Protein AF-0000000084506848 (afdb_homodimer)

Radius of gyration: 38.46 Å; Cα contacts (8 Å, |Δi|>4): 1498; chains: 2; bounding box: 88×149×116 Å

Organism: NCBI:txid456999

InterPro domains:
  IPR010640 Low temperature requirement A [PF06772] (83-401)

Solvent-accessible surface area (backbone atoms only — not comparable to full-atom values): 76904 Å² total; per-residue (Å²): 133,81,77,74,70,72,72,73,68,77,59,61,64,46,62,70,28,65,63,46,87,88,39,55,61,41,43,53,49,39,50,62,61,41,66,48,59,75,72,66,48,80,47,65,57,66,75,66,78,64,48,82,51,77,86,64,87,68,65,78,80,70,64,64,67,86,69,79,87,62,44,46,42,56,51,54,42,62,68,62,58,54,52,48,52,54,40,50,47,44,40,31,54,54,24,48,38,64,35,68,66,76,82,45,78,64,40,51,51,30,50,53,48,47,50,51,51,53,50,42,58,51,48,56,51,48,59,46,42,32,38,54,43,40,57,21,47,53,52,52,52,50,52,52,52,46,49,53,40,40,38,51,41,22,29,35,36,51,69,57,54,75,48,46,38,60,84,36,58,54,50,64,58,76,76,64,64,72,58,87,69,73,48,62,69,51,49,38,49,27,51,46,31,36,52,31,46,52,49,26,50,44,51,42,32,47,36,54,27,50,50,45,47,52,50,45,52,51,52,50,48,55,44,40,48,43,45,70,30,99,53,34,80,73,63,63,57,66,68,69,59,92,58,80,72,42,51,32,56,66,60,57,52,43,36,47,54,23,40,53,55,20,41,53,31,27,44,48,30,30,54,36,48,79,34,81,51,27,71,32,47,67,35,27,48,50,32,48,48,27,50,53,50,18,53,48,39,38,52,48,25,65,44,42,48,63,48,51,49,48,51,49,50,58,52,43,75,69,44,89,67,81,62,77,68,79,54,84,72,70,74,61,68,30,30,37,92,61,51,71,66,58,52,52,52,48,51,51,46,44,54,52,36,48,43,50,38,53,42,26,54,51,46,23,60,49,66,49,37,54,76,71,53,70,68,50,51,50,40,52,49,21,50,54,50,37,54,51,44,52,52,45,51,66,76,68,41,88,75,70,65,74,80,62,88,76,48,60,64,61,48,46,57,51,45,48,57,41,50,53,37,49,44,44,31,45,41,26,52,46,46,38,51,57,47,48,48,52,53,51,48,59,69,63,61,69,81,74,71,85,90,39,71,63,32,48,50,51,31,30,38,31,65,42,56,55,69,63,51,48,50,52,51,49,51,50,51,71,69,34,88,45,72,69,53,32,51,43,48,48,50,30,46,51,53,48,50,51,50,50,31,52,45,51,64,52,72,62,68,63,65,52,56,52,46,59,67,40,40,64,60,46,37,47,65,37,45,39,80,58,60,71,62,46,32,53,43,51,50,37,48,53,48,44,63,70,39,38,67,48,52,55,38,50,66,51,32,46,54,32,60,12,45,46,36,36,41,54,28,49,45,50,45,71,74,38,70,59,68,23,29,59,49,45,51,50,33,50,51,28,38,47,50,15,47,55,38,44,55,55,56,58,29,64,60,47,83,38,91,52,82,64,61,56,82,89,50,47,84,43,33,18,48,47,42,56,36,55,74,68,65,42,59,50,43,50,53,23,50,52,45,47,51,50,51,51,47,52,53,52,47,27,48,52,43,31,54,50,42,52,49,51,51,52,50,50,51,51,49,50,48,46,50,50,50,48,46,53,51,50,49,49,52,56,60,67,66,58,77,86,70,81,79,72,82,76,77,73,75,84,83,77,76,88,78,77,86,72,72,74,70,91,124,132,82,75,75,70,74,72,72,68,78,60,62,64,48,61,69,28,66,64,46,86,88,37,54,62,41,41,54,50,40,51,61,60,42,65,47,59,75,72,65,48,78,48,62,56,66,77,65,77,66,46,80,51,77,83,66,86,69,65,79,80,71,65,63,67,86,70,78,87,61,44,46,41,56,50,53,41,62,67,64,59,54,52,48,51,53,41,49,48,43,38,31,55,54,24,48,40,64,35,66,71,76,81,45,76,63,42,52,52,30,51,54,49,50,48,50,51,53,50,44,59,52,49,54,51,49,59,46,42,33,37,54,42,40,56,22,46,54,51,52,51,50,51,52,53,46,48,52,39,39,38,50,43,22,28,36,38,50,70,58,54,74,48,46,36,59,85,37,59,54,50,63,54,75,80,59,64,72,54,88,70,74,48,62,68,50,49,37,48,27,50,45,30,36,53,31,46,53,49,24,50,42,51,44,31,45,36,56,27,50,49,46,47,53,51,46,52,51,51,49,48,54,45,42,47,42,44,69,30,90,61,31,77,74,64,64,58,66,67,70,61,94,58,78,71,45,53,35,57,64,59,57,51,41,35,48,54,23,40,54,55,22,40,53,31,25,45,49,29,30,53,35,50,79,36,80,51,27,70,34,46,67,34,29,49,50,30,48,49,26,50,52,52,19,53,49,39,39,52,47,26,64,45,44,48,64,48,52,47,48,50,48,50,58,53,44,74,68,45,87,66,79,59,78,68,77,55,86,71,72,77,63,69,30,32,37,90,62,52,72,65,58,51,52,52,47,49,50,46,45,54,54,34,48,43,49,38,54,42,26,54,50,46,23,59,49,66,49,36,53,74,73,52,70,68,50,50,50,40,52,51,21,49,54,50,38,53,51,43,53,52,46,53,67,75,67,42,88,76,70,64,71,80,65,89,68,52,62,62,62,48,46,57,52,42,47,58,40,50,52,35,49,43,44,31,46,42,25,53,46,45,37,52,56,47,49,47,52,52,52,49,59,68,63,63,76,86,73,70,86,90,39,70,63,34,46,50,52,31,30,38,28,64,41,55,54,70,64,52,48,51,52,50,49,51,48,51,69,69,34,88,45,72,70,55,31,51,43,48,48,51,36,46,52,52,48,49,53,51,48,30,50,38,51,61,55,71,47,65,69,64,53,54,50,45,60,66,36,45,65,58,46,35,54,63,31,56,41,73,54,92,44,70,51,26,61,37,48,48,37,47,52,47,41,62,70,40,39,72,45,52,54,39,52,66,50,32,44,55,31,60,13,45,45,36,36,40,53,28,49,44,50,46,72,74,38,70,59,66,22,31,59,50,44,50,51,33,52,50,27,40,48,51,16,48,56,39,44,54,55,58,57,28,64,59,46,83,38,92,53,82,60,60,49,83,88,49,47,85,44,34,19,46,45,43,55,36,57,73,66,64,42,58,50,42,50,53,24,50,53,46,47,50,50,52,51,48,50,53,53,47,27,50,51,43,32,53,50,44,52,49,51,51,53,50,50,51,50,49,50,48,46,49,51,49,46,46,54,53,48,49,50,52,54,62,68,67,57,78,85,69,80,78,73,78,75,77,73,72,81,82,77,75,87,76,75,85,69,70,77,71,83,132

Sequence (1426 aa):
MSNDSKRDSKLPAYFTKDPDVTEPELVAKRREQWRHFSRDPYKPAREDEKSSQPAAQVPEAQKQEPKGYSRLLKHPGSGWTLLFYDLAWTATFATLAQNGSFIEPLDALSYFGFFAAMMWLWASQTLYSVHFYTNDWFHLTSIFLQMILFGLLAATTKGYHLTNYISRSPGSTTLNSNSDELSDADELQRFNAEKTDQFSARAMATAFALTRFLHLLQYLRACYYAGWGKGVKTRGHVPRGRFRLTRVPAQIDSILVGLIFSNMMLFAAMGIMFSAFGTTVTGASVRLGLWIGGFLLEVISHLWFPVVRQIARHRRKNKDLKTAHWTEDVNPLPVAKVDLRERLDTITTIILGEGINGFAGTLTSILTAAGVGKAVLVNVASTAFTIWFIAYMYFEGPKSGSNPEGEGIKNQFLLTSFLSTINKSLEGFRQLLGDQDVVQRLQSSDTTLESDTAIKNFLFARNMIWRQQYQELYNLFRNAPNITESLDQMNAWRMRLSMRMVSNTYEARNCVIDLCNEADIVDAKLATDLNVDLGEMQYYKILTELLNGSFEGARYILAFAALIPVCLGIQCIIHSLPRDRYQWAVITSRLVLGLILALLLFLNLGKYQEFYVSRLVANQRAGVFLWLEAFWVLPTIAIGYAVQFLLEIILAYFAKKATERADIQAKAEAGVRTSAMVIGGGEILNQLPSLPRVPHTDPPSSEQGNRRSAGTDMSNDSKRDSKLPAYFTKDPDVTEPELVAKRREQWRHFSRDPYKPAREDEKSSQPAAQVPEAQKQEPKGYSRLLKHPGSGWTLLFYDLAWTATFATLAQNGSFIEPLDALSYFGFFAAMMWLWASQTLYSVHFYTNDWFHLTSIFLQMILFGLLAATTKGYHLTNYISRSPGSTTLNSNSDELSDADELQRFNAEKTDQFSARAMATAFALTRFLHLLQYLRACYYAGWGKGVKTRGHVPRGRFRLTRVPAQIDSILVGLIFSNMMLFAAMGIMFSAFGTTVTGASVRLGLWIGGFLLEVISHLWFPVVRQIARHRRKNKDLKTAHWTEDVNPLPVAKVDLRERLDTITTIILGEGINGFAGTLTSILTAAGVGKAVLVNVASTAFTIWFIAYMYFEGPKSGSNPEGEGIKNQFLLTSFLSTINKSLEGFRQLLGDQDVVQRLQSSDTTLESDTAIKNFLFARNMIWRQQYQELYNLFRNAPNITESLDQMNAWRMRLSMRMVSNTYEARNCVIDLCNEADIVDAKLATDLNVDLGEMQYYKILTELLNGSFEGARYILAFAALIPVCLGIQCIIHSLPRDRYQWAVITSRLVLGLILALLLFLNLGKYQEFYVSRLVANQRAGVFLWLEAFWVLPTIAIGYAVQFLLEIILAYFAKKATERADIQAKAEAGVRTSAMVIGGGEILNQLPSLPRVPHTDPPSSEQGNRRSAGTD

Secondary structure (DSSP, 8-state):
----------S-GGGTPPP-TT-HHHHHHHHHHSPPS---TT----GGGGTTS------GGG-----S---B-SSBPPHHHHHHHHHHHHHHHHHHHT-----SHHHHHHHHHHHHHHHHHHHHHHHHHHHH-BSSHHHHHHHHHHHHHHHHHHHHHTT--TTBTTTB-TT--SGGGS-SS--HHHHHHHHHHHHHHHHHHHHHHHHHHHHHHHHHHHHHHHHHHHHTSTTTTTTT----SSSGGGGS-HHHHHHHHHHHHHHHHHHHHHHHHHSGGGGSHHHHHHHHHHHHHHHHHHHHHHHHHHHHHHHHHHHHHHS--------TTSSPPPB-SS-HHHHHHHHHHHHHHHHHHHHHHHHHHHHHSS---HHHHHHHHHHHHHHHHHHHHHHSSPPPS---TTHHHHHHHHHHHHHHHHHHHHHHHHHHHHHHHHHHHHHTTTS--SS-HHHHHHHHTTT--HHHHHHHHHHHHHT--SHHHHHHHHHHHHHHHHHHHHHHHT---HHHHHHHHSHHHHHHHHHSS--HHHHHHHHHHHHHHHHHHHHHHHHHHHHHHHHHHHHHHHHHHHHS---SHHHHHHHHHHHHHHHHHHHGGGGG--SB--SS--GGGGGGB-HHHHHHHTT-HHHHHHHHHHHHHHHHHHHHHHHHHHHHHHHHHHHHHHHHHHHHHHHHHHHHHHTS------------------TTSS---/----------S-GGGTPPP-TT-HHHHHHHHHHSPPS---TT----GGGGTTS------GGG-----S---B-SSBPPHHHHHHHHHHHHHHHHHHHT-----SHHHHHHHHHHHHHHHHHHHHHHHHHHHH-BSSHHHHHHHHHHHHHHHHHHHHHTT--TTBTTTB-TT--GGGGG-SS--HHHHHHHHHHHHHHHHHHHHHHHHHHHHHHHHHHHHHHHHHHHHTSTTTTTTT----SSSGGGGS-HHHHHHHHHHHHHHHHHHHHHHHHTSGGGGSHHHHHHHHHHHHHHHHHHHHHHHHHHHHHHHHHHHHHHS--------TTSSPPPB-SS-HHHHHHHHHHHHHHHHHHHHHHHHHHHHHSS---HHHHHHHHHHHHHHHHHHHHHHSSPPPS---TTHHHHHHHHHHHHHHHHHHHHHHHHHHHHHHHHHHHHHT--S--SS-HHHHHHHHTTT--HHHHHHHHHHHHHT--SHHHHHHHHHHHHHHHHHHHHHHHTT--HHHHHHHH-HHHHHHHHHS-TTSTHHHHHHHHHHHHHHHHHHHHHHHHHHHHHHHHHHHHHHHHHHS---SHHHHHHHHHHHHHHHHHHHGGGGG--SB--SS--GGGGGGB-HHHHHHHTT-HHHHHHHHHHHHHHHHHHHHHHHHHHHHHHHHHHHHHHHHHHHHHHHHHHHHHHHS------------------TTS----

Structure (mmCIF, N/CA/C/O backbone):
data_AF-0000000084506848-model_v1
#
loop_
_entity.id
_entity.type
_entity.pdbx_description
1 polymer 'BEACH domain-containing protein lvsC'
#
loop_
_atom_site.group_PDB
_atom_site.id
_atom_site.type_symbol
_atom_site.label_atom_id
_atom_site.label_alt_id
_atom_site.label_comp_id
_atom_site.label_asym_id
_atom_site.label_entity_id
_atom_site.label_seq_id
_atom_site.pdbx_PDB_ins_code
_atom_site.Cartn_x
_atom_site.Cartn_y
_atom_site.Cartn_z
_atom_site.occupancy
_atom_site.B_iso_or_equiv
_atom_site.auth_seq_id
_atom_site.auth_comp_id
_atom_site.auth_asym_id
_atom_site.auth_atom_id
_atom_site.pdbx_PDB_model_num
ATOM 1 N N . MET A 1 1 ? 10.398 14.5 69.562 1 23.36 1 MET A N 1
ATOM 2 C CA . MET A 1 1 ? 11.242 14.594 68.375 1 23.36 1 MET A CA 1
ATOM 3 C C . MET A 1 1 ? 10.984 13.422 67.438 1 23.36 1 MET A C 1
ATOM 5 O O . MET A 1 1 ? 11.469 12.312 67.688 1 23.36 1 MET A O 1
ATOM 9 N N . SER A 1 2 ? 9.805 13.195 67.062 1 27.03 2 SER A N 1
ATOM 10 C CA . SER A 1 2 ? 9.328 12.117 66.25 1 27.03 2 SER A CA 1
ATOM 11 C C . SER A 1 2 ? 10.117 12.055 64.938 1 27.03 2 SER A C 1
ATOM 13 O O . SER A 1 2 ? 10.273 13.062 64.25 1 27.03 2 SER A O 1
ATOM 15 N N . ASN A 1 3 ? 11.18 11.211 64.938 1 28.92 3 ASN A N 1
ATOM 16 C CA . ASN A 1 3 ? 12.062 10.844 63.812 1 28.92 3 ASN A CA 1
ATOM 17 C C . ASN A 1 3 ? 11.273 10.523 62.531 1 28.92 3 ASN A C 1
ATOM 19 O O . ASN A 1 3 ? 10.586 9.5 62.469 1 28.92 3 ASN A O 1
ATOM 23 N N . ASP A 1 4 ? 10.602 11.469 62 1 31.61 4 ASP A N 1
ATOM 24 C CA . ASP A 1 4 ? 10.078 11.344 60.656 1 31.61 4 ASP A CA 1
ATOM 25 C C . ASP A 1 4 ? 11.109 10.695 59.719 1 31.61 4 ASP A C 1
ATOM 27 O O . ASP A 1 4 ? 12.102 11.328 59.344 1 31.61 4 ASP A O 1
ATOM 31 N N . SER A 1 5 ? 11.594 9.555 60.094 1 33.19 5 SER A N 1
ATOM 32 C CA . SER A 1 5 ? 12.453 8.766 59.219 1 33.19 5 SER A CA 1
ATOM 33 C C . SER A 1 5 ? 11.945 8.789 57.781 1 33.19 5 SER A C 1
ATOM 35 O O . SER A 1 5 ? 10.898 8.203 57.5 1 33.19 5 SER A O 1
ATOM 37 N N . LYS A 1 6 ? 12.062 9.953 57.219 1 38.31 6 LYS A N 1
ATOM 38 C CA . LYS A 1 6 ? 12.047 9.969 55.75 1 38.31 6 LYS A CA 1
ATOM 39 C C . LYS A 1 6 ? 12.75 8.742 55.188 1 38.31 6 LYS A C 1
ATOM 41 O O . LYS A 1 6 ? 13.977 8.648 55.219 1 38.31 6 LYS A O 1
ATOM 46 N N . ARG A 1 7 ? 12.297 7.598 55.375 1 34.53 7 ARG A N 1
ATOM 47 C CA . ARG A 1 7 ? 12.766 6.438 54.625 1 34.53 7 ARG A CA 1
ATOM 48 C C . ARG A 1 7 ? 13.203 6.836 53.219 1 34.53 7 ARG A C 1
ATOM 50 O O . ARG A 1 7 ? 12.406 7.383 52.438 1 34.53 7 ARG A O 1
ATOM 57 N N . ASP A 1 8 ? 14.43 7.219 53 1 38.38 8 ASP A N 1
ATOM 58 C CA . ASP A 1 8 ? 15.211 7.41 51.781 1 38.38 8 ASP A CA 1
ATOM 59 C C . ASP A 1 8 ? 14.797 6.414 50.688 1 38.38 8 ASP A C 1
ATOM 61 O O . ASP A 1 8 ? 15.031 5.211 50.812 1 38.38 8 ASP A O 1
ATOM 65 N N . SER A 1 9 ? 13.617 6.297 50.312 1 41.88 9 SER A N 1
ATOM 66 C CA . SER A 1 9 ? 13.273 5.449 49.156 1 41.88 9 SER A CA 1
ATOM 67 C C . SER A 1 9 ? 14.398 5.426 48.125 1 41.88 9 SER A C 1
ATOM 69 O O . SER A 1 9 ? 14.828 6.477 47.656 1 41.88 9 SER A O 1
ATOM 71 N N . LYS A 1 10 ? 15.312 4.609 48.344 1 44.19 10 LYS A N 1
ATOM 72 C CA . LYS A 1 10 ? 16.531 4.285 47.594 1 44.19 10 LYS A CA 1
ATOM 73 C C . LYS A 1 10 ? 16.312 4.359 46.094 1 44.19 10 LYS A C 1
ATOM 75 O O . LYS A 1 10 ? 17.234 4.109 45.312 1 44.19 10 LYS A O 1
ATOM 80 N N . LEU A 1 11 ? 15.125 4.102 45.656 1 50.25 11 LEU A N 1
ATOM 81 C CA . LEU A 1 11 ? 15.102 4.211 44.188 1 50.25 11 LEU A CA 1
ATOM 82 C C . LEU A 1 11 ? 15.312 5.656 43.75 1 50.25 11 LEU A C 1
ATOM 84 O O . LEU A 1 11 ? 14.914 6.586 44.469 1 50.25 11 LEU A O 1
ATOM 88 N N . PRO A 1 12 ? 16.281 5.836 42.906 1 52.69 12 PRO A N 1
ATOM 89 C CA . PRO A 1 12 ? 16.453 7.211 42.438 1 52.69 12 PRO A CA 1
ATOM 90 C C . PRO A 1 12 ? 15.133 7.934 42.188 1 52.69 12 PRO A C 1
ATOM 92 O O . PRO A 1 12 ? 14.133 7.293 41.875 1 52.69 12 PRO A O 1
ATOM 95 N N . ALA A 1 13 ? 14.938 9.055 42.75 1 55.88 13 ALA A N 1
ATOM 96 C CA . ALA A 1 13 ? 13.797 9.969 42.75 1 55.88 13 ALA A CA 1
ATOM 97 C C . ALA A 1 13 ? 13.07 9.969 41.406 1 55.88 13 ALA A C 1
ATOM 99 O O . ALA A 1 13 ? 11.852 10.164 41.375 1 55.88 13 ALA A O 1
ATOM 100 N N . TYR A 1 14 ? 13.828 9.539 40.469 1 58.28 14 TYR A N 1
ATOM 101 C CA . TYR A 1 14 ? 13.242 9.633 39.125 1 58.28 14 TYR A CA 1
ATOM 102 C C . TYR A 1 14 ? 12.242 8.508 38.906 1 58.28 14 TYR A C 1
ATOM 104 O O . TYR A 1 14 ? 11.328 8.641 38.094 1 58.28 14 TYR A O 1
ATOM 112 N N . PHE A 1 15 ? 12.32 7.453 39.688 1 63.12 15 PHE A N 1
ATOM 113 C CA . PHE A 1 15 ? 11.422 6.32 39.5 1 63.12 15 PHE A CA 1
ATOM 114 C C . PHE A 1 15 ? 10.117 6.547 40.25 1 63.12 15 PHE A C 1
ATOM 116 O O . PHE A 1 15 ? 9.133 5.844 40.031 1 63.12 15 PHE A O 1
ATOM 123 N N . THR A 1 16 ? 10.133 7.531 41.156 1 66.19 16 THR A N 1
ATOM 124 C CA . THR A 1 16 ? 8.961 7.652 42.031 1 66.19 16 THR A CA 1
ATOM 125 C C . THR A 1 16 ? 8.305 9.016 41.844 1 66.19 16 THR A C 1
ATOM 127 O O . THR A 1 16 ? 7.254 9.281 42.438 1 66.19 16 THR A O 1
ATOM 130 N N . LYS A 1 17 ? 8.891 9.805 40.906 1 74.75 17 LYS A N 1
ATOM 131 C CA . LYS A 1 17 ? 8.344 11.156 40.875 1 74.75 17 LYS A CA 1
ATOM 132 C C . LYS A 1 17 ? 7.188 11.266 39.906 1 74.75 17 LYS A C 1
ATOM 134 O O . LYS A 1 17 ? 7.234 10.68 38.812 1 74.75 17 LYS A O 1
ATOM 139 N N . ASP A 1 18 ? 6.012 11.719 40.406 1 79.25 18 ASP A N 1
ATOM 140 C CA . ASP A 1 18 ? 4.891 12.086 39.562 1 79.25 18 ASP A CA 1
ATOM 141 C C . ASP A 1 18 ? 5.016 13.531 39.062 1 79.25 18 ASP A C 1
ATOM 143 O O . ASP A 1 18 ? 5.625 14.359 39.75 1 79.25 18 ASP A O 1
ATOM 147 N N . PRO A 1 19 ? 4.645 13.719 37.875 1 78.75 19 PRO A N 1
ATOM 148 C CA . PRO A 1 19 ? 4.719 15.102 37.406 1 78.75 19 PRO A CA 1
ATOM 149 C C . PRO A 1 19 ? 4.004 16.078 38.344 1 78.75 19 PRO A C 1
ATOM 151 O O . PRO A 1 19 ? 2.977 15.734 38.938 1 78.75 19 PRO A O 1
ATOM 154 N N . ASP A 1 20 ? 4.723 17.125 38.688 1 73.06 20 ASP A N 1
ATOM 155 C CA . ASP A 1 20 ? 4.18 18.141 39.594 1 73.06 20 ASP A CA 1
ATOM 156 C C . ASP A 1 20 ? 3.895 19.438 38.844 1 73.06 20 ASP A C 1
ATOM 158 O O . ASP A 1 20 ? 4.078 19.516 37.625 1 73.06 20 ASP A O 1
ATOM 162 N N . VAL A 1 21 ? 3.375 20.438 39.469 1 73.12 21 VAL A N 1
ATOM 163 C CA . VAL A 1 21 ? 2.941 21.734 38.969 1 73.12 21 VAL A CA 1
ATOM 164 C C . VAL A 1 21 ? 4.121 22.469 38.344 1 73.12 21 VAL A C 1
ATOM 166 O O . VAL A 1 21 ? 3.938 23.344 37.5 1 73.12 21 VAL A O 1
ATOM 169 N N . THR A 1 22 ? 5.32 21.875 38.594 1 73.44 22 THR A N 1
ATOM 170 C CA . THR A 1 22 ? 6.512 22.531 38.031 1 73.44 22 THR A CA 1
ATOM 171 C C . THR A 1 22 ? 6.707 22.156 36.562 1 73.44 22 THR A C 1
ATOM 173 O O . THR A 1 22 ? 7.426 22.844 35.844 1 73.44 22 THR A O 1
ATOM 176 N N . GLU A 1 23 ? 6.043 21.109 36.219 1 80.62 23 GLU A N 1
ATOM 177 C CA . GLU A 1 23 ? 6.102 20.672 34.812 1 80.62 23 GLU A CA 1
ATOM 178 C C . GLU A 1 23 ? 4.707 20.594 34.219 1 80.62 23 GLU A C 1
ATOM 180 O O . GLU A 1 23 ? 4.191 19.484 33.969 1 80.62 23 GLU A O 1
ATOM 185 N N . PRO A 1 24 ? 4.121 21.625 33.906 1 78.94 24 PRO A N 1
ATOM 186 C CA . PRO A 1 24 ? 2.727 21.641 33.438 1 78.94 24 PRO A CA 1
ATOM 187 C C . PRO A 1 24 ? 2.525 20.906 32.125 1 78.94 24 PRO A C 1
ATOM 189 O O . PRO A 1 24 ? 1.466 20.312 31.906 1 78.94 24 PRO A O 1
ATOM 192 N N . GLU A 1 25 ? 3.566 20.891 31.312 1 78.56 25 GLU A N 1
ATOM 193 C CA . GLU A 1 25 ? 3.406 20.203 30.031 1 78.56 25 GLU A CA 1
ATOM 194 C C . GLU A 1 25 ? 3.291 18.688 30.234 1 78.56 25 GLU A C 1
ATOM 196 O O . GLU A 1 25 ? 2.486 18.031 29.578 1 78.56 25 GLU A O 1
ATOM 201 N N . LEU A 1 26 ? 4.031 18.25 31.188 1 81.56 26 LEU A N 1
ATOM 202 C CA . LEU A 1 26 ? 4.008 16.812 31.453 1 81.56 26 LEU A CA 1
ATOM 203 C C . LEU A 1 26 ? 2.701 16.406 32.125 1 81.56 26 LEU A C 1
ATOM 205 O O . LEU A 1 26 ? 2.172 15.32 31.859 1 81.56 26 LEU A O 1
ATOM 209 N N . VAL A 1 27 ? 2.199 17.281 32.969 1 81.31 27 VAL A N 1
ATOM 210 C CA . VAL A 1 27 ? 0.929 17.016 33.625 1 81.31 27 VAL A CA 1
ATOM 211 C C . VAL A 1 27 ? -0.193 16.953 32.594 1 81.31 27 VAL A C 1
ATOM 213 O O . VAL A 1 27 ? -1.041 16.062 32.656 1 81.31 27 VAL A O 1
ATOM 216 N N . ALA A 1 28 ? -0.163 17.875 31.688 1 78.31 28 ALA A N 1
ATOM 217 C CA . ALA A 1 28 ? -1.186 17.891 30.656 1 78.31 28 ALA A CA 1
ATOM 218 C C . ALA A 1 28 ? -1.111 16.641 29.781 1 78.31 28 ALA A C 1
ATOM 220 O O . ALA A 1 28 ? -2.141 16.062 29.422 1 78.31 28 ALA A O 1
ATOM 221 N N . LYS A 1 29 ? 0.056 16.203 29.562 1 81.12 29 LYS A N 1
ATOM 222 C CA . LYS A 1 29 ? 0.237 15.031 28.719 1 81.12 29 LYS A CA 1
ATOM 223 C C . LYS A 1 29 ? -0.225 13.758 29.422 1 81.12 29 LYS A C 1
ATOM 225 O O . LYS A 1 29 ? -0.782 12.859 28.797 1 81.12 29 LYS A O 1
ATOM 230 N N . ARG A 1 30 ? -0.015 13.695 30.672 1 83.44 30 ARG A N 1
ATOM 231 C CA . ARG A 1 30 ? -0.455 12.531 31.438 1 83.44 30 ARG A CA 1
ATOM 232 C C . ARG A 1 30 ? -1.976 12.492 31.547 1 83.44 30 ARG A C 1
ATOM 234 O O . ARG A 1 30 ? -2.576 11.414 31.547 1 83.44 30 ARG A O 1
ATOM 241 N N . ARG A 1 31 ? -2.566 13.633 31.578 1 79.5 31 ARG A N 1
ATOM 242 C CA . ARG A 1 31 ? -4.023 13.688 31.625 1 79.5 31 ARG A CA 1
ATOM 243 C C . ARG A 1 31 ? -4.633 13.289 30.281 1 79.5 31 ARG A C 1
ATOM 245 O O . ARG A 1 31 ? -5.695 12.664 30.25 1 79.5 31 ARG A O 1
ATOM 252 N N . GLU A 1 32 ? -3.908 13.578 29.281 1 79 32 GLU A N 1
ATOM 253 C CA . GLU A 1 32 ? -4.402 13.273 27.953 1 79 32 GLU A CA 1
ATOM 254 C C . GLU A 1 32 ? -4.152 11.812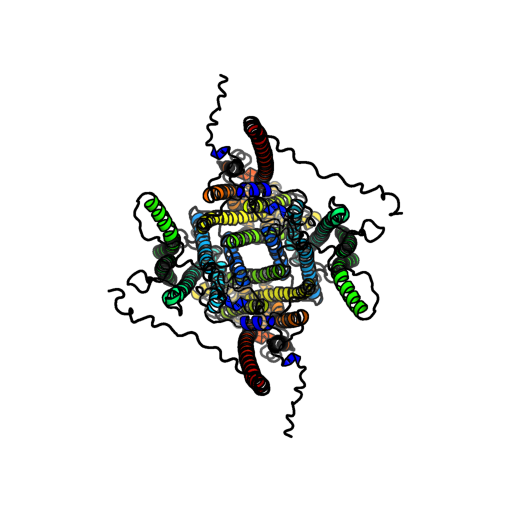 27.578 1 79 32 GLU A C 1
ATOM 256 O O . GLU A 1 32 ? -4.781 11.273 26.672 1 79 32 GLU A O 1
ATOM 261 N N . GLN A 1 33 ? -3.293 11.242 28.344 1 82.88 33 GLN A N 1
ATOM 262 C CA . GLN A 1 33 ? -2.963 9.852 28.047 1 82.88 33 GLN A CA 1
ATOM 263 C C . GLN A 1 33 ? -4.137 8.922 28.359 1 82.88 33 GLN A C 1
ATOM 265 O O . GLN A 1 33 ? -4.289 7.875 27.734 1 82.88 33 GLN A O 1
ATOM 270 N N . TRP A 1 34 ? -4.875 9.367 29.312 1 85.25 34 TRP A N 1
ATOM 271 C CA . TRP A 1 34 ? -6.066 8.586 29.625 1 85.25 34 TRP A CA 1
ATOM 272 C C . TRP A 1 34 ? -7.211 8.945 28.672 1 85.25 34 TRP A C 1
ATOM 274 O O . TRP A 1 34 ? -7.586 10.109 28.562 1 85.25 34 TRP A O 1
ATOM 284 N N . ARG A 1 35 ? -7.672 7.91 28.078 1 87.75 35 ARG A N 1
ATOM 285 C CA . ARG A 1 35 ? -8.758 8.109 27.125 1 87.75 35 ARG A CA 1
ATOM 286 C C . ARG A 1 35 ? -10.102 7.758 27.766 1 87.75 35 ARG A C 1
ATOM 288 O O . ARG A 1 35 ? -10.25 6.703 28.375 1 87.75 35 ARG A O 1
ATOM 295 N N . HIS A 1 36 ? -11.047 8.641 27.578 1 88.88 36 HIS A N 1
ATOM 296 C CA . HIS A 1 36 ? -12.398 8.375 28.047 1 88.88 36 HIS A CA 1
ATOM 297 C C . HIS A 1 36 ? -13.125 7.414 27.094 1 88.88 36 HIS A C 1
ATOM 299 O O . HIS A 1 36 ? -12.711 7.242 25.953 1 88.88 36 HIS A O 1
ATOM 305 N N . PHE A 1 37 ? -14.062 6.781 27.688 1 88.75 37 PHE A N 1
ATOM 306 C CA . PHE A 1 37 ? -14.805 5.852 26.844 1 88.75 37 PHE A CA 1
ATOM 307 C C . PHE A 1 37 ? -15.516 6.594 25.719 1 88.75 37 PHE A C 1
ATOM 309 O O . PHE A 1 37 ? -15.43 6.203 24.547 1 88.75 37 PHE A O 1
ATOM 316 N N . SER A 1 38 ? -16.266 7.672 26.094 1 90.19 38 SER A N 1
ATOM 317 C CA . SER A 1 38 ? -16.953 8.469 25.094 1 90.19 38 SER A CA 1
ATOM 318 C C . SER A 1 38 ? -16.906 9.953 25.438 1 90.19 38 SER A C 1
ATOM 320 O O . SER A 1 38 ? -17.047 10.336 26.594 1 90.19 38 SER A O 1
ATOM 322 N N . ARG A 1 39 ? -16.578 10.75 24.453 1 88.44 39 ARG A N 1
ATOM 323 C CA . ARG A 1 39 ? -16.531 12.203 24.625 1 88.44 39 ARG A CA 1
ATOM 324 C C . ARG A 1 39 ? -17.625 12.891 23.812 1 88.44 39 ARG A C 1
ATOM 326 O O . ARG A 1 39 ? -17.969 12.43 22.719 1 88.44 39 ARG A O 1
ATOM 333 N N . ASP A 1 40 ? -18.094 13.961 24.359 1 84.31 40 ASP A N 1
ATOM 334 C CA . ASP A 1 40 ? -19.109 14.758 23.703 1 84.31 40 ASP A CA 1
ATOM 335 C C . ASP A 1 40 ? -18.5 15.625 22.594 1 84.31 40 ASP A C 1
ATOM 337 O O . ASP A 1 40 ? -17.703 16.516 22.875 1 84.31 40 ASP A O 1
ATOM 341 N N . PRO A 1 41 ? -18.891 15.328 21.406 1 85.12 41 PRO A N 1
ATOM 342 C CA . PRO A 1 41 ? -18.312 16.109 20.312 1 85.12 41 PRO A CA 1
ATOM 343 C C . PRO A 1 41 ? -18.828 17.547 20.266 1 85.12 41 PRO A C 1
ATOM 345 O O . PRO A 1 41 ? -18.219 18.406 19.625 1 85.12 41 PRO A O 1
ATOM 348 N N . TYR A 1 42 ? -19.891 17.844 20.969 1 78.44 42 TYR A N 1
ATOM 349 C CA . TYR A 1 42 ? -20.516 19.172 20.875 1 78.44 42 TYR A CA 1
ATOM 350 C C . TYR A 1 42 ? -20 20.078 21.984 1 78.44 42 TYR A C 1
ATOM 352 O O . TYR A 1 42 ? -20.344 21.266 22.031 1 78.44 42 TYR A O 1
ATOM 360 N N . LYS A 1 43 ? -19.172 19.516 22.812 1 73.81 43 LYS A N 1
ATOM 361 C CA . LYS A 1 43 ? -18.641 20.375 23.875 1 73.81 43 LYS A CA 1
ATOM 362 C C . LYS A 1 43 ? -17.594 21.328 23.359 1 73.81 43 LYS A C 1
ATOM 364 O O . LYS A 1 43 ? -16.641 20.922 22.672 1 73.81 43 LYS A O 1
ATOM 369 N N . PRO A 1 44 ? -18.016 22.688 23.484 1 61.22 44 PRO A N 1
ATOM 370 C CA . PRO A 1 44 ? -17.062 23.688 22.984 1 61.22 44 PRO A CA 1
ATOM 371 C C . PRO A 1 44 ? -15.719 23.641 23.688 1 61.22 44 PRO A C 1
ATOM 373 O O . PRO A 1 44 ? -15.641 23.172 24.828 1 61.22 44 PRO A O 1
ATOM 376 N N . ALA A 1 45 ? -14.57 23.828 23.031 1 54.06 45 ALA A N 1
ATOM 377 C CA . ALA A 1 45 ? -13.258 23.969 23.656 1 54.06 45 ALA A CA 1
ATOM 378 C C . ALA A 1 45 ? -13.297 25.031 24.766 1 54.06 45 ALA A C 1
ATOM 380 O O . ALA A 1 45 ? -13.727 26.156 24.531 1 54.06 45 ALA A O 1
ATOM 381 N N . ARG A 1 46 ? -13.648 24.922 25.922 1 43.59 46 ARG A N 1
ATOM 382 C CA . ARG A 1 46 ? -13.656 25.938 26.969 1 43.59 46 ARG A CA 1
ATOM 383 C C . ARG A 1 46 ? -12.43 26.828 26.875 1 43.59 46 ARG A C 1
ATOM 385 O O . ARG A 1 46 ? -11.312 26.344 26.641 1 43.59 46 ARG A O 1
ATOM 392 N N . GLU A 1 47 ? -12.391 28.141 26.609 1 40.31 47 GLU A N 1
ATOM 393 C CA . GLU A 1 47 ? -11.344 29.141 26.766 1 40.31 47 GLU A CA 1
ATOM 394 C C . GLU A 1 47 ? -10.516 28.891 28.031 1 40.31 47 GLU A C 1
ATOM 396 O O . GLU A 1 47 ? -9.398 29.391 28.156 1 40.31 47 GLU A O 1
ATOM 401 N N . ASP A 1 48 ? -10.922 28.453 29.203 1 37.69 48 ASP A N 1
ATOM 402 C CA . ASP A 1 48 ? -10.203 28.359 30.469 1 37.69 48 ASP A CA 1
ATOM 403 C C . ASP A 1 48 ? -9.016 27.406 30.359 1 37.69 48 ASP A C 1
ATOM 405 O O . ASP A 1 48 ? -8.148 27.391 31.234 1 37.69 48 ASP A O 1
ATOM 409 N N . GLU A 1 49 ? -9.047 26.391 29.594 1 40.09 49 GLU A N 1
ATOM 410 C CA . GLU A 1 49 ? -7.875 25.516 29.672 1 40.09 49 GLU A CA 1
ATOM 411 C C . GLU A 1 49 ? -6.688 26.125 28.922 1 40.09 49 GLU A C 1
ATOM 413 O O . GLU A 1 49 ? -5.625 25.516 28.844 1 40.09 49 GLU A O 1
ATOM 418 N N . LYS A 1 50 ? -6.75 27.297 28.25 1 40.81 50 LYS A N 1
ATOM 419 C CA . LYS A 1 50 ? -5.605 28.172 28.016 1 40.81 50 LYS A CA 1
ATOM 420 C C . LYS A 1 50 ? -5.082 28.766 29.328 1 40.81 50 LYS A C 1
ATOM 422 O O . LYS A 1 50 ? -4.195 29.609 29.312 1 40.81 50 LYS A O 1
ATOM 427 N N . SER A 1 51 ? -5.812 28.562 30.344 1 34.97 51 SER A N 1
ATOM 428 C CA . SER A 1 51 ? -5.406 29.234 31.578 1 34.97 51 SER A CA 1
ATOM 429 C C . SER A 1 51 ? -4.047 28.734 32.062 1 34.97 51 SER A C 1
ATOM 431 O O . SER A 1 51 ? -3.568 29.156 33.125 1 34.97 51 SER A O 1
ATOM 433 N N . SER A 1 52 ? -3.615 27.609 31.703 1 34.78 52 SER A N 1
ATOM 434 C CA . SER A 1 52 ? -2.326 27.453 32.375 1 34.78 52 SER A CA 1
ATOM 435 C C . SER A 1 52 ? -1.329 28.516 31.906 1 34.78 52 SER A C 1
ATOM 437 O O . SER A 1 52 ? -0.131 28.406 32.188 1 34.78 52 SER A O 1
ATOM 439 N N . GLN A 1 53 ? -1.662 29.438 30.984 1 32.69 53 GLN A N 1
ATOM 440 C CA . GLN A 1 53 ? -0.745 30.578 31 1 32.69 53 GLN A CA 1
ATOM 441 C C . GLN A 1 53 ? -0.893 31.375 32.281 1 32.69 53 GLN A C 1
ATOM 443 O O . GLN A 1 53 ? -2.002 31.531 32.812 1 32.69 53 GLN A O 1
ATOM 448 N N . PRO A 1 54 ? 0.131 31.578 33.094 1 32.47 54 PRO A N 1
ATOM 449 C CA . PRO A 1 54 ? 0.051 32.469 34.25 1 32.47 54 PRO A CA 1
ATOM 450 C C . PRO A 1 54 ? -0.831 33.688 34 1 32.47 54 PRO A C 1
ATOM 452 O O . PRO A 1 54 ? -0.906 34.188 32.875 1 32.47 54 PRO A O 1
ATOM 455 N N . ALA A 1 55 ? -1.879 34 34.844 1 35.97 55 ALA A N 1
ATOM 456 C CA . ALA A 1 55 ? -2.703 35.188 35.031 1 35.97 55 ALA A CA 1
ATOM 457 C C . ALA A 1 55 ? -1.898 36.469 34.781 1 35.97 55 ALA A C 1
ATOM 459 O O . ALA A 1 55 ? -1.569 37.188 35.719 1 35.97 55 ALA A O 1
ATOM 460 N N . ALA A 1 56 ? -0.696 36.531 34.281 1 34.47 56 ALA A N 1
ATOM 461 C CA . ALA A 1 56 ? -0.27 37.938 34.125 1 34.47 56 ALA A CA 1
ATOM 462 C C . ALA A 1 56 ? -1.378 38.781 33.531 1 34.47 56 ALA A C 1
ATOM 464 O O . ALA A 1 56 ? -2.287 38.281 32.875 1 34.47 56 ALA A O 1
ATOM 465 N N . GLN A 1 57 ? -1.168 40.281 33.594 1 33.84 57 GLN A N 1
ATOM 466 C CA . GLN A 1 57 ? -1.899 41.531 33.469 1 33.84 57 GLN A CA 1
ATOM 467 C C . GLN A 1 57 ? -2.621 41.625 32.125 1 33.84 57 GLN A C 1
ATOM 469 O O . GLN A 1 57 ? -2.078 42.156 31.141 1 33.84 57 GLN A O 1
ATOM 474 N N . VAL A 1 58 ? -3.273 40.594 31.688 1 36.41 58 VAL A N 1
ATOM 475 C CA . VAL A 1 58 ? -4.023 41.062 30.516 1 36.41 58 VAL A CA 1
ATOM 476 C C . VAL A 1 58 ? -4.996 42.156 30.922 1 36.41 58 VAL A C 1
ATOM 478 O O . VAL A 1 58 ? -5.742 42.031 31.891 1 36.41 58 VAL A O 1
ATOM 481 N N . PRO A 1 59 ? -4.6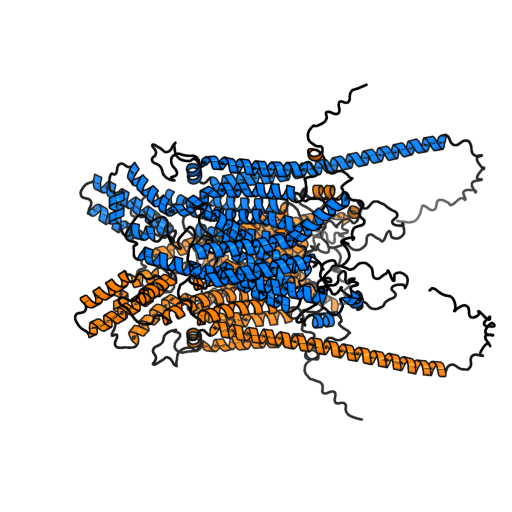8 43.438 30.625 1 35.03 59 PRO A N 1
ATOM 482 C CA . PRO A 1 59 ? -5.539 44.562 30.969 1 35.03 59 PRO A CA 1
ATOM 483 C C . PRO A 1 59 ? -7.023 44.25 30.797 1 35.03 59 PRO A C 1
ATOM 485 O O . PRO A 1 59 ? -7.387 43.406 29.984 1 35.03 59 PRO A O 1
ATOM 488 N N . GLU A 1 60 ? -7.961 44.562 31.891 1 36.94 60 GLU A N 1
ATOM 489 C CA . GLU A 1 60 ? -9.406 44.469 32.031 1 36.94 60 GLU A CA 1
ATOM 490 C C . GLU A 1 60 ? -10.102 44.688 30.672 1 36.94 60 GLU A C 1
ATOM 492 O O . GLU A 1 60 ? -11.234 44.25 30.469 1 36.94 60 GLU A O 1
ATOM 497 N N . ALA A 1 61 ? -9.68 45.719 29.938 1 37.28 61 ALA A N 1
ATOM 498 C CA . ALA A 1 61 ? -10.398 46.219 28.781 1 37.28 61 ALA A CA 1
ATOM 499 C C . ALA A 1 61 ? -10.641 45.125 27.75 1 37.28 61 ALA A C 1
ATOM 501 O O . ALA A 1 61 ? -11.5 45.25 26.875 1 37.28 61 ALA A O 1
ATOM 502 N N . GLN A 1 62 ? -9.633 44.312 27.578 1 35.03 62 GLN A N 1
ATOM 503 C CA . GLN A 1 62 ? -9.914 43.438 26.453 1 35.03 62 GLN A CA 1
ATOM 504 C C . GLN A 1 62 ? -10.68 42.188 26.922 1 35.03 62 GLN A C 1
ATOM 506 O O . GLN A 1 62 ? -10.164 41.062 26.828 1 35.03 62 GLN A O 1
ATOM 511 N N . LYS A 1 63 ? -11.328 42.125 28.031 1 37.81 63 LYS A N 1
ATOM 512 C CA . LYS A 1 63 ? -12.414 41.188 28.266 1 37.81 63 LYS A CA 1
ATOM 513 C C . LYS A 1 63 ? -13.32 41.094 27.047 1 37.81 63 LYS A C 1
ATOM 515 O O . LYS A 1 63 ? -14.305 41.812 26.922 1 37.81 63 LYS A O 1
ATOM 520 N N . GLN A 1 64 ? -12.742 41.125 25.844 1 33.59 64 GLN A N 1
ATOM 521 C CA . GLN A 1 64 ? -13.641 40.906 24.719 1 33.59 64 GLN A CA 1
ATOM 522 C C . GLN A 1 64 ? -14.625 39.781 25.031 1 33.59 64 GLN A C 1
ATOM 524 O O . GLN A 1 64 ? -14.305 38.844 25.781 1 33.59 64 GLN A O 1
ATOM 529 N N . GLU A 1 65 ? -15.922 40.031 24.906 1 34.88 65 GLU A N 1
ATOM 530 C CA . GLU A 1 65 ? -17.062 39.125 24.891 1 34.88 65 GLU A CA 1
ATOM 531 C C . GLU A 1 65 ? -16.656 37.75 24.406 1 34.88 65 GLU A C 1
ATOM 533 O O . GLU A 1 65 ? -15.773 37.625 23.547 1 34.88 65 GLU A O 1
ATOM 538 N N . PRO A 1 66 ? -16.891 36.719 25.297 1 38.75 66 PRO A N 1
ATOM 539 C CA . PRO A 1 66 ? -16.625 35.344 24.859 1 38.75 66 PRO A CA 1
ATOM 540 C C . PRO A 1 66 ? -16.875 35.156 23.359 1 38.75 66 PRO A C 1
ATOM 542 O O . PRO A 1 66 ? -18.016 35.312 22.906 1 38.75 66 PRO A O 1
ATOM 545 N N . LYS A 1 67 ? -16.234 35.75 22.531 1 41.06 67 LYS A N 1
ATOM 546 C CA . LYS A 1 67 ? -16.484 35.656 21.094 1 41.06 67 LYS A CA 1
ATOM 547 C C . LYS A 1 67 ? -17.078 34.312 20.719 1 41.06 67 LYS A C 1
ATOM 549 O O . LYS A 1 67 ? -17.109 33.406 21.531 1 41.06 67 LYS A O 1
ATOM 554 N N . GLY A 1 68 ? -17.297 34.031 19.203 1 40.78 68 GLY A N 1
ATOM 555 C CA . GLY A 1 68 ? -17.969 33.125 18.297 1 40.78 68 GLY A CA 1
ATOM 556 C C . GLY A 1 68 ? -17.625 31.656 18.547 1 40.78 68 GLY A C 1
ATOM 557 O O . GLY A 1 68 ? -16.594 31.344 19.125 1 40.78 68 GLY A O 1
ATOM 558 N N . TYR A 1 69 ? -18.703 30.688 18.797 1 46.38 69 TYR A N 1
ATOM 559 C CA . TYR A 1 69 ? -18.703 29.219 18.812 1 46.38 69 TYR A CA 1
ATOM 560 C C . TYR A 1 69 ? -17.656 28.672 17.859 1 46.38 69 TYR A C 1
ATOM 562 O O . TYR A 1 69 ? -17.703 28.938 16.656 1 46.38 69 TYR A O 1
ATOM 570 N N . SER A 1 70 ? -16.484 28.531 18.359 1 57.5 70 SER A N 1
ATOM 571 C CA . SER A 1 70 ? -15.516 27.859 17.484 1 57.5 70 SER A CA 1
ATOM 572 C C . SER A 1 70 ? -15.984 26.453 17.109 1 57.5 70 SER A C 1
ATOM 574 O O . SER A 1 70 ? -16.312 25.656 17.984 1 57.5 70 SER A O 1
ATOM 576 N N . ARG A 1 71 ? -16.516 26.203 16.031 1 69.81 71 ARG A N 1
ATOM 577 C CA . ARG A 1 71 ? -17 24.938 15.492 1 69.81 71 ARG A CA 1
ATOM 578 C C . ARG A 1 71 ? -15.922 23.875 15.547 1 69.81 71 ARG A C 1
ATOM 580 O O . ARG A 1 71 ? -16.172 22.719 15.211 1 69.81 71 ARG A O 1
ATOM 587 N N . LEU A 1 72 ? -14.789 24.188 16.25 1 76.19 72 LEU A N 1
ATOM 588 C CA . LEU A 1 72 ? -13.695 23.219 16.219 1 76.19 72 LEU A CA 1
ATOM 589 C C . LEU A 1 72 ? -13.836 22.219 17.344 1 76.19 72 LEU A C 1
ATOM 591 O O . LEU A 1 72 ? -14.203 22.578 18.469 1 76.19 72 LEU A O 1
ATOM 595 N N . LEU A 1 73 ? -13.664 21 17.047 1 79.12 73 LEU A N 1
ATOM 596 C CA . LEU A 1 73 ? -13.711 19.922 18.031 1 79.12 73 LEU A CA 1
ATOM 597 C C . LEU A 1 73 ? -12.664 20.141 19.125 1 79.12 73 LEU A C 1
ATOM 599 O O . LEU A 1 73 ? -11.516 20.469 18.828 1 79.12 73 LEU A O 1
ATOM 603 N N . LYS A 1 74 ? -13.086 20.078 20.25 1 73.06 74 LYS A N 1
ATOM 604 C CA . LYS A 1 74 ? -12.203 20.25 21.391 1 73.06 74 LYS A CA 1
ATOM 605 C C . LYS A 1 74 ? -11.148 19.141 21.453 1 73.06 74 LYS A C 1
ATOM 607 O O . LYS A 1 74 ? -9.977 19.406 21.734 1 73.06 74 LYS A O 1
ATOM 612 N N . HIS A 1 75 ? -11.57 17.891 21.25 1 78.81 75 HIS A N 1
ATOM 613 C CA . HIS A 1 75 ? -10.68 16.75 21.312 1 78.81 75 HIS A CA 1
ATOM 614 C C . HIS A 1 75 ? -10.703 15.961 20 1 78.81 75 HIS A C 1
ATOM 616 O O . HIS A 1 75 ? -11.242 14.852 19.938 1 78.81 75 HIS A O 1
ATOM 622 N N . PRO A 1 76 ? -10.047 16.516 19.109 1 81.5 76 PRO A N 1
ATOM 623 C CA . PRO A 1 76 ? -10.078 15.812 17.812 1 81.5 76 PRO A CA 1
ATOM 624 C C . PRO A 1 76 ? -9.367 14.461 17.875 1 81.5 76 PRO A C 1
ATOM 626 O O . PRO A 1 76 ? -8.461 14.266 18.688 1 81.5 76 PRO A O 1
ATOM 629 N N . GLY A 1 77 ? -9.883 13.602 17.109 1 79.5 77 GLY A N 1
ATOM 630 C CA . GLY A 1 77 ? -9.297 12.273 17.016 1 79.5 77 GLY A CA 1
ATOM 631 C C . GLY A 1 77 ? -7.859 12.297 16.547 1 79.5 77 GLY A C 1
ATOM 632 O O . GLY A 1 77 ? -7.387 13.305 16.016 1 79.5 77 GLY A O 1
ATOM 633 N N . SER A 1 78 ? -7.168 11.203 16.812 1 77.5 78 SER A N 1
ATOM 634 C CA . SER A 1 78 ? -5.762 11.078 16.453 1 77.5 78 SER A CA 1
ATOM 635 C C . SER A 1 78 ? -5.586 11.008 14.938 1 77.5 78 SER A C 1
ATOM 637 O O . SER A 1 78 ? -6.367 10.352 14.242 1 77.5 78 SER A O 1
ATOM 639 N N . GLY A 1 79 ? -4.676 11.68 14.422 1 77.5 79 GLY A N 1
ATOM 640 C CA . GLY A 1 79 ? -4.395 11.734 12.992 1 77.5 79 GLY A CA 1
ATOM 641 C C . GLY A 1 79 ? -3.932 10.414 12.422 1 77.5 79 GLY A C 1
ATOM 642 O O . GLY A 1 79 ? -4.254 10.07 11.281 1 77.5 79 GLY A O 1
ATOM 643 N N . TRP A 1 80 ? -3.328 9.57 13.266 1 80.81 80 TRP A N 1
ATOM 644 C CA . TRP A 1 80 ? -2.779 8.32 12.758 1 80.81 80 TRP A CA 1
ATOM 645 C C . TRP A 1 80 ? -3.891 7.316 12.461 1 80.81 80 TRP A C 1
ATOM 647 O O . TRP A 1 80 ? -3.779 6.516 11.531 1 80.81 80 TRP A O 1
ATOM 657 N N . THR A 1 81 ? -4.945 7.395 13.227 1 85.56 81 THR A N 1
ATOM 658 C CA . THR A 1 81 ? -6.035 6.453 13 1 85.56 81 THR A CA 1
ATOM 659 C C . THR A 1 81 ? -6.738 6.742 11.68 1 85.56 81 THR A C 1
ATOM 661 O O . THR A 1 81 ? -7.152 5.82 10.977 1 85.56 81 THR A O 1
ATOM 664 N N . LEU A 1 82 ? -6.738 8 11.383 1 84.88 82 LEU A N 1
ATOM 665 C CA . LEU A 1 82 ? -7.387 8.375 10.133 1 84.88 82 LEU A CA 1
ATOM 666 C C . LEU A 1 82 ? -6.551 7.934 8.938 1 84.88 82 LEU A C 1
ATOM 668 O O . LEU A 1 82 ? -7.086 7.418 7.953 1 84.88 82 LEU A O 1
ATOM 672 N N . LEU A 1 83 ? -5.348 8.133 9.117 1 79.12 83 LEU A N 1
ATOM 673 C CA . LEU A 1 83 ? -4.457 7.699 8.047 1 79.12 83 LEU A CA 1
ATOM 674 C C . LEU A 1 83 ? -4.453 6.18 7.93 1 79.12 83 LEU A C 1
ATOM 676 O O . LEU A 1 83 ? -4.449 5.641 6.82 1 79.12 83 LEU A O 1
ATOM 680 N N . PHE A 1 84 ? -4.43 5.551 9.07 1 80.62 84 PHE A N 1
ATOM 681 C CA . PHE A 1 84 ? -4.445 4.094 9.102 1 80.62 84 PHE A CA 1
ATOM 682 C C . PHE A 1 84 ? -5.738 3.551 8.508 1 80.62 84 PHE A C 1
ATOM 684 O O . PHE A 1 84 ? -5.727 2.535 7.805 1 80.62 84 PHE A O 1
ATOM 691 N N . TYR A 1 85 ? -6.785 4.242 8.734 1 86.19 85 TYR A N 1
ATOM 692 C CA . TYR A 1 85 ? -8.094 3.9 8.18 1 86.19 85 TYR A CA 1
ATOM 693 C C . TYR A 1 85 ? -8.086 4 6.66 1 86.19 85 TYR A C 1
ATOM 695 O O . TYR A 1 85 ? -8.547 3.09 5.969 1 86.19 85 TYR A O 1
ATOM 703 N N . ASP A 1 86 ? -7.555 4.98 6.145 1 84.69 86 ASP A N 1
ATOM 704 C CA . ASP A 1 86 ? -7.512 5.184 4.699 1 84.69 86 ASP A CA 1
ATOM 705 C C . ASP A 1 86 ? -6.594 4.164 4.027 1 84.69 86 ASP A C 1
ATOM 707 O O . ASP A 1 86 ? -6.898 3.674 2.939 1 84.69 86 ASP A O 1
ATOM 711 N N . LEU A 1 87 ? -5.59 3.848 4.707 1 78.12 87 LEU A N 1
ATOM 712 C CA . LEU A 1 87 ? -4.645 2.879 4.164 1 78.12 87 LEU A CA 1
ATOM 713 C C . LEU A 1 87 ? -5.254 1.481 4.133 1 78.12 87 LEU A C 1
ATOM 715 O O . LEU A 1 87 ? -4.949 0.685 3.242 1 78.12 87 LEU A O 1
ATOM 719 N N . ALA A 1 88 ? -6.016 1.24 5.082 1 78.25 88 ALA A N 1
ATOM 720 C CA . ALA A 1 88 ? -6.676 -0.062 5.113 1 78.25 88 ALA A CA 1
ATOM 721 C C . ALA A 1 88 ? -7.59 -0.24 3.902 1 78.25 88 ALA A C 1
ATOM 723 O O . ALA A 1 88 ? -7.762 -1.356 3.408 1 78.25 88 ALA A O 1
ATOM 724 N N . TRP A 1 89 ? -8.086 0.86 3.418 1 83 89 TRP A N 1
ATOM 725 C CA . TRP A 1 89 ? -8.961 0.822 2.25 1 83 89 TRP A CA 1
ATOM 726 C C . TRP A 1 89 ? -8.164 0.551 0.979 1 83 89 TRP A C 1
ATOM 728 O O . TRP A 1 89 ? -8.719 0.134 -0.037 1 83 89 TRP A O 1
ATOM 738 N N . THR A 1 90 ? -6.848 0.707 1.042 1 74.19 90 THR A N 1
ATOM 739 C CA . THR A 1 90 ? -5.996 0.462 -0.117 1 74.19 90 THR A CA 1
ATOM 740 C C . THR A 1 90 ? -6.074 -1 -0.546 1 74.19 90 THR A C 1
ATOM 742 O O . THR A 1 90 ? -6.102 -1.302 -1.741 1 74.19 90 THR A O 1
ATOM 745 N N . ALA A 1 91 ? -6.191 -1.854 0.434 1 72.69 91 ALA A N 1
ATOM 746 C CA . ALA A 1 91 ? -6.262 -3.279 0.122 1 72.69 91 ALA A CA 1
ATOM 747 C C . ALA A 1 91 ? -7.547 -3.617 -0.624 1 72.69 91 ALA A C 1
ATOM 749 O O . ALA A 1 91 ? -7.539 -4.418 -1.563 1 72.69 91 ALA A O 1
ATOM 750 N N . THR A 1 92 ? -8.555 -2.924 -0.248 1 75.75 92 THR A N 1
ATOM 751 C CA . THR A 1 92 ? -9.852 -3.193 -0.862 1 75.75 92 THR A CA 1
ATOM 752 C C . THR A 1 92 ? -9.883 -2.682 -2.299 1 75.75 92 THR A C 1
ATOM 754 O O . THR A 1 92 ? -10.344 -3.385 -3.203 1 75.75 92 THR A O 1
ATOM 757 N N . PHE A 1 93 ? -9.336 -1.562 -2.523 1 77.19 93 PHE A N 1
ATOM 758 C CA . PHE A 1 93 ? -9.367 -0.987 -3.863 1 77.19 93 PHE A CA 1
ATOM 759 C C . PHE A 1 93 ? -8.398 -1.717 -4.789 1 77.19 93 PHE A C 1
ATOM 761 O O . PHE A 1 93 ? -8.664 -1.851 -5.984 1 77.19 93 PHE A O 1
ATOM 768 N N . ALA A 1 94 ? -7.363 -2.223 -4.176 1 71.19 94 ALA A N 1
ATOM 769 C CA . ALA A 1 94 ? -6.402 -2.992 -4.961 1 71.19 94 ALA A CA 1
ATOM 770 C C . ALA A 1 94 ? -7.023 -4.285 -5.473 1 71.19 94 ALA A C 1
ATOM 772 O O . ALA A 1 94 ? -6.832 -4.656 -6.633 1 71.19 94 ALA A O 1
ATOM 773 N N . THR A 1 95 ? -7.758 -4.871 -4.66 1 72.81 95 THR A N 1
ATOM 774 C CA . THR A 1 95 ? -8.375 -6.137 -5.043 1 72.81 95 THR A CA 1
ATOM 775 C C . THR A 1 95 ? -9.516 -5.91 -6.027 1 72.81 95 THR A C 1
ATOM 777 O O . THR A 1 95 ? -9.734 -6.723 -6.926 1 72.81 95 THR A O 1
ATOM 780 N N . LEU A 1 96 ? -10.18 -4.84 -5.914 1 71.75 96 LEU A N 1
ATOM 781 C CA . LEU A 1 96 ? -11.273 -4.5 -6.816 1 71.75 96 LEU A CA 1
ATOM 782 C C . LEU A 1 96 ? -10.75 -4.25 -8.227 1 71.75 96 LEU A C 1
ATOM 784 O O . LEU A 1 96 ? -11.414 -4.598 -9.211 1 71.75 96 LEU A O 1
ATOM 788 N N . ALA A 1 97 ? -9.586 -3.709 -8.25 1 65.19 97 ALA A N 1
ATOM 789 C CA . ALA A 1 97 ? -9 -3.393 -9.555 1 65.19 97 ALA A CA 1
ATOM 790 C C . ALA A 1 97 ? -8.664 -4.664 -10.328 1 65.19 97 ALA A C 1
ATOM 792 O O . ALA A 1 97 ? -8.625 -4.652 -11.562 1 65.19 97 ALA A O 1
ATOM 793 N N . GLN A 1 98 ? -8.508 -5.699 -9.508 1 62.03 98 GLN A N 1
ATOM 794 C CA . GLN A 1 98 ? -8.117 -6.949 -10.148 1 62.03 98 GLN A CA 1
ATOM 795 C C . GLN A 1 98 ? -9.344 -7.707 -10.664 1 62.03 98 GLN A C 1
ATOM 797 O O . GLN A 1 98 ? -9.203 -8.758 -11.297 1 62.03 98 GLN A O 1
ATOM 802 N N . ASN A 1 99 ? -10.547 -7.117 -10.266 1 57.16 99 ASN A N 1
ATOM 803 C CA . ASN A 1 99 ? -11.766 -7.77 -10.719 1 57.16 99 ASN A CA 1
ATOM 804 C C . ASN A 1 99 ? -11.898 -7.711 -12.242 1 57.16 99 ASN A C 1
ATOM 806 O O . ASN A 1 99 ? -11.703 -6.656 -12.844 1 57.16 99 ASN A O 1
ATOM 810 N N . GLY A 1 100 ? -11.938 -8.859 -12.977 1 57.12 100 GLY A N 1
ATOM 811 C CA . GLY A 1 100 ? -12.188 -9.648 -14.172 1 57.12 100 GLY A CA 1
ATOM 812 C C . GLY A 1 100 ? -12.234 -8.812 -15.438 1 57.12 100 GLY A C 1
ATOM 813 O O . GLY A 1 100 ? -12.234 -7.582 -15.375 1 57.12 100 GLY A O 1
ATOM 814 N N . SER A 1 101 ? -12.078 -9.25 -16.516 1 60.53 101 SER A N 1
ATOM 815 C CA . SER A 1 101 ? -12.219 -8.914 -17.938 1 60.53 101 SER A CA 1
ATOM 816 C C . SER A 1 101 ? -13.641 -8.469 -18.266 1 60.53 101 SER A C 1
ATOM 818 O O . SER A 1 101 ? -14.594 -8.922 -17.625 1 60.53 101 SER A O 1
ATOM 820 N N . PHE A 1 102 ? -13.75 -7.215 -18.719 1 64.75 102 PHE A N 1
ATOM 821 C CA . PHE A 1 102 ? -15.039 -6.766 -19.234 1 64.75 102 PHE A CA 1
ATOM 822 C C . PHE A 1 102 ? -15.469 -7.582 -20.438 1 64.75 102 PHE A C 1
ATOM 824 O O . PHE A 1 102 ? -15.18 -7.211 -21.578 1 64.75 102 PHE A O 1
ATOM 831 N N . ILE A 1 103 ? -15.922 -8.836 -20.156 1 62.62 103 ILE A N 1
ATOM 832 C CA . ILE A 1 103 ? -16.344 -9.711 -21.234 1 62.62 103 ILE A CA 1
ATOM 833 C C . ILE A 1 103 ? -17.812 -9.406 -21.594 1 62.62 103 ILE A C 1
ATOM 835 O O . ILE A 1 103 ? -18.156 -9.32 -22.781 1 62.62 103 ILE A O 1
ATOM 839 N N . GLU A 1 104 ? -18.562 -9.148 -20.578 1 67.25 104 GLU A N 1
ATOM 840 C CA . GLU A 1 104 ? -19.969 -8.812 -20.75 1 67.25 104 GLU A CA 1
ATOM 841 C C . GLU A 1 104 ? -20.266 -7.402 -20.234 1 67.25 104 GLU A C 1
ATOM 843 O O . GLU A 1 104 ? -19.578 -6.91 -19.344 1 67.25 104 GLU A O 1
ATOM 848 N N . PRO A 1 105 ? -21.141 -6.785 -20.844 1 68.69 105 PRO A N 1
ATOM 849 C CA . PRO A 1 105 ? -21.5 -5.441 -20.406 1 68.69 105 PRO A CA 1
ATOM 850 C C . PRO A 1 105 ? -21.844 -5.379 -18.906 1 68.69 105 PRO A C 1
ATOM 852 O O . PRO A 1 105 ? -21.594 -4.367 -18.266 1 68.69 105 PRO A O 1
ATOM 855 N N . LEU A 1 106 ? -22.312 -6.465 -18.484 1 73.81 106 LEU A N 1
ATOM 856 C CA . LEU A 1 106 ? -22.719 -6.465 -17.078 1 73.81 106 LEU A CA 1
ATOM 857 C C . LEU A 1 106 ? -21.516 -6.508 -16.156 1 73.81 106 LEU A C 1
ATOM 859 O O . LEU A 1 106 ? -21.625 -6.191 -14.969 1 73.81 106 LEU A O 1
ATOM 863 N N . ASP A 1 107 ? -20.375 -6.812 -16.75 1 75.56 107 ASP A N 1
ATOM 864 C CA . ASP A 1 107 ? -19.141 -6.797 -15.969 1 75.56 107 ASP A CA 1
ATOM 865 C C . ASP A 1 107 ? -18.766 -5.371 -15.57 1 75.56 107 ASP A C 1
ATOM 867 O O . ASP A 1 107 ? -18.219 -5.148 -14.492 1 75.56 107 ASP A O 1
ATOM 871 N N . ALA A 1 108 ? -19.188 -4.469 -16.484 1 76.94 108 ALA A N 1
ATOM 872 C CA . ALA A 1 108 ? -18.922 -3.068 -16.188 1 76.94 108 ALA A CA 1
ATOM 873 C C . ALA A 1 108 ? -19.781 -2.578 -15.023 1 76.94 108 ALA A C 1
ATOM 875 O O . ALA A 1 108 ? -19.312 -1.836 -14.156 1 76.94 108 ALA A O 1
ATOM 876 N N . LEU A 1 109 ? -20.969 -3.037 -15.023 1 76.88 109 LEU A N 1
ATOM 877 C CA . LEU A 1 109 ? -21.875 -2.648 -13.945 1 76.88 109 LEU A CA 1
ATOM 878 C C . LEU A 1 109 ? -21.406 -3.213 -12.609 1 76.88 109 LEU A C 1
ATOM 880 O O . LEU A 1 109 ? -21.531 -2.553 -11.578 1 76.88 109 LEU A O 1
ATOM 884 N N . SER A 1 110 ? -20.891 -4.375 -12.75 1 82.5 110 SER A N 1
ATOM 885 C CA . SER A 1 110 ? -20.391 -5 -11.523 1 82.5 110 SER A CA 1
ATOM 886 C C . SER A 1 110 ? -19.188 -4.25 -10.969 1 82.5 110 SER A C 1
ATOM 888 O O . SER A 1 110 ? -19.109 -3.988 -9.766 1 82.5 110 SER A O 1
ATOM 890 N N . TYR A 1 111 ? -18.328 -3.82 -11.867 1 84.44 111 TYR A N 1
ATOM 891 C CA . TYR A 1 111 ? -17.125 -3.119 -11.43 1 84.44 111 TYR A CA 1
ATOM 892 C C . TYR A 1 111 ? -17.469 -1.741 -10.875 1 84.44 111 TYR A C 1
ATOM 894 O O . TYR A 1 111 ? -17.062 -1.391 -9.766 1 84.44 111 TYR A O 1
ATOM 902 N N . PHE A 1 112 ? -18.203 -1.003 -11.625 1 85.25 112 PHE A N 1
ATOM 903 C CA . PHE A 1 112 ? -18.531 0.359 -11.219 1 85.25 112 PHE A CA 1
ATOM 904 C C . PHE A 1 112 ? -19.469 0.359 -10.016 1 85.25 112 PHE A C 1
ATOM 906 O O . PHE A 1 112 ? -19.375 1.233 -9.148 1 85.25 112 PHE A O 1
ATOM 913 N N . GLY A 1 113 ? -20.328 -0.618 -9.992 1 84.44 113 GLY A N 1
ATOM 914 C CA . GLY A 1 113 ? -21.203 -0.733 -8.844 1 84.44 113 GLY A CA 1
ATOM 915 C C . GLY A 1 113 ? -20.469 -1.048 -7.559 1 84.44 113 GLY A C 1
ATOM 916 O O . GLY A 1 113 ? -20.734 -0.426 -6.523 1 84.44 113 GLY A O 1
ATOM 917 N N . PHE A 1 114 ? -19.562 -1.923 -7.668 1 85.69 114 PHE A N 1
ATOM 918 C CA . PHE A 1 114 ? -18.781 -2.285 -6.496 1 85.69 114 PHE A CA 1
ATOM 919 C C . PHE A 1 114 ? -17.891 -1.122 -6.059 1 85.69 114 PHE A C 1
ATOM 921 O O . PHE A 1 114 ? -17.766 -0.848 -4.863 1 85.69 114 PHE A O 1
ATOM 928 N N . PHE A 1 115 ? -17.266 -0.506 -7.008 1 88.31 115 PHE A N 1
ATOM 929 C CA . PHE A 1 115 ? -16.406 0.622 -6.68 1 88.31 115 PHE A CA 1
ATOM 930 C C . PHE A 1 115 ? -17.203 1.735 -6.008 1 88.31 115 PHE A C 1
ATOM 932 O O . PHE A 1 115 ? -16.734 2.336 -5.035 1 88.31 115 PHE A O 1
ATOM 939 N N . ALA A 1 116 ? -18.344 1.931 -6.535 1 89 116 ALA A N 1
ATOM 940 C CA . ALA A 1 116 ? -19.203 2.971 -5.969 1 89 116 ALA A CA 1
ATOM 941 C C . ALA A 1 116 ? -19.609 2.621 -4.543 1 89 116 ALA A C 1
ATOM 943 O O . ALA A 1 116 ? -19.656 3.492 -3.67 1 89 116 ALA A O 1
ATOM 944 N N . ALA A 1 117 ? -19.906 1.395 -4.312 1 89.62 117 ALA A N 1
ATOM 945 C CA . ALA A 1 117 ? -20.297 0.955 -2.977 1 89.62 117 ALA A CA 1
ATOM 946 C C . ALA A 1 117 ? -19.141 1.122 -1.986 1 89.62 117 ALA A C 1
ATOM 948 O O . ALA A 1 117 ? -19.344 1.627 -0.878 1 89.62 117 ALA A O 1
ATOM 949 N N . MET A 1 118 ? -18.016 0.753 -2.393 1 89.25 118 MET A N 1
ATOM 950 C CA . MET A 1 118 ? -16.844 0.868 -1.526 1 89.25 118 MET A CA 1
ATOM 951 C C . MET A 1 118 ? -16.516 2.332 -1.246 1 89.25 118 MET A C 1
ATOM 953 O O . MET A 1 118 ? -16.203 2.697 -0.109 1 89.25 118 MET A O 1
ATOM 957 N N . MET A 1 119 ? -16.594 3.084 -2.305 1 90 119 MET A N 1
ATOM 958 C CA . MET A 1 119 ? -16.328 4.508 -2.143 1 90 119 MET A CA 1
ATOM 959 C C . MET A 1 119 ? -17.328 5.148 -1.197 1 90 119 MET A C 1
ATOM 961 O O . MET A 1 119 ? -16.984 6.047 -0.425 1 90 119 MET A O 1
ATOM 965 N N . TRP A 1 120 ? -18.484 4.66 -1.251 1 91.38 120 TRP A N 1
ATOM 966 C CA . TRP A 1 120 ? -19.5 5.219 -0.366 1 91.38 120 TRP A CA 1
ATOM 967 C C . TRP A 1 120 ? -19.25 4.82 1.083 1 91.38 120 TRP A C 1
ATOM 969 O O . TRP A 1 120 ? -19.438 5.625 1.998 1 91.38 120 TRP A O 1
ATOM 979 N N . LEU A 1 121 ? -18.891 3.605 1.233 1 92 121 LEU A N 1
ATOM 980 C CA . LEU A 1 121 ? -18.562 3.168 2.586 1 92 121 LEU A CA 1
ATOM 981 C C . LEU A 1 121 ? -17.469 4.035 3.188 1 92 121 LEU A C 1
ATOM 983 O O . LEU A 1 121 ? -17.562 4.465 4.34 1 92 121 LEU A O 1
ATOM 987 N N . TRP A 1 122 ? -16.516 4.328 2.438 1 90.94 122 TRP A N 1
ATOM 988 C CA . TRP A 1 122 ? -15.43 5.18 2.895 1 90.94 122 TRP A CA 1
ATOM 989 C C . TRP A 1 122 ? -15.906 6.617 3.092 1 90.94 122 TRP A C 1
ATOM 991 O O . TRP A 1 122 ? -15.609 7.242 4.113 1 90.94 122 TRP A O 1
ATOM 1001 N N . ALA A 1 123 ? -16.672 7.156 2.129 1 89.5 123 ALA A N 1
ATOM 1002 C CA . ALA A 1 123 ? -17.094 8.555 2.145 1 89.5 123 ALA A CA 1
ATOM 1003 C C . ALA A 1 123 ? -18.031 8.828 3.322 1 89.5 123 ALA A C 1
ATOM 1005 O O . ALA A 1 123 ? -17.922 9.875 3.975 1 89.5 123 ALA A O 1
ATOM 1006 N N . SER A 1 124 ? -18.938 7.949 3.549 1 91 124 SER A N 1
ATOM 1007 C CA . SER A 1 124 ? -19.891 8.148 4.629 1 91 124 SER A CA 1
ATOM 1008 C C . SER A 1 124 ? -19.203 8.164 5.988 1 91 124 SER A C 1
ATOM 1010 O O . SER A 1 124 ? -19.562 8.969 6.859 1 91 124 SER A O 1
ATOM 1012 N N . GLN A 1 125 ? -18.234 7.305 6.137 1 91.06 125 GLN A N 1
ATOM 1013 C CA . GLN A 1 125 ? -17.469 7.301 7.387 1 91.06 125 GLN A CA 1
ATOM 1014 C C . GLN A 1 125 ? -16.609 8.562 7.516 1 91.06 125 GLN A C 1
ATOM 1016 O O . GLN A 1 125 ? -16.453 9.102 8.609 1 91.06 125 GLN A O 1
ATOM 1021 N N . THR A 1 126 ? -16.062 8.969 6.445 1 89 126 THR A N 1
ATOM 1022 C CA . THR A 1 126 ? -15.242 10.18 6.449 1 89 126 THR A CA 1
ATOM 1023 C C . THR A 1 126 ? -16.094 11.398 6.789 1 89 126 THR A C 1
ATOM 1025 O O . THR A 1 126 ? -15.664 12.266 7.551 1 89 126 THR A O 1
ATOM 1028 N N . LEU A 1 127 ? -17.281 11.469 6.254 1 87.44 127 LEU A N 1
ATOM 1029 C CA . LEU A 1 127 ? -18.188 12.57 6.562 1 87.44 127 LEU A CA 1
ATOM 1030 C C . LEU A 1 127 ? -18.547 12.578 8.047 1 87.44 127 LEU A C 1
ATOM 1032 O O . LEU A 1 127 ? -18.656 13.648 8.648 1 87.44 127 LEU A O 1
ATOM 1036 N N . TYR A 1 128 ? -18.719 11.398 8.547 1 90.88 128 TYR A N 1
ATOM 1037 C CA . TYR A 1 128 ? -18.969 11.297 9.984 1 90.88 128 TYR A CA 1
ATOM 1038 C C . TYR A 1 128 ? -17.75 11.766 10.773 1 90.88 128 TYR A C 1
ATOM 1040 O O . TYR A 1 128 ? -17.875 12.516 11.742 1 90.88 128 TYR A O 1
ATOM 1048 N N . SER A 1 129 ? -16.578 11.359 10.398 1 89.75 129 SER A N 1
ATOM 1049 C CA . SER A 1 129 ? -15.352 11.625 11.148 1 89.75 129 SER A CA 1
ATOM 1050 C C . SER A 1 129 ? -14.992 13.109 11.109 1 89.75 129 SER A C 1
ATOM 1052 O O . SER A 1 129 ? -14.383 13.625 12.047 1 89.75 129 SER A O 1
ATOM 1054 N N . VAL A 1 130 ? -15.344 13.828 10.078 1 84.88 130 VAL A N 1
ATOM 1055 C CA . VAL A 1 130 ? -15.031 15.242 9.953 1 84.88 130 VAL A CA 1
ATOM 1056 C C . VAL A 1 130 ? -15.805 16.031 11 1 84.88 130 VAL A C 1
ATOM 1058 O O . VAL A 1 130 ? -15.336 17.078 11.469 1 84.88 130 VAL A O 1
ATOM 1061 N N . HIS A 1 131 ? -16.891 15.43 11.438 1 85.25 131 HIS A N 1
ATOM 1062 C CA . HIS A 1 131 ? -17.719 16.188 12.352 1 85.25 131 HIS A CA 1
ATOM 1063 C C . HIS A 1 131 ? -17.641 15.625 13.773 1 85.25 131 HIS A C 1
ATOM 1065 O O . HIS A 1 131 ? -17.672 16.391 14.742 1 85.25 131 HIS A O 1
ATOM 1071 N N . PHE A 1 132 ? -17.5 14.367 13.875 1 89.81 132 PHE A N 1
ATOM 1072 C CA . PHE A 1 132 ? -17.797 13.812 15.195 1 89.81 132 PHE A CA 1
ATOM 1073 C C . PHE A 1 132 ? -16.656 12.961 15.703 1 89.81 132 PHE A C 1
ATOM 1075 O O . PHE A 1 132 ? -16.75 12.344 16.766 1 89.81 132 PHE A O 1
ATOM 1082 N N . TYR A 1 133 ? -15.586 12.836 15.023 1 90.75 133 TYR A N 1
ATOM 1083 C CA . TYR A 1 133 ? -14.492 11.969 15.445 1 90.75 133 TYR A CA 1
ATOM 1084 C C . TYR A 1 133 ? -13.711 12.594 16.594 1 90.75 133 TYR A C 1
ATOM 1086 O O . TYR A 1 133 ? -12.961 13.555 16.406 1 90.75 133 TYR A O 1
ATOM 1094 N N . THR A 1 134 ? -13.93 12.078 17.797 1 90 134 THR A N 1
ATOM 1095 C CA . THR A 1 134 ? -13.242 12.508 19.016 1 90 134 THR A CA 1
ATOM 1096 C C . THR A 1 134 ? -12.266 11.438 19.484 1 90 134 THR A C 1
ATOM 1098 O O . THR A 1 134 ? -12.391 10.266 19.125 1 90 134 THR A O 1
ATOM 1101 N N . ASN A 1 135 ? -11.297 11.836 20.203 1 88.62 135 ASN A N 1
ATOM 1102 C CA . ASN A 1 135 ? -10.289 10.914 20.734 1 88.62 135 ASN A CA 1
ATOM 1103 C C . ASN A 1 135 ? -10.828 10.125 21.922 1 88.62 135 ASN A C 1
ATOM 1105 O O . ASN A 1 135 ? -10.508 10.438 23.078 1 88.62 135 ASN A O 1
ATOM 1109 N N . ASP A 1 136 ? -11.609 9.109 21.719 1 92.44 136 ASP A N 1
ATOM 1110 C CA . ASP A 1 136 ? -12.195 8.258 22.734 1 92.44 136 ASP A CA 1
ATOM 1111 C C . ASP A 1 136 ? -12.133 6.785 22.328 1 92.44 136 ASP A C 1
ATOM 1113 O O . ASP A 1 136 ? -11.734 6.465 21.203 1 92.44 136 ASP A O 1
ATOM 1117 N N . TRP A 1 137 ? -12.43 5.934 23.297 1 92.12 137 TRP A N 1
ATOM 1118 C CA . TRP A 1 137 ? -12.352 4.496 23.047 1 92.12 137 TRP A CA 1
ATOM 1119 C C . TRP A 1 137 ? -13.445 4.047 22.094 1 92.12 137 TRP A C 1
ATOM 1121 O O . TRP A 1 137 ? -13.242 3.113 21.312 1 92.12 137 TRP A O 1
ATOM 1131 N N . PHE A 1 138 ? -14.57 4.66 22.094 1 93.56 138 PHE A N 1
ATOM 1132 C CA . PHE A 1 138 ? -15.664 4.293 21.203 1 93.56 138 PHE A CA 1
ATOM 1133 C C . PHE A 1 138 ? -15.242 4.387 19.75 1 93.56 138 PHE A C 1
ATOM 1135 O O . PHE A 1 138 ? -15.438 3.443 18.984 1 93.56 138 PHE A O 1
ATOM 1142 N N . HIS A 1 139 ? -14.625 5.453 19.453 1 92.88 139 HIS A N 1
ATOM 1143 C CA . HIS A 1 139 ? -14.227 5.652 18.078 1 92.88 139 HIS A CA 1
ATOM 1144 C C . HIS A 1 139 ? -13.039 4.773 17.703 1 92.88 139 HIS A C 1
ATOM 1146 O O . HIS A 1 139 ? -12.969 4.242 16.594 1 92.88 139 HIS A O 1
ATOM 1152 N N . LEU A 1 140 ? -12.164 4.59 18.609 1 91.81 140 LEU A N 1
ATOM 1153 C CA . LEU A 1 140 ? -11.008 3.742 18.328 1 91.81 140 LEU A CA 1
ATOM 1154 C C . LEU A 1 140 ? -11.438 2.301 18.078 1 91.81 140 LEU A C 1
ATOM 1156 O O . LEU A 1 140 ? -10.953 1.652 17.156 1 91.81 140 LEU A O 1
ATOM 1160 N N . THR A 1 141 ? -12.32 1.874 18.906 1 91.12 141 THR A N 1
ATOM 1161 C CA . THR A 1 141 ? -12.82 0.514 18.75 1 91.12 141 THR A CA 1
ATOM 1162 C C . THR A 1 141 ? -13.648 0.386 17.469 1 91.12 141 THR A C 1
ATOM 1164 O O . THR A 1 141 ? -13.555 -0.62 16.766 1 91.12 141 THR A O 1
ATOM 1167 N N . SER A 1 142 ? -14.422 1.367 17.203 1 93.12 142 SER A N 1
ATOM 1168 C CA . SER A 1 142 ? -15.234 1.343 15.984 1 93.12 142 SER A CA 1
ATOM 1169 C C . SER A 1 142 ? -14.359 1.307 14.734 1 93.12 142 SER A C 1
ATOM 1171 O O . SER A 1 142 ? -14.625 0.537 13.805 1 93.12 142 SER A O 1
ATOM 1173 N N . ILE A 1 143 ? -13.312 2.092 14.758 1 90.12 143 ILE A N 1
ATOM 1174 C CA . ILE A 1 143 ? -12.406 2.145 13.609 1 90.12 143 ILE A CA 1
ATOM 1175 C C . ILE A 1 143 ? -11.68 0.809 13.469 1 90.12 143 ILE A C 1
ATOM 1177 O O . ILE A 1 143 ? -11.492 0.312 12.352 1 90.12 143 ILE A O 1
ATOM 1181 N N . PHE A 1 144 ? -11.32 0.236 14.531 1 88.62 144 PHE A N 1
ATOM 1182 C CA . PHE A 1 144 ? -10.648 -1.058 14.516 1 88.62 144 PHE A CA 1
ATOM 1183 C C . PHE A 1 144 ? -11.555 -2.131 13.922 1 88.62 144 PHE A C 1
ATOM 1185 O O . PHE A 1 144 ? -11.125 -2.91 13.07 1 88.62 144 PHE A O 1
ATOM 1192 N N . LEU A 1 145 ? -12.695 -2.154 14.383 1 90.06 145 LEU A N 1
ATOM 1193 C CA . LEU A 1 145 ? -13.656 -3.133 13.875 1 90.06 145 LEU A CA 1
ATOM 1194 C C . LEU A 1 145 ? -13.922 -2.914 12.391 1 90.06 145 LEU A C 1
ATOM 1196 O O . LEU A 1 145 ? -14.031 -3.877 11.625 1 90.06 145 LEU A O 1
ATOM 1200 N N . GLN A 1 146 ? -14.039 -1.71 12.016 1 90.5 146 GLN A N 1
ATOM 1201 C CA . GLN A 1 146 ? -14.234 -1.405 10.602 1 90.5 146 GLN A CA 1
ATOM 1202 C C . GLN A 1 146 ? -13.047 -1.873 9.766 1 90.5 146 GLN A C 1
ATOM 1204 O O . GLN A 1 146 ? -13.227 -2.363 8.648 1 90.5 146 GLN A O 1
ATOM 1209 N N . MET A 1 147 ? -11.953 -1.734 10.281 1 85.56 147 MET A N 1
ATOM 1210 C CA . MET A 1 147 ? -10.758 -2.162 9.547 1 85.56 147 MET A CA 1
ATOM 1211 C C . MET A 1 147 ? -10.773 -3.67 9.328 1 85.56 147 MET A C 1
ATOM 1213 O O . MET A 1 147 ? -10.359 -4.152 8.266 1 85.56 147 MET A O 1
ATOM 1217 N N . ILE A 1 148 ? -11.242 -4.363 10.273 1 82.69 148 ILE A N 1
ATOM 1218 C CA . ILE A 1 148 ? -11.375 -5.809 10.133 1 82.69 148 ILE A CA 1
ATOM 1219 C C . ILE A 1 148 ? -12.367 -6.129 9.023 1 82.69 148 ILE A C 1
ATOM 1221 O O . ILE A 1 148 ? -12.109 -6.992 8.18 1 82.69 148 ILE A O 1
ATOM 1225 N N . LEU A 1 149 ? -13.414 -5.43 9.016 1 86.19 149 LEU A N 1
ATOM 1226 C CA . LEU A 1 149 ? -14.461 -5.664 8.023 1 86.19 149 LEU A CA 1
ATOM 1227 C C . LEU A 1 149 ? -13.984 -5.273 6.625 1 86.19 149 LEU A C 1
ATOM 1229 O O . LEU A 1 149 ? -14.32 -5.941 5.645 1 86.19 149 LEU A O 1
ATOM 1233 N N . PHE A 1 150 ? -13.172 -4.266 6.551 1 84.69 150 PHE A N 1
ATOM 1234 C CA . PHE A 1 150 ? -12.609 -3.873 5.262 1 84.69 150 PHE A CA 1
ATOM 1235 C C . PHE A 1 150 ? -11.602 -4.902 4.773 1 84.69 150 PHE A C 1
ATOM 1237 O O . PHE A 1 150 ? -11.508 -5.168 3.572 1 84.69 150 PHE A O 1
ATOM 1244 N N . GLY A 1 151 ? -10.906 -5.438 5.762 1 79.06 151 GLY A N 1
ATOM 1245 C CA . GLY A 1 151 ? -10.016 -6.535 5.414 1 79.06 151 GLY A CA 1
ATOM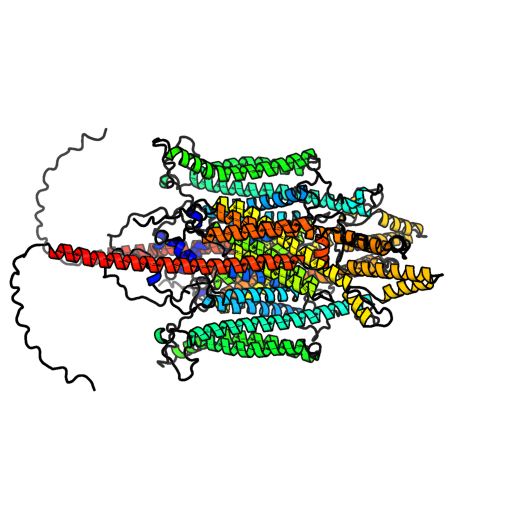 1246 C C . GLY A 1 151 ? -10.75 -7.738 4.848 1 79.06 151 GLY A C 1
ATOM 1247 O O . GLY A 1 151 ? -10.289 -8.359 3.885 1 79.06 151 GLY A O 1
ATOM 1248 N N . LEU A 1 152 ? -11.859 -7.926 5.379 1 80.25 152 LEU A N 1
ATOM 1249 C CA . LEU A 1 152 ? -12.695 -9.016 4.887 1 80.25 152 LEU A CA 1
ATOM 1250 C C . LEU A 1 152 ? -13.211 -8.711 3.482 1 80.25 152 LEU A C 1
ATOM 1252 O O . LEU A 1 152 ? -13.227 -9.594 2.621 1 80.25 152 LEU A O 1
ATOM 1256 N N . LEU A 1 153 ? -13.602 -7.555 3.275 1 84.94 153 LEU A N 1
ATOM 1257 C CA . LEU A 1 153 ? -14.07 -7.152 1.953 1 84.94 153 LEU A CA 1
ATOM 1258 C C . LEU A 1 153 ? -12.945 -7.254 0.926 1 84.94 153 LEU A C 1
ATOM 1260 O O . LEU A 1 153 ? -13.164 -7.73 -0.192 1 84.94 153 LEU A O 1
ATOM 1264 N N . ALA A 1 154 ? -11.812 -6.84 1.324 1 81.38 154 ALA A N 1
ATOM 1265 C CA . ALA A 1 154 ? -10.664 -6.898 0.425 1 81.38 154 ALA A CA 1
ATOM 1266 C C . ALA A 1 154 ? -10.352 -8.336 0.031 1 81.38 154 ALA A C 1
ATOM 1268 O O . ALA A 1 154 ? -10 -8.609 -1.121 1 81.38 154 ALA A O 1
ATOM 1269 N N . ALA A 1 155 ? -10.562 -9.227 0.917 1 76.81 155 ALA A N 1
ATOM 1270 C CA . ALA A 1 155 ? -10.234 -10.633 0.692 1 76.81 155 ALA A CA 1
ATOM 1271 C C . ALA A 1 155 ? -11.266 -11.297 -0.212 1 76.81 155 ALA A C 1
ATOM 1273 O O . ALA A 1 155 ? -10.961 -12.273 -0.898 1 76.81 155 ALA A O 1
ATOM 1274 N N . THR A 1 156 ? -12.461 -10.727 -0.26 1 79.25 156 THR A N 1
ATOM 1275 C CA . THR A 1 156 ? -13.539 -11.469 -0.909 1 79.25 156 THR A CA 1
ATOM 1276 C C . THR A 1 156 ? -13.961 -10.781 -2.203 1 79.25 156 THR A C 1
ATOM 1278 O O . THR A 1 156 ? -14.742 -11.336 -2.979 1 79.25 156 THR A O 1
ATOM 1281 N N . THR A 1 157 ? -13.438 -9.688 -2.457 1 76.31 157 THR A N 1
ATOM 1282 C CA . THR A 1 157 ? -13.883 -8.953 -3.631 1 76.31 157 THR A CA 1
ATOM 1283 C C . THR A 1 157 ? -13.133 -9.406 -4.879 1 76.31 157 THR A C 1
ATOM 1285 O O . THR A 1 157 ? -13.617 -9.234 -6 1 76.31 157 THR A O 1
ATOM 1288 N N . LYS A 1 158 ? -12.055 -10.047 -4.641 1 72.19 158 LYS A N 1
ATOM 1289 C CA . LYS A 1 158 ? -11.273 -10.461 -5.809 1 72.19 158 LYS A CA 1
ATOM 1290 C C . LYS A 1 158 ? -12.047 -11.461 -6.66 1 72.19 158 LYS A C 1
ATOM 1292 O O . LYS A 1 158 ? -12.477 -12.508 -6.164 1 72.19 158 LYS A O 1
ATOM 1297 N N . GLY A 1 159 ? -12.328 -11.203 -7.887 1 69.19 159 GLY A N 1
ATOM 1298 C CA . GLY A 1 159 ? -12.953 -12.109 -8.844 1 69.19 159 GLY A CA 1
ATOM 1299 C C . GLY A 1 159 ? -14.453 -12.203 -8.672 1 69.19 159 GLY A C 1
ATOM 1300 O O . GLY A 1 159 ? -15.109 -13 -9.344 1 69.19 159 GLY A O 1
ATOM 1301 N N . TYR A 1 160 ? -14.984 -11.453 -7.727 1 76 160 TYR A N 1
ATOM 1302 C CA . TYR A 1 160 ? -16.422 -11.547 -7.477 1 76 160 TYR A CA 1
ATOM 1303 C C . TYR A 1 160 ? -17.188 -10.609 -8.398 1 76 160 TYR A C 1
ATOM 1305 O O . TYR A 1 160 ? -16.797 -9.453 -8.594 1 76 160 TYR A O 1
ATOM 1313 N N . HIS A 1 161 ? -18.234 -11.18 -8.914 1 78.31 161 HIS A N 1
ATOM 1314 C CA . HIS A 1 161 ? -19.141 -10.383 -9.734 1 78.31 161 HIS A CA 1
ATOM 1315 C C . HIS A 1 161 ? -20.5 -10.227 -9.055 1 78.31 161 HIS A C 1
ATOM 1317 O O . HIS A 1 161 ? -21.062 -11.203 -8.562 1 78.31 161 HIS A O 1
ATOM 1323 N N . LEU A 1 162 ? -21 -9.039 -9.031 1 80.25 162 LEU A N 1
ATOM 1324 C CA . LEU A 1 162 ? -22.266 -8.734 -8.383 1 80.25 162 LEU A CA 1
ATOM 1325 C C . LEU A 1 162 ? -23.406 -9.477 -9.047 1 80.25 162 LEU A C 1
ATOM 1327 O O . LEU A 1 162 ? -24.438 -9.75 -8.414 1 80.25 162 LEU A O 1
ATOM 1331 N N . THR A 1 163 ? -23.188 -9.891 -10.242 1 78.94 163 THR A N 1
ATOM 1332 C CA . THR A 1 163 ? -24.266 -10.5 -11 1 78.94 163 THR A CA 1
ATOM 1333 C C . THR A 1 163 ? -24.141 -12.016 -11.008 1 78.94 163 THR A C 1
ATOM 1335 O O . THR A 1 163 ? -24.828 -12.703 -11.773 1 78.94 163 THR A O 1
ATOM 1338 N N . ASN A 1 164 ? -23.281 -12.414 -10.102 1 78.06 164 ASN A N 1
ATOM 1339 C CA . ASN A 1 164 ? -23.203 -13.867 -9.984 1 78.06 164 ASN A CA 1
ATOM 1340 C C . ASN A 1 164 ? -24.531 -14.477 -9.57 1 78.06 164 ASN A C 1
ATOM 1342 O O . ASN A 1 164 ? -25.234 -13.93 -8.711 1 78.06 164 ASN A O 1
ATOM 1346 N N . TYR A 1 165 ? -24.969 -15.477 -10.125 1 74.75 165 TYR A N 1
ATOM 1347 C CA . TYR A 1 165 ? -26.203 -16.219 -9.883 1 74.75 165 TYR A CA 1
ATOM 1348 C C . TYR A 1 165 ? -27.375 -15.586 -10.641 1 74.75 165 TYR A C 1
ATOM 1350 O O . TYR A 1 165 ? -28.484 -16.141 -10.656 1 74.75 165 TYR A O 1
ATOM 1358 N N . ILE A 1 166 ? -27.141 -14.43 -11.18 1 80.38 166 ILE A N 1
ATOM 1359 C CA . ILE A 1 166 ? -28.203 -13.797 -11.969 1 80.38 166 ILE A CA 1
ATOM 1360 C C . ILE A 1 166 ? -27.969 -14.07 -13.453 1 80.38 166 ILE A C 1
ATOM 1362 O O . ILE A 1 166 ? -28.75 -14.773 -14.094 1 80.38 166 ILE A O 1
ATOM 1366 N N . SER A 1 167 ? -26.812 -13.578 -13.922 1 72.31 167 SER A N 1
ATOM 1367 C CA . SER A 1 167 ? -26.531 -13.719 -15.344 1 72.31 167 SER A CA 1
ATOM 1368 C C . SER A 1 167 ? -25.5 -14.828 -15.586 1 72.31 167 SER A C 1
ATOM 1370 O O . SER A 1 167 ? -25.438 -15.383 -16.688 1 72.31 167 SER A O 1
ATOM 1372 N N . ARG A 1 168 ? -24.703 -15 -14.555 1 69.5 168 ARG A N 1
ATOM 1373 C CA . ARG A 1 168 ? -23.672 -16 -14.75 1 69.5 168 ARG A CA 1
ATOM 1374 C C . ARG A 1 168 ? -23.594 -16.969 -13.57 1 69.5 168 ARG A C 1
ATOM 1376 O O . ARG A 1 168 ? -23.859 -16.578 -12.43 1 69.5 168 ARG A O 1
ATOM 1383 N N . SER A 1 169 ? -23.484 -18.188 -13.992 1 65.44 169 SER A N 1
ATOM 1384 C CA . SER A 1 169 ? -23.234 -19.172 -12.938 1 65.44 169 SER A CA 1
ATOM 1385 C C . SER A 1 169 ? -21.781 -19.125 -12.461 1 65.44 169 SER A C 1
ATOM 1387 O O . SER A 1 169 ? -20.875 -18.844 -13.242 1 65.44 169 SER A O 1
ATOM 1389 N N . PRO A 1 170 ? -21.609 -19.109 -11.164 1 62.97 170 PRO A N 1
ATOM 1390 C CA . PRO A 1 170 ? -20.219 -19.078 -10.68 1 62.97 170 PRO A CA 1
ATOM 1391 C C . PRO A 1 170 ? -19.328 -20.109 -11.359 1 62.97 170 PRO A C 1
ATOM 1393 O O . PRO A 1 170 ? -19.734 -21.266 -11.523 1 62.97 170 PRO A O 1
ATOM 1396 N N . GLY A 1 171 ? -18.172 -19.828 -11.867 1 56.69 171 GLY A N 1
ATOM 1397 C CA . GLY A 1 171 ? -17.219 -20.719 -12.523 1 56.69 171 GLY A CA 1
ATOM 1398 C C . GLY A 1 171 ? -17.562 -21 -13.969 1 56.69 171 GLY A C 1
ATOM 1399 O O . GLY A 1 171 ? -16.906 -21.812 -14.625 1 56.69 171 GLY A O 1
ATOM 1400 N N . SER A 1 172 ? -18.766 -20.766 -14.453 1 54.97 172 SER A N 1
ATOM 1401 C CA . SER A 1 172 ? -19.125 -21.094 -15.828 1 54.97 172 SER A CA 1
ATOM 1402 C C . SER A 1 172 ? -18.172 -20.453 -16.828 1 54.97 172 SER A C 1
ATOM 1404 O O . SER A 1 172 ? -18 -19.234 -16.828 1 54.97 172 SER A O 1
ATOM 1406 N N . THR A 1 173 ? -16.984 -20.953 -16.906 1 46.31 173 THR A N 1
ATOM 1407 C CA . THR A 1 173 ? -16.125 -20.516 -18.016 1 46.31 173 THR A CA 1
ATOM 1408 C C . THR A 1 173 ? -16.891 -20.562 -19.328 1 46.31 173 THR A C 1
ATOM 1410 O O . THR A 1 173 ? -17.594 -21.547 -19.609 1 46.31 173 THR A O 1
ATOM 1413 N N . THR A 1 174 ? -17.344 -19.531 -19.812 1 43 174 THR A N 1
ATOM 1414 C CA . THR A 1 174 ? -17.938 -19.484 -21.141 1 43 174 THR A CA 1
ATOM 1415 C C . THR A 1 174 ? -17.25 -20.469 -22.078 1 43 174 THR A C 1
ATOM 1417 O O . THR A 1 174 ? -17.734 -20.75 -23.172 1 43 174 THR A O 1
ATOM 1420 N N . LEU A 1 175 ? -15.977 -20.562 -22.031 1 37.28 175 LEU A N 1
ATOM 1421 C CA . LEU A 1 175 ? -15.344 -21.281 -23.125 1 37.28 175 LEU A CA 1
ATOM 1422 C C . LEU A 1 175 ? -15.992 -22.641 -23.328 1 37.28 175 LEU A C 1
ATOM 1424 O O . LEU A 1 175 ? -16.125 -23.109 -24.453 1 37.28 175 LEU A O 1
ATOM 1428 N N . ASN A 1 176 ? -16.031 -23.5 -22.297 1 38.97 176 ASN A N 1
ATOM 1429 C CA . ASN A 1 176 ? -16.203 -24.906 -22.672 1 38.97 176 ASN A CA 1
ATOM 1430 C C . ASN A 1 176 ? -17.672 -25.25 -22.844 1 38.97 176 ASN A C 1
ATOM 1432 O O . ASN A 1 176 ? -18.203 -26.141 -22.156 1 38.97 176 ASN A O 1
ATOM 1436 N N . SER A 1 177 ? -18.406 -24.328 -22.969 1 38.69 177 SER A N 1
ATOM 1437 C CA . SER A 1 177 ? -19.797 -24.734 -23.156 1 38.69 177 SER A CA 1
ATOM 1438 C C . SER A 1 177 ? -19.906 -25.859 -24.188 1 38.69 177 SER A C 1
ATOM 1440 O O . SER A 1 177 ? -20.984 -26.438 -24.344 1 38.69 177 SER A O 1
ATOM 1442 N N . ASN A 1 178 ? -19.094 -25.734 -25.109 1 35.28 178 ASN A N 1
ATOM 1443 C CA . ASN A 1 178 ? -19.547 -26.688 -26.141 1 35.28 178 ASN A CA 1
ATOM 1444 C C . ASN A 1 178 ? -19.469 -28.125 -25.641 1 35.28 178 ASN A C 1
ATOM 1446 O O . ASN A 1 178 ? -19.859 -29.047 -26.359 1 35.28 178 ASN A O 1
ATOM 1450 N N . SER A 1 179 ? -18.391 -28.531 -24.969 1 38 179 SER A N 1
ATOM 1451 C CA . SER A 1 179 ? -18.359 -30 -24.891 1 38 179 SER A CA 1
ATOM 1452 C C . SER A 1 179 ? -19.297 -30.516 -23.797 1 38 179 SER A C 1
ATOM 1454 O O . SER A 1 179 ? -19.344 -29.953 -22.703 1 38 179 SER A O 1
ATOM 1456 N N . ASP A 1 180 ? -20.375 -31.062 -24.094 1 44.53 180 ASP A N 1
ATOM 1457 C CA . ASP A 1 180 ? -21.391 -31.875 -23.422 1 44.53 180 ASP A CA 1
ATOM 1458 C C . ASP A 1 180 ? -20.828 -32.5 -22.156 1 44.53 180 ASP A C 1
ATOM 1460 O O . ASP A 1 180 ? -21.578 -32.812 -21.219 1 44.53 180 ASP A O 1
ATOM 1464 N N . GLU A 1 181 ? -19.578 -33.031 -22.109 1 46.44 181 GLU A N 1
ATOM 1465 C CA . GLU A 1 181 ? -19.062 -33.812 -20.984 1 46.44 181 GLU A CA 1
ATOM 1466 C C . GLU A 1 181 ? -18.062 -33 -20.172 1 46.44 181 GLU A C 1
ATOM 1468 O O . GLU A 1 181 ? -17.016 -32.594 -20.672 1 46.44 181 GLU A O 1
ATOM 1473 N N . LEU A 1 182 ? -18.547 -32.25 -19.234 1 49.41 182 LEU A N 1
ATOM 1474 C CA . LEU A 1 182 ? -17.688 -31.516 -18.312 1 49.41 182 LEU A CA 1
ATOM 1475 C C . LEU A 1 182 ? -16.562 -32.438 -17.797 1 49.41 182 LEU A C 1
ATOM 1477 O O . LEU A 1 182 ? -16.844 -33.5 -17.219 1 49.41 182 LEU A O 1
ATOM 1481 N N . SER A 1 183 ? -15.352 -32.219 -18.188 1 54.91 183 SER A N 1
ATOM 1482 C CA . SER A 1 183 ? -14.227 -32.969 -17.625 1 54.91 183 SER A CA 1
ATOM 1483 C C . SER A 1 183 ? -14.156 -32.781 -16.109 1 54.91 183 SER A C 1
ATOM 1485 O O . SE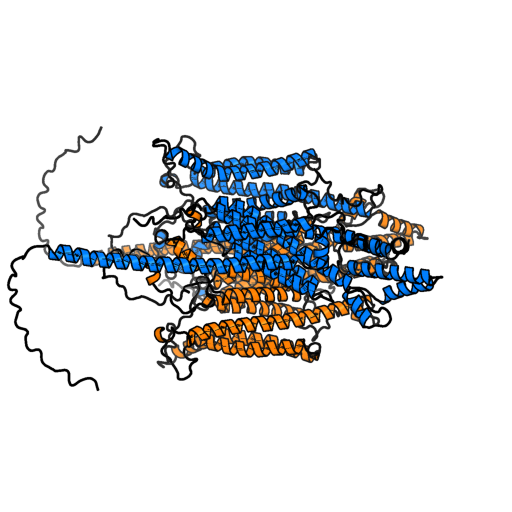R A 1 183 ? -14.742 -31.859 -15.562 1 54.91 183 SER A O 1
ATOM 1487 N N . ASP A 1 184 ? -13.727 -33.719 -15.383 1 55.59 184 ASP A N 1
ATOM 1488 C CA . ASP A 1 184 ? -13.555 -33.688 -13.938 1 55.59 184 ASP A CA 1
ATOM 1489 C C . ASP A 1 184 ? -12.781 -32.438 -13.516 1 55.59 184 ASP A C 1
ATOM 1491 O O . ASP A 1 184 ? -13.055 -31.859 -12.461 1 55.59 184 ASP A O 1
ATOM 1495 N N . ALA A 1 185 ? -11.898 -32.062 -14.406 1 56.91 185 ALA A N 1
ATOM 1496 C CA . ALA A 1 185 ? -11.148 -30.844 -14.117 1 56.91 185 ALA A CA 1
ATOM 1497 C C . ALA A 1 185 ? -12.055 -29.625 -14.148 1 56.91 185 ALA A C 1
ATOM 1499 O O . ALA A 1 185 ? -11.906 -28.719 -13.32 1 56.91 185 ALA A O 1
ATOM 1500 N N . ASP A 1 186 ? -13.039 -29.734 -14.992 1 57.94 186 ASP A N 1
ATOM 1501 C CA . ASP A 1 186 ? -13.977 -28.625 -15.102 1 57.94 186 ASP A CA 1
ATOM 1502 C C . ASP A 1 186 ? -14.938 -28.609 -13.906 1 57.94 186 ASP A C 1
ATOM 1504 O O . ASP A 1 186 ? -15.297 -27.531 -13.422 1 57.94 186 ASP A O 1
ATOM 1508 N N . GLU A 1 187 ? -15.227 -29.812 -13.531 1 65.5 187 GLU A N 1
ATOM 1509 C CA . GLU A 1 187 ? -16.125 -29.906 -12.383 1 65.5 187 GLU A CA 1
ATOM 1510 C C . GLU A 1 187 ? -15.461 -29.359 -11.117 1 65.5 187 GLU A C 1
ATOM 1512 O O . GLU A 1 187 ? -16.109 -28.688 -10.305 1 65.5 187 GLU A O 1
ATOM 1517 N N . LEU A 1 188 ? -14.203 -29.703 -10.984 1 66 188 LEU A N 1
ATOM 1518 C CA . LEU A 1 188 ? -13.453 -29.188 -9.836 1 66 188 LEU A CA 1
ATOM 1519 C C . LEU A 1 188 ? -13.367 -27.672 -9.875 1 66 188 LEU A C 1
ATOM 1521 O O . LEU A 1 188 ? -13.539 -27.016 -8.844 1 66 188 LEU A O 1
ATOM 1525 N N . GLN A 1 189 ? -13.109 -27.172 -11.031 1 64.44 189 GLN A N 1
ATOM 1526 C CA . GLN A 1 189 ? -13.008 -25.719 -11.164 1 64.44 189 GLN A CA 1
ATOM 1527 C C . GLN A 1 189 ? -14.344 -25.047 -10.859 1 64.44 189 GLN A C 1
ATOM 1529 O O . GLN A 1 189 ? -14.391 -23.984 -10.242 1 64.44 189 GLN A O 1
ATOM 1534 N N . ARG A 1 190 ? -15.383 -25.703 -11.281 1 67.75 190 ARG A N 1
ATOM 1535 C CA . ARG A 1 190 ? -16.719 -25.141 -11.031 1 67.75 190 ARG A CA 1
ATOM 1536 C C . ARG A 1 190 ? -17.062 -25.188 -9.547 1 67.75 190 ARG A C 1
ATOM 1538 O O . ARG A 1 190 ? -17.672 -24.266 -9.016 1 67.75 190 ARG A O 1
ATOM 1545 N N . PHE A 1 191 ? -16.703 -26.297 -8.953 1 69.38 191 PHE A N 1
ATOM 1546 C CA . PHE A 1 191 ? -16.953 -26.422 -7.52 1 69.38 191 PHE A CA 1
ATOM 1547 C C . PHE A 1 191 ? -16.219 -25.344 -6.742 1 69.38 191 PHE A C 1
ATOM 1549 O O . PHE A 1 191 ? -16.781 -24.703 -5.863 1 69.38 191 PHE A O 1
ATOM 1556 N N . ASN A 1 192 ? -14.945 -25.141 -7.082 1 68.94 192 ASN A N 1
ATOM 1557 C CA . ASN A 1 192 ? -14.156 -24.125 -6.402 1 68.94 192 ASN A CA 1
ATOM 1558 C C . ASN A 1 192 ? -14.719 -22.719 -6.637 1 68.94 192 ASN A C 1
ATOM 1560 O O . ASN A 1 192 ? -14.773 -21.906 -5.715 1 68.94 192 ASN A O 1
ATOM 1564 N N . ALA A 1 193 ? -15.102 -22.547 -7.828 1 70.31 193 ALA A N 1
ATOM 1565 C CA . ALA A 1 193 ? -15.641 -21.219 -8.164 1 70.31 193 ALA A CA 1
ATOM 1566 C C . ALA A 1 193 ? -16.953 -20.953 -7.43 1 70.31 193 ALA A C 1
ATOM 1568 O O . ALA A 1 193 ? -17.172 -19.844 -6.945 1 70.31 193 ALA A O 1
ATOM 1569 N N . GLU A 1 194 ? -17.766 -21.969 -7.32 1 75.12 194 GLU A N 1
ATOM 1570 C CA . GLU A 1 194 ? -19.047 -21.797 -6.633 1 75.12 194 GLU A CA 1
ATOM 1571 C C . GLU A 1 194 ? -18.844 -21.578 -5.137 1 75.12 194 GLU A C 1
ATOM 1573 O O . GLU A 1 194 ? -19.5 -20.734 -4.535 1 75.12 194 GLU A O 1
ATOM 1578 N N . LYS A 1 195 ? -18.016 -22.375 -4.629 1 74.38 195 LYS A N 1
ATOM 1579 C CA . LYS A 1 195 ? -17.781 -22.234 -3.193 1 74.38 195 LYS A CA 1
ATOM 1580 C C . LYS A 1 195 ? -17.156 -20.875 -2.871 1 74.38 195 LYS A C 1
ATOM 1582 O O . LYS A 1 195 ? -17.5 -20.25 -1.867 1 74.38 195 LYS A O 1
ATOM 1587 N N . THR A 1 196 ? -16.234 -20.5 -3.709 1 75.31 196 THR A N 1
ATOM 1588 C CA . THR A 1 196 ? -15.609 -19.203 -3.514 1 75.31 196 THR A CA 1
ATOM 1589 C C . THR A 1 196 ? -16.641 -18.078 -3.646 1 75.31 196 THR A C 1
ATOM 1591 O O . THR A 1 196 ? -16.625 -17.125 -2.869 1 75.31 196 THR A O 1
ATOM 1594 N N . ASP A 1 197 ? -17.5 -18.25 -4.539 1 79.88 197 ASP A N 1
ATOM 1595 C CA . ASP A 1 197 ? -18.5 -17.219 -4.762 1 79.88 197 ASP A CA 1
ATOM 1596 C C . ASP A 1 197 ? -19.5 -17.188 -3.607 1 79.88 197 ASP A C 1
ATOM 1598 O O . ASP A 1 197 ? -19.938 -16.109 -3.201 1 79.88 197 ASP A O 1
ATOM 1602 N N . GLN A 1 198 ? -19.875 -18.328 -3.166 1 81.69 198 GLN A N 1
ATOM 1603 C CA . GLN A 1 198 ? -20.828 -18.375 -2.059 1 81.69 198 GLN A CA 1
ATOM 1604 C C . GLN A 1 198 ? -20.219 -17.75 -0.797 1 81.69 198 GLN A C 1
ATOM 1606 O O . GLN A 1 198 ? -20.891 -16.984 -0.101 1 81.69 198 GLN A O 1
ATOM 1611 N N . PHE A 1 199 ? -19.062 -18.062 -0.6 1 80 199 PHE A N 1
ATOM 1612 C CA . PHE A 1 199 ? -18.406 -17.5 0.57 1 80 199 PHE A CA 1
ATOM 1613 C C . PHE A 1 199 ? -18.234 -15.992 0.414 1 80 199 PHE A C 1
ATOM 1615 O O . PHE A 1 199 ? -18.469 -15.234 1.359 1 80 199 PHE A O 1
ATOM 1622 N N . SER A 1 200 ? -17.781 -15.641 -0.762 1 82.94 200 SER A N 1
ATOM 1623 C CA . SER A 1 200 ? -17.578 -14.211 -1.008 1 82.94 200 SER A CA 1
ATOM 1624 C C . SER A 1 200 ? -18.891 -13.438 -0.855 1 82.94 200 SER A C 1
ATOM 1626 O O . SER A 1 200 ? -18.906 -12.352 -0.271 1 82.94 200 SER A O 1
ATOM 1628 N N . ALA A 1 201 ? -19.922 -13.992 -1.334 1 86.44 201 ALA A N 1
ATOM 1629 C CA . ALA A 1 201 ? -21.219 -13.328 -1.229 1 86.44 201 ALA A CA 1
ATOM 1630 C C . ALA A 1 201 ? -21.656 -13.211 0.228 1 86.44 201 ALA A C 1
ATOM 1632 O O . ALA A 1 201 ? -22.141 -12.164 0.651 1 86.44 201 ALA A O 1
ATOM 1633 N N . ARG A 1 202 ? -21.469 -14.242 0.979 1 88.44 202 ARG A N 1
ATOM 1634 C CA . ARG A 1 202 ? -21.844 -14.227 2.391 1 88.44 202 ARG A CA 1
ATOM 1635 C C . ARG A 1 202 ? -20.969 -13.234 3.17 1 88.44 202 ARG A C 1
ATOM 1637 O O . ARG A 1 202 ? -21.484 -12.492 4.016 1 88.44 202 ARG A O 1
ATOM 1644 N N . ALA A 1 203 ? -19.703 -13.297 2.873 1 86 203 ALA A N 1
ATOM 1645 C CA . ALA A 1 203 ? -18.781 -12.398 3.559 1 86 203 ALA A CA 1
ATOM 1646 C C . ALA A 1 203 ? -19.078 -10.938 3.221 1 86 203 ALA A C 1
ATOM 1648 O O . ALA A 1 203 ? -19.031 -10.07 4.098 1 86 203 ALA A O 1
ATOM 1649 N N . MET A 1 204 ? -19.375 -10.656 2.025 1 88.62 204 MET A N 1
ATOM 1650 C CA . MET A 1 204 ? -19.688 -9.289 1.615 1 88.62 204 MET A CA 1
ATOM 1651 C C . MET A 1 204 ? -21 -8.812 2.246 1 88.62 204 MET A C 1
ATOM 1653 O O . MET A 1 204 ? -21.078 -7.688 2.736 1 88.62 204 MET A O 1
ATOM 1657 N N . ALA A 1 205 ? -21.953 -9.68 2.178 1 92.38 205 ALA A N 1
ATOM 1658 C CA . ALA A 1 205 ? -23.234 -9.328 2.785 1 92.38 205 ALA A CA 1
ATOM 1659 C C . ALA A 1 205 ? -23.078 -9.039 4.273 1 92.38 205 ALA A C 1
ATOM 1661 O O . ALA A 1 205 ? -23.641 -8.07 4.793 1 92.38 205 ALA A O 1
ATOM 1662 N N . THR A 1 206 ? -22.266 -9.797 4.906 1 92.31 206 THR A N 1
ATOM 1663 C CA . THR A 1 206 ? -22.016 -9.602 6.328 1 92.31 206 THR A CA 1
ATOM 1664 C C . THR A 1 206 ? -21.219 -8.312 6.566 1 92.31 206 THR A C 1
ATOM 1666 O O . THR A 1 206 ? -21.547 -7.547 7.48 1 92.31 206 THR A O 1
ATOM 1669 N N . ALA A 1 207 ? -20.234 -8.117 5.754 1 91.25 207 ALA A N 1
ATOM 1670 C CA . ALA A 1 207 ? -19.422 -6.918 5.902 1 91.25 207 ALA A CA 1
ATOM 1671 C C . ALA A 1 207 ? -20.25 -5.66 5.672 1 91.25 207 ALA A C 1
ATOM 1673 O O . ALA A 1 207 ? -20.141 -4.688 6.422 1 91.25 207 ALA A O 1
ATOM 1674 N N . PHE A 1 208 ? -21.156 -5.695 4.648 1 93.94 208 PHE A N 1
ATOM 1675 C CA . PHE A 1 208 ? -22 -4.543 4.379 1 93.94 208 PHE A CA 1
ATOM 1676 C C . PHE A 1 208 ? -22.938 -4.281 5.551 1 93.94 208 PHE A C 1
ATOM 1678 O O . PHE A 1 208 ? -23.062 -3.146 6.02 1 93.94 208 PHE A O 1
ATOM 1685 N N . ALA A 1 209 ? -23.5 -5.293 6.055 1 95.81 209 ALA A N 1
ATOM 1686 C CA . ALA A 1 209 ? -24.469 -5.148 7.129 1 95.81 209 ALA A CA 1
ATOM 1687 C C . ALA A 1 209 ? -23.812 -4.672 8.414 1 95.81 209 ALA A C 1
ATOM 1689 O O . ALA A 1 209 ? -24.281 -3.723 9.047 1 95.81 209 ALA A O 1
ATOM 1690 N N . LEU A 1 210 ? -22.656 -5.207 8.711 1 95.06 210 LEU A N 1
ATOM 1691 C CA . LEU A 1 210 ? -22.016 -4.883 9.977 1 95.06 210 LEU A CA 1
ATOM 1692 C C . LEU A 1 210 ? -21.375 -3.502 9.922 1 95.06 210 LEU A C 1
ATOM 1694 O O . LEU A 1 210 ? -21.344 -2.783 10.922 1 95.06 210 LEU A O 1
ATOM 1698 N N . THR A 1 211 ? -20.875 -3.127 8.82 1 94.06 211 THR A N 1
ATOM 1699 C CA . THR A 1 211 ? -20.281 -1.797 8.703 1 94.06 211 THR A CA 1
ATOM 1700 C C . THR A 1 211 ? -21.344 -0.717 8.867 1 94.06 211 THR A C 1
ATOM 1702 O O . THR A 1 211 ? -21.125 0.292 9.531 1 94.06 211 THR A O 1
ATOM 1705 N N . ARG A 1 212 ? -22.422 -0.955 8.305 1 95.62 212 ARG A N 1
ATOM 1706 C CA . ARG A 1 212 ? -23.5 0.037 8.398 1 95.62 212 ARG A CA 1
ATOM 1707 C C . ARG A 1 212 ? -24.125 0.025 9.789 1 95.62 212 ARG A C 1
ATOM 1709 O O . ARG A 1 212 ? -24.594 1.059 10.273 1 95.62 212 ARG A O 1
ATOM 1716 N N . PHE A 1 213 ? -24.109 -1.137 10.344 1 96.44 213 PHE A N 1
ATOM 1717 C CA . PHE A 1 213 ? -24.594 -1.207 11.719 1 96.44 213 PHE A CA 1
ATOM 1718 C C . PHE A 1 213 ? -23.703 -0.384 12.648 1 96.44 213 PHE A C 1
ATOM 1720 O O . PHE A 1 213 ? -24.203 0.355 13.5 1 96.44 213 PHE A O 1
ATOM 1727 N N . LEU A 1 214 ? -22.422 -0.502 12.445 1 96.12 214 LEU A N 1
ATOM 1728 C CA . LEU A 1 214 ? -21.484 0.306 13.227 1 96.12 214 LEU A CA 1
ATOM 1729 C C . LEU A 1 214 ? -21.688 1.791 12.945 1 96.12 214 LEU A C 1
ATOM 1731 O O . LEU A 1 214 ? -21.625 2.613 13.867 1 96.12 214 LEU A O 1
ATOM 1735 N N . HIS A 1 215 ? -21.938 2.064 11.727 1 96 215 HIS A N 1
ATOM 1736 C CA . HIS A 1 215 ? -22.172 3.451 11.336 1 96 215 HIS A CA 1
ATOM 1737 C C . HIS A 1 215 ? -23.438 3.992 11.984 1 96 215 HIS A C 1
ATOM 1739 O O . HIS A 1 215 ? -23.484 5.152 12.391 1 96 215 HIS A O 1
ATOM 1745 N N . LEU A 1 216 ? -24.453 3.158 12.07 1 96.31 216 LEU A N 1
ATOM 1746 C CA . LEU A 1 216 ? -25.703 3.525 12.742 1 96.31 216 LEU A CA 1
ATOM 1747 C C . LEU A 1 216 ? -25.453 3.793 14.219 1 96.31 216 LEU A C 1
ATOM 1749 O O . LEU A 1 216 ? -25.953 4.781 14.766 1 96.31 216 LEU A O 1
ATOM 1753 N N . LEU A 1 217 ? -24.625 3 14.828 1 95.56 217 LEU A N 1
ATOM 1754 C CA . LEU A 1 217 ? -24.312 3.188 16.234 1 95.56 217 LEU A CA 1
ATOM 1755 C C . LEU A 1 217 ? -23.562 4.5 16.453 1 95.56 217 LEU A C 1
ATOM 1757 O O . LEU A 1 217 ? -23.781 5.188 17.453 1 95.56 217 LEU A O 1
ATOM 1761 N N . GLN A 1 218 ? -22.734 4.844 15.57 1 95.44 218 GLN A N 1
ATOM 1762 C CA . GLN A 1 218 ? -21.984 6.09 15.664 1 95.44 218 GLN A CA 1
ATOM 1763 C C . GLN A 1 218 ? -22.906 7.301 15.578 1 95.44 218 GLN A C 1
ATOM 1765 O O . GLN A 1 218 ? -22.781 8.234 16.375 1 95.44 218 GLN A O 1
ATOM 1770 N N . TYR A 1 219 ? -23.797 7.242 14.625 1 93.56 219 TYR A N 1
ATOM 1771 C CA . TYR A 1 219 ? -24.703 8.367 14.484 1 93.56 219 TYR A CA 1
ATOM 1772 C C . TYR A 1 219 ? -25.703 8.406 15.641 1 93.56 219 TYR A C 1
ATOM 1774 O O . TYR A 1 219 ? -26.141 9.484 16.047 1 93.56 219 TYR A O 1
ATOM 1782 N N . LEU A 1 220 ? -26.094 7.258 16.156 1 92.69 220 LEU A N 1
ATOM 1783 C CA . LEU A 1 220 ? -26.953 7.234 17.328 1 92.69 220 LEU A CA 1
ATOM 1784 C C . LEU A 1 220 ? -26.266 7.883 18.531 1 92.69 220 LEU A C 1
ATOM 1786 O O . LEU A 1 220 ? -26.906 8.602 19.312 1 92.69 220 LEU A O 1
ATOM 1790 N N . ARG A 1 221 ? -25.047 7.676 18.578 1 92.38 221 ARG A N 1
ATOM 1791 C CA . ARG A 1 221 ? -24.266 8.312 19.641 1 92.38 221 ARG A CA 1
ATOM 1792 C C . ARG A 1 221 ? -24.234 9.828 19.453 1 92.38 221 ARG A C 1
ATOM 1794 O O . ARG A 1 221 ? -24.391 10.578 20.422 1 92.38 221 ARG A O 1
ATOM 1801 N N . ALA A 1 222 ? -23.922 10.25 18.281 1 88.31 222 ALA A N 1
ATOM 1802 C CA . ALA A 1 222 ? -23.906 11.68 18.016 1 88.31 222 ALA A CA 1
ATOM 1803 C C . ALA A 1 222 ? -25.25 12.328 18.312 1 88.31 222 ALA A C 1
ATOM 1805 O O . ALA A 1 222 ? -25.312 13.438 18.844 1 88.31 222 ALA A O 1
ATOM 1806 N N . CYS A 1 223 ? -26.312 11.602 18.047 1 85.19 223 CYS A N 1
ATOM 1807 C CA . CYS A 1 223 ? -27.656 12.094 18.328 1 85.19 223 CYS A CA 1
ATOM 1808 C C . CYS A 1 223 ? -27.922 12.117 19.828 1 85.19 223 CYS A C 1
ATOM 1810 O O . CYS A 1 223 ? -28.562 13.039 20.344 1 85.19 223 CYS A O 1
ATOM 1812 N N . TYR A 1 224 ? -27.406 11.125 20.469 1 85.12 224 TYR A N 1
ATOM 1813 C CA . TYR A 1 224 ? -27.594 11.055 21.906 1 85.12 224 TYR A CA 1
ATOM 1814 C C . TYR A 1 224 ? -26.953 12.258 22.594 1 85.12 224 TYR A C 1
ATOM 1816 O O . TYR A 1 224 ? -27.562 12.875 23.469 1 85.12 224 TYR A O 1
ATOM 1824 N N . TYR A 1 225 ? -25.781 12.672 22.203 1 84.06 225 TYR A N 1
ATOM 1825 C CA . TYR A 1 225 ? -25.094 13.805 22.812 1 84.06 225 TYR A CA 1
ATOM 1826 C C . TYR A 1 225 ? -25.703 15.125 22.375 1 84.06 225 TYR A C 1
ATOM 1828 O O . TYR A 1 225 ? -25.656 16.109 23.109 1 84.06 225 TYR A O 1
ATOM 1836 N N . ALA A 1 226 ? -26.188 15.094 21.234 1 78.5 226 ALA A N 1
ATOM 1837 C CA . ALA A 1 226 ? -26.828 16.328 20.766 1 78.5 226 ALA A CA 1
ATOM 1838 C C . ALA A 1 226 ? -28.141 16.578 21.5 1 78.5 226 ALA A C 1
ATOM 1840 O O . ALA A 1 226 ? -28.469 17.719 21.844 1 78.5 226 ALA A O 1
ATOM 1841 N N . GLY A 1 227 ? -28.906 15.57 21.703 1 71.12 227 GLY A N 1
ATOM 1842 C CA . GLY A 1 227 ? -30.25 15.734 22.234 1 71.12 227 GLY A CA 1
ATOM 1843 C C . GLY A 1 227 ? -30.344 15.5 23.719 1 71.12 227 GLY A C 1
ATOM 1844 O O . GLY A 1 227 ? -31.125 16.141 24.422 1 71.12 227 GLY A O 1
ATOM 1845 N N . TRP A 1 228 ? -29.625 14.445 24.141 1 61.56 228 TRP A N 1
ATOM 1846 C CA . TRP A 1 228 ? -29.891 13.984 25.5 1 61.56 228 TRP A CA 1
ATOM 1847 C C . TRP A 1 228 ? -28.688 14.258 26.391 1 61.56 228 TRP A C 1
ATOM 1849 O O . TRP A 1 228 ? -28.703 13.922 27.578 1 61.56 228 TRP A O 1
ATOM 1859 N N . GLY A 1 229 ? -27.562 14.766 25.844 1 56.34 229 GLY A N 1
ATOM 1860 C CA . GLY A 1 229 ? -26.375 14.883 26.672 1 56.34 229 GLY A CA 1
ATOM 1861 C C . GLY A 1 229 ? -26.453 16.016 27.672 1 56.34 229 GLY A C 1
ATOM 1862 O O . GLY A 1 229 ? -27.344 16.859 27.594 1 56.34 229 GLY A O 1
ATOM 1863 N N . LYS A 1 230 ? -25.625 15.922 28.688 1 49.97 230 LYS A N 1
ATOM 1864 C CA . LYS A 1 230 ? -25.453 16.891 29.781 1 49.97 230 LYS A CA 1
ATOM 1865 C C . LYS A 1 230 ? -24.922 18.219 29.25 1 49.97 230 LYS A C 1
ATOM 1867 O O . LYS A 1 230 ? -23.922 18.25 28.516 1 49.97 230 LYS A O 1
ATOM 1872 N N . GLY A 1 231 ? -25.797 19.172 28.781 1 50.28 231 GLY A N 1
ATOM 1873 C CA . GLY A 1 231 ? -25.453 20.516 28.359 1 50.28 231 GLY A CA 1
ATOM 1874 C C . GLY A 1 231 ? -26.375 21.047 27.266 1 50.28 231 GLY A C 1
ATOM 1875 O O . GLY A 1 231 ? -26.125 22.094 26.688 1 50.28 231 GLY A O 1
ATOM 1876 N N . VAL A 1 232 ? -27.203 20.203 26.828 1 54.41 232 VAL A N 1
ATOM 1877 C CA . VAL A 1 232 ? -28.156 20.594 25.797 1 54.41 232 VAL A CA 1
ATOM 1878 C C . VAL A 1 232 ? -28.859 21.891 26.188 1 54.41 232 VAL A C 1
ATOM 1880 O O . VAL A 1 232 ? -29.141 22.75 25.344 1 54.41 232 VAL A O 1
ATOM 1883 N N . LYS A 1 233 ? -29.266 22.047 27.469 1 49.53 233 LYS A N 1
ATOM 1884 C CA . LYS A 1 233 ? -29.969 23.25 27.938 1 49.53 233 LYS A CA 1
ATOM 1885 C C . LYS A 1 233 ? -29.125 24.484 27.703 1 49.53 233 LYS A C 1
ATOM 1887 O O . LYS A 1 233 ? -29.656 25.562 27.391 1 49.53 233 LYS A O 1
ATOM 1892 N N . THR A 1 234 ? -27.844 24.25 27.906 1 46.28 234 THR A N 1
ATOM 1893 C CA . THR A 1 234 ? -27.016 25.453 27.859 1 46.28 234 THR A CA 1
ATOM 1894 C C . THR A 1 234 ? -26.641 25.797 26.422 1 46.28 234 THR A C 1
ATOM 1896 O O . THR A 1 234 ? -26.109 26.875 26.141 1 46.28 234 THR A O 1
ATOM 1899 N N . ARG A 1 235 ? -26.719 24.797 25.609 1 51.5 235 ARG A N 1
ATOM 1900 C CA . ARG A 1 235 ? -26.203 25.094 24.281 1 51.5 235 ARG A CA 1
ATOM 1901 C C . ARG A 1 235 ? -27.234 25.859 23.453 1 51.5 235 ARG A C 1
ATOM 1903 O O . ARG A 1 235 ? -27 26.188 22.297 1 51.5 235 ARG A O 1
ATOM 1910 N N . GLY A 1 236 ? -28.109 26.656 24.25 1 45.75 236 GLY A N 1
ATOM 1911 C CA . GLY A 1 236 ? -29.062 27.562 23.656 1 45.75 236 GLY A CA 1
ATOM 1912 C C . GLY A 1 236 ? -30 26.906 22.656 1 45.75 236 GLY A C 1
ATOM 1913 O O . GLY A 1 236 ? -30.547 27.562 21.781 1 45.75 236 GLY A O 1
ATOM 1914 N N . HIS A 1 237 ? -29.859 25.656 22.516 1 44.5 237 HIS A N 1
ATOM 1915 C CA . HIS A 1 237 ? -30.734 25.062 21.5 1 44.5 237 HIS A CA 1
ATOM 1916 C C . HIS A 1 237 ? -32.219 25.234 21.875 1 44.5 237 HIS A C 1
ATOM 1918 O O . HIS A 1 237 ? -32.625 24.828 22.953 1 44.5 237 HIS A O 1
ATOM 1924 N N . VAL A 1 238 ? -32.719 26.359 21.453 1 42.47 238 VAL A N 1
ATOM 1925 C CA . VAL A 1 238 ? -34.188 26.531 21.594 1 42.47 238 VAL A CA 1
ATOM 1926 C C . VAL A 1 238 ? -34.906 25.266 21.094 1 42.47 238 VAL A C 1
ATOM 1928 O O . VAL A 1 238 ? -34.625 24.781 20 1 42.47 238 VAL A O 1
ATOM 1931 N N . PRO A 1 239 ? -35.375 24.484 22.109 1 44.12 239 PRO A N 1
ATOM 1932 C CA . PRO A 1 239 ? -36.188 23.344 21.688 1 44.12 239 PRO A CA 1
ATOM 1933 C C . PRO A 1 239 ? -37.156 23.703 20.562 1 44.12 239 PRO A C 1
ATOM 1935 O O . PRO A 1 239 ? -37.906 24.672 20.672 1 44.12 239 PRO A O 1
ATOM 1938 N N . ARG A 1 240 ? -36.812 23.766 19.391 1 42.59 240 ARG A N 1
ATOM 1939 C CA . ARG A 1 240 ? -37.781 24.234 18.422 1 42.59 240 ARG A CA 1
ATOM 1940 C C . ARG A 1 240 ? -39.125 23.562 18.641 1 42.59 240 ARG A C 1
ATOM 1942 O O . ARG A 1 240 ? -40.188 24.188 18.5 1 42.59 240 ARG A O 1
ATOM 1949 N N . GLY A 1 241 ? -39.5 22.344 18.234 1 39.44 241 GLY A N 1
ATOM 1950 C CA . GLY A 1 241 ? -40.812 21.734 18.25 1 39.44 241 GLY A CA 1
ATOM 1951 C C . GLY A 1 241 ? -40.969 20.719 19.375 1 39.44 241 GLY A C 1
ATOM 1952 O O . GLY A 1 241 ? -40.062 20.516 20.172 1 39.44 241 GLY A O 1
ATOM 1953 N N . ARG A 1 242 ? -42.219 20.188 19.531 1 37.66 242 ARG A N 1
ATOM 1954 C CA . ARG A 1 242 ? -42.812 19.297 20.531 1 37.66 242 ARG A CA 1
ATOM 1955 C C . ARG A 1 242 ? -41.969 18.016 20.688 1 37.66 242 ARG A C 1
ATOM 1957 O O . ARG A 1 242 ? -42.156 17.281 21.656 1 37.66 242 ARG A O 1
ATOM 1964 N N . PHE A 1 243 ? -41.469 17.359 19.531 1 39.47 243 PHE A N 1
ATOM 1965 C CA . PHE A 1 243 ? -40.906 16.016 19.656 1 39.47 243 PHE A CA 1
ATOM 1966 C C . PHE A 1 243 ? -39.438 16.062 20.078 1 39.47 243 PHE A C 1
ATOM 1968 O O . PHE A 1 243 ? -38.719 17.016 19.75 1 39.47 243 PHE A O 1
ATOM 1975 N N . ARG A 1 244 ? -38.969 15.391 21.047 1 44.25 244 ARG A N 1
ATOM 1976 C CA . ARG A 1 244 ? -37.688 15.211 21.703 1 44.25 244 ARG A CA 1
ATOM 1977 C C . ARG A 1 244 ? -36.531 15.258 20.703 1 44.25 244 ARG A C 1
ATOM 1979 O O . ARG A 1 244 ? -35.375 15.461 21.078 1 44.25 244 ARG A O 1
ATOM 1986 N N . LEU A 1 245 ? -36.656 14.766 19.344 1 48.75 245 LEU A N 1
ATOM 1987 C CA . LEU A 1 245 ? -35.656 14.781 18.281 1 48.75 245 LEU A CA 1
ATOM 1988 C C . LEU A 1 245 ? -35.375 16.203 17.844 1 48.75 245 LEU A C 1
ATOM 1990 O O . LEU A 1 245 ? -34.625 16.422 16.891 1 48.75 245 LEU A O 1
ATOM 1994 N N . THR A 1 246 ? -35.969 17.141 18.266 1 49.5 246 THR A N 1
ATOM 1995 C CA . THR A 1 246 ? -35.938 18.531 17.812 1 49.5 246 THR A CA 1
ATOM 1996 C C . THR A 1 246 ? -34.625 19.188 18.156 1 49.5 246 THR A C 1
ATOM 1998 O O . THR A 1 246 ? -34.281 20.219 17.578 1 49.5 246 THR A O 1
ATOM 2001 N N . ARG A 1 247 ? -33.906 18.625 19.031 1 56.59 247 ARG A N 1
ATOM 2002 C CA . ARG A 1 247 ? -32.656 19.281 19.406 1 56.59 247 ARG A CA 1
ATOM 2003 C C . ARG A 1 247 ? -31.5 18.812 18.531 1 56.59 247 ARG A C 1
ATOM 2005 O O . ARG A 1 247 ? -30.406 19.359 18.609 1 56.59 247 ARG A O 1
ATOM 2012 N N . VAL A 1 248 ? -31.844 17.875 17.656 1 67.69 248 VAL A N 1
ATOM 2013 C CA . VAL A 1 248 ? -30.828 17.328 16.766 1 67.69 248 VAL A CA 1
ATOM 2014 C C . VAL A 1 248 ? -30.875 18.031 15.414 1 67.69 248 VAL A C 1
ATOM 2016 O O . VAL A 1 248 ? -31.953 18.312 14.898 1 67.69 248 VAL A O 1
ATOM 2019 N N . PRO A 1 249 ? -29.75 18.547 15.109 1 73.12 249 PRO A N 1
ATOM 2020 C CA . PRO A 1 249 ? -29.734 19.125 13.766 1 73.12 249 PRO A CA 1
ATOM 2021 C C . PRO A 1 249 ? -30.453 18.25 12.734 1 73.12 249 PRO A C 1
ATOM 2023 O O . PRO A 1 249 ? -30.328 17.016 12.773 1 73.12 249 PRO A O 1
ATOM 2026 N N . ALA A 1 250 ? -31.344 18.828 12.008 1 73.5 250 ALA A N 1
ATOM 2027 C CA . ALA A 1 250 ? -32.188 18.141 11.023 1 73.5 250 ALA A CA 1
ATOM 2028 C C . ALA A 1 250 ? -31.312 17.281 10.094 1 73.5 250 ALA A C 1
ATOM 2030 O O . ALA A 1 250 ? -31.766 16.25 9.602 1 73.5 250 ALA A O 1
ATOM 2031 N N . GLN A 1 251 ? -30.172 17.688 9.859 1 79.19 251 GLN A N 1
ATOM 2032 C CA . GLN A 1 251 ? -29.281 16.938 8.984 1 79.19 251 GLN A CA 1
ATOM 2033 C C . GLN A 1 251 ? -28.969 15.555 9.57 1 79.19 251 GLN A C 1
ATOM 2035 O O . GLN A 1 251 ? -28.953 14.555 8.852 1 79.19 251 GLN A O 1
ATOM 2040 N N . ILE A 1 252 ? -28.781 15.508 10.828 1 84.62 252 ILE A N 1
ATOM 2041 C CA . ILE A 1 252 ? -28.438 14.25 11.484 1 84.62 252 ILE A CA 1
ATOM 2042 C C . ILE A 1 252 ? -29.672 13.344 11.547 1 84.62 252 ILE A C 1
ATOM 2044 O O . ILE A 1 252 ? -29.562 12.125 11.398 1 84.62 252 ILE A O 1
ATOM 2048 N N . ASP A 1 253 ? -30.766 14 11.703 1 83.31 253 ASP A N 1
ATOM 2049 C CA . ASP A 1 253 ? -32 13.211 11.742 1 83.31 253 ASP A CA 1
ATOM 2050 C C . ASP A 1 253 ? -32.25 12.531 10.398 1 83.31 253 ASP A C 1
ATOM 2052 O O . ASP A 1 253 ? -32.656 11.367 10.359 1 83.31 253 ASP A O 1
ATOM 2056 N N . SER A 1 254 ? -32.125 13.281 9.375 1 85.88 254 SER A N 1
ATOM 2057 C CA . SER A 1 254 ? -32.312 12.695 8.055 1 85.88 254 SER A CA 1
ATOM 2058 C C . SER A 1 254 ? -31.359 11.547 7.801 1 85.88 254 SER A C 1
ATOM 2060 O O . SER A 1 254 ? -31.734 10.523 7.23 1 85.88 254 SER A O 1
ATOM 2062 N N . ILE A 1 255 ? -30.141 11.711 8.203 1 90.44 255 ILE A N 1
ATOM 2063 C CA . ILE A 1 255 ? -29.125 10.68 8 1 90.44 255 ILE A CA 1
ATOM 2064 C C . ILE A 1 255 ? -29.469 9.453 8.844 1 90.44 255 ILE A C 1
ATOM 2066 O O . ILE A 1 255 ? -29.344 8.312 8.383 1 90.44 255 ILE A O 1
ATOM 2070 N N . LEU A 1 256 ? -29.953 9.656 10 1 90.94 256 LEU A N 1
ATOM 2071 C CA . LEU A 1 256 ? -30.281 8.562 10.898 1 90.94 256 LEU A CA 1
ATOM 2072 C C . LEU A 1 256 ? -31.438 7.738 10.336 1 90.94 256 LEU A C 1
ATOM 2074 O O . LEU A 1 256 ? -31.406 6.504 10.367 1 90.94 256 LEU A O 1
ATOM 2078 N N . VAL A 1 257 ? -32.438 8.398 9.859 1 90.31 257 VAL A N 1
ATOM 2079 C CA . VAL A 1 257 ? -33.594 7.699 9.281 1 90.31 257 VAL A CA 1
ATOM 2080 C C . VAL A 1 257 ? -33.156 6.887 8.07 1 90.31 257 VAL A C 1
ATOM 2082 O O . VAL A 1 257 ? -33.531 5.727 7.914 1 90.31 257 VAL A O 1
ATOM 2085 N N . GLY A 1 258 ? -32.375 7.488 7.23 1 93.38 258 GLY A N 1
ATOM 2086 C CA . GLY A 1 258 ? -31.859 6.766 6.086 1 93.38 258 GLY A CA 1
ATOM 2087 C C . GLY A 1 258 ? -31.016 5.559 6.477 1 93.38 258 GLY A C 1
ATOM 2088 O O . GLY A 1 258 ? -31.125 4.5 5.855 1 93.38 258 GLY A O 1
ATOM 2089 N N . LEU A 1 259 ? -30.281 5.684 7.543 1 95.44 259 LEU A N 1
ATOM 2090 C CA . LEU A 1 259 ? -29.406 4.605 7.996 1 95.44 259 LEU A CA 1
ATOM 2091 C C . LEU A 1 259 ? -30.219 3.463 8.602 1 95.44 259 LEU A C 1
ATOM 2093 O O . LEU A 1 259 ? -29.859 2.295 8.453 1 95.44 259 LEU A O 1
ATOM 2097 N N . ILE A 1 260 ? -31.281 3.805 9.305 1 95.94 260 ILE A N 1
ATOM 2098 C CA . ILE A 1 260 ? -32.125 2.766 9.891 1 95.94 260 ILE A CA 1
ATOM 2099 C C . ILE A 1 260 ? -32.75 1.911 8.781 1 95.94 260 ILE A C 1
ATOM 2101 O O . ILE A 1 260 ? -32.656 0.68 8.828 1 95.94 260 ILE A O 1
ATOM 2105 N N . PHE A 1 261 ? -33.25 2.533 7.789 1 95.75 261 PHE A N 1
ATOM 2106 C CA . PHE A 1 261 ? -33.875 1.798 6.691 1 95.75 261 PHE A CA 1
ATOM 2107 C C . PHE A 1 261 ? -32.812 1.053 5.883 1 95.75 261 PHE A C 1
ATOM 2109 O O . PHE A 1 261 ? -33.031 -0.08 5.453 1 95.75 261 PHE A O 1
ATOM 2116 N N . SER A 1 262 ? -31.75 1.696 5.637 1 96.69 262 SER A N 1
ATOM 2117 C CA . SER A 1 262 ? -30.656 1.037 4.922 1 96.69 262 SER A CA 1
ATOM 2118 C C . SER A 1 262 ? -30.188 -0.203 5.668 1 96.69 262 SER A C 1
ATOM 2120 O O . SER A 1 262 ? -29.938 -1.244 5.059 1 96.69 262 SER A O 1
ATOM 2122 N N . ASN A 1 263 ? -30.078 -0.14 7.008 1 97 263 ASN A N 1
ATOM 2123 C CA . ASN A 1 263 ? -29.641 -1.284 7.805 1 97 263 ASN A CA 1
ATOM 2124 C C . ASN A 1 263 ? -30.641 -2.432 7.727 1 97 263 ASN A C 1
ATOM 2126 O O . ASN A 1 263 ? -30.25 -3.598 7.637 1 97 263 ASN A O 1
ATOM 2130 N N . MET A 1 264 ? -31.844 -2.078 7.734 1 96.69 264 MET A N 1
ATOM 2131 C CA . MET A 1 264 ? -32.875 -3.107 7.602 1 96.69 264 MET A CA 1
ATOM 2132 C C . MET A 1 264 ? -32.75 -3.826 6.262 1 96.69 264 MET A C 1
ATOM 2134 O O . MET A 1 264 ? -32.844 -5.051 6.199 1 96.69 264 MET A O 1
ATOM 2138 N N . MET A 1 265 ? -32.5 -3.117 5.301 1 97.25 265 MET A N 1
ATOM 2139 C CA . MET A 1 265 ? -32.344 -3.693 3.967 1 97.25 265 MET A CA 1
ATOM 2140 C C . MET A 1 265 ? -31.094 -4.539 3.863 1 97.25 265 MET A C 1
ATOM 2142 O O . MET A 1 265 ? -31.125 -5.645 3.32 1 97.25 265 MET A O 1
ATOM 2146 N N . LEU A 1 266 ? -30.016 -4.082 4.383 1 96.94 266 LEU A N 1
ATOM 2147 C CA . LEU A 1 266 ? -28.75 -4.793 4.273 1 96.94 266 LEU A CA 1
ATOM 2148 C C . LEU A 1 266 ? -28.75 -6.043 5.148 1 96.94 266 LEU A C 1
ATOM 2150 O O . LEU A 1 266 ? -28.172 -7.066 4.781 1 96.94 266 LEU A O 1
ATOM 2154 N N . PHE A 1 267 ? -29.438 -5.973 6.305 1 97.06 267 PHE A N 1
ATOM 2155 C CA . PHE A 1 267 ? -29.562 -7.168 7.129 1 97.06 267 PHE A CA 1
ATOM 2156 C C . PHE A 1 267 ? -30.5 -8.18 6.473 1 97.06 267 PHE A C 1
ATOM 2158 O O . PHE A 1 267 ? -30.281 -9.391 6.598 1 97.06 267 PHE A O 1
ATOM 2165 N N . ALA A 1 268 ? -31.5 -7.668 5.77 1 96.31 268 ALA A N 1
ATOM 2166 C CA . ALA A 1 268 ? -32.344 -8.562 4.996 1 96.31 268 ALA A CA 1
ATOM 2167 C C . ALA A 1 268 ? -31.562 -9.25 3.885 1 96.31 268 ALA A C 1
ATOM 2169 O O . ALA A 1 268 ? -31.75 -10.445 3.639 1 96.31 268 ALA A O 1
ATOM 2170 N N . ALA A 1 269 ? -30.75 -8.539 3.24 1 95.88 269 ALA A N 1
ATOM 2171 C CA . ALA A 1 269 ? -29.891 -9.117 2.205 1 95.88 269 ALA A CA 1
ATOM 2172 C C . ALA A 1 269 ? -28.969 -10.188 2.789 1 95.88 269 ALA A C 1
ATOM 2174 O O . ALA A 1 269 ? -28.734 -11.219 2.158 1 95.88 269 ALA A O 1
ATOM 2175 N N . MET A 1 270 ? -28.438 -9.945 3.984 1 95.38 270 MET A N 1
ATOM 2176 C CA . MET A 1 270 ? -27.609 -10.93 4.668 1 95.38 270 MET A CA 1
ATOM 2177 C C . MET A 1 270 ? -28.406 -12.188 4.992 1 95.38 270 MET A C 1
ATOM 2179 O O . MET A 1 270 ? -27.922 -13.305 4.793 1 95.38 270 MET A O 1
ATOM 2183 N N . GLY A 1 271 ? -29.609 -11.969 5.449 1 94.44 271 GLY A N 1
ATOM 2184 C CA . GLY A 1 271 ? -30.469 -13.102 5.727 1 94.44 271 GLY A CA 1
ATOM 2185 C C . GLY A 1 271 ? -30.766 -13.938 4.496 1 94.44 271 GLY A C 1
ATOM 2186 O O . GLY A 1 271 ? -30.766 -15.172 4.559 1 94.44 271 GLY A O 1
ATOM 2187 N N . ILE A 1 272 ? -30.906 -13.305 3.396 1 93.88 272 ILE A N 1
ATOM 2188 C CA . ILE A 1 272 ? -31.172 -13.992 2.139 1 93.88 272 ILE A CA 1
ATOM 2189 C C . ILE A 1 272 ? -29.953 -14.805 1.72 1 93.88 272 ILE A C 1
ATOM 2191 O O . ILE A 1 272 ? -30.078 -15.953 1.288 1 93.88 272 ILE A O 1
ATOM 2195 N N . MET A 1 273 ? -28.797 -14.266 1.862 1 90.44 273 MET A N 1
ATOM 2196 C CA . MET A 1 273 ? -27.578 -14.938 1.41 1 90.44 273 MET A CA 1
ATOM 2197 C C . MET A 1 273 ? -27.281 -16.156 2.283 1 90.44 273 MET A C 1
ATOM 2199 O O . MET A 1 273 ? -26.703 -17.125 1.812 1 90.44 273 MET A O 1
ATOM 2203 N N . PHE A 1 274 ? -27.656 -16.078 3.549 1 90.94 274 PHE A N 1
ATOM 2204 C CA . PHE A 1 274 ? -27.406 -17.203 4.445 1 90.94 274 PHE A CA 1
ATOM 2205 C C . PHE A 1 274 ? -28.469 -18.281 4.293 1 90.94 274 PHE A C 1
ATOM 2207 O O . PHE A 1 274 ? -28.344 -19.375 4.832 1 90.94 274 PHE A O 1
ATOM 2214 N N . SER A 1 275 ? -29.516 -17.922 3.43 1 89.06 275 SER A N 1
ATOM 2215 C CA . SER A 1 275 ? -30.562 -18.906 3.141 1 89.06 275 SER A CA 1
ATOM 2216 C C . SER A 1 275 ? -30.359 -19.531 1.769 1 89.06 275 SER A C 1
ATOM 2218 O O . SER A 1 275 ? -29.578 -19.031 0.957 1 89.06 275 SER A O 1
ATOM 2220 N N . ALA A 1 276 ? -30.938 -20.641 1.499 1 86.56 276 ALA A N 1
ATOM 2221 C CA . ALA A 1 276 ? -30.875 -21.328 0.215 1 86.56 276 ALA A CA 1
ATOM 2222 C C . ALA A 1 276 ? -31.438 -20.469 -0.906 1 86.56 276 ALA A C 1
ATOM 2224 O O . ALA A 1 276 ? -31.094 -20.656 -2.076 1 86.56 276 ALA A O 1
ATOM 2225 N N . PHE A 1 277 ? -32.156 -19.484 -0.445 1 86.88 277 PHE A N 1
ATOM 2226 C CA . PHE A 1 277 ? -32.812 -18.578 -1.391 1 86.88 277 PHE A CA 1
ATOM 2227 C C . PHE A 1 277 ? -31.766 -17.672 -2.055 1 86.88 277 PHE A C 1
ATOM 2229 O O . PHE A 1 277 ? -31.984 -17.203 -3.176 1 86.88 277 PHE A O 1
ATOM 2236 N N . GLY A 1 278 ? -30.641 -17.547 -1.5 1 86.31 278 GLY A N 1
ATOM 2237 C CA . GLY A 1 278 ? -29.625 -16.625 -1.985 1 86.31 278 GLY A CA 1
ATOM 2238 C C . GLY A 1 278 ? -28.906 -17.141 -3.219 1 86.31 278 GLY A C 1
ATOM 2239 O O . GLY A 1 278 ? -28.344 -16.344 -3.988 1 86.31 278 GLY A O 1
ATOM 2240 N N . THR A 1 279 ? -29.016 -18.453 -3.418 1 84 279 THR A N 1
ATOM 2241 C CA . THR A 1 279 ? -28.297 -19.031 -4.551 1 84 279 THR A CA 1
ATOM 2242 C C . THR A 1 279 ? -29.234 -19.188 -5.754 1 84 279 THR A C 1
ATOM 2244 O O . THR A 1 279 ? -28.797 -19.609 -6.828 1 84 279 THR A O 1
ATOM 2247 N N . THR A 1 280 ? -30.469 -18.781 -5.578 1 86.62 280 THR A N 1
ATOM 2248 C CA . THR A 1 280 ? -31.406 -18.781 -6.699 1 86.62 280 THR A CA 1
ATOM 2249 C C . THR A 1 280 ? -31.328 -17.453 -7.461 1 86.62 280 THR A C 1
ATOM 2251 O O . THR A 1 280 ? -30.797 -16.469 -6.953 1 86.62 280 THR A O 1
ATOM 2254 N N . VAL A 1 281 ? -31.781 -17.516 -8.664 1 87.69 281 VAL A N 1
ATOM 2255 C CA . VAL A 1 281 ? -31.75 -16.328 -9.516 1 87.69 281 VAL A CA 1
ATOM 2256 C C . VAL A 1 281 ? -32.562 -15.211 -8.883 1 87.69 281 VAL A C 1
ATOM 2258 O O . VAL A 1 281 ? -32.125 -14.055 -8.836 1 87.69 281 VAL A O 1
ATOM 2261 N N . THR A 1 282 ? -33.719 -15.547 -8.367 1 90.12 282 THR A N 1
ATOM 2262 C CA . THR A 1 282 ? -34.594 -14.555 -7.766 1 90.12 282 THR A CA 1
ATOM 2263 C C . THR A 1 282 ? -34 -14.023 -6.465 1 90.12 282 THR A C 1
ATOM 2265 O O . THR A 1 282 ? -34.062 -12.82 -6.188 1 90.12 282 THR A O 1
ATOM 2268 N N . GLY A 1 283 ? -33.5 -14.906 -5.699 1 91 283 GLY A N 1
ATOM 2269 C CA . GLY A 1 283 ? -32.875 -14.492 -4.457 1 91 283 GLY A CA 1
ATOM 2270 C C . GLY A 1 283 ? -31.672 -13.578 -4.668 1 91 283 GLY A C 1
ATOM 2271 O O . GLY A 1 283 ? -31.5 -12.586 -3.957 1 91 283 GLY A O 1
ATOM 2272 N N . ALA A 1 284 ? -30.891 -13.891 -5.648 1 89.56 284 ALA A N 1
ATOM 2273 C CA . ALA A 1 284 ? -29.719 -13.078 -5.969 1 89.56 284 ALA A CA 1
ATOM 2274 C C . ALA A 1 284 ? -30.125 -11.703 -6.492 1 89.56 284 ALA A C 1
ATOM 2276 O O . ALA A 1 284 ? -29.469 -10.703 -6.191 1 89.56 284 ALA A O 1
ATOM 2277 N N . SER A 1 285 ? -31.219 -11.68 -7.27 1 91.06 285 SER A N 1
ATOM 2278 C CA . SER A 1 285 ? -31.703 -10.398 -7.789 1 91.06 285 SER A CA 1
ATOM 2279 C C . SER A 1 285 ? -32.25 -9.516 -6.672 1 91.06 285 SER A C 1
ATOM 2281 O O . SER A 1 285 ? -32 -8.312 -6.656 1 91.06 285 SER A O 1
ATOM 2283 N N . VAL A 1 286 ? -32.938 -10.117 -5.734 1 93.25 286 VAL A N 1
ATOM 2284 C CA . VAL A 1 286 ? -33.469 -9.359 -4.609 1 93.25 286 VAL A CA 1
ATOM 2285 C C . VAL A 1 286 ? -32.344 -8.852 -3.727 1 93.25 286 VAL A C 1
ATOM 2287 O O . VAL A 1 286 ? -32.375 -7.723 -3.236 1 93.25 286 VAL A O 1
ATOM 2290 N N . ARG A 1 287 ? -31.391 -9.688 -3.533 1 92.5 287 ARG A N 1
ATOM 2291 C CA . ARG A 1 287 ? -30.234 -9.289 -2.742 1 92.5 287 ARG A CA 1
ATOM 2292 C C . ARG A 1 287 ? -29.531 -8.078 -3.361 1 92.5 287 ARG A C 1
ATOM 2294 O O . ARG A 1 287 ? -29.203 -7.117 -2.662 1 92.5 287 ARG A O 1
ATOM 2301 N N . LEU A 1 288 ? -29.328 -8.156 -4.641 1 90.75 288 LEU A N 1
ATOM 2302 C CA . LEU A 1 288 ? -28.719 -7.035 -5.336 1 90.75 288 LEU A CA 1
ATOM 2303 C C . LEU A 1 288 ? -29.578 -5.781 -5.238 1 90.75 288 LEU A C 1
ATOM 2305 O O . LEU A 1 288 ? -29.062 -4.68 -5.043 1 90.75 288 LEU A O 1
ATOM 2309 N N . GLY A 1 289 ? -30.859 -5.953 -5.422 1 92.69 289 GLY A N 1
ATOM 2310 C CA . GLY A 1 289 ? -31.766 -4.832 -5.277 1 92.69 289 GLY A CA 1
ATOM 2311 C C . GLY A 1 289 ? -31.734 -4.207 -3.893 1 92.69 289 GLY A C 1
ATOM 2312 O O . GLY A 1 289 ? -31.766 -2.982 -3.758 1 92.69 289 GLY A O 1
ATOM 2313 N N . LEU A 1 290 ? -31.609 -5.031 -2.914 1 95.44 290 LEU A N 1
ATOM 2314 C CA . LEU A 1 290 ? -31.531 -4.547 -1.54 1 95.44 290 LEU A CA 1
ATOM 2315 C C . LEU A 1 290 ? -30.219 -3.832 -1.281 1 95.44 290 LEU A C 1
ATOM 2317 O O . LEU A 1 290 ? -30.172 -2.836 -0.555 1 95.44 290 LEU A O 1
ATOM 2321 N N . TRP A 1 291 ? -29.156 -4.34 -1.832 1 93.62 291 TRP A N 1
ATOM 2322 C CA . TRP A 1 291 ? -27.859 -3.66 -1.702 1 93.62 291 TRP A CA 1
ATOM 2323 C C . TRP A 1 291 ? -27.906 -2.283 -2.354 1 93.62 291 TRP A C 1
ATOM 2325 O O . TRP A 1 291 ? -27.578 -1.277 -1.717 1 93.62 291 TRP A O 1
ATOM 2335 N N . ILE A 1 292 ? -28.375 -2.219 -3.582 1 93.12 292 ILE A N 1
ATOM 2336 C CA . ILE A 1 292 ? -28.422 -0.964 -4.324 1 93.12 292 ILE A CA 1
ATOM 2337 C C . ILE A 1 292 ? -29.406 -0.007 -3.656 1 93.12 292 ILE A C 1
ATOM 2339 O O . ILE A 1 292 ? -29.109 1.173 -3.465 1 93.12 292 ILE A O 1
ATOM 2343 N N . GLY A 1 293 ? -30.531 -0.553 -3.297 1 94 293 GLY A N 1
ATOM 2344 C CA . GLY A 1 293 ? -31.531 0.269 -2.633 1 94 293 GLY A CA 1
ATOM 2345 C C . GLY A 1 293 ? -31.062 0.817 -1.299 1 94 293 GLY A C 1
ATOM 2346 O O . GLY A 1 293 ? -31.312 1.982 -0.98 1 94 293 GLY A O 1
ATOM 2347 N N . GLY A 1 294 ? -30.375 -0.031 -0.554 1 95.19 294 GLY A N 1
ATOM 2348 C CA . GLY A 1 294 ? -29.859 0.414 0.729 1 95.19 294 GLY A CA 1
ATOM 2349 C C . GLY A 1 294 ? -28.828 1.521 0.606 1 95.19 294 GLY A C 1
ATOM 2350 O O . GLY A 1 294 ? -28.938 2.551 1.277 1 95.19 294 GLY A O 1
ATOM 2351 N N . PHE A 1 295 ? -27.922 1.41 -0.247 1 93.88 295 PHE A N 1
ATOM 2352 C CA . PHE A 1 295 ? -26.875 2.414 -0.425 1 93.88 295 PHE A CA 1
ATOM 2353 C C . PHE A 1 295 ? -27.453 3.682 -1.05 1 93.88 295 PHE A C 1
ATOM 2355 O O . PHE A 1 295 ? -27.047 4.793 -0.688 1 93.88 295 PHE A O 1
ATOM 2362 N N . LEU A 1 296 ? -28.359 3.525 -1.966 1 92.19 296 LEU A N 1
ATOM 2363 C CA . LEU A 1 296 ? -28.953 4.695 -2.592 1 92.19 296 LEU A CA 1
ATOM 2364 C C . LEU A 1 296 ? -29.734 5.516 -1.569 1 92.19 296 LEU A C 1
ATOM 2366 O O . LEU A 1 296 ? -29.719 6.746 -1.604 1 92.19 296 LEU A O 1
ATOM 2370 N N . LEU A 1 297 ? -30.359 4.82 -0.694 1 93.31 297 LEU A N 1
ATOM 2371 C CA . LEU A 1 297 ? -31.078 5.516 0.359 1 93.31 297 LEU A CA 1
ATOM 2372 C C . LEU A 1 297 ? -30.141 6.316 1.244 1 93.31 297 LEU A C 1
ATOM 2374 O O . LEU A 1 297 ? -30.453 7.43 1.664 1 93.31 297 LEU A O 1
ATOM 2378 N N . GLU A 1 298 ? -29.031 5.746 1.496 1 93.06 298 GLU A N 1
ATOM 2379 C CA . GLU A 1 298 ? -28.047 6.461 2.301 1 93.06 298 GLU A CA 1
ATOM 2380 C C . GLU A 1 298 ? -27.516 7.684 1.563 1 93.06 298 GLU A C 1
ATOM 2382 O O . GLU A 1 298 ? -27.359 8.758 2.156 1 93.06 298 GLU A O 1
ATOM 2387 N N . VAL A 1 299 ? -27.312 7.527 0.349 1 88.94 299 VAL A N 1
ATOM 2388 C CA . VAL A 1 299 ? -26.781 8.641 -0.443 1 88.94 299 VAL A CA 1
ATOM 2389 C C . VAL A 1 299 ? -27.812 9.758 -0.501 1 88.94 299 VAL A C 1
ATOM 2391 O O . VAL A 1 299 ? -27.484 10.93 -0.292 1 88.94 299 VAL A O 1
ATOM 2394 N N . ILE A 1 300 ? -29.047 9.422 -0.678 1 87.94 300 ILE A N 1
ATOM 2395 C CA . ILE A 1 300 ? -30.125 10.398 -0.776 1 87.94 300 ILE A CA 1
ATOM 2396 C C . ILE A 1 300 ? -30.297 11.109 0.564 1 87.94 300 ILE A C 1
ATOM 2398 O O . ILE A 1 300 ? -30.531 12.32 0.608 1 87.94 300 ILE A O 1
ATOM 2402 N N . SER A 1 301 ? -30.109 10.336 1.617 1 89.19 301 SER A N 1
ATOM 2403 C CA . SER A 1 301 ? -30.266 10.93 2.941 1 89.19 301 SER A CA 1
ATOM 2404 C C . SER A 1 301 ? -29.172 11.945 3.24 1 89.19 301 SER A C 1
ATOM 2406 O O . SER A 1 301 ? -29.422 12.953 3.908 1 89.19 301 SER A O 1
ATOM 2408 N N . HIS A 1 302 ? -28.016 11.719 2.77 1 85.12 302 HIS A N 1
ATOM 2409 C CA . HIS A 1 302 ? -26.922 12.664 2.98 1 85.12 302 HIS A CA 1
ATOM 2410 C C . HIS A 1 302 ? -27.078 13.898 2.1 1 85.12 302 HIS A C 1
ATOM 2412 O O . HIS A 1 302 ? -26.641 14.984 2.469 1 85.12 302 HIS A O 1
ATOM 2418 N N . LEU A 1 303 ? -27.719 13.727 0.906 1 78.88 303 LEU A N 1
ATOM 2419 C CA . LEU A 1 303 ? -27.859 14.828 -0.043 1 78.88 303 LEU A CA 1
ATOM 2420 C C . LEU A 1 303 ? -29.156 15.594 0.2 1 78.88 303 LEU A C 1
ATOM 2422 O O . LEU A 1 303 ? -29.312 16.719 -0.268 1 78.88 303 LEU A O 1
ATOM 2426 N N . TRP A 1 304 ? -30 14.938 0.844 1 72.12 304 TRP A N 1
ATOM 2427 C CA . TRP A 1 304 ? -31.328 15.492 0.998 1 72.12 304 TRP A CA 1
ATOM 2428 C C . TRP A 1 304 ? -31.281 16.875 1.641 1 72.12 304 TRP A C 1
ATOM 2430 O O . TRP A 1 304 ? -31.891 17.828 1.14 1 72.12 304 TRP A O 1
ATOM 2440 N N . PHE A 1 305 ? -30.438 16.969 2.699 1 67.75 305 PHE A N 1
ATOM 2441 C CA . PHE A 1 305 ? -30.469 18.219 3.445 1 67.75 305 PHE A CA 1
ATOM 2442 C C . PHE A 1 305 ? -29.797 19.344 2.656 1 67.75 305 PHE A C 1
ATOM 2444 O O . PHE A 1 305 ? -30.359 20.422 2.506 1 67.75 305 PHE A O 1
ATOM 2451 N N . PRO A 1 306 ? -28.641 19.047 2.104 1 64.38 306 PRO A N 1
ATOM 2452 C CA . PRO A 1 306 ? -28.031 20.125 1.326 1 64.38 306 PRO A CA 1
ATOM 2453 C C . PRO A 1 306 ? -28.891 20.547 0.126 1 64.38 306 PRO A C 1
ATOM 2455 O O . PRO A 1 306 ? -28.938 21.719 -0.219 1 64.38 306 PRO A O 1
ATOM 2458 N N . VAL A 1 307 ? -29.641 19.578 -0.436 1 62.75 307 VAL A N 1
ATOM 2459 C CA . VAL A 1 307 ? -30.469 19.875 -1.602 1 62.75 307 VAL A CA 1
ATOM 2460 C C . VAL A 1 307 ? -31.703 20.656 -1.171 1 62.75 307 VAL A C 1
ATOM 2462 O O . VAL A 1 307 ? -32.094 21.641 -1.81 1 62.75 307 VAL A O 1
ATOM 2465 N N . VAL A 1 308 ? -32.281 20.156 -0.095 1 59.88 308 VAL A N 1
ATOM 2466 C CA . VAL A 1 308 ? -33.5 20.828 0.393 1 59.88 308 VAL A CA 1
ATOM 2467 C C . VAL A 1 308 ? -33.156 22.25 0.828 1 59.88 308 VAL A C 1
ATOM 2469 O O . VAL A 1 308 ? -33.938 23.172 0.602 1 59.88 308 VAL A O 1
ATOM 2472 N N . ARG A 1 309 ? -31.969 22.375 1.319 1 61.19 309 ARG A N 1
ATOM 2473 C CA . ARG A 1 309 ? -31.516 23.703 1.731 1 61.19 309 ARG A CA 1
ATOM 2474 C C . ARG A 1 309 ? -31.312 24.609 0.525 1 61.19 309 ARG A C 1
ATOM 2476 O O . ARG A 1 309 ? -31.656 25.797 0.577 1 61.19 309 ARG A O 1
ATOM 2483 N N . GLN A 1 310 ? -30.812 24.016 -0.463 1 58.16 310 GLN A N 1
ATOM 2484 C CA . GLN A 1 310 ? -30.594 24.812 -1.673 1 58.16 310 GLN A CA 1
ATOM 2485 C C . GLN A 1 310 ? -31.922 25.203 -2.322 1 58.16 310 GLN A C 1
ATOM 2487 O O . GLN A 1 310 ? -32.062 26.328 -2.801 1 58.16 310 GLN A O 1
ATOM 2492 N N . ILE A 1 311 ? -32.812 24.266 -2.287 1 56.5 311 ILE A N 1
ATOM 2493 C CA . ILE A 1 311 ? -34.125 24.531 -2.873 1 56.5 311 ILE A CA 1
ATOM 2494 C C . ILE A 1 311 ? -34.875 25.594 -2.045 1 56.5 311 ILE A C 1
ATOM 2496 O O . ILE A 1 311 ? -35.5 26.484 -2.598 1 56.5 311 ILE A O 1
ATOM 2500 N N . ALA A 1 312 ? -34.625 25.438 -0.688 1 55.78 312 ALA A N 1
ATOM 2501 C CA . ALA A 1 312 ? -35.281 26.406 0.203 1 55.78 312 ALA A CA 1
ATOM 2502 C C . ALA A 1 312 ? -34.688 27.797 0.008 1 55.78 312 ALA A C 1
ATOM 2504 O O . ALA A 1 312 ? -35.406 28.797 0.036 1 55.78 312 ALA A O 1
ATOM 2505 N N . ARG A 1 313 ? -33.406 27.781 -0.213 1 56.22 313 ARG A N 1
ATOM 2506 C CA . ARG A 1 313 ? -32.75 29.078 -0.444 1 56.22 313 ARG A CA 1
ATOM 2507 C C . ARG A 1 313 ? -33.281 29.719 -1.729 1 56.22 313 ARG A C 1
ATOM 2509 O O . ARG A 1 313 ? -33.469 30.938 -1.779 1 56.22 313 ARG A O 1
ATOM 2516 N N . HIS A 1 314 ? -33.406 28.859 -2.711 1 54.69 314 HIS A N 1
ATOM 2517 C CA . HIS A 1 314 ? -33.875 29.375 -3.996 1 54.69 314 HIS A CA 1
ATOM 2518 C C . HIS A 1 314 ? -35.312 29.859 -3.914 1 54.69 314 HIS A C 1
ATOM 2520 O O . HIS A 1 314 ? -35.656 30.875 -4.539 1 54.69 314 HIS A O 1
ATOM 2526 N N . ARG A 1 315 ? -36.094 29.141 -3.197 1 49.91 315 ARG A N 1
ATOM 2527 C CA . ARG A 1 315 ? -37.5 29.547 -3.039 1 49.91 315 ARG A CA 1
ATOM 2528 C C . ARG A 1 315 ? -37.594 30.812 -2.186 1 49.91 315 ARG A C 1
ATOM 2530 O O . ARG A 1 315 ? -38.469 31.656 -2.42 1 49.91 315 ARG A O 1
ATOM 2537 N N . ARG A 1 316 ? -36.75 30.953 -1.227 1 50.84 316 ARG A N 1
ATOM 2538 C CA . ARG A 1 316 ? -36.781 32.125 -0.351 1 50.84 316 ARG A CA 1
ATOM 2539 C C . ARG A 1 316 ? -36.344 33.375 -1.109 1 50.84 316 ARG A C 1
ATOM 2541 O O . ARG A 1 316 ? -36.844 34.469 -0.816 1 50.84 316 ARG A O 1
ATOM 2548 N N . LYS A 1 317 ? -35.375 33.344 -1.911 1 53.19 317 LYS A N 1
ATOM 2549 C CA . LYS A 1 317 ? -35.031 34.531 -2.709 1 53.19 317 LYS A CA 1
ATOM 2550 C C . LYS A 1 317 ? -36.281 35.062 -3.426 1 53.19 317 LYS A C 1
ATOM 2552 O O . LYS A 1 317 ? -36.406 36.281 -3.623 1 53.19 317 LYS A O 1
ATOM 2557 N N . ASN A 1 318 ? -37.094 34.219 -3.875 1 47.62 318 ASN A N 1
ATOM 2558 C CA . ASN A 1 318 ? -38.25 34.781 -4.551 1 47.62 318 ASN A CA 1
ATOM 2559 C C . ASN A 1 318 ? -39.312 35.281 -3.557 1 47.62 318 ASN A C 1
ATOM 2561 O O . ASN A 1 318 ? -40.062 36.188 -3.859 1 47.62 318 ASN A O 1
ATOM 2565 N N . LYS A 1 319 ? -39.812 34.594 -2.545 1 42.94 319 LYS A N 1
ATOM 2566 C CA . LYS A 1 319 ? -40.875 35.094 -1.674 1 42.94 319 LYS A CA 1
ATOM 2567 C C . LYS A 1 319 ? -40.312 35.812 -0.465 1 42.94 319 LYS A C 1
ATOM 2569 O O . LYS A 1 319 ? -39.219 35.469 0.029 1 42.94 319 LYS A O 1
ATOM 2574 N N . ASP A 1 320 ? -40.75 37.188 -0.187 1 38.06 320 ASP A N 1
ATOM 2575 C CA . ASP A 1 320 ? -40.531 38.031 0.979 1 38.06 320 ASP A CA 1
ATOM 2576 C C . ASP A 1 320 ? -40.625 37.219 2.273 1 38.06 320 ASP A C 1
ATOM 2578 O O . ASP A 1 320 ? -40.875 37.781 3.344 1 38.06 320 ASP A O 1
ATOM 2582 N N . LEU A 1 321 ? -41.188 36.031 2.219 1 35.16 321 LEU A N 1
ATOM 2583 C CA . LEU A 1 321 ? -41.625 35.375 3.449 1 35.16 321 LEU A CA 1
ATOM 2584 C C . LEU A 1 321 ? -40.438 35.219 4.402 1 35.16 321 LEU A C 1
ATOM 2586 O O . LEU A 1 321 ? -39.375 34.719 4.008 1 35.16 321 LEU A O 1
ATOM 2590 N N . LYS A 1 322 ? -40.406 36.031 5.531 1 35.16 322 LYS A N 1
ATOM 2591 C CA . LYS A 1 322 ? -39.656 36 6.77 1 35.16 322 LYS A CA 1
ATOM 2592 C C . LYS A 1 322 ? -39.375 34.562 7.215 1 35.16 322 LYS A C 1
ATOM 2594 O O . LYS A 1 322 ? -40.062 34.031 8.102 1 35.16 322 LYS A O 1
ATOM 2599 N N . THR A 1 323 ? -39.781 33.562 6.406 1 34.44 323 THR A N 1
ATOM 2600 C CA . THR A 1 323 ? -39.688 32.25 7.031 1 34.44 323 THR A CA 1
ATOM 2601 C C . THR A 1 323 ? -38.406 32.156 7.855 1 34.44 323 THR A C 1
ATOM 2603 O O . THR A 1 323 ? -37.438 32.875 7.617 1 34.44 323 THR A O 1
ATOM 2606 N N . ALA A 1 324 ? -38.562 31.203 8.844 1 33.53 324 ALA A N 1
ATOM 2607 C CA . ALA A 1 324 ? -37.656 30.75 9.898 1 33.53 324 ALA A CA 1
ATOM 2608 C C . ALA A 1 324 ? -36.219 30.641 9.383 1 33.53 324 ALA A C 1
ATOM 2610 O O . ALA A 1 324 ? -36 30.047 8.328 1 33.53 324 ALA A O 1
ATOM 2611 N N . HIS A 1 325 ? -35.406 31.672 9.477 1 32.03 325 HIS A N 1
ATOM 2612 C CA . HIS A 1 325 ? -33.969 31.594 9.406 1 32.03 325 HIS A CA 1
ATOM 2613 C C . HIS A 1 325 ? -33.469 30.172 9.602 1 32.03 325 HIS A C 1
ATOM 2615 O O . HIS A 1 325 ? -33.469 29.656 10.727 1 32.03 325 HIS A O 1
ATOM 2621 N N . TRP A 1 326 ? -34 29.219 8.93 1 34.5 326 TRP A N 1
ATOM 2622 C CA . TRP A 1 326 ? -33.156 28.031 8.977 1 34.5 326 TRP A CA 1
ATOM 2623 C C . TRP A 1 326 ? -31.688 28.422 9.227 1 34.5 326 TRP A C 1
ATOM 2625 O O . TRP A 1 326 ? -31.031 28.984 8.344 1 34.5 326 TRP A O 1
ATOM 2635 N N . THR A 1 327 ? -31.5 29.375 10.234 1 32.94 327 THR A N 1
ATOM 2636 C CA . THR A 1 327 ? -30.297 29.984 10.797 1 32.94 327 THR A CA 1
ATOM 2637 C C . THR A 1 327 ? -29.078 29.094 10.555 1 32.94 327 THR A C 1
ATOM 2639 O O . THR A 1 327 ? -29.062 27.938 10.984 1 32.94 327 THR A O 1
ATOM 2642 N N . GLU A 1 328 ? -28.484 29.109 9.484 1 41.09 328 GLU A N 1
ATOM 2643 C CA . GLU A 1 328 ? -27.109 28.672 9.203 1 41.09 328 GLU A CA 1
ATOM 2644 C C . GLU A 1 328 ? -26.359 28.359 10.492 1 41.09 328 GLU A C 1
ATOM 2646 O O . GLU A 1 328 ? -25.516 27.453 10.516 1 41.09 328 GLU A O 1
ATOM 2651 N N . ASP A 1 329 ? -26.422 29.312 11.633 1 40.69 329 ASP A N 1
ATOM 2652 C CA . ASP A 1 329 ? -25.672 29.641 12.836 1 40.69 329 ASP A CA 1
ATOM 2653 C C . ASP A 1 329 ? -26.047 28.719 13.992 1 40.69 329 ASP A C 1
ATOM 2655 O O . ASP A 1 329 ? -25.469 28.812 15.086 1 40.69 329 ASP A O 1
ATOM 2659 N N . VAL A 1 330 ? -27.266 28.297 14.109 1 41.78 330 VAL A N 1
ATOM 2660 C CA . VAL A 1 330 ? -27.719 27.906 15.445 1 41.78 330 VAL A CA 1
ATOM 2661 C C . VAL A 1 330 ? -26.922 26.688 15.93 1 41.78 330 VAL A C 1
ATOM 2663 O O . VAL A 1 330 ? -26.547 26.609 17.094 1 41.78 330 VAL A O 1
ATOM 2666 N N . ASN A 1 331 ? -27.047 25.406 15.25 1 46.81 331 ASN A N 1
ATOM 2667 C CA . ASN A 1 331 ? -26.297 24.312 15.867 1 46.81 331 ASN A CA 1
ATOM 2668 C C . ASN A 1 331 ? -25.203 23.797 14.938 1 46.81 331 ASN A C 1
ATOM 2670 O O . ASN A 1 331 ? -25.391 22.781 14.266 1 46.81 331 ASN A O 1
ATOM 2674 N N . PRO A 1 332 ? -24.266 24.719 14.594 1 59.69 332 PRO A N 1
ATOM 2675 C CA . PRO A 1 332 ? -23.203 24.312 13.672 1 59.69 332 PRO A CA 1
ATOM 2676 C C . PRO A 1 332 ? -22.516 23 14.086 1 59.69 332 PRO A C 1
ATOM 2678 O O . PRO A 1 332 ? -22.359 22.75 15.281 1 59.69 332 PRO A O 1
ATOM 2681 N N . LEU A 1 333 ? -22.688 21.984 13.109 1 74.5 333 LEU A N 1
ATOM 2682 C CA . LEU A 1 333 ? -21.922 20.766 13.352 1 74.5 333 LEU A CA 1
ATOM 2683 C C . LEU A 1 333 ? -20.469 21.078 13.664 1 74.5 333 LEU A C 1
ATOM 2685 O O . LEU A 1 333 ? -19.891 22 13.086 1 74.5 333 LEU A O 1
ATOM 2689 N N . PRO A 1 334 ? -20.062 20.422 14.664 1 77.5 334 PRO A N 1
ATOM 2690 C CA . PRO A 1 334 ? -18.625 20.594 14.922 1 77.5 334 PRO A CA 1
ATOM 2691 C C . PRO A 1 334 ? -17.766 20.203 13.727 1 77.5 334 PRO A C 1
ATOM 2693 O O . PRO A 1 334 ? -18.203 19.422 12.875 1 77.5 334 PRO A O 1
ATOM 2696 N N . VAL A 1 335 ? -16.719 20.891 13.523 1 76.12 335 VAL A N 1
ATOM 2697 C CA . VAL A 1 335 ? -15.805 20.578 12.43 1 76.12 335 VAL A CA 1
ATOM 2698 C C . VAL A 1 335 ? -14.43 20.219 12.984 1 76.12 335 VAL A C 1
ATOM 2700 O O . VAL A 1 335 ? -13.922 20.891 13.883 1 76.12 335 VAL A O 1
ATOM 2703 N N . ALA A 1 336 ? -14.039 19.109 12.508 1 68.75 336 ALA A N 1
ATOM 2704 C CA . ALA A 1 336 ? -12.68 18.703 12.867 1 68.75 336 ALA A CA 1
ATOM 2705 C C . ALA A 1 336 ? -11.641 19.531 12.125 1 68.75 336 ALA A C 1
ATOM 2707 O O . ALA A 1 336 ? -11.984 20.328 11.242 1 68.75 336 ALA A O 1
ATOM 2708 N N . LYS A 1 337 ? -10.453 19.5 12.555 1 63.72 337 LYS A N 1
ATOM 2709 C CA . LYS A 1 337 ? -9.328 20.234 11.969 1 63.72 337 LYS A CA 1
ATOM 2710 C C . LYS A 1 337 ? -9.023 19.734 10.562 1 63.72 337 LYS A C 1
ATOM 2712 O O . LYS A 1 337 ? -8.609 20.5 9.695 1 63.72 337 LYS A O 1
ATOM 2717 N N . VAL A 1 338 ? -9.375 18.453 10.367 1 64.56 338 VAL A N 1
ATOM 2718 C CA . VAL A 1 338 ? -9.023 17.906 9.062 1 64.56 338 VAL A CA 1
ATOM 2719 C C . VAL A 1 338 ? -10.172 18.141 8.078 1 64.56 338 VAL A C 1
ATOM 2721 O O . VAL A 1 338 ? -11.312 17.766 8.352 1 64.56 338 VAL A O 1
ATOM 2724 N N . ASP A 1 339 ? -9.75 18.781 6.996 1 71.56 339 ASP A N 1
ATOM 2725 C CA . ASP A 1 339 ? -10.703 19.141 5.953 1 71.56 339 ASP A CA 1
ATOM 2726 C C . ASP A 1 339 ? -11 17.953 5.043 1 71.56 339 ASP A C 1
ATOM 2728 O O . ASP A 1 339 ? -10.164 17.047 4.902 1 71.56 339 ASP A O 1
ATOM 2732 N N . LEU A 1 340 ? -12.266 17.859 4.609 1 76.19 340 LEU A N 1
ATOM 2733 C CA . LEU A 1 340 ? -12.711 16.797 3.703 1 76.19 340 LEU A CA 1
ATOM 2734 C C . LEU A 1 340 ? -11.844 16.766 2.449 1 76.19 340 LEU A C 1
ATOM 2736 O O . LEU A 1 340 ? -11.555 15.688 1.919 1 76.19 340 LEU A O 1
ATOM 2740 N N . ARG A 1 341 ? -11.344 17.906 2.016 1 76.44 341 ARG A N 1
ATOM 2741 C CA . ARG A 1 341 ? -10.516 17.969 0.814 1 76.44 341 ARG A CA 1
ATOM 2742 C C . ARG A 1 341 ? -9.18 17.266 1.03 1 76.44 341 ARG A C 1
ATOM 2744 O O . ARG A 1 341 ? -8.68 16.578 0.137 1 76.44 341 ARG A O 1
ATOM 2751 N N . GLU A 1 342 ? -8.719 17.422 2.184 1 78.69 342 GLU A N 1
ATOM 2752 C CA . GLU A 1 342 ? -7.453 16.766 2.498 1 78.69 342 GLU A CA 1
ATOM 2753 C C . GLU A 1 342 ? -7.594 15.25 2.523 1 78.69 342 GLU A C 1
ATOM 2755 O O . GLU A 1 342 ? -6.695 14.531 2.088 1 78.69 342 GLU A O 1
ATOM 2760 N N . ARG A 1 343 ? -8.734 14.836 2.922 1 82.88 343 ARG A N 1
ATOM 2761 C CA . ARG A 1 343 ? -8.961 13.391 2.977 1 82.88 343 ARG A CA 1
ATOM 2762 C C . ARG A 1 343 ? -9.172 12.82 1.58 1 82.88 343 ARG A C 1
ATOM 2764 O O . ARG A 1 343 ? -8.758 11.695 1.297 1 82.88 343 ARG A O 1
ATOM 2771 N N . LEU A 1 344 ? -9.812 13.602 0.779 1 82.88 344 LEU A N 1
ATOM 2772 C CA . LEU A 1 344 ? -10.008 13.164 -0.6 1 82.88 344 LEU A CA 1
ATOM 2773 C C . LEU A 1 344 ? -8.672 13.094 -1.341 1 82.88 344 LEU A C 1
ATOM 2775 O O . LEU A 1 344 ? -8.445 12.172 -2.125 1 82.88 344 LEU A O 1
ATOM 2779 N N . ASP A 1 345 ? -7.812 13.992 -1.047 1 82.31 345 ASP A N 1
ATOM 2780 C CA . ASP A 1 345 ? -6.484 13.961 -1.652 1 82.31 345 ASP A CA 1
ATOM 2781 C C . ASP A 1 345 ? -5.668 12.781 -1.141 1 82.31 345 ASP A C 1
ATOM 2783 O O . ASP A 1 345 ? -4.902 12.18 -1.894 1 82.31 345 ASP A O 1
ATOM 2787 N N . THR A 1 346 ? -5.965 12.484 0.082 1 82.94 346 THR A N 1
ATOM 2788 C CA . THR A 1 346 ? -5.223 11.367 0.664 1 82.94 346 THR A CA 1
ATOM 2789 C C . THR A 1 346 ? -5.664 10.047 0.04 1 82.94 346 THR A C 1
ATOM 2791 O O . THR A 1 346 ? -4.828 9.219 -0.329 1 82.94 346 THR A O 1
ATOM 2794 N N . ILE A 1 347 ? -6.922 9.875 -0.104 1 85.06 347 ILE A N 1
ATOM 2795 C CA . ILE A 1 347 ? -7.406 8.617 -0.662 1 85.06 347 ILE A CA 1
ATOM 2796 C C . ILE A 1 347 ? -7 8.516 -2.131 1 85.06 347 ILE A C 1
ATOM 2798 O O . ILE A 1 347 ? -6.707 7.426 -2.625 1 85.06 347 ILE A O 1
ATOM 2802 N N . THR A 1 348 ? -6.988 9.617 -2.836 1 86.44 348 THR A N 1
ATOM 2803 C CA . THR A 1 348 ? -6.547 9.625 -4.227 1 86.44 348 THR A CA 1
ATOM 2804 C C . THR A 1 348 ? -5.07 9.25 -4.324 1 86.44 348 THR A C 1
ATOM 2806 O O . THR A 1 348 ? -4.684 8.453 -5.188 1 86.44 348 THR A O 1
ATOM 2809 N N . THR A 1 349 ? -4.324 9.789 -3.385 1 84.69 349 THR A N 1
ATOM 2810 C CA . THR A 1 349 ? -2.902 9.469 -3.361 1 84.69 349 THR A CA 1
ATOM 2811 C C . THR A 1 349 ? -2.686 7.988 -3.062 1 84.69 349 THR A C 1
ATOM 2813 O O . THR A 1 349 ? -1.805 7.355 -3.646 1 84.69 349 THR A O 1
ATOM 2816 N N . ILE A 1 350 ? -3.514 7.508 -2.275 1 80.94 350 ILE A N 1
ATOM 2817 C CA . ILE A 1 350 ? -3.4 6.105 -1.893 1 80.94 350 ILE A CA 1
ATOM 2818 C C . ILE A 1 350 ? -3.756 5.215 -3.082 1 80.94 350 ILE A C 1
ATOM 2820 O O . ILE A 1 350 ? -3.061 4.238 -3.363 1 80.94 350 ILE A O 1
ATOM 2824 N N . ILE A 1 351 ? -4.723 5.562 -3.793 1 82.94 351 ILE A N 1
ATOM 2825 C CA . ILE A 1 351 ? -5.148 4.773 -4.941 1 82.94 351 ILE A CA 1
ATOM 2826 C C . ILE A 1 351 ? -4.094 4.852 -6.043 1 82.94 351 ILE A C 1
ATOM 2828 O O . ILE A 1 351 ? -3.768 3.846 -6.676 1 82.94 351 ILE A O 1
ATOM 2832 N N . LEU A 1 352 ? -3.537 5.973 -6.238 1 83.25 352 LEU A N 1
ATOM 2833 C CA . LEU A 1 352 ? -2.457 6.125 -7.207 1 83.25 352 LEU A CA 1
ATOM 2834 C C . LEU A 1 352 ? -1.217 5.355 -6.766 1 83.25 352 LEU A C 1
ATOM 2836 O O . LEU A 1 352 ? -0.533 4.746 -7.59 1 83.25 352 LEU A O 1
ATOM 2840 N N . GLY A 1 353 ? -0.972 5.41 -5.461 1 78.06 353 GLY A N 1
ATOM 2841 C CA . GLY A 1 353 ? 0.159 4.676 -4.914 1 78.06 353 GLY A CA 1
ATOM 2842 C C . GLY A 1 353 ? 0.038 3.176 -5.09 1 78.06 353 GLY A C 1
ATOM 2843 O O . GLY A 1 353 ? 1.027 2.496 -5.367 1 78.06 353 GLY A O 1
ATOM 2844 N N . GLU A 1 354 ? -1.125 2.699 -5.004 1 77.12 354 GLU A N 1
ATOM 2845 C CA . GLU A 1 354 ? -1.357 1.278 -5.242 1 77.12 354 GLU A CA 1
ATOM 2846 C C . GLU A 1 354 ? -1.11 0.917 -6.707 1 77.12 354 GLU A C 1
ATOM 2848 O O . GLU A 1 354 ? -0.681 -0.198 -7.012 1 77.12 354 GLU A O 1
ATOM 2853 N N . GLY A 1 355 ? -1.452 1.858 -7.535 1 76.25 355 GLY A N 1
ATOM 2854 C CA . GLY A 1 355 ? -1.101 1.663 -8.93 1 76.25 355 GLY A CA 1
ATOM 2855 C C . GLY A 1 355 ? 0.393 1.521 -9.156 1 76.25 355 GLY A C 1
ATOM 2856 O O . GLY A 1 355 ? 0.831 0.664 -9.93 1 76.25 355 GLY A O 1
ATOM 2857 N N . ILE A 1 356 ? 1.121 2.207 -8.352 1 76.38 356 ILE A N 1
ATOM 2858 C CA . ILE A 1 356 ? 2.574 2.152 -8.477 1 76.38 356 ILE A CA 1
ATOM 2859 C C . ILE A 1 356 ? 3.092 0.84 -7.891 1 76.38 356 ILE A C 1
ATOM 2861 O O . ILE A 1 356 ? 4.016 0.232 -8.438 1 76.38 356 ILE A O 1
ATOM 2865 N N . ASN A 1 357 ? 2.482 0.413 -6.816 1 76.81 357 ASN A N 1
ATOM 2866 C CA . ASN A 1 357 ? 2.857 -0.867 -6.223 1 76.81 357 ASN A CA 1
ATOM 2867 C C . ASN A 1 357 ? 2.598 -2.025 -7.184 1 76.81 357 ASN A C 1
ATOM 2869 O O . ASN A 1 357 ? 3.426 -2.93 -7.309 1 76.81 357 ASN A O 1
ATOM 2873 N N . GLY A 1 358 ? 1.396 -1.981 -7.746 1 76.88 358 GLY A N 1
ATOM 2874 C CA . GLY A 1 358 ? 1.099 -2.99 -8.75 1 76.88 358 GLY A CA 1
ATOM 2875 C C . GLY A 1 358 ? 2.047 -2.953 -9.93 1 76.88 358 GLY A C 1
ATOM 2876 O O . GLY A 1 358 ? 2.445 -3.998 -10.453 1 76.88 358 GLY A O 1
ATOM 2877 N N . PHE A 1 359 ? 2.447 -1.798 -10.289 1 80.38 359 PHE A N 1
ATOM 2878 C CA . PHE A 1 359 ? 3.402 -1.613 -11.375 1 80.38 359 PHE A CA 1
ATOM 2879 C C . PHE A 1 359 ? 4.77 -2.164 -10.992 1 80.38 359 PHE A C 1
ATOM 2881 O O . PHE A 1 359 ? 5.438 -2.805 -11.812 1 80.38 359 PHE A O 1
ATOM 2888 N N . ALA A 1 360 ? 5.16 -1.924 -9.789 1 77.25 360 ALA A N 1
ATOM 2889 C CA . ALA A 1 360 ? 6.445 -2.434 -9.328 1 77.25 360 ALA A CA 1
ATOM 2890 C C . ALA A 1 360 ? 6.461 -3.959 -9.32 1 77.25 360 ALA A C 1
ATOM 2892 O O . ALA A 1 360 ? 7.477 -4.578 -9.648 1 77.25 360 ALA A O 1
ATOM 2893 N N . GLY A 1 361 ? 5.375 -4.551 -8.961 1 76.69 361 GLY A N 1
ATOM 2894 C CA . GLY A 1 361 ? 5.273 -6 -9.008 1 76.69 361 GLY A CA 1
ATOM 2895 C C . GLY A 1 361 ? 5.406 -6.555 -10.414 1 76.69 361 GLY A C 1
ATOM 2896 O O . GLY A 1 361 ? 6.094 -7.559 -10.625 1 76.69 361 GLY A O 1
ATOM 2897 N N . THR A 1 362 ? 4.793 -5.887 -11.305 1 78.38 362 THR A N 1
ATOM 2898 C CA . THR A 1 362 ? 4.875 -6.312 -12.695 1 78.38 362 THR A CA 1
ATOM 2899 C C . THR A 1 362 ? 6.285 -6.105 -13.242 1 78.38 362 THR A C 1
ATOM 2901 O O . THR A 1 362 ? 6.785 -6.93 -14.008 1 78.38 362 THR A O 1
ATOM 2904 N N . LEU A 1 363 ? 6.891 -5.07 -12.82 1 79.5 363 LEU A N 1
ATOM 2905 C CA . LEU A 1 363 ? 8.258 -4.785 -13.242 1 79.5 363 LEU A CA 1
ATOM 2906 C C . LEU A 1 363 ? 9.219 -5.863 -12.75 1 79.5 363 LEU A C 1
ATOM 2908 O O . LEU A 1 363 ? 10.117 -6.277 -13.477 1 79.5 363 LEU A O 1
ATOM 2912 N N . THR A 1 364 ? 8.945 -6.406 -11.594 1 75.75 364 THR A N 1
ATOM 2913 C CA . THR A 1 364 ? 9.773 -7.469 -11.039 1 75.75 364 THR A CA 1
ATOM 2914 C C . THR A 1 364 ? 9.672 -8.734 -11.883 1 75.75 364 THR A C 1
ATOM 2916 O O . THR A 1 364 ? 10.68 -9.359 -12.203 1 75.75 364 THR A O 1
ATOM 2919 N N . SER A 1 365 ? 8.492 -9 -12.281 1 72.56 365 SER A N 1
ATOM 2920 C CA . SER A 1 365 ? 8.273 -10.203 -13.07 1 72.56 365 SER A CA 1
ATOM 2921 C C . SER A 1 365 ? 8.898 -10.086 -14.453 1 72.56 365 SER A C 1
ATOM 2923 O O . SER A 1 365 ? 9.414 -11.062 -15 1 72.56 365 SER A O 1
ATOM 2925 N N . ILE A 1 366 ? 8.898 -8.906 -14.945 1 75.06 366 ILE A N 1
ATOM 2926 C CA . ILE A 1 366 ? 9.414 -8.68 -16.297 1 75.06 366 ILE A CA 1
ATOM 2927 C C . ILE A 1 366 ? 10.938 -8.625 -16.266 1 75.06 366 ILE A C 1
ATOM 2929 O O . ILE A 1 366 ? 11.609 -9.234 -17.094 1 75.06 366 ILE A O 1
ATOM 2933 N N . LEU A 1 367 ? 11.453 -8.023 -15.266 1 72.06 367 LEU A N 1
ATOM 2934 C CA . LEU A 1 367 ? 12.891 -7.758 -15.258 1 72.06 367 LEU A CA 1
ATOM 2935 C C . LEU A 1 367 ? 13.664 -8.953 -14.719 1 72.06 367 LEU A C 1
ATOM 2937 O O . LEU A 1 367 ? 14.844 -9.133 -15.031 1 72.06 367 LEU A O 1
ATOM 2941 N N . THR A 1 368 ? 12.984 -9.758 -13.922 1 63 368 THR A N 1
ATOM 2942 C CA . THR A 1 368 ? 13.672 -10.922 -13.367 1 63 368 THR A CA 1
ATOM 2943 C C . THR A 1 368 ? 13.664 -12.078 -14.352 1 63 368 THR A C 1
ATOM 2945 O O . THR A 1 368 ? 14.469 -13.016 -14.234 1 63 368 THR A O 1
ATOM 2948 N N . ALA A 1 369 ? 12.758 -11.906 -15.281 1 60.47 369 ALA A N 1
ATOM 2949 C CA . ALA A 1 369 ? 12.758 -12.93 -16.328 1 60.47 369 ALA A CA 1
ATOM 2950 C C . ALA A 1 369 ? 13.852 -12.656 -17.359 1 60.47 369 ALA A C 1
ATOM 2952 O O . ALA A 1 369 ? 14.195 -11.5 -17.609 1 60.47 369 ALA A O 1
ATOM 2953 N N . ALA A 1 370 ? 14.516 -13.68 -17.703 1 58.22 370 ALA A N 1
ATOM 2954 C CA . ALA A 1 370 ? 15.602 -13.539 -18.672 1 58.22 370 ALA A CA 1
ATOM 2955 C C . ALA A 1 370 ? 15.094 -13.023 -20 1 58.22 370 ALA A C 1
ATOM 2957 O O . ALA A 1 370 ? 13.984 -13.367 -20.438 1 58.22 370 ALA A O 1
ATOM 2958 N N . GLY A 1 371 ? 15.75 -12.07 -20.641 1 61.12 371 GLY A N 1
ATOM 2959 C CA . GLY A 1 371 ? 15.531 -11.672 -22.031 1 61.12 371 GLY A CA 1
ATOM 2960 C C . GLY A 1 371 ? 14.562 -10.516 -22.172 1 61.12 371 GLY A C 1
ATOM 2961 O O . GLY A 1 371 ? 13.648 -10.57 -23 1 61.12 371 GLY A O 1
ATOM 2962 N N . VAL A 1 372 ? 14.758 -9.484 -21.438 1 68.75 372 VAL A N 1
ATOM 2963 C CA . VAL A 1 372 ? 13.844 -8.359 -21.562 1 68.75 372 VAL A CA 1
ATOM 2964 C C . VAL A 1 372 ? 14.188 -7.562 -22.828 1 68.75 372 VAL A C 1
ATOM 2966 O O . VAL A 1 372 ? 15.344 -7.195 -23.031 1 68.75 372 VAL A O 1
ATOM 2969 N N . GLY A 1 373 ? 13.156 -7.395 -23.75 1 69.5 373 GLY A N 1
ATOM 2970 C CA . GLY A 1 373 ? 13.336 -6.648 -24.984 1 69.5 373 GLY A CA 1
ATOM 2971 C C . GLY A 1 373 ? 13.297 -5.145 -24.781 1 69.5 373 GLY A C 1
ATOM 2972 O O . GLY A 1 373 ? 12.781 -4.66 -23.781 1 69.5 373 GLY A O 1
ATOM 2973 N N . LYS A 1 374 ? 13.859 -4.395 -25.656 1 78.5 374 LYS A N 1
ATOM 2974 C CA . LYS A 1 374 ? 13.891 -2.934 -25.625 1 78.5 374 LYS A CA 1
ATOM 2975 C C . LYS A 1 374 ? 12.484 -2.35 -25.688 1 78.5 374 LYS A C 1
ATOM 2977 O O . LYS A 1 374 ? 12.188 -1.342 -25.047 1 78.5 374 LYS A O 1
ATOM 2982 N N . ALA A 1 375 ? 11.664 -2.99 -26.469 1 83.56 375 ALA A N 1
ATOM 2983 C CA . ALA A 1 375 ? 10.305 -2.482 -26.625 1 83.56 375 ALA A CA 1
ATOM 2984 C C . ALA A 1 375 ? 9.547 -2.523 -25.297 1 83.56 375 ALA A C 1
ATOM 2986 O O . ALA A 1 375 ? 8.773 -1.615 -24.984 1 83.56 375 ALA A O 1
ATOM 2987 N N . VAL A 1 376 ? 9.883 -3.529 -24.578 1 84.25 376 VAL A N 1
ATOM 2988 C CA . VAL A 1 376 ? 9.203 -3.664 -23.297 1 84.25 376 VAL A CA 1
ATOM 2989 C C . VAL A 1 376 ? 9.703 -2.59 -22.328 1 84.25 376 VAL A C 1
ATOM 2991 O O . VAL A 1 376 ? 8.93 -2.043 -21.547 1 84.25 376 VAL A O 1
ATOM 2994 N N . LEU A 1 377 ? 10.891 -2.178 -22.484 1 83.75 377 LEU A N 1
ATOM 2995 C CA . LEU A 1 377 ? 11.453 -1.138 -21.625 1 83.75 377 LEU A CA 1
ATOM 2996 C C . LEU A 1 377 ? 10.812 0.214 -21.938 1 83.75 377 LEU A C 1
ATOM 2998 O O . LEU A 1 377 ? 10.562 1.007 -21.016 1 83.75 377 LEU A O 1
ATOM 3002 N N . VAL A 1 378 ? 10.531 0.411 -23.141 1 89.25 378 VAL A N 1
ATOM 3003 C CA . VAL A 1 378 ? 9.875 1.651 -23.531 1 89.25 378 VAL A CA 1
ATOM 3004 C C . VAL A 1 378 ? 8.445 1.672 -22.984 1 89.25 378 VAL A C 1
ATOM 3006 O O . VAL A 1 378 ? 7.957 2.715 -22.547 1 89.25 378 VAL A O 1
ATOM 3009 N N . ASN A 1 379 ? 7.855 0.55 -23 1 91.06 379 ASN A N 1
ATOM 3010 C CA . ASN A 1 379 ? 6.5 0.469 -22.469 1 91.06 379 ASN A CA 1
ATOM 3011 C C . ASN A 1 379 ? 6.473 0.656 -20.953 1 91.06 379 ASN A C 1
ATOM 3013 O O . ASN A 1 379 ? 5.531 1.238 -20.406 1 91.06 379 ASN A O 1
ATOM 3017 N N . VAL A 1 380 ? 7.516 0.192 -20.344 1 88.25 380 VAL A N 1
ATOM 3018 C CA . VAL A 1 380 ? 7.629 0.391 -18.906 1 88.25 380 VAL A CA 1
ATOM 3019 C C . VAL A 1 380 ? 7.797 1.877 -18.594 1 88.25 380 VAL A C 1
ATOM 3021 O O . VAL A 1 380 ? 7.113 2.42 -17.719 1 88.25 380 VAL A O 1
ATOM 3024 N N . ALA A 1 381 ? 8.602 2.531 -19.344 1 88.38 381 ALA A N 1
ATOM 3025 C CA . ALA A 1 381 ? 8.82 3.965 -19.156 1 88.38 381 ALA A CA 1
ATOM 3026 C C . ALA A 1 381 ? 7.551 4.754 -19.484 1 88.38 381 ALA A C 1
ATOM 3028 O O . ALA A 1 381 ? 7.207 5.703 -18.766 1 88.38 381 ALA A O 1
ATOM 3029 N N . SER A 1 382 ? 6.898 4.34 -20.484 1 92.88 382 SER A N 1
ATOM 3030 C CA . SER A 1 382 ? 5.668 5.016 -20.875 1 92.88 382 SER A CA 1
ATOM 3031 C C . SER A 1 382 ? 4.609 4.926 -19.781 1 92.88 382 SER A C 1
ATOM 3033 O O . SER A 1 382 ? 3.908 5.902 -19.5 1 92.88 382 SER A O 1
ATOM 3035 N N . THR A 1 383 ? 4.562 3.793 -19.203 1 90.19 383 THR A N 1
ATOM 3036 C CA . THR A 1 383 ? 3.586 3.613 -18.125 1 90.19 383 THR A CA 1
ATOM 3037 C C . THR A 1 383 ? 3.936 4.477 -16.922 1 90.19 383 THR A C 1
ATOM 3039 O O . THR A 1 383 ? 3.064 5.125 -16.344 1 90.19 383 THR A O 1
ATOM 3042 N N . ALA A 1 384 ? 5.172 4.559 -16.578 1 88.25 384 ALA A N 1
ATOM 3043 C CA . ALA A 1 384 ? 5.613 5.363 -15.453 1 88.25 384 ALA A CA 1
ATOM 3044 C C . ALA A 1 384 ? 5.332 6.848 -15.688 1 88.25 384 ALA A C 1
ATOM 3046 O O . ALA A 1 384 ? 4.824 7.539 -14.805 1 88.25 384 ALA A O 1
ATOM 3047 N N . PHE A 1 385 ? 5.555 7.312 -16.844 1 92.25 385 PHE A N 1
ATOM 3048 C CA . PHE A 1 385 ? 5.328 8.711 -17.188 1 92.25 385 PHE A CA 1
ATOM 3049 C C . PHE A 1 385 ? 3.838 9.031 -17.203 1 92.25 385 PHE A C 1
ATOM 3051 O O . PHE A 1 385 ? 3.422 10.109 -16.781 1 92.25 385 PHE A O 1
ATOM 3058 N N . THR A 1 386 ? 3.104 8.109 -17.672 1 93.19 386 THR A N 1
ATOM 3059 C CA . THR A 1 386 ? 1.663 8.328 -17.719 1 93.19 386 THR A CA 1
ATOM 3060 C C . THR A 1 386 ? 1.101 8.492 -16.312 1 93.19 386 THR A C 1
ATOM 3062 O O . THR A 1 386 ? 0.296 9.391 -16.062 1 93.19 386 THR A O 1
ATOM 3065 N N . ILE A 1 387 ? 1.54 7.68 -15.398 1 89.38 387 ILE A N 1
ATOM 3066 C CA . ILE A 1 387 ? 1.07 7.762 -14.016 1 89.38 387 ILE A CA 1
ATOM 3067 C C . ILE A 1 387 ? 1.466 9.109 -13.422 1 89.38 387 ILE A C 1
ATOM 3069 O O . ILE A 1 387 ? 0.662 9.758 -12.742 1 89.38 387 ILE A O 1
ATOM 3073 N N . TRP A 1 388 ? 2.652 9.531 -13.758 1 89.75 388 TRP A N 1
ATOM 3074 C CA . TRP A 1 388 ? 3.146 10.812 -13.258 1 89.75 388 TRP A CA 1
ATOM 3075 C C . TRP A 1 388 ? 2.322 11.969 -13.82 1 89.75 388 TRP A C 1
ATOM 3077 O O . TRP A 1 388 ? 1.967 12.898 -13.086 1 89.75 388 TRP A O 1
ATOM 3087 N N . PHE A 1 389 ? 1.93 11.883 -15.062 1 93.12 389 PHE A N 1
ATOM 3088 C CA . PHE A 1 389 ? 1.161 12.953 -15.695 1 93.12 389 PHE A CA 1
ATOM 3089 C C . PHE A 1 389 ? -0.255 13 -15.133 1 93.12 389 PHE A C 1
ATOM 3091 O O . PHE A 1 389 ? -0.805 14.086 -14.914 1 93.12 389 PHE A O 1
ATOM 3098 N N . ILE A 1 390 ? -0.766 11.875 -14.867 1 91.56 390 ILE A N 1
ATOM 3099 C CA . ILE A 1 390 ? -2.109 11.82 -14.297 1 91.56 390 ILE A CA 1
ATOM 3100 C C . ILE A 1 390 ? -2.105 12.43 -12.898 1 91.56 390 ILE A C 1
ATOM 3102 O O . ILE A 1 390 ? -2.982 13.234 -12.562 1 91.56 390 ILE A O 1
ATOM 3106 N N . ALA A 1 391 ? -1.104 12.062 -12.141 1 89.75 391 ALA A N 1
ATOM 3107 C CA 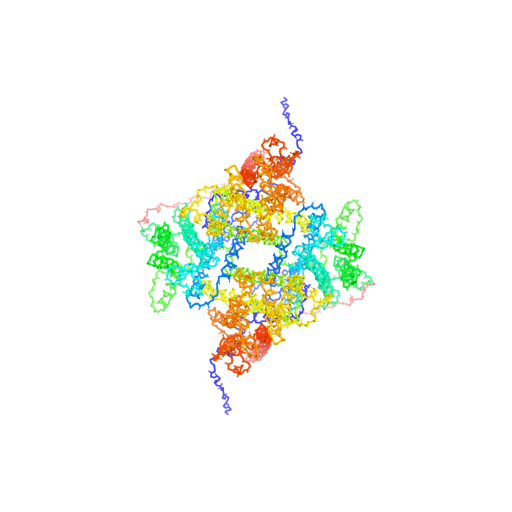. ALA A 1 391 ? -0.996 12.602 -10.797 1 89.75 391 ALA A CA 1
ATOM 3108 C C . ALA A 1 391 ? -0.828 14.117 -10.828 1 89.75 391 ALA A C 1
ATOM 3110 O O . ALA A 1 391 ? -1.488 14.844 -10.07 1 89.75 391 ALA A O 1
ATOM 3111 N N . TYR A 1 392 ? -0.033 14.578 -11.727 1 90.19 392 TYR A N 1
ATOM 3112 C CA . TYR A 1 392 ? 0.201 16.016 -11.836 1 90.19 392 TYR A CA 1
ATOM 3113 C C . TYR A 1 392 ? -1.072 16.75 -12.242 1 90.19 392 TYR A C 1
ATOM 3115 O O . TYR A 1 392 ? -1.4 17.797 -11.68 1 90.19 392 TYR A O 1
ATOM 3123 N N . MET A 1 393 ? -1.771 16.203 -13.148 1 90.38 393 MET A N 1
ATOM 3124 C CA . MET A 1 393 ? -2.99 16.844 -13.633 1 90.38 393 MET A CA 1
ATOM 3125 C C . MET A 1 393 ? -4.055 16.891 -12.547 1 90.38 393 MET A C 1
ATOM 3127 O O . MET A 1 393 ? -4.816 17.859 -12.453 1 90.38 393 MET A O 1
ATOM 3131 N N . TYR A 1 394 ? -4.066 15.969 -11.75 1 89.5 394 TYR A N 1
ATOM 3132 C CA . TYR A 1 394 ? -5.082 15.93 -10.703 1 89.5 394 TYR A CA 1
ATOM 3133 C C . TYR A 1 394 ? -4.75 16.906 -9.586 1 89.5 394 TYR A C 1
ATOM 3135 O O . TYR A 1 394 ? -5.621 17.656 -9.133 1 89.5 394 TYR A O 1
ATOM 3143 N N . PHE A 1 395 ? -3.539 16.953 -9.148 1 86.81 395 PHE A N 1
ATOM 3144 C CA . PHE A 1 395 ? -3.225 17.719 -7.945 1 86.81 395 PHE A CA 1
ATOM 3145 C C . PHE A 1 395 ? -2.9 19.156 -8.297 1 86.81 395 PHE A C 1
ATOM 3147 O O . PHE A 1 395 ? -3.111 20.062 -7.48 1 86.81 395 PHE A O 1
ATOM 3154 N N . GLU A 1 396 ? -2.328 19.359 -9.453 1 85.19 396 GLU A N 1
ATOM 3155 C CA . GLU A 1 396 ? -1.896 20.719 -9.797 1 85.19 396 GLU A CA 1
ATOM 3156 C C . GLU A 1 396 ? -2.799 21.328 -10.859 1 85.19 396 GLU A C 1
ATOM 3158 O O . GLU A 1 396 ? -2.426 22.312 -11.5 1 85.19 396 GLU A O 1
ATOM 3163 N N . GLY A 1 397 ? -3.92 20.812 -10.984 1 79.12 397 GLY A N 1
ATOM 3164 C CA . GLY A 1 397 ? -4.859 21.375 -11.938 1 79.12 397 GLY A CA 1
ATOM 3165 C C . GLY A 1 397 ? -5.355 22.75 -11.539 1 79.12 397 GLY A C 1
ATOM 3166 O O . GLY A 1 397 ? -4.902 23.312 -10.539 1 79.12 397 GLY A O 1
ATOM 3167 N N . PRO A 1 398 ? -6.121 23.281 -12.352 1 78.75 398 PRO A N 1
ATOM 3168 C CA . PRO A 1 398 ? -6.598 24.641 -12.102 1 78.75 398 PRO A CA 1
ATOM 3169 C C . PRO A 1 398 ? -7.418 24.75 -10.812 1 78.75 398 PRO A C 1
ATOM 3171 O O . PRO A 1 398 ? -8.328 23.953 -10.594 1 78.75 398 PRO A O 1
ATOM 3174 N N . LYS A 1 399 ? -6.934 25.594 -9.867 1 71.69 399 LYS A N 1
ATOM 3175 C CA . LYS A 1 399 ? -7.617 25.812 -8.586 1 71.69 399 LYS A CA 1
ATOM 3176 C C . LYS A 1 399 ? -8.641 26.938 -8.695 1 71.69 399 LYS A C 1
ATOM 3178 O O . LYS A 1 399 ? -8.406 27.922 -9.391 1 71.69 399 LYS A O 1
ATOM 3183 N N . SER A 1 400 ? -9.805 26.484 -8.219 1 64.88 400 SER A N 1
ATOM 3184 C CA . SER A 1 400 ? -10.852 27.5 -8.242 1 64.88 400 SER A CA 1
ATOM 3185 C C . SER A 1 400 ? -10.688 28.484 -7.086 1 64.88 400 SER A C 1
ATOM 3187 O O . SER A 1 400 ? -10.016 28.172 -6.098 1 64.88 400 SER A O 1
ATOM 3189 N N . GLY A 1 401 ? -10.898 29.75 -7.32 1 55.56 401 GLY A N 1
ATOM 3190 C CA . GLY A 1 401 ? -10.781 30.812 -6.34 1 55.56 401 GLY A CA 1
ATOM 3191 C C . GLY A 1 401 ? -11.469 30.5 -5.027 1 55.56 401 GLY A C 1
ATOM 3192 O O . GLY A 1 401 ? -10.891 30.688 -3.955 1 55.56 401 GLY A O 1
ATOM 3193 N N . SER A 1 402 ? -12.852 30.234 -4.887 1 55.38 402 SER A N 1
ATOM 3194 C CA . SER A 1 402 ? -13.578 30.109 -3.629 1 55.38 402 SER A CA 1
ATOM 3195 C C . SER A 1 402 ? -14.031 28.672 -3.398 1 55.38 402 SER A C 1
ATOM 3197 O O . SER A 1 402 ? -14.445 27.984 -4.336 1 55.38 402 SER A O 1
ATOM 3199 N N . ASN A 1 403 ? -13.445 27.953 -2.48 1 53.94 403 ASN A N 1
ATOM 3200 C CA . ASN A 1 403 ? -13.992 26.656 -2.141 1 53.94 403 ASN A CA 1
ATOM 3201 C C . ASN A 1 403 ? -15.344 26.781 -1.441 1 53.94 403 ASN A C 1
ATOM 3203 O O . ASN A 1 403 ? -15.414 27.125 -0.261 1 53.94 403 ASN A O 1
ATOM 3207 N N . PRO A 1 404 ? -16.484 26.859 -2.125 1 49.81 404 PRO A N 1
ATOM 3208 C CA . PRO A 1 404 ? -17.719 26.984 -1.347 1 49.81 404 PRO A CA 1
ATOM 3209 C C . PRO A 1 404 ? -17.891 25.844 -0.34 1 49.81 404 PRO A C 1
ATOM 3211 O O . PRO A 1 404 ? -17.391 24.734 -0.557 1 49.81 404 PRO A O 1
ATOM 3214 N N . GLU A 1 405 ? -18.281 26.031 0.934 1 48.25 405 GLU A N 1
ATOM 3215 C CA . GLU A 1 405 ? -18.484 25.172 2.094 1 48.25 405 GLU A CA 1
ATOM 3216 C C . GLU A 1 405 ? -19.203 23.875 1.701 1 48.25 405 GLU A C 1
ATOM 3218 O O . GLU A 1 405 ? -18.922 22.812 2.256 1 48.25 405 GLU A O 1
ATOM 3223 N N . GLY A 1 406 ? -20.125 23.844 0.658 1 49.44 406 GLY A N 1
ATOM 3224 C CA . GLY A 1 406 ? -21.016 22.75 0.29 1 49.44 406 GLY A CA 1
ATOM 3225 C C . GLY A 1 406 ? -20.438 21.859 -0.794 1 49.44 406 GLY A C 1
ATOM 3226 O O . GLY A 1 406 ? -21.031 20.828 -1.14 1 49.44 406 GLY A O 1
ATOM 3227 N N . GLU A 1 407 ? -19.297 22.078 -1.093 1 57.16 407 GLU A N 1
ATOM 3228 C CA . GLU A 1 407 ? -18.688 21.531 -2.309 1 57.16 407 GLU A CA 1
ATOM 3229 C C . GLU A 1 407 ? -17.969 20.219 -2.031 1 57.16 407 GLU A C 1
ATOM 3231 O O . GLU A 1 407 ? -17.656 19.469 -2.959 1 57.16 407 GLU A O 1
ATOM 3236 N N . GLY A 1 408 ? -18.234 19.812 -0.738 1 62.56 408 GLY A N 1
ATOM 3237 C CA . GLY A 1 408 ? -17.469 18.609 -0.416 1 62.56 408 GLY A CA 1
ATOM 3238 C C . GLY A 1 408 ? -18.109 17.344 -0.947 1 62.56 408 GLY A C 1
ATOM 3239 O O . GLY A 1 408 ? -17.422 16.5 -1.55 1 62.56 408 GLY A O 1
ATOM 3240 N N . ILE A 1 409 ? -19.5 17.281 -0.899 1 64.62 409 ILE A N 1
ATOM 3241 C CA . ILE A 1 409 ? -20.156 16.047 -1.278 1 64.62 409 ILE A CA 1
ATOM 3242 C C . ILE A 1 409 ? -20.188 15.906 -2.801 1 64.62 409 ILE A C 1
ATOM 3244 O O . ILE A 1 409 ? -20.031 14.812 -3.338 1 64.62 409 ILE A O 1
ATOM 3248 N N . LYS A 1 410 ? -20.375 17.047 -3.529 1 69.44 410 LYS A N 1
ATOM 3249 C CA . LYS A 1 410 ? -20.328 16.984 -4.988 1 69.44 410 LYS A CA 1
ATOM 3250 C C . LYS A 1 410 ? -18.969 16.531 -5.48 1 69.44 410 LYS A C 1
ATOM 3252 O O . LYS A 1 410 ? -18.875 15.719 -6.41 1 69.44 410 LYS A O 1
ATOM 3257 N N . ASN A 1 411 ? -18.031 16.969 -4.762 1 71.06 411 ASN A N 1
ATOM 3258 C CA . ASN A 1 411 ? -16.672 16.578 -5.133 1 71.06 411 ASN A CA 1
ATOM 3259 C C . ASN A 1 411 ? -16.422 15.094 -4.902 1 71.06 411 ASN A C 1
ATOM 3261 O O . ASN A 1 411 ? -15.695 14.461 -5.668 1 71.06 411 ASN A O 1
ATOM 3265 N N . GLN A 1 412 ? -17.219 14.656 -4.035 1 73.94 412 GLN A N 1
ATOM 3266 C CA . GLN A 1 412 ? -17.047 13.242 -3.721 1 73.94 412 GLN A CA 1
ATOM 3267 C C . GLN A 1 412 ? -17.594 12.359 -4.836 1 73.94 412 GLN A C 1
ATOM 3269 O O . GLN A 1 412 ? -16.969 11.367 -5.215 1 73.94 412 GLN A O 1
ATOM 3274 N N . PHE A 1 413 ? -18.688 12.703 -5.367 1 74.06 413 PHE A N 1
ATOM 3275 C CA . PHE A 1 413 ? -19.297 11.883 -6.41 1 74.06 413 PHE A CA 1
ATOM 3276 C C . PHE A 1 413 ? -18.484 11.969 -7.699 1 74.06 413 PHE A C 1
ATOM 3278 O O . PHE A 1 413 ? -18.297 10.961 -8.383 1 74.06 413 PHE A O 1
ATOM 3285 N N . LEU A 1 414 ? -18.031 13.086 -7.93 1 75.94 414 LEU A N 1
ATOM 3286 C CA . LEU A 1 414 ? -17.203 13.242 -9.125 1 75.94 414 LEU A CA 1
ATOM 3287 C C . LEU A 1 414 ? -15.867 12.523 -8.961 1 75.94 414 LEU A C 1
ATOM 3289 O O . LEU A 1 414 ? -15.359 11.93 -9.914 1 75.94 414 LEU A O 1
ATOM 3293 N N . LEU A 1 415 ? -15.516 12.547 -7.793 1 82.88 415 LEU A N 1
ATOM 3294 C CA . LEU A 1 415 ? -14.242 11.898 -7.516 1 82.88 415 LEU A CA 1
ATOM 3295 C C . LEU A 1 415 ? -14.367 10.383 -7.637 1 82.88 415 LEU A C 1
ATOM 3297 O O . LEU A 1 415 ? -13.414 9.703 -8.039 1 82.88 415 LEU A O 1
ATOM 3301 N N . THR A 1 416 ? -15.594 9.922 -7.398 1 85.94 416 THR A N 1
ATOM 3302 C CA . THR A 1 416 ? -15.812 8.484 -7.492 1 85.94 416 THR A CA 1
ATOM 3303 C C . THR A 1 416 ? -15.641 8.008 -8.93 1 85.94 416 THR A C 1
ATOM 3305 O O . THR A 1 416 ? -14.992 6.988 -9.18 1 85.94 416 THR A O 1
ATOM 3308 N N . SER A 1 417 ? -16.188 8.742 -9.812 1 85.44 417 SER A N 1
ATOM 3309 C CA . SER A 1 417 ? -16.047 8.375 -11.219 1 85.44 417 SER A CA 1
ATOM 3310 C C . SER A 1 417 ? -14.594 8.469 -11.664 1 85.44 417 SER A C 1
ATOM 3312 O O . SER A 1 417 ? -14.094 7.594 -12.375 1 85.44 417 SER A O 1
ATOM 3314 N N . PHE A 1 418 ? -13.875 9.422 -11.25 1 90.56 418 PHE A N 1
ATOM 3315 C CA . PHE A 1 418 ? -12.477 9.617 -11.602 1 90.56 418 PHE A CA 1
ATOM 3316 C C . PHE A 1 418 ? -11.617 8.492 -11.031 1 90.56 418 PHE A C 1
ATOM 3318 O O . PHE A 1 418 ? -10.82 7.883 -11.742 1 90.56 418 PHE A O 1
ATOM 3325 N N . LEU A 1 419 ? -11.906 8.195 -9.789 1 89.88 419 LEU A N 1
ATOM 3326 C CA . LEU A 1 419 ? -11.086 7.199 -9.109 1 89.88 419 LEU A CA 1
ATOM 3327 C C . LEU A 1 419 ? -11.352 5.801 -9.648 1 89.88 419 LEU A C 1
ATOM 3329 O O . LEU A 1 419 ? -10.445 4.969 -9.727 1 89.88 419 LEU A O 1
ATOM 3333 N N . SER A 1 420 ? -12.594 5.574 -9.992 1 89.88 420 SER A N 1
ATOM 3334 C CA . SER A 1 420 ? -12.906 4.281 -10.586 1 89.88 420 SER A CA 1
ATOM 3335 C C . SER A 1 420 ? -12.211 4.113 -11.938 1 89.88 420 SER A C 1
ATOM 3337 O O . SER A 1 420 ? -11.719 3.029 -12.258 1 89.88 420 SER A O 1
ATOM 3339 N N . THR A 1 421 ? -12.133 5.191 -12.656 1 89.38 421 THR A N 1
ATOM 3340 C CA . THR A 1 421 ? -11.492 5.152 -13.969 1 89.38 421 THR A CA 1
ATOM 3341 C C . THR A 1 421 ? -9.984 4.984 -13.836 1 89.38 421 THR A C 1
ATOM 3343 O O . THR A 1 421 ? -9.367 4.215 -14.57 1 89.38 421 THR A O 1
ATOM 3346 N N . ILE A 1 422 ? -9.43 5.613 -12.906 1 89.75 422 ILE A N 1
ATOM 3347 C CA . ILE A 1 422 ? -7.984 5.523 -12.703 1 89.75 422 ILE A CA 1
ATOM 3348 C C . ILE A 1 422 ? -7.613 4.109 -12.25 1 89.75 422 ILE A C 1
ATOM 3350 O O . ILE A 1 422 ? -6.625 3.543 -12.719 1 89.75 422 ILE A O 1
ATOM 3354 N N . ASN A 1 423 ? -8.383 3.613 -11.367 1 87 423 ASN A N 1
ATOM 3355 C CA . ASN A 1 423 ? -8.109 2.281 -10.844 1 87 423 ASN A CA 1
ATOM 3356 C C . ASN A 1 423 ? -8.117 1.228 -11.945 1 87 423 ASN A C 1
ATOM 3358 O O . ASN A 1 423 ? -7.219 0.389 -12.023 1 87 423 ASN A O 1
ATOM 3362 N N . LYS A 1 424 ? -9.055 1.336 -12.766 1 85.56 424 LYS A N 1
ATOM 3363 C CA . LYS A 1 424 ? -9.148 0.356 -13.844 1 85.56 424 LYS A CA 1
ATOM 3364 C C . LYS A 1 424 ? -8.094 0.605 -14.914 1 85.56 424 LYS A C 1
ATOM 3366 O O . LYS A 1 424 ? -7.578 -0.339 -15.516 1 85.56 424 LYS A O 1
ATOM 3371 N N . SER A 1 425 ? -7.777 1.858 -15.203 1 86.81 425 SER A N 1
ATOM 3372 C CA . SER A 1 425 ? -6.73 2.176 -16.172 1 86.81 425 SER A CA 1
ATOM 3373 C C . SER A 1 425 ? -5.375 1.647 -15.703 1 86.81 425 SER A C 1
ATOM 3375 O O . SER A 1 425 ? -4.621 1.084 -16.5 1 86.81 425 SER A O 1
ATOM 3377 N N . LEU A 1 426 ? -5.074 1.768 -14.453 1 85 426 LEU A N 1
ATOM 3378 C CA . LEU A 1 426 ? -3.791 1.309 -13.93 1 85 426 LEU A CA 1
ATOM 3379 C C . LEU A 1 426 ? -3.688 -0.211 -14 1 85 426 LEU A C 1
ATOM 3381 O O . LEU A 1 426 ? -2.619 -0.751 -14.297 1 85 426 LEU A O 1
ATOM 3385 N N . GLU A 1 427 ? -4.766 -0.834 -13.742 1 83 427 GLU A N 1
ATOM 3386 C CA . GLU A 1 427 ? -4.781 -2.287 -13.883 1 83 427 GLU A CA 1
ATOM 3387 C C . GLU A 1 427 ? -4.605 -2.697 -15.344 1 83 427 GLU A C 1
ATOM 3389 O O . GLU A 1 427 ? -3.916 -3.676 -15.641 1 83 427 GLU A O 1
ATOM 3394 N N . GLY A 1 428 ? -5.27 -1.952 -16.188 1 81.94 428 GLY A N 1
ATOM 3395 C CA . GLY A 1 428 ? -5.105 -2.217 -17.609 1 81.94 428 GLY A CA 1
ATOM 3396 C C . GLY A 1 428 ? -3.68 -2.025 -18.078 1 81.94 428 GLY A C 1
ATOM 3397 O O . GLY A 1 428 ? -3.186 -2.803 -18.906 1 81.94 428 GLY A O 1
ATOM 3398 N N . PHE A 1 429 ? -2.961 -1.048 -17.594 1 86.12 429 PHE A N 1
ATOM 3399 C CA . PHE A 1 429 ? -1.565 -0.822 -17.938 1 86.12 429 PHE A CA 1
ATOM 3400 C C . PHE A 1 429 ? -0.701 -2.002 -17.516 1 86.12 429 PHE A C 1
ATOM 3402 O O . PHE A 1 429 ? 0.152 -2.461 -18.281 1 86.12 429 PHE A O 1
ATOM 3409 N N . ARG A 1 430 ? -0.985 -2.471 -16.406 1 82.81 430 ARG A N 1
ATOM 3410 C CA . ARG A 1 430 ? -0.193 -3.572 -15.875 1 82.81 430 ARG A CA 1
ATOM 3411 C C . ARG A 1 430 ? -0.4 -4.844 -16.688 1 82.81 430 ARG A C 1
ATOM 3413 O O . ARG A 1 430 ? 0.562 -5.547 -17.016 1 82.81 430 ARG A O 1
ATOM 3420 N N . GLN A 1 431 ? -1.597 -5.137 -16.969 1 78 431 GLN A N 1
ATOM 3421 C CA . GLN A 1 431 ? -1.903 -6.344 -17.734 1 78 431 GLN A CA 1
ATOM 3422 C C . GLN A 1 431 ? -1.31 -6.277 -19.141 1 78 431 GLN A C 1
ATOM 3424 O O . GLN A 1 431 ? -0.763 -7.266 -19.641 1 78 431 GLN A O 1
ATOM 3429 N N . LEU A 1 432 ? -1.4 -5.141 -19.688 1 81.88 432 LEU A N 1
ATOM 3430 C CA . LEU A 1 432 ? -0.855 -4.98 -21.031 1 81.88 432 LEU A CA 1
ATOM 3431 C C . LEU A 1 432 ? 0.664 -5.117 -21.031 1 81.88 432 LEU A C 1
ATOM 3433 O O . LEU A 1 432 ? 1.246 -5.684 -21.953 1 81.88 432 LEU A O 1
ATOM 3437 N N . LEU A 1 433 ? 1.274 -4.621 -20.047 1 83.5 433 LEU A N 1
ATOM 3438 C CA . LEU A 1 433 ? 2.725 -4.742 -19.938 1 83.5 433 LEU A CA 1
ATOM 3439 C C . LEU A 1 433 ? 3.143 -6.203 -19.812 1 83.5 433 LEU A C 1
ATOM 3441 O O . LEU A 1 433 ? 4.105 -6.633 -20.453 1 83.5 433 LEU A O 1
ATOM 3445 N N . GLY A 1 434 ? 2.426 -6.93 -19 1 76.62 434 GLY A N 1
ATOM 3446 C CA . GLY A 1 434 ? 2.705 -8.352 -18.875 1 76.62 434 GLY A CA 1
ATOM 3447 C C . GLY A 1 434 ? 2.521 -9.109 -20.188 1 76.62 434 GLY A C 1
ATOM 3448 O O . GLY A 1 434 ? 3.34 -9.969 -20.531 1 76.62 434 GLY A O 1
ATOM 3449 N N . ASP A 1 435 ? 1.552 -8.695 -20.891 1 73.75 435 ASP A N 1
ATOM 3450 C CA . ASP A 1 435 ? 1.265 -9.367 -22.156 1 73.75 435 ASP A CA 1
ATOM 3451 C C . ASP A 1 435 ? 2.301 -9 -23.219 1 73.75 435 ASP A C 1
ATOM 3453 O O . ASP A 1 435 ? 2.711 -9.852 -24.016 1 73.75 435 ASP A O 1
ATOM 3457 N N . GLN A 1 436 ? 2.633 -7.812 -23.266 1 76.06 436 GLN A N 1
ATOM 3458 C CA . GLN A 1 436 ? 3.623 -7.375 -24.25 1 76.06 436 GLN A CA 1
ATOM 3459 C C . GLN A 1 436 ? 4.973 -8.039 -24 1 76.06 436 GLN A C 1
ATOM 3461 O O . GLN A 1 436 ? 5.719 -8.32 -24.938 1 76.06 436 GLN A O 1
ATOM 3466 N N . ASP A 1 437 ? 5.234 -8.281 -22.781 1 76.5 437 ASP A N 1
ATOM 3467 C CA . ASP A 1 437 ? 6.473 -8.984 -22.469 1 76.5 437 ASP A CA 1
ATOM 3468 C C . ASP A 1 437 ? 6.449 -10.414 -23.016 1 76.5 437 ASP A C 1
ATOM 3470 O O . ASP A 1 437 ? 7.438 -10.883 -23.578 1 76.5 437 ASP A O 1
ATOM 3474 N N . VAL A 1 438 ? 5.324 -10.969 -22.938 1 69.5 438 VAL A N 1
ATOM 3475 C CA . VAL A 1 438 ? 5.168 -12.336 -23.422 1 69.5 438 VAL A CA 1
ATOM 3476 C C . VAL A 1 438 ? 5.27 -12.352 -24.938 1 69.5 438 VAL A C 1
ATOM 3478 O O . VAL A 1 438 ? 5.953 -13.203 -25.516 1 69.5 438 VAL A O 1
ATOM 3481 N N . VAL A 1 439 ? 4.629 -11.406 -25.562 1 69 439 VAL A N 1
ATOM 3482 C CA . VAL A 1 439 ? 4.617 -11.344 -27.031 1 69 439 VAL A CA 1
ATOM 3483 C C . VAL A 1 439 ? 6.027 -11.062 -27.547 1 69 439 VAL A C 1
ATOM 3485 O O . VAL A 1 439 ? 6.461 -11.656 -28.531 1 69 439 VAL A O 1
ATOM 3488 N N . GLN A 1 440 ? 6.715 -10.25 -26.906 1 71.06 440 GLN A N 1
ATOM 3489 C CA . GLN A 1 440 ? 8.07 -9.93 -27.344 1 71.06 440 GLN A CA 1
ATOM 3490 C C . GLN A 1 440 ? 8.992 -11.133 -27.203 1 71.06 440 GLN A C 1
ATOM 3492 O O . GLN A 1 440 ? 9.852 -11.359 -28.062 1 71.06 440 GLN A O 1
ATOM 3497 N N . ARG A 1 441 ? 8.82 -11.852 -26.234 1 67.38 441 ARG A N 1
ATOM 3498 C CA . ARG A 1 441 ? 9.648 -13.039 -26.031 1 67.38 441 ARG A CA 1
ATOM 3499 C C . ARG A 1 441 ? 9.336 -14.102 -27.078 1 67.38 441 ARG A C 1
ATOM 3501 O O . ARG A 1 441 ? 10.227 -14.852 -27.5 1 67.38 441 ARG A O 1
ATOM 3508 N N . LEU A 1 442 ? 8.133 -14.109 -27.453 1 61.66 442 LEU A N 1
ATOM 3509 C CA . LEU A 1 442 ? 7.727 -15.047 -28.484 1 61.66 442 LEU A CA 1
ATOM 3510 C C . LEU A 1 442 ? 8.32 -14.656 -29.844 1 61.66 442 LEU A C 1
ATOM 3512 O O . LEU A 1 442 ? 8.711 -15.523 -30.625 1 61.66 442 LEU A O 1
ATOM 3516 N N . GLN A 1 443 ? 8.312 -13.523 -30.031 1 59.94 443 GLN A N 1
ATOM 3517 C CA . GLN A 1 443 ? 8.82 -13.055 -31.312 1 59.94 443 GLN A CA 1
ATOM 3518 C C . GLN A 1 443 ? 10.336 -13.242 -31.406 1 59.94 443 GLN A C 1
ATOM 3520 O O . GLN A 1 443 ? 10.875 -13.453 -32.5 1 59.94 443 GLN A O 1
ATOM 3525 N N . SER A 1 444 ? 10.938 -13.148 -30.234 1 57.03 444 SER A N 1
ATOM 3526 C CA . SER A 1 444 ? 12.391 -13.281 -30.266 1 57.03 444 SER A CA 1
ATOM 3527 C C . SER A 1 444 ? 12.812 -14.75 -30.281 1 57.03 444 SER A C 1
ATOM 3529 O O . SER A 1 444 ? 14.008 -15.055 -30.312 1 57.03 444 SER A O 1
ATOM 3531 N N . SER A 1 445 ? 11.992 -15.734 -30.156 1 50.47 445 SER A N 1
ATOM 3532 C CA . SER A 1 445 ? 12.344 -17.156 -30.125 1 50.47 445 SER A CA 1
ATOM 3533 C C . SER A 1 445 ? 12.859 -17.625 -31.484 1 50.47 445 SER A C 1
ATOM 3535 O O . SER A 1 445 ? 13.047 -18.812 -31.703 1 50.47 445 SER A O 1
ATOM 3537 N N . ASP A 1 446 ? 13.227 -16.906 -32.531 1 36.66 446 ASP A N 1
ATOM 3538 C CA . ASP A 1 446 ? 13.578 -17.609 -33.75 1 36.66 446 ASP A CA 1
ATOM 3539 C C . ASP A 1 446 ? 14.82 -18.469 -33.562 1 36.66 446 ASP A C 1
ATOM 3541 O O . ASP A 1 446 ? 15.031 -19.453 -34.281 1 36.66 446 ASP A O 1
ATOM 3545 N N . THR A 1 447 ? 16.047 -18.062 -33.188 1 35.66 447 THR A N 1
ATOM 3546 C CA . THR A 1 447 ? 17.172 -18.609 -33.938 1 35.66 447 THR A CA 1
ATOM 3547 C C . THR A 1 447 ? 17.438 -20.047 -33.562 1 35.66 447 THR A C 1
ATOM 3549 O O . THR A 1 447 ? 16.953 -20.531 -32.531 1 35.66 447 THR A O 1
ATOM 3552 N N . THR A 1 448 ? 19.047 -20.609 -33.688 1 33.03 448 THR A N 1
ATOM 3553 C CA . THR A 1 448 ? 19.766 -21.828 -34.094 1 33.03 448 THR A CA 1
ATOM 3554 C C . THR A 1 448 ? 19.797 -22.828 -32.938 1 33.03 448 THR A C 1
ATOM 3556 O O . THR A 1 448 ? 20.156 -22.484 -31.812 1 33.03 448 THR A O 1
ATOM 3559 N N . LEU A 1 449 ? 19.172 -24.016 -32.938 1 37.16 449 LEU A N 1
ATOM 3560 C CA . LEU A 1 449 ? 18.812 -25.219 -32.188 1 37.16 449 LEU A CA 1
ATOM 3561 C C . LEU A 1 449 ? 20.047 -25.906 -31.641 1 37.16 449 LEU A C 1
ATOM 3563 O O . LEU A 1 449 ? 19.984 -26.547 -30.594 1 37.16 449 LEU A O 1
ATOM 3567 N N . GLU A 1 450 ? 20.891 -26.547 -32.375 1 34.22 450 GLU A N 1
ATOM 3568 C CA . GLU A 1 450 ? 21.562 -27.797 -32 1 34.22 450 GLU A CA 1
ATOM 3569 C C . GLU A 1 450 ? 22.344 -27.641 -30.703 1 34.22 450 GLU A C 1
ATOM 3571 O O . GLU A 1 450 ? 22.203 -28.453 -29.781 1 34.22 450 GLU A O 1
ATOM 3576 N N . SER A 1 451 ? 23.672 -27.625 -30.703 1 40.03 451 SER A N 1
ATOM 3577 C CA . SER A 1 451 ? 24.812 -27.766 -29.812 1 40.03 451 SER A CA 1
ATOM 3578 C C . SER A 1 451 ? 25 -26.516 -28.953 1 40.03 451 SER A C 1
ATOM 3580 O O . SER A 1 451 ? 26 -26.391 -28.234 1 40.03 451 SER A O 1
ATOM 3582 N N . ASP A 1 452 ? 24.203 -25.234 -29.172 1 44.72 452 ASP A N 1
ATOM 3583 C CA . ASP A 1 452 ? 24.672 -23.859 -29.031 1 44.72 452 ASP A CA 1
ATOM 3584 C C . ASP A 1 452 ? 24.312 -23.297 -27.656 1 44.72 452 ASP A C 1
ATOM 3586 O O . ASP A 1 452 ? 23.141 -23.312 -27.25 1 44.72 452 ASP A O 1
ATOM 3590 N N . THR A 1 453 ? 25.344 -23.266 -26.781 1 55.41 453 THR A N 1
ATOM 3591 C CA . THR A 1 453 ? 25.266 -22.547 -25.516 1 55.41 453 THR A CA 1
ATOM 3592 C C . THR A 1 453 ? 24.312 -21.359 -25.625 1 55.41 453 THR A C 1
ATOM 3594 O O . THR A 1 453 ? 23.672 -20.969 -24.641 1 55.41 453 THR A O 1
ATOM 3597 N N . ALA A 1 454 ? 24.234 -21.031 -26.828 1 56.41 454 ALA A N 1
ATOM 3598 C CA . ALA A 1 454 ? 23.359 -19.891 -27.078 1 56.41 454 ALA A CA 1
ATOM 3599 C C . ALA A 1 454 ? 21.891 -20.297 -27.016 1 56.41 454 ALA A C 1
ATOM 3601 O O . ALA A 1 454 ? 21.062 -19.594 -26.438 1 56.41 454 ALA A O 1
ATOM 3602 N N . ILE A 1 455 ? 21.656 -21.562 -27.484 1 63.03 455 ILE A N 1
ATOM 3603 C CA . ILE A 1 455 ? 20.281 -22.047 -27.484 1 63.03 455 ILE A CA 1
ATOM 3604 C C . ILE A 1 455 ? 19.875 -22.406 -26.062 1 63.03 455 ILE A C 1
ATOM 3606 O O . ILE A 1 455 ? 18.734 -22.172 -25.656 1 63.03 455 ILE A O 1
ATOM 3610 N N . LYS A 1 456 ? 20.891 -23.062 -25.422 1 61.91 456 LYS A N 1
ATOM 3611 C CA . LYS A 1 456 ? 20.625 -23.422 -24.031 1 61.91 456 LYS A CA 1
ATOM 3612 C C . LYS A 1 456 ? 20.25 -22.188 -23.219 1 61.91 456 LYS A C 1
ATOM 3614 O O . LYS A 1 456 ? 19.234 -22.188 -22.516 1 61.91 456 LYS A O 1
ATOM 3619 N N . ASN A 1 457 ? 21.031 -21.25 -23.359 1 62.66 457 ASN A N 1
ATOM 3620 C CA . ASN A 1 457 ? 20.75 -20.016 -22.625 1 62.66 457 ASN A CA 1
ATOM 3621 C C . ASN A 1 457 ? 19.453 -19.375 -23.109 1 62.66 457 ASN A C 1
ATOM 3623 O O . ASN A 1 457 ? 18.688 -18.828 -22.297 1 62.66 457 ASN A O 1
ATOM 3627 N N . PHE A 1 458 ? 19.281 -19.547 -24.328 1 62.56 458 PHE A N 1
ATOM 3628 C CA . PHE A 1 458 ? 18.062 -19 -24.922 1 62.56 458 PHE A CA 1
ATOM 3629 C C . PHE A 1 458 ? 16.844 -19.688 -24.328 1 62.56 458 PHE A C 1
ATOM 3631 O O . PHE A 1 458 ? 15.867 -19.016 -23.969 1 62.56 458 PHE A O 1
ATOM 3638 N N . LEU A 1 459 ? 16.953 -20.969 -24.203 1 64.44 459 LEU A N 1
ATOM 3639 C CA . LEU A 1 459 ? 15.812 -21.734 -23.703 1 64.44 459 LEU A CA 1
ATOM 3640 C C . LEU A 1 459 ? 15.68 -21.562 -22.188 1 64.44 459 LEU A C 1
ATOM 3642 O O . LEU A 1 459 ? 14.57 -21.484 -21.672 1 64.44 459 LEU A O 1
ATOM 3646 N N . PHE A 1 460 ? 16.781 -21.469 -21.594 1 63.16 460 PHE A N 1
ATOM 3647 C CA . PHE A 1 460 ? 16.75 -21.234 -20.156 1 63.16 460 PHE A CA 1
ATOM 3648 C C . PHE A 1 460 ? 16.078 -19.906 -19.844 1 63.16 460 PHE A C 1
ATOM 3650 O O . PHE A 1 460 ? 15.297 -19.797 -18.891 1 63.16 460 PHE A O 1
ATOM 3657 N N . ALA A 1 461 ? 16.344 -19.078 -20.672 1 60.66 461 ALA A N 1
ATOM 3658 C CA . ALA A 1 461 ? 15.758 -17.75 -20.484 1 60.66 461 ALA A CA 1
ATOM 3659 C C . ALA A 1 461 ? 14.234 -17.812 -20.609 1 60.66 461 ALA A C 1
ATOM 3661 O O . ALA A 1 461 ? 13.539 -16.891 -20.188 1 60.66 461 ALA A O 1
ATOM 3662 N N . ARG A 1 462 ? 13.883 -18.859 -21.156 1 60.25 462 ARG A N 1
ATOM 3663 C CA . ARG A 1 462 ? 12.453 -19.062 -21.344 1 60.25 462 ARG A CA 1
ATOM 3664 C C . ARG A 1 462 ? 11.938 -20.219 -20.516 1 60.25 462 ARG A C 1
ATOM 3666 O O . ARG A 1 462 ? 10.883 -20.797 -20.812 1 60.25 462 ARG A O 1
ATOM 3673 N N . ASN A 1 463 ? 12.703 -20.641 -19.594 1 59.09 463 ASN A N 1
ATOM 3674 C CA . ASN A 1 463 ? 12.383 -21.656 -18.594 1 59.09 463 ASN A CA 1
ATOM 3675 C C . ASN A 1 463 ? 12.156 -23.031 -19.25 1 59.09 463 ASN A C 1
ATOM 3677 O O . ASN A 1 463 ? 11.219 -23.734 -18.906 1 59.09 463 ASN A O 1
ATOM 3681 N N . MET A 1 464 ? 13.016 -23.422 -20.266 1 63.88 464 MET A N 1
ATOM 3682 C CA . MET A 1 464 ? 12.93 -24.703 -20.953 1 63.88 464 MET A CA 1
ATOM 3683 C C . MET A 1 464 ? 14.266 -25.438 -20.906 1 63.88 464 MET A C 1
ATOM 3685 O O . MET A 1 464 ? 15.328 -24.812 -20.938 1 63.88 464 MET A O 1
ATOM 3689 N N . ILE A 1 465 ? 14.062 -26.828 -20.734 1 63.72 465 ILE A N 1
ATOM 3690 C CA . ILE A 1 465 ? 15.25 -27.672 -20.688 1 63.72 465 ILE A CA 1
ATOM 3691 C C . ILE A 1 465 ? 15.547 -28.219 -22.094 1 63.72 465 ILE A C 1
ATOM 3693 O O . ILE A 1 465 ? 14.688 -28.844 -22.719 1 63.72 465 ILE A O 1
ATOM 3697 N N . TRP A 1 466 ? 16.641 -27.984 -22.594 1 67.81 466 TRP A N 1
ATOM 3698 C CA . TRP A 1 466 ? 17.031 -28.312 -23.969 1 67.81 466 TRP A CA 1
ATOM 3699 C C . TRP A 1 466 ? 17.031 -29.812 -24.188 1 67.81 466 TRP A C 1
ATOM 3701 O O . TRP A 1 466 ? 16.531 -30.297 -25.203 1 67.81 466 TRP A O 1
ATOM 3711 N N . ARG A 1 467 ? 17.562 -30.531 -23.172 1 62.09 467 ARG A N 1
ATOM 3712 C CA . ARG A 1 467 ? 17.703 -31.984 -23.359 1 62.09 467 ARG A CA 1
ATOM 3713 C C . ARG A 1 467 ? 16.359 -32.625 -23.672 1 62.09 467 ARG A C 1
ATOM 3715 O O . ARG A 1 467 ? 16.25 -33.469 -24.547 1 62.09 467 ARG A O 1
ATOM 3722 N N . GLN A 1 468 ? 15.406 -32.156 -22.953 1 62.69 468 GLN A N 1
ATOM 3723 C CA . GLN A 1 468 ? 14.078 -32.688 -23.188 1 62.69 468 GLN A CA 1
ATOM 3724 C C . GLN A 1 468 ? 13.547 -32.312 -24.562 1 62.69 468 GLN A C 1
ATOM 3726 O O . GLN A 1 468 ? 12.992 -33.156 -25.281 1 62.69 468 GLN A O 1
ATOM 3731 N N . GLN A 1 469 ? 13.805 -31.188 -24.953 1 66.75 469 GLN A N 1
ATOM 3732 C CA . GLN A 1 469 ? 13.32 -30.719 -26.25 1 66.75 469 GLN A CA 1
ATOM 3733 C C . GLN A 1 469 ? 14.086 -31.375 -27.391 1 66.75 469 GLN A C 1
ATOM 3735 O O . GLN A 1 469 ? 13.508 -31.734 -28.422 1 66.75 469 GLN A O 1
ATOM 3740 N N . TYR A 1 470 ? 15.305 -31.516 -27.141 1 64 470 TYR A N 1
ATOM 3741 C CA . TYR A 1 470 ? 16.109 -32.188 -28.156 1 64 470 TYR A CA 1
ATOM 3742 C C . TYR A 1 470 ? 15.68 -33.625 -28.359 1 64 470 TYR A C 1
ATOM 3744 O O . TYR A 1 470 ? 15.609 -34.094 -29.484 1 64 470 TYR A O 1
ATOM 3752 N N . GLN A 1 471 ? 15.422 -34.25 -27.234 1 62.09 471 GLN A N 1
ATOM 3753 C CA . GLN A 1 471 ? 14.961 -35.625 -27.344 1 62.09 471 GLN A CA 1
ATOM 3754 C C . GLN A 1 471 ? 13.648 -35.719 -28.109 1 62.09 471 GLN A C 1
ATOM 3756 O O . GLN A 1 471 ? 13.461 -36.625 -28.922 1 62.09 471 GLN A O 1
ATOM 3761 N N . GLU A 1 472 ? 12.875 -34.812 -27.906 1 63.47 472 GLU A N 1
ATOM 3762 C CA . GLU A 1 472 ? 11.625 -34.781 -28.656 1 63.47 472 GLU A CA 1
ATOM 3763 C C . GLU A 1 472 ? 11.875 -34.531 -30.141 1 63.47 472 GLU A C 1
ATOM 3765 O O . GLU A 1 472 ? 11.242 -35.188 -30.984 1 63.47 472 GLU A O 1
ATOM 3770 N N . LEU A 1 473 ? 12.727 -33.719 -30.406 1 66.5 473 LEU A N 1
ATOM 3771 C CA . LEU A 1 473 ? 13.102 -33.438 -31.781 1 66.5 473 LEU A CA 1
ATOM 3772 C C . LEU A 1 473 ? 13.727 -34.656 -32.438 1 66.5 473 LEU A C 1
ATOM 3774 O O . LEU A 1 473 ? 13.406 -35 -33.594 1 66.5 473 LEU A O 1
ATOM 3778 N N . TYR A 1 474 ? 14.562 -35.25 -31.672 1 60.59 474 TYR A N 1
ATOM 3779 C CA . TYR A 1 474 ? 15.219 -36.469 -32.156 1 60.59 474 TYR A CA 1
ATOM 3780 C C . TYR A 1 474 ? 14.195 -37.562 -32.469 1 60.59 474 TYR A C 1
ATOM 3782 O O . TYR A 1 474 ? 14.266 -38.188 -33.531 1 60.59 474 TYR A O 1
ATOM 3790 N N . ASN A 1 475 ? 13.297 -37.688 -31.578 1 60.31 475 ASN A N 1
ATOM 3791 C CA . ASN A 1 475 ? 12.281 -38.688 -31.781 1 60.31 475 ASN A CA 1
ATOM 3792 C C . ASN A 1 475 ? 11.414 -38.406 -33 1 60.31 475 ASN A C 1
ATOM 3794 O O . ASN A 1 475 ? 11.008 -39.312 -33.719 1 60.31 475 ASN A O 1
ATOM 3798 N N . LEU A 1 476 ? 11.203 -37.219 -33.219 1 62.91 476 LEU A N 1
ATOM 3799 C CA . LEU A 1 476 ? 10.414 -36.812 -34.375 1 62.91 476 LEU A CA 1
ATOM 3800 C C . LEU A 1 476 ? 11.125 -37.156 -35.656 1 62.91 476 LEU A C 1
ATOM 3802 O O . LEU A 1 476 ? 10.492 -37.594 -36.625 1 62.91 476 LEU A O 1
ATOM 3806 N N . PHE A 1 477 ? 12.367 -37 -35.656 1 61.66 477 PHE A N 1
ATOM 3807 C CA . PHE A 1 477 ? 13.125 -37.281 -36.875 1 61.66 477 PHE A CA 1
ATOM 3808 C C . PHE A 1 477 ? 13.344 -38.75 -37.094 1 61.66 477 PHE A C 1
ATOM 3810 O O . PHE A 1 477 ? 13.336 -39.25 -38.219 1 61.66 477 PHE A O 1
ATOM 3817 N N . ARG A 1 478 ? 13.516 -39.312 -36.031 1 60.94 478 ARG A N 1
ATOM 3818 C CA . ARG A 1 478 ? 13.75 -40.75 -36.125 1 60.94 478 ARG A CA 1
ATOM 3819 C C . ARG A 1 478 ? 12.531 -41.469 -36.688 1 60.94 478 ARG A C 1
ATOM 3821 O O . ARG A 1 478 ? 12.672 -42.438 -37.438 1 60.94 478 ARG A O 1
ATOM 3828 N N . ASN A 1 479 ? 11.469 -40.938 -36.344 1 55.81 479 ASN A N 1
ATOM 3829 C CA . ASN A 1 479 ? 10.25 -41.625 -36.781 1 55.81 479 ASN A CA 1
ATOM 3830 C C . ASN A 1 479 ? 9.703 -41.031 -38.062 1 55.81 479 ASN A C 1
ATOM 3832 O O . ASN A 1 479 ? 8.625 -41.406 -38.531 1 55.81 479 ASN A O 1
ATOM 3836 N N . ALA A 1 480 ? 10.477 -40.094 -38.594 1 55.09 480 ALA A N 1
ATOM 3837 C CA . ALA A 1 480 ? 9.93 -39.438 -39.75 1 55.09 480 ALA A CA 1
ATOM 3838 C C . ALA A 1 480 ? 10.336 -40.188 -41.031 1 55.09 480 ALA A C 1
ATOM 3840 O O . ALA A 1 480 ? 11.523 -40.438 -41.281 1 55.09 480 ALA A O 1
ATOM 3841 N N . PRO A 1 481 ? 9.531 -40.906 -41.688 1 60.03 481 PRO A N 1
ATOM 3842 C CA . PRO A 1 481 ? 9.891 -41.688 -42.875 1 60.03 481 PRO A CA 1
ATOM 3843 C C . PRO A 1 481 ? 10.359 -40.781 -44.031 1 60.03 481 PRO A C 1
ATOM 3845 O O . PRO A 1 481 ? 11.242 -41.188 -44.812 1 60.03 481 PRO A O 1
ATOM 3848 N N . ASN A 1 482 ? 9.562 -39.656 -44.438 1 61.38 482 ASN A N 1
ATOM 3849 C CA . ASN A 1 482 ? 9.844 -38.844 -45.625 1 61.38 482 ASN A CA 1
ATOM 3850 C C . ASN A 1 482 ? 10.266 -37.438 -45.25 1 61.38 482 ASN A C 1
ATOM 3852 O O . ASN A 1 482 ? 9.898 -36.938 -44.188 1 61.38 482 ASN A O 1
ATOM 3856 N N . ILE A 1 483 ? 11.164 -36.875 -46.062 1 56.84 483 ILE A N 1
ATOM 3857 C CA . ILE A 1 483 ? 11.758 -35.562 -45.844 1 56.84 483 ILE A CA 1
ATOM 3858 C C . ILE A 1 483 ? 10.656 -34.531 -45.594 1 56.84 483 ILE A C 1
ATOM 3860 O O . ILE A 1 483 ? 10.789 -33.688 -44.719 1 56.84 483 ILE A O 1
ATOM 3864 N N . THR A 1 484 ? 9.68 -34.656 -46.469 1 57.44 484 THR A N 1
ATOM 3865 C CA . THR A 1 484 ? 8.602 -33.688 -46.344 1 57.44 484 THR A CA 1
ATOM 3866 C C . THR A 1 484 ? 7.895 -33.844 -45 1 57.44 484 THR A C 1
ATOM 3868 O O . THR A 1 484 ? 7.555 -32.844 -44.344 1 57.44 484 THR A O 1
ATOM 3871 N N . GLU A 1 485 ? 7.809 -35 -44.719 1 60.94 485 GLU A N 1
ATOM 3872 C CA . GLU A 1 485 ? 7.145 -35.281 -43.438 1 60.94 485 GLU A CA 1
ATOM 3873 C C . GLU A 1 485 ? 8.008 -34.844 -42.25 1 60.94 485 GLU A C 1
ATOM 3875 O O . GLU A 1 485 ? 7.496 -34.344 -41.25 1 60.94 485 GLU A O 1
ATOM 3880 N N . SER A 1 486 ? 9.273 -34.875 -42.531 1 62.81 486 SER A N 1
ATOM 3881 C CA . SER A 1 486 ? 10.219 -34.469 -41.5 1 62.81 486 SER A CA 1
ATOM 3882 C C . SER A 1 486 ? 10.172 -32.969 -41.281 1 62.81 486 SER A C 1
ATOM 3884 O O . SER A 1 486 ? 10.25 -32.5 -40.125 1 62.81 486 SER A O 1
ATOM 3886 N N . LEU A 1 487 ? 9.945 -32.281 -42.344 1 59.94 487 LEU A N 1
ATOM 3887 C CA . LEU A 1 487 ? 9.883 -30.844 -42.219 1 59.94 487 LEU A CA 1
ATOM 3888 C C . LEU A 1 487 ? 8.609 -30.406 -41.5 1 59.94 487 LEU A C 1
ATOM 3890 O O . LEU A 1 487 ? 8.633 -29.484 -40.688 1 59.94 487 LEU A O 1
ATOM 3894 N N . ASP A 1 488 ? 7.633 -31.125 -41.812 1 61.34 488 ASP A N 1
ATOM 3895 C CA . ASP A 1 488 ? 6.363 -30.812 -41.156 1 61.34 488 ASP A CA 1
ATOM 3896 C C . ASP A 1 488 ? 6.418 -31.125 -39.656 1 61.34 488 ASP A C 1
ATOM 3898 O O . ASP A 1 488 ? 5.906 -30.359 -38.844 1 61.34 488 ASP A O 1
ATOM 3902 N N . GLN A 1 489 ? 7.133 -32.125 -39.438 1 63.88 489 GLN A N 1
ATOM 3903 C CA . GLN A 1 489 ? 7.262 -32.5 -38.031 1 63.88 489 GLN A CA 1
ATOM 3904 C C . GLN A 1 489 ? 8.172 -31.547 -37.281 1 63.88 489 GLN A C 1
ATOM 3906 O O . GLN A 1 489 ? 7.914 -31.219 -36.125 1 63.88 489 GLN A O 1
ATOM 3911 N N . MET A 1 490 ? 9.055 -31.062 -38 1 63.5 490 MET A N 1
ATOM 3912 C CA . MET A 1 490 ? 9.945 -30.078 -37.406 1 63.5 490 MET A CA 1
ATOM 3913 C C . MET A 1 490 ? 9.195 -28.781 -37.125 1 63.5 490 MET A C 1
ATOM 3915 O O . MET A 1 490 ? 9.391 -28.156 -36.094 1 63.5 490 MET A O 1
ATOM 3919 N N . ASN A 1 491 ? 8.422 -28.469 -37.969 1 61.25 491 ASN A N 1
ATOM 3920 C CA . ASN A 1 491 ? 7.645 -27.25 -37.781 1 61.25 491 ASN A CA 1
ATOM 3921 C C . ASN A 1 491 ? 6.648 -27.391 -36.625 1 61.25 491 ASN A C 1
ATOM 3923 O O . ASN A 1 491 ? 6.461 -26.469 -35.844 1 61.25 491 ASN A O 1
ATOM 3927 N N . ALA A 1 492 ? 6.105 -28.5 -36.594 1 63.16 492 ALA A N 1
ATOM 3928 C CA . ALA A 1 492 ? 5.195 -28.781 -35.469 1 63.16 492 ALA A CA 1
ATOM 3929 C C . ALA A 1 492 ? 5.934 -28.75 -34.156 1 63.16 492 ALA A C 1
ATOM 3931 O O . ALA A 1 492 ? 5.418 -28.234 -33.156 1 63.16 492 ALA A O 1
ATOM 3932 N N . TRP A 1 493 ? 7.059 -29.203 -34.188 1 65.25 493 TRP A N 1
ATOM 3933 C CA . TRP A 1 493 ? 7.879 -29.203 -33 1 65.25 493 TRP A CA 1
ATOM 3934 C C . TRP A 1 493 ? 8.227 -27.781 -32.562 1 65.25 493 TRP A C 1
ATOM 3936 O O . TRP A 1 493 ? 8.164 -27.453 -31.375 1 65.25 493 TRP A O 1
ATOM 3946 N N . ARG A 1 494 ? 8.578 -27.047 -33.469 1 63.44 494 ARG A N 1
ATOM 3947 C CA . ARG A 1 494 ? 8.922 -25.656 -33.188 1 63.44 494 ARG A CA 1
ATOM 3948 C C . ARG A 1 494 ? 7.738 -24.906 -32.594 1 63.44 494 ARG A C 1
ATOM 3950 O O . ARG A 1 494 ? 7.902 -24.156 -31.625 1 63.44 494 ARG A O 1
ATOM 3957 N N . MET A 1 495 ? 6.68 -25.141 -33.062 1 65.38 495 MET A N 1
ATOM 3958 C CA . MET A 1 495 ? 5.48 -24.469 -32.562 1 65.38 495 MET A CA 1
ATOM 3959 C C . MET A 1 495 ? 5.141 -24.953 -31.141 1 65.38 495 MET A C 1
ATOM 3961 O O . MET A 1 495 ? 4.734 -24.156 -30.297 1 65.38 495 MET A O 1
ATOM 3965 N N . ARG A 1 496 ? 5.355 -26.188 -30.922 1 66 496 ARG A N 1
ATOM 3966 C CA . ARG A 1 496 ? 5.129 -26.719 -29.594 1 66 496 ARG A CA 1
ATOM 3967 C C . ARG A 1 496 ? 6.125 -26.141 -28.594 1 66 496 ARG A C 1
ATOM 3969 O O . ARG A 1 496 ? 5.766 -25.844 -27.453 1 66 496 ARG A O 1
ATOM 3976 N N . LEU A 1 497 ? 7.238 -26.094 -29.062 1 66 497 LEU A N 1
ATOM 3977 C CA . LEU A 1 497 ? 8.266 -25.531 -28.203 1 66 497 LEU A CA 1
ATOM 3978 C C . LEU A 1 497 ? 7.945 -24.078 -27.844 1 66 497 LEU A C 1
ATOM 3980 O O . LEU A 1 497 ? 8.109 -23.672 -26.703 1 66 497 LEU A O 1
ATOM 3984 N N . SER A 1 498 ? 7.496 -23.422 -28.797 1 64.31 498 SER A N 1
ATOM 3985 C CA . SER A 1 498 ? 7.129 -22.016 -28.578 1 64.31 498 SER A CA 1
ATOM 3986 C C . SER A 1 498 ? 5.973 -21.906 -27.578 1 64.31 498 SER A C 1
ATOM 3988 O O . SER A 1 498 ? 5.988 -21.047 -26.703 1 64.31 498 SER A O 1
ATOM 3990 N N . MET A 1 499 ? 5.117 -22.75 -27.625 1 64.19 499 MET A N 1
ATOM 3991 C CA . MET A 1 499 ? 3.977 -22.75 -26.719 1 64.19 499 MET A CA 1
ATOM 3992 C C . MET A 1 499 ? 4.41 -23.141 -25.312 1 64.19 499 MET A C 1
ATOM 3994 O O . MET A 1 499 ? 3.906 -22.578 -24.328 1 64.19 499 MET A O 1
ATOM 3998 N N . ARG A 1 500 ? 5.348 -24.047 -25.266 1 64.25 500 ARG A N 1
ATOM 3999 C CA . ARG A 1 500 ? 5.863 -24.453 -23.953 1 64.25 500 ARG A CA 1
ATOM 4000 C C . ARG A 1 500 ? 6.625 -23.312 -23.297 1 64.25 500 ARG A C 1
ATOM 4002 O O . ARG A 1 500 ? 6.566 -23.141 -22.078 1 64.25 500 ARG A O 1
ATOM 4009 N N . MET A 1 501 ? 7.246 -22.609 -24.109 1 64.94 501 MET A N 1
ATOM 4010 C CA . MET A 1 501 ? 7.98 -21.453 -23.578 1 64.94 501 MET A CA 1
ATOM 4011 C C . MET A 1 501 ? 7.023 -20.422 -23 1 64.94 501 MET A C 1
ATOM 4013 O O . MET A 1 501 ? 7.285 -19.859 -21.938 1 64.94 501 MET A O 1
ATOM 4017 N N . VAL A 1 502 ? 6.008 -20.281 -23.562 1 60.56 502 VAL A N 1
ATOM 4018 C CA . VAL A 1 502 ? 5.012 -19.312 -23.109 1 60.56 502 VAL A CA 1
ATOM 4019 C C . VAL A 1 502 ? 4.355 -19.812 -21.828 1 60.56 502 VAL A C 1
ATOM 4021 O O . VAL A 1 502 ? 4.152 -19.047 -20.891 1 60.56 502 VAL A O 1
ATOM 4024 N N . SER A 1 503 ? 4.117 -21.062 -21.875 1 60.78 503 SER A N 1
ATOM 4025 C CA . SER A 1 503 ? 3.449 -21.656 -20.719 1 60.78 503 SER A CA 1
ATOM 4026 C C . SER A 1 503 ? 4.332 -21.578 -19.469 1 60.78 503 SER A C 1
ATOM 4028 O O . SER A 1 503 ? 3.852 -21.281 -18.375 1 60.78 503 SER A O 1
ATOM 4030 N N . ASN A 1 504 ? 5.586 -21.891 -19.656 1 60.72 504 ASN A N 1
ATOM 4031 C CA . ASN A 1 504 ? 6.504 -21.891 -18.531 1 60.72 504 ASN A CA 1
ATOM 4032 C C . ASN A 1 504 ? 6.754 -20.484 -18 1 60.72 504 ASN A C 1
ATOM 4034 O O . ASN A 1 504 ? 6.973 -20.297 -16.797 1 60.72 504 ASN A O 1
ATOM 4038 N N . THR A 1 505 ? 6.793 -19.703 -18.875 1 58.19 505 THR A N 1
ATOM 4039 C CA . THR A 1 505 ? 7.07 -18.328 -18.438 1 58.19 505 THR A CA 1
ATOM 4040 C C . THR A 1 505 ? 5.859 -17.734 -17.734 1 58.19 505 THR A C 1
ATOM 4042 O O . THR A 1 505 ? 6.012 -16.906 -16.828 1 58.19 505 THR A O 1
ATOM 4045 N N . TYR A 1 506 ? 4.707 -18.125 -18.125 1 51.31 506 TYR A N 1
ATOM 4046 C CA . TYR A 1 506 ? 3.551 -17.484 -17.484 1 51.31 506 TYR A CA 1
ATOM 4047 C C . TYR A 1 506 ? 2.828 -18.469 -16.578 1 51.31 506 TYR A C 1
ATOM 4049 O O . TYR A 1 506 ? 1.748 -18.172 -16.062 1 51.31 506 TYR A O 1
ATOM 4057 N N . GLU A 1 507 ? 3.523 -19.281 -15.766 1 49.25 507 GLU A N 1
ATOM 4058 C CA . GLU A 1 507 ? 2.963 -20.25 -14.828 1 49.25 507 GLU A CA 1
ATOM 4059 C C . GLU A 1 507 ? 1.476 -20.469 -15.086 1 49.25 507 GLU A C 1
ATOM 4061 O O . GLU A 1 507 ? 0.867 -21.375 -14.508 1 49.25 507 GLU A O 1
ATOM 4066 N N . ALA A 1 508 ? 0.741 -19.516 -15.367 1 41.16 508 ALA A N 1
ATOM 4067 C CA . ALA A 1 508 ? -0.704 -19.516 -15.156 1 41.16 508 ALA A CA 1
ATOM 4068 C C . ALA A 1 508 ? -1.358 -20.719 -15.844 1 41.16 508 ALA A C 1
ATOM 4070 O O . ALA A 1 508 ? -2.234 -21.375 -15.273 1 41.16 508 ALA A O 1
ATOM 4071 N N . ARG A 1 509 ? -1.782 -20.844 -17.25 1 38.59 509 ARG A N 1
ATOM 4072 C CA . ARG A 1 509 ? -3.059 -21.484 -17.562 1 38.59 509 ARG A CA 1
ATOM 4073 C C . ARG A 1 509 ? -2.875 -22.953 -17.875 1 38.59 509 ARG A C 1
ATOM 4075 O O . ARG A 1 509 ? -2.039 -23.328 -18.703 1 38.59 509 ARG A O 1
ATOM 4082 N N . ASN A 1 510 ? -3.082 -23.688 -16.953 1 42.03 510 ASN A N 1
ATOM 4083 C CA . ASN A 1 510 ? -3.199 -25.141 -16.969 1 42.03 510 ASN A CA 1
ATOM 4084 C C . ASN A 1 510 ? -3.609 -25.656 -18.344 1 42.03 510 ASN A C 1
ATOM 4086 O O . ASN A 1 510 ? -3.244 -26.766 -18.734 1 42.03 510 ASN A O 1
ATOM 4090 N N . CYS A 1 511 ? -4.32 -24.953 -19 1 41.19 511 CYS A N 1
ATOM 4091 C CA . CYS A 1 511 ? -4.859 -25.484 -20.25 1 41.19 511 CYS A CA 1
ATOM 4092 C C . CYS A 1 511 ? -3.746 -25.766 -21.25 1 41.19 511 CYS A C 1
ATOM 4094 O O . CYS A 1 511 ? -3.826 -26.719 -22.016 1 41.19 511 CYS A O 1
ATOM 4096 N N . VAL A 1 512 ? -2.732 -24.984 -21.25 1 46.06 512 VAL A N 1
ATOM 4097 C CA . VAL A 1 512 ? -1.675 -25.188 -22.234 1 46.06 512 VAL A CA 1
ATOM 4098 C C . VAL A 1 512 ? -0.875 -26.438 -21.891 1 46.06 512 VAL A C 1
ATOM 4100 O O . VAL A 1 512 ? -0.462 -27.188 -22.781 1 46.06 512 VAL A O 1
ATOM 4103 N N . ILE A 1 513 ? -0.691 -26.625 -20.594 1 46.84 513 ILE A N 1
ATOM 4104 C CA . ILE A 1 513 ? 0.032 -27.828 -20.172 1 46.84 513 ILE A CA 1
ATOM 4105 C C . ILE A 1 513 ? -0.668 -29.062 -20.719 1 46.84 513 ILE A C 1
ATOM 4107 O O . ILE A 1 513 ? -0.016 -29.984 -21.234 1 46.84 513 ILE A O 1
ATOM 4111 N N . ASP A 1 514 ? -1.966 -29.016 -20.625 1 45.78 514 ASP A N 1
ATOM 4112 C CA . ASP A 1 514 ? -2.697 -30.172 -21.109 1 45.78 514 ASP A CA 1
ATOM 4113 C C . ASP A 1 514 ? -2.561 -30.312 -22.625 1 45.78 514 ASP A C 1
ATOM 4115 O O . ASP A 1 514 ? -2.4 -31.422 -23.141 1 45.78 514 ASP A O 1
ATOM 4119 N N . LEU A 1 515 ? -2.633 -29.203 -23.281 1 48.78 515 LEU A N 1
ATOM 4120 C CA . LEU A 1 515 ? -2.465 -29.266 -24.719 1 48.78 515 LEU A CA 1
ATOM 4121 C C . LEU A 1 515 ? -1.062 -29.734 -25.094 1 48.78 515 LEU A C 1
ATOM 4123 O O . LEU A 1 515 ? -0.889 -30.516 -26.031 1 48.78 515 LEU A O 1
ATOM 4127 N N . CYS A 1 516 ? -0.127 -29.25 -24.312 1 50.28 516 CYS A N 1
ATOM 4128 C CA . CYS A 1 516 ? 1.252 -29.641 -24.578 1 50.28 516 CYS A CA 1
ATOM 4129 C C . CYS A 1 516 ? 1.484 -31.109 -24.219 1 50.28 516 CYS A C 1
ATOM 4131 O O . CYS A 1 516 ? 2.303 -31.781 -24.844 1 50.28 516 CYS A O 1
ATOM 4133 N N . ASN A 1 517 ? 0.769 -31.453 -23.156 1 50.12 517 ASN A N 1
ATOM 4134 C CA . ASN A 1 517 ? 0.908 -32.844 -22.766 1 50.12 517 ASN A CA 1
ATOM 4135 C C . ASN A 1 517 ? 0.224 -33.781 -23.781 1 50.12 517 ASN A C 1
ATOM 4137 O O . ASN A 1 517 ? 0.634 -34.938 -23.953 1 50.12 517 ASN A O 1
ATOM 4141 N N . GLU A 1 518 ? -0.85 -33.281 -24.297 1 46.94 518 GLU A N 1
ATOM 4142 C CA . GLU A 1 518 ? -1.463 -34.094 -25.328 1 46.94 518 GLU A CA 1
ATOM 4143 C C . GLU A 1 518 ? -0.797 -33.844 -26.688 1 46.94 518 GLU A C 1
ATOM 4145 O O . GLU A 1 518 ? -1.431 -33.344 -27.609 1 46.94 518 GLU A O 1
ATOM 4150 N N . ALA A 1 519 ? 0.447 -34.031 -26.688 1 50.66 519 ALA A N 1
ATOM 4151 C CA . ALA A 1 519 ? 1.399 -33.75 -27.766 1 50.66 519 ALA A CA 1
ATOM 4152 C C . ALA A 1 519 ? 0.889 -34.281 -29.094 1 50.66 519 ALA A C 1
ATOM 4154 O O . ALA A 1 519 ? 1.014 -33.594 -30.125 1 50.66 519 ALA A O 1
ATOM 4155 N N . ASP A 1 520 ? 0.305 -35.406 -28.969 1 51.5 520 ASP A N 1
ATOM 4156 C CA . ASP A 1 520 ? -0.085 -36.062 -30.203 1 51.5 520 ASP A CA 1
ATOM 4157 C C . ASP A 1 520 ? -1.229 -35.312 -30.891 1 51.5 520 ASP A C 1
ATOM 4159 O O . ASP A 1 520 ? -1.225 -35.156 -32.125 1 51.5 520 ASP A O 1
ATOM 4163 N N . ILE A 1 521 ? -2.07 -34.875 -30.109 1 51.5 521 ILE A N 1
ATOM 4164 C CA . ILE A 1 521 ? -3.23 -34.219 -30.688 1 51.5 521 ILE A CA 1
ATOM 4165 C C . ILE A 1 521 ? -2.82 -32.844 -31.203 1 51.5 521 ILE A C 1
ATOM 4167 O O . ILE A 1 521 ? -3.24 -32.438 -32.281 1 51.5 521 ILE A O 1
ATOM 4171 N N . VAL A 1 522 ? -1.997 -32.219 -30.562 1 55.19 522 VAL A N 1
ATOM 4172 C CA . VAL A 1 522 ? -1.541 -30.891 -30.969 1 55.19 522 VAL A CA 1
ATOM 4173 C C . VAL A 1 522 ? -0.669 -31.016 -32.219 1 55.19 522 VAL A C 1
ATOM 4175 O O . VAL A 1 522 ? -0.809 -30.234 -33.156 1 55.19 522 VAL A O 1
ATOM 4178 N N . ASP A 1 523 ? 0.116 -32.094 -32.125 1 55.59 523 ASP A N 1
ATOM 4179 C CA . ASP A 1 523 ? 0.966 -32.312 -33.281 1 55.59 523 ASP A CA 1
ATOM 4180 C C . ASP A 1 523 ? 0.129 -32.656 -34.531 1 55.59 523 ASP A C 1
ATOM 4182 O O . ASP A 1 523 ? 0.425 -32.156 -35.625 1 55.59 523 ASP A O 1
ATOM 4186 N N . ALA A 1 524 ? -0.802 -33.469 -34.25 1 54.44 524 ALA A N 1
ATOM 4187 C CA . ALA A 1 524 ? -1.681 -33.812 -35.375 1 54.44 524 ALA A CA 1
ATOM 4188 C C . ALA A 1 524 ? -2.406 -32.562 -35.906 1 54.44 524 ALA A C 1
ATOM 4190 O O . ALA A 1 524 ? -2.545 -32.406 -37.125 1 54.44 524 ALA A O 1
ATOM 4191 N N . LYS A 1 525 ? -2.814 -31.766 -35 1 56.97 525 LYS A N 1
ATOM 4192 C CA . LYS A 1 525 ? -3.508 -30.547 -35.438 1 56.97 525 LYS A CA 1
ATOM 4193 C C . LYS A 1 525 ? -2.547 -29.562 -36.094 1 56.97 525 LYS A C 1
ATOM 4195 O O . LYS A 1 525 ? -2.91 -28.891 -37.062 1 56.97 525 LYS A O 1
ATOM 4200 N N . LEU A 1 526 ? -1.373 -29.656 -35.469 1 58.09 526 LEU A N 1
ATOM 4201 C CA . LEU A 1 526 ? -0.367 -28.75 -36.031 1 58.09 526 LEU A CA 1
ATOM 4202 C C . LEU A 1 526 ? 0.198 -29.297 -37.344 1 58.09 526 LEU A C 1
ATOM 4204 O O . LEU A 1 526 ? 0.613 -28.516 -38.188 1 58.09 526 LEU A O 1
ATOM 4208 N N . ALA A 1 527 ? 0.27 -30.703 -37.406 1 51.88 527 ALA A N 1
ATOM 4209 C CA . ALA A 1 527 ? 0.802 -31.375 -38.594 1 51.88 527 ALA A CA 1
ATOM 4210 C C . ALA A 1 527 ? -0.225 -31.391 -39.719 1 51.88 527 ALA A C 1
ATOM 4212 O O . ALA A 1 527 ? 0.112 -31.688 -40.875 1 51.88 527 ALA A O 1
ATOM 4213 N N . THR A 1 528 ? -1.513 -31.5 -39.344 1 46.72 528 THR A N 1
ATOM 4214 C CA . THR A 1 528 ? -2.367 -31.625 -40.531 1 46.72 528 THR A CA 1
ATOM 4215 C C . THR A 1 528 ? -1.889 -30.688 -41.625 1 46.72 528 THR A C 1
ATOM 4217 O O . THR A 1 528 ? -0.769 -30.172 -41.562 1 46.72 528 THR A O 1
ATOM 4220 N N . ASP A 1 529 ? -2.973 -30.109 -42.594 1 39.81 529 ASP A N 1
ATOM 4221 C CA . ASP A 1 529 ? -2.639 -29.531 -43.906 1 39.81 529 ASP A CA 1
ATOM 4222 C C . ASP A 1 529 ? -1.667 -28.359 -43.75 1 39.81 529 ASP A C 1
ATOM 4224 O O . ASP A 1 529 ? -2.012 -27.328 -43.156 1 39.81 529 ASP A O 1
ATOM 4228 N N . LEU A 1 530 ? -0.409 -28.688 -43.719 1 40.34 530 LEU A N 1
ATOM 4229 C CA . LEU A 1 530 ? 0.807 -27.875 -43.844 1 40.34 530 LEU A CA 1
ATOM 4230 C C . LEU A 1 530 ? 0.621 -26.734 -44.812 1 40.34 530 LEU A C 1
ATOM 4232 O O . LEU A 1 530 ? 1.588 -26.078 -45.188 1 40.34 530 LEU A O 1
ATOM 4236 N N . ASN A 1 531 ? -0.284 -26.672 -45.594 1 40.5 531 ASN A N 1
ATOM 4237 C CA . ASN A 1 531 ? -0.091 -25.359 -46.188 1 40.5 531 ASN A CA 1
ATOM 4238 C C . ASN A 1 531 ? 0.187 -24.297 -45.125 1 40.5 531 ASN A C 1
ATOM 4240 O O . ASN A 1 531 ? -0.493 -24.25 -44.094 1 40.5 531 ASN A O 1
ATOM 4244 N N . VAL A 1 532 ? 1.514 -23.781 -45.094 1 44.97 532 VAL A N 1
ATOM 4245 C CA . VAL A 1 532 ? 2.297 -22.875 -44.25 1 44.97 532 VAL A CA 1
ATOM 4246 C C . VAL A 1 532 ? 1.369 -22.078 -43.344 1 44.97 532 VAL A C 1
ATOM 4248 O O . VAL A 1 532 ? 1.643 -21.922 -42.156 1 44.97 532 VAL A O 1
ATOM 4251 N N . ASP A 1 533 ? 0.4 -21.562 -43.938 1 48.94 533 ASP A N 1
ATOM 4252 C CA . ASP A 1 533 ? -0.415 -20.484 -43.375 1 48.94 533 ASP A CA 1
ATOM 4253 C C . ASP A 1 533 ? -1.339 -21.016 -42.281 1 48.94 533 ASP A C 1
ATOM 4255 O O . ASP A 1 533 ? -1.578 -20.312 -41.281 1 48.94 533 ASP A O 1
ATOM 4259 N N . LEU A 1 534 ? -1.634 -22.281 -42.375 1 48.59 534 LEU A N 1
ATOM 4260 C CA . LEU A 1 534 ? -2.693 -22.734 -41.469 1 48.59 534 LEU A CA 1
ATOM 4261 C C . LEU A 1 534 ? -2.119 -23.156 -40.125 1 48.59 534 LEU A C 1
ATOM 4263 O O . LEU A 1 534 ? -2.732 -22.906 -39.094 1 48.59 534 LEU A O 1
ATOM 4267 N N . GLY A 1 535 ? -0.913 -23.844 -40.281 1 54.59 535 GLY A N 1
ATOM 4268 C CA . GLY A 1 535 ? -0.285 -24.203 -39 1 54.59 535 GLY A CA 1
ATOM 4269 C C . GLY A 1 535 ? 0.045 -23.016 -38.125 1 54.59 535 GLY A C 1
ATOM 4270 O O . GLY A 1 535 ? -0.199 -23.031 -36.938 1 54.59 535 GLY A O 1
ATOM 4271 N N . GLU A 1 536 ? 0.517 -22.078 -38.875 1 59.84 536 GLU A N 1
ATOM 4272 C CA . GLU A 1 536 ? 0.809 -20.828 -38.188 1 59.84 536 GLU A CA 1
ATOM 4273 C C . GLU A 1 536 ? -0.466 -20.188 -37.625 1 59.84 536 GLU A C 1
ATOM 4275 O O . GLU A 1 536 ? -0.473 -19.641 -36.531 1 59.84 536 GLU A O 1
ATOM 4280 N N . MET A 1 537 ? -1.484 -20.406 -38.438 1 61.84 537 MET A N 1
ATOM 4281 C CA . MET A 1 537 ? -2.752 -19.812 -38 1 61.84 537 MET A CA 1
ATOM 4282 C C . MET A 1 537 ? -3.277 -20.516 -36.75 1 61.84 537 MET A C 1
ATOM 4284 O O . MET A 1 537 ? -3.781 -19.859 -35.844 1 61.84 537 MET A O 1
ATOM 4288 N N . GLN A 1 538 ? -3.125 -21.828 -36.812 1 61.81 538 GLN A N 1
ATOM 4289 C CA . GLN A 1 538 ? -3.625 -22.547 -35.625 1 61.81 538 GLN A CA 1
ATOM 4290 C C . GLN A 1 538 ? -2.795 -22.234 -34.406 1 61.81 538 GLN A C 1
ATOM 4292 O O . GLN A 1 538 ? -3.336 -22.141 -33.281 1 61.81 538 GLN A O 1
ATOM 4297 N N . TYR A 1 539 ? -1.572 -22.078 -34.719 1 63.31 539 TYR A N 1
ATOM 4298 C CA . TYR A 1 539 ? -0.671 -21.688 -33.625 1 63.31 539 TYR A CA 1
ATOM 4299 C C . TYR A 1 539 ? -1.105 -20.375 -33 1 63.31 539 TYR A C 1
ATOM 4301 O O . TYR A 1 539 ? -1.229 -20.266 -31.797 1 63.31 539 TYR A O 1
ATOM 4309 N N . TYR A 1 540 ? -1.365 -19.516 -33.875 1 63.59 540 TYR A N 1
ATOM 4310 C CA . TYR A 1 540 ? -1.701 -18.203 -33.344 1 63.59 540 TYR A CA 1
ATOM 4311 C C . TYR A 1 540 ? -3.111 -18.188 -32.781 1 63.59 540 TYR A C 1
ATOM 4313 O O . TYR A 1 540 ? -3.398 -17.422 -31.844 1 63.59 540 TYR A O 1
ATOM 4321 N N . LYS A 1 541 ? -3.875 -19.016 -33.219 1 63.66 541 LYS A N 1
ATOM 4322 C CA . LYS A 1 541 ? -5.207 -19.109 -32.625 1 63.66 541 LYS A CA 1
ATOM 4323 C C . LYS A 1 541 ? -5.137 -19.641 -31.188 1 63.66 541 LYS A C 1
ATOM 4325 O O . LYS A 1 541 ? -5.812 -19.125 -30.297 1 63.66 541 LYS A O 1
ATOM 4330 N N . ILE A 1 542 ? -4.301 -20.641 -31.031 1 62.75 542 ILE A N 1
ATOM 4331 C CA . ILE A 1 542 ? -4.141 -21.203 -29.703 1 62.75 542 ILE A CA 1
ATOM 4332 C C . ILE A 1 542 ? -3.498 -20.172 -28.781 1 62.75 542 ILE A C 1
ATOM 4334 O O . ILE A 1 542 ? -3.92 -20.016 -27.625 1 62.75 542 ILE A O 1
ATOM 4338 N N . LEU A 1 543 ? -2.645 -19.531 -29.406 1 63.44 543 LEU A N 1
ATOM 4339 C CA . LEU A 1 543 ? -1.965 -18.5 -28.625 1 63.44 543 LEU A CA 1
ATOM 4340 C C . LEU A 1 543 ? -2.928 -17.391 -28.234 1 63.44 543 LEU A C 1
ATOM 4342 O O . LEU A 1 543 ? -2.881 -16.875 -27.125 1 63.44 543 LEU A O 1
ATOM 4346 N N . THR A 1 544 ? -3.746 -17.062 -29.141 1 64.06 544 THR A N 1
ATOM 4347 C CA . THR A 1 544 ? -4.719 -16.016 -28.891 1 64.06 544 THR A CA 1
ATOM 4348 C C . THR A 1 544 ? -5.723 -16.453 -27.828 1 64.06 544 THR A C 1
ATOM 4350 O O . THR A 1 544 ? -6.133 -15.641 -26.984 1 64.06 544 THR A O 1
ATOM 4353 N N . GLU A 1 545 ? -6.027 -17.578 -27.891 1 61.81 545 GLU A N 1
ATOM 4354 C CA . GLU A 1 545 ? -6.957 -18.094 -26.891 1 61.81 545 GLU A CA 1
ATOM 4355 C C . GLU A 1 545 ? -6.324 -18.094 -25.5 1 61.81 545 GLU A C 1
ATOM 4357 O O . GLU A 1 545 ? -6.996 -17.812 -24.516 1 61.81 545 GLU A O 1
ATOM 4362 N N . LEU A 1 546 ? -5.066 -18.281 -25.578 1 59.94 546 LEU A N 1
ATOM 4363 C CA . LEU A 1 546 ? -4.328 -18.328 -24.328 1 59.94 546 LEU A CA 1
ATOM 4364 C C . LEU A 1 546 ? -4.207 -16.922 -23.719 1 59.94 546 LEU A C 1
ATOM 4366 O O . LEU A 1 546 ? -4.246 -16.766 -22.5 1 59.94 546 LEU A O 1
ATOM 4370 N N . LEU A 1 547 ? -4.145 -16.047 -24.703 1 61.5 547 LEU A N 1
ATOM 4371 C CA . LEU A 1 547 ? -3.891 -14.688 -24.25 1 61.5 547 LEU A CA 1
ATOM 4372 C C . LEU A 1 547 ? -5.164 -13.852 -24.312 1 61.5 547 LEU A C 1
ATOM 4374 O O . LEU A 1 547 ? -5.113 -12.625 -24.172 1 61.5 547 LEU A O 1
ATOM 4378 N N . ASN A 1 548 ? -6.23 -14.516 -24.562 1 61.28 548 ASN A N 1
ATOM 4379 C CA . ASN A 1 548 ? -7.469 -13.781 -24.797 1 61.28 548 ASN A CA 1
ATOM 4380 C C . ASN A 1 548 ? -7.812 -12.859 -23.641 1 61.28 548 ASN A C 1
ATOM 4382 O O . ASN A 1 548 ? -8.219 -11.719 -23.844 1 61.28 548 ASN A O 1
ATOM 4386 N N . GLY A 1 549 ? -7.66 -13.406 -22.453 1 59.56 549 GLY A N 1
ATOM 4387 C CA . GLY A 1 549 ? -7.992 -12.578 -21.312 1 59.56 549 GLY A CA 1
ATOM 4388 C C . GLY A 1 549 ? -7.164 -11.305 -21.234 1 59.56 549 GLY A C 1
ATOM 4389 O O . GLY A 1 549 ? -7.695 -10.234 -20.953 1 59.56 549 GLY A O 1
ATOM 4390 N N . SER A 1 550 ? -6.051 -11.43 -21.625 1 60.06 550 SER A N 1
ATOM 4391 C CA . SER A 1 550 ? -5.156 -10.281 -21.516 1 60.06 550 SER A CA 1
ATOM 4392 C C . SER A 1 550 ? -5.352 -9.312 -22.672 1 60.06 550 SER A C 1
ATOM 4394 O O . SER A 1 550 ? -5.305 -8.094 -22.484 1 60.06 550 SER A O 1
ATOM 4396 N N . PHE A 1 551 ? -5.727 -9.852 -23.812 1 64.06 551 PHE A N 1
ATOM 4397 C CA . PHE A 1 551 ? -5.902 -9.016 -25 1 64.06 551 PHE A CA 1
ATOM 4398 C C . PHE A 1 551 ? -7.164 -8.172 -24.891 1 64.06 551 PHE A C 1
ATOM 4400 O O . PHE A 1 551 ? -7.18 -7.012 -25.297 1 64.06 551 PHE A O 1
ATOM 4407 N N . GLU A 1 552 ? -8.07 -8.797 -24.234 1 63.19 552 GLU A N 1
ATOM 4408 C CA . GLU A 1 552 ? -9.297 -8.039 -24.047 1 63.19 552 GLU A CA 1
ATOM 4409 C C . GLU A 1 552 ? -9.086 -6.863 -23.094 1 63.19 552 GLU A C 1
ATOM 4411 O O . GLU A 1 552 ? -9.664 -5.793 -23.281 1 63.19 552 GLU A O 1
ATOM 4416 N N . GLY A 1 553 ? -8.219 -7.059 -22.234 1 63.88 553 GLY A N 1
ATOM 4417 C CA . GLY A 1 553 ? -7.895 -5.953 -21.359 1 63.88 553 GLY A CA 1
ATOM 4418 C C . GLY A 1 553 ? -7.234 -4.789 -22.062 1 63.88 553 GLY A C 1
ATOM 4419 O O . GLY A 1 553 ? -7.52 -3.629 -21.766 1 63.88 553 GLY A O 1
ATOM 4420 N N . ALA A 1 554 ? -6.586 -5.164 -23.094 1 65.94 554 ALA A N 1
ATOM 4421 C CA . ALA A 1 554 ? -5.875 -4.145 -23.859 1 65.94 554 ALA A CA 1
ATOM 4422 C C . ALA A 1 554 ? -6.836 -3.324 -24.719 1 65.94 554 ALA A C 1
ATOM 4424 O O . ALA A 1 554 ? -6.562 -2.162 -25.016 1 65.94 554 ALA A O 1
ATOM 4425 N N . ARG A 1 555 ? -8.016 -3.945 -25 1 70.94 555 ARG A N 1
ATOM 4426 C CA . ARG A 1 555 ? -8.945 -3.244 -25.875 1 70.94 555 ARG A CA 1
ATOM 4427 C C . ARG A 1 555 ? -9.633 -2.1 -25.141 1 70.94 555 ARG A C 1
ATOM 4429 O O . ARG A 1 555 ? -9.891 -1.046 -25.719 1 70.94 555 ARG A O 1
ATOM 4436 N N . TYR A 1 556 ? -9.75 -2.301 -23.828 1 76.81 556 TYR A N 1
ATOM 4437 C CA . TYR A 1 556 ? -10.531 -1.273 -23.141 1 76.81 556 TYR A CA 1
ATOM 4438 C C . TYR A 1 556 ? -9.617 -0.263 -22.453 1 76.81 556 TYR A C 1
ATOM 4440 O O . TYR A 1 556 ? -10.086 0.717 -21.875 1 76.81 556 TYR A O 1
ATOM 4448 N N . ILE A 1 557 ? -8.398 -0.372 -22.703 1 82 557 ILE A N 1
ATOM 4449 C CA . ILE A 1 557 ? -7.473 0.518 -22 1 82 557 ILE A CA 1
ATOM 4450 C C . ILE A 1 557 ? -7.559 1.92 -22.594 1 82 557 ILE A C 1
ATOM 4452 O O . ILE A 1 557 ? -7.43 2.916 -21.875 1 82 557 ILE A O 1
ATOM 4456 N N . LEU A 1 558 ? -7.863 1.983 -23.812 1 83.31 558 LEU A N 1
ATOM 4457 C CA . LEU A 1 558 ? -7.953 3.285 -24.469 1 83.31 558 LEU A CA 1
ATOM 4458 C C . LEU A 1 558 ? -9.188 4.047 -24 1 83.31 558 LEU A C 1
ATOM 4460 O O . LEU A 1 558 ? -9.148 5.27 -23.844 1 83.31 558 LEU A O 1
ATOM 4464 N N . ALA A 1 559 ? -10.195 3.262 -23.75 1 86.44 559 ALA A N 1
ATOM 4465 C CA . ALA A 1 559 ? -11.414 3.908 -23.281 1 86.44 559 ALA A CA 1
ATOM 4466 C C . ALA A 1 559 ? -11.219 4.504 -21.891 1 86.44 559 ALA A C 1
ATOM 4468 O O . ALA A 1 559 ? -11.641 5.633 -21.625 1 86.44 559 ALA A O 1
ATOM 4469 N N . PHE A 1 560 ? -10.531 3.865 -21.141 1 89.06 560 PHE A N 1
ATOM 4470 C CA . PHE A 1 560 ? -10.336 4.348 -19.781 1 89.06 560 PHE A CA 1
ATOM 4471 C C . PHE A 1 560 ? -9.297 5.461 -19.734 1 89.06 560 PHE A C 1
ATOM 4473 O O . PHE A 1 560 ? -9.406 6.402 -18.953 1 89.06 560 PHE A O 1
ATOM 4480 N N . ALA A 1 561 ? -8.336 5.32 -20.594 1 90.94 561 ALA A N 1
ATOM 4481 C CA . ALA A 1 561 ? -7.359 6.398 -20.688 1 90.94 561 ALA A CA 1
ATOM 4482 C C . ALA A 1 561 ? -8.008 7.68 -21.219 1 90.94 561 ALA A C 1
ATOM 4484 O O . ALA A 1 561 ? -7.586 8.781 -20.844 1 90.94 561 ALA A O 1
ATOM 4485 N N . ALA A 1 562 ? -9.016 7.496 -22 1 93.19 562 ALA A N 1
ATOM 4486 C CA . ALA A 1 562 ? -9.727 8.648 -22.547 1 93.19 562 ALA A CA 1
ATOM 4487 C C . ALA A 1 562 ? -10.656 9.266 -21.516 1 93.19 562 ALA A C 1
ATOM 4489 O O . ALA A 1 562 ? -10.844 10.484 -21.484 1 93.19 562 ALA A O 1
ATOM 4490 N N . LEU A 1 563 ? -11.141 8.461 -20.641 1 92.56 563 LEU A N 1
ATOM 4491 C CA . LEU A 1 563 ? -12.125 8.914 -19.672 1 92.56 563 LEU A CA 1
ATOM 4492 C C . LEU A 1 563 ? -11.461 9.719 -18.562 1 92.56 563 LEU A C 1
ATOM 4494 O O . LEU A 1 563 ? -12.102 10.555 -17.922 1 92.56 563 LEU A O 1
ATOM 4498 N N . ILE A 1 564 ? -10.188 9.609 -18.375 1 94 564 ILE A N 1
ATOM 4499 C CA . ILE A 1 564 ? -9.508 10.273 -17.266 1 94 564 ILE A CA 1
ATOM 4500 C C . ILE A 1 564 ? -9.5 11.781 -17.5 1 94 564 ILE A C 1
ATOM 4502 O O . ILE A 1 564 ? -9.977 12.547 -16.656 1 94 564 ILE A O 1
ATOM 4506 N N . PRO A 1 565 ? -9.023 12.195 -18.656 1 94.19 565 PRO A N 1
ATOM 4507 C CA . PRO A 1 565 ? -9.062 13.648 -18.859 1 94.19 565 PRO A CA 1
ATOM 4508 C C . PRO A 1 565 ? -10.484 14.195 -18.938 1 94.19 565 PRO A C 1
ATOM 4510 O O . PRO A 1 565 ? -10.734 15.336 -18.531 1 94.19 565 PRO A O 1
ATOM 4513 N N . VAL A 1 566 ? -11.414 13.445 -19.328 1 92.88 566 VAL A N 1
ATOM 4514 C CA . VAL A 1 566 ? -12.797 13.883 -19.391 1 92.88 566 VAL A CA 1
ATOM 4515 C C . VAL A 1 566 ? -13.352 14.062 -17.984 1 92.88 566 VAL A C 1
ATOM 4517 O O . VAL A 1 566 ? -14 15.078 -17.688 1 92.88 566 VAL A O 1
ATOM 4520 N N . CYS A 1 567 ? -13.008 13.117 -17.156 1 91.12 567 CYS A N 1
ATOM 4521 C CA . CYS A 1 567 ? -13.461 13.227 -15.781 1 91.12 567 CYS A CA 1
ATOM 4522 C C . CYS A 1 567 ? -12.828 14.422 -15.086 1 91.12 567 CYS A C 1
ATOM 4524 O O . CYS A 1 567 ? -13.492 15.133 -14.328 1 91.12 567 CYS A O 1
ATOM 4526 N N . LEU A 1 568 ? -11.625 14.648 -15.391 1 90.38 568 LEU A N 1
ATOM 4527 C CA . LEU A 1 568 ? -10.945 15.781 -14.773 1 90.38 568 LEU A CA 1
ATOM 4528 C C . LEU A 1 568 ? -11.516 17.109 -15.289 1 90.38 568 LEU A C 1
ATOM 4530 O O . LEU A 1 568 ? -11.656 18.062 -14.523 1 90.38 568 LEU A O 1
ATOM 4534 N N . GLY A 1 569 ? -11.844 17.141 -16.562 1 87.69 569 GLY A N 1
ATOM 4535 C CA . GLY A 1 569 ? -12.477 18.328 -17.125 1 87.69 569 GLY A CA 1
ATOM 4536 C C . GLY A 1 569 ? -13.852 18.594 -16.547 1 87.69 569 GLY A C 1
ATOM 4537 O O . GLY A 1 569 ? -14.164 19.734 -16.188 1 87.69 569 GLY A O 1
ATOM 4538 N N . ILE A 1 570 ? -14.562 17.547 -16.344 1 86.25 570 ILE A N 1
ATOM 4539 C CA . ILE A 1 570 ? -15.914 17.688 -15.805 1 86.25 570 ILE A CA 1
ATOM 4540 C C . ILE A 1 570 ? -15.844 18.094 -14.336 1 86.25 570 ILE A C 1
ATOM 4542 O O . ILE A 1 570 ? -16.656 18.906 -13.875 1 86.25 570 ILE A O 1
ATOM 4546 N N . GLN A 1 571 ? -14.938 17.594 -13.688 1 82.88 571 GLN A N 1
ATOM 4547 C CA . GLN A 1 571 ? -14.766 17.938 -12.281 1 82.88 571 GLN A CA 1
ATOM 4548 C C . GLN A 1 571 ? -14.445 19.422 -12.125 1 82.88 571 GLN A C 1
ATOM 4550 O O . GLN A 1 571 ? -14.914 20.078 -11.188 1 82.88 571 GLN A O 1
ATOM 4555 N N . CYS A 1 572 ? -13.656 19.906 -13 1 79.88 572 CYS A N 1
ATOM 4556 C CA . CYS A 1 572 ? -13.312 21.328 -12.945 1 79.88 572 CYS A CA 1
ATOM 4557 C C . CYS A 1 572 ? -14.547 22.188 -13.195 1 79.88 572 CYS A C 1
ATOM 4559 O O . CYS A 1 572 ? -14.703 23.234 -12.562 1 79.88 572 CYS A O 1
ATOM 4561 N N . ILE A 1 573 ? -15.461 21.688 -13.969 1 77.56 573 ILE A N 1
ATOM 4562 C CA . ILE A 1 573 ? -16.656 22.438 -14.32 1 77.56 573 ILE A CA 1
ATOM 4563 C C . ILE A 1 573 ? -17.656 22.406 -13.156 1 77.56 573 ILE A C 1
ATOM 4565 O O . ILE A 1 573 ? -18.266 23.422 -12.82 1 77.56 573 ILE A O 1
ATOM 4569 N N . ILE A 1 574 ? -17.703 21.297 -12.547 1 73.69 574 ILE A N 1
ATOM 4570 C CA . ILE A 1 574 ? -18.703 21.109 -11.5 1 73.69 574 ILE A CA 1
ATOM 4571 C C . ILE A 1 574 ? -18.266 21.844 -10.234 1 73.69 574 ILE A C 1
ATOM 4573 O O . ILE A 1 574 ? -19.094 22.375 -9.508 1 73.69 574 ILE A O 1
ATOM 4577 N N . HIS A 1 575 ? -16.953 21.891 -10.023 1 70.5 575 HIS A N 1
ATOM 4578 C CA . HIS A 1 575 ? -16.469 22.594 -8.836 1 70.5 575 HIS A CA 1
ATOM 4579 C C . HIS A 1 575 ? -16.766 24.078 -8.93 1 70.5 575 HIS A C 1
ATOM 4581 O O . HIS A 1 575 ? -17.203 24.703 -7.953 1 70.5 575 HIS A O 1
ATOM 4587 N N . SER A 1 576 ? -16.312 24.656 -10 1 69.38 576 SER A N 1
ATOM 4588 C CA . SER A 1 576 ? -16.625 26.062 -10.211 1 69.38 576 SER A CA 1
ATOM 4589 C C . SER A 1 576 ? -16.703 26.391 -11.695 1 69.38 576 SER A C 1
ATOM 4591 O O . SER A 1 576 ? -15.875 25.938 -12.484 1 69.38 576 SER A O 1
ATOM 4593 N N . LEU A 1 577 ? -17.859 26.875 -11.883 1 72.88 577 LEU A N 1
ATOM 4594 C CA . LEU A 1 577 ? -17.922 27.344 -13.266 1 72.88 577 LEU A CA 1
ATOM 4595 C C . LEU A 1 577 ? -16.703 28.203 -13.609 1 72.88 577 LEU A C 1
ATOM 4597 O O . LEU A 1 577 ? -16.328 29.094 -12.844 1 72.88 577 LEU A O 1
ATOM 4601 N N . PRO A 1 578 ? -16.016 27.781 -14.586 1 80.5 578 PRO A N 1
ATOM 4602 C CA . PRO A 1 578 ? -14.797 28.5 -14.961 1 80.5 578 PRO A CA 1
ATOM 4603 C C . PRO A 1 578 ? -15.023 30 -15.109 1 80.5 578 PRO A C 1
ATOM 4605 O O . PRO A 1 578 ? -16.016 30.422 -15.695 1 80.5 578 PRO A O 1
ATOM 4608 N N . ARG A 1 579 ? -14.195 30.797 -14.484 1 76.88 579 ARG A N 1
ATOM 4609 C CA . ARG A 1 579 ? -14.367 32.25 -14.438 1 76.88 579 ARG A CA 1
ATOM 4610 C C . ARG A 1 579 ? -13.328 32.938 -15.312 1 76.88 579 ARG A C 1
ATOM 4612 O O . ARG A 1 579 ? -13.391 34.156 -15.5 1 76.88 579 ARG A O 1
ATOM 4619 N N . ASP A 1 580 ? -12.383 32.188 -15.75 1 83.88 580 ASP A N 1
ATOM 4620 C CA . ASP A 1 580 ? -11.32 32.844 -16.516 1 83.88 580 ASP A CA 1
ATOM 4621 C C . ASP A 1 580 ? -10.961 32 -17.75 1 83.88 580 ASP A C 1
ATOM 4623 O O . ASP A 1 580 ? -11.359 30.859 -17.875 1 83.88 580 ASP A O 1
ATOM 4627 N N . ARG A 1 581 ? -10.266 32.719 -18.594 1 85.88 581 ARG A N 1
ATOM 4628 C CA . ARG A 1 581 ? -9.859 32.125 -19.859 1 85.88 581 ARG A CA 1
ATOM 4629 C C . ARG A 1 581 ? -8.914 30.938 -19.625 1 85.88 581 ARG A C 1
ATOM 4631 O O . ARG A 1 581 ? -8.945 29.953 -20.375 1 85.88 581 ARG A O 1
ATOM 4638 N N . TYR A 1 582 ? -8.125 31.016 -18.641 1 88.25 582 TYR A N 1
ATOM 4639 C CA . TYR A 1 582 ? -7.199 29.938 -18.328 1 88.25 582 TYR A CA 1
ATOM 4640 C C . TYR A 1 582 ? -7.945 28.656 -17.984 1 88.25 582 TYR A C 1
ATOM 4642 O O . TYR A 1 582 ? -7.629 27.594 -18.5 1 88.25 582 TYR A O 1
ATOM 4650 N N . GLN A 1 583 ? -8.883 28.688 -17.234 1 88.31 583 GLN A N 1
ATOM 4651 C CA . GLN A 1 583 ? -9.633 27.516 -16.828 1 88.31 583 GLN A CA 1
ATOM 4652 C C . GLN A 1 583 ? -10.391 26.906 -18 1 88.31 583 GLN A C 1
ATOM 4654 O O . GLN A 1 583 ? -10.453 25.688 -18.141 1 88.31 583 GLN A O 1
ATOM 4659 N N . TRP A 1 584 ? -10.891 27.781 -18.812 1 88.88 584 TRP A N 1
ATOM 4660 C CA . TRP A 1 584 ? -11.594 27.266 -19.984 1 88.88 584 TRP A CA 1
ATOM 4661 C C . TRP A 1 584 ? -10.633 26.578 -20.953 1 88.88 584 TRP A C 1
ATOM 4663 O O . TRP A 1 584 ? -10.969 25.547 -21.531 1 88.88 584 TRP A O 1
ATOM 4673 N N . ALA A 1 585 ? -9.531 27.156 -21.094 1 90.19 585 ALA A N 1
ATOM 4674 C CA . ALA A 1 585 ? -8.547 26.562 -22 1 90.19 585 ALA A CA 1
ATOM 4675 C C . ALA A 1 585 ? -8.078 25.203 -21.5 1 90.19 585 ALA A C 1
ATOM 4677 O O . ALA A 1 585 ? -7.914 24.25 -22.266 1 90.19 585 ALA A O 1
ATOM 4678 N N . VAL A 1 586 ? -7.91 25.109 -20.234 1 91.88 586 VAL A N 1
ATOM 4679 C CA . VAL A 1 586 ? -7.449 23.844 -19.656 1 91.88 586 VAL A CA 1
ATOM 4680 C C . VAL A 1 586 ? -8.555 22.797 -19.766 1 91.88 586 VAL A C 1
ATOM 4682 O O . VAL A 1 586 ? -8.297 21.656 -20.156 1 91.88 586 VAL A O 1
ATOM 4685 N N . ILE A 1 587 ? -9.773 23.188 -19.547 1 92.31 587 ILE A N 1
ATOM 4686 C CA . ILE A 1 587 ? -10.898 22.25 -19.609 1 92.31 587 ILE A CA 1
ATOM 4687 C C . ILE A 1 587 ? -11.102 21.781 -21.047 1 92.31 587 ILE A C 1
ATOM 4689 O O . ILE A 1 587 ? -11.273 20.594 -21.297 1 92.31 587 ILE A O 1
ATOM 4693 N N . THR A 1 588 ? -11.023 22.703 -21.891 1 92.5 588 THR A N 1
ATOM 4694 C CA . THR A 1 588 ? -11.219 22.359 -23.297 1 92.5 588 THR A CA 1
ATOM 4695 C C . THR A 1 588 ? -10.086 21.453 -23.781 1 92.5 588 THR A C 1
ATOM 4697 O O . THR A 1 588 ? -10.32 20.5 -24.531 1 92.5 588 THR A O 1
ATOM 4700 N N . SER A 1 589 ? -8.93 21.781 -23.406 1 94.31 589 SER A N 1
ATOM 4701 C CA . SER A 1 589 ? -7.801 20.969 -23.812 1 94.31 589 SER A CA 1
ATOM 4702 C C . SER A 1 589 ? -7.918 19.547 -23.266 1 94.31 589 SER A C 1
ATOM 4704 O O . SER A 1 589 ? -7.602 18.578 -23.953 1 94.31 589 SER A O 1
ATOM 4706 N N . ARG A 1 590 ? -8.344 19.344 -22.078 1 95.06 590 ARG A N 1
ATOM 4707 C CA . ARG A 1 590 ? -8.531 18.031 -21.484 1 95.06 590 ARG A CA 1
ATOM 4708 C C . ARG A 1 590 ? -9.633 17.25 -22.188 1 95.06 590 ARG A C 1
ATOM 4710 O O . ARG A 1 590 ? -9.5 16.062 -22.438 1 95.06 590 ARG A O 1
ATOM 4717 N N . LEU A 1 591 ? -10.672 17.969 -22.531 1 94.81 591 LEU A N 1
ATOM 4718 C CA . LEU A 1 591 ? -11.773 17.312 -23.25 1 94.81 591 LEU A CA 1
ATOM 4719 C C . LEU A 1 591 ? -11.352 16.922 -24.656 1 94.81 591 LEU A C 1
ATOM 4721 O O . LEU A 1 591 ? -11.742 15.852 -25.141 1 94.81 591 LEU A O 1
ATOM 4725 N N . VAL A 1 592 ? -10.539 17.734 -25.219 1 95 592 VAL A N 1
ATOM 4726 C CA . VAL A 1 592 ? -10.047 17.422 -26.547 1 95 592 VAL A CA 1
ATOM 4727 C C . VAL A 1 592 ? -9.148 16.188 -26.5 1 95 592 VAL A C 1
ATOM 4729 O O . VAL A 1 592 ? -9.242 15.312 -27.359 1 95 592 VAL A O 1
ATOM 4732 N N . LEU A 1 593 ? -8.312 16.141 -25.516 1 95.5 593 LEU A N 1
ATOM 4733 C CA . LEU A 1 593 ? -7.484 14.945 -25.375 1 95.5 593 LEU A CA 1
ATOM 4734 C C . LEU A 1 593 ? -8.352 13.711 -25.172 1 95.5 593 LEU A C 1
ATOM 4736 O O . LEU A 1 593 ? -8.094 12.664 -25.781 1 95.5 593 LEU A O 1
ATOM 4740 N N . GLY A 1 594 ? -9.352 13.805 -24.344 1 94.75 594 GLY A N 1
ATOM 4741 C CA . GLY A 1 594 ? -10.266 12.695 -24.141 1 94.75 594 GLY A CA 1
ATOM 4742 C C . GLY A 1 594 ? -10.961 12.258 -25.422 1 94.75 594 GLY A C 1
ATOM 4743 O O . GLY A 1 594 ? -11.086 11.055 -25.688 1 94.75 594 GLY A O 1
ATOM 4744 N N . LEU A 1 595 ? -11.281 13.211 -26.219 1 93.88 595 LEU A N 1
ATOM 4745 C CA . LEU A 1 595 ? -11.961 12.906 -27.469 1 93.88 595 LEU A CA 1
ATOM 4746 C C . LEU A 1 595 ? -11.008 12.258 -28.469 1 93.88 595 LEU A C 1
ATOM 4748 O O . LEU A 1 595 ? -11.367 11.312 -29.156 1 93.88 595 LEU A O 1
ATOM 4752 N N . ILE A 1 596 ? -9.812 12.75 -28.516 1 93.31 596 ILE A N 1
ATOM 4753 C CA . ILE A 1 596 ? -8.82 12.188 -29.422 1 93.31 596 ILE A CA 1
ATOM 4754 C C . ILE A 1 596 ? -8.539 10.734 -29.047 1 93.31 596 ILE A C 1
ATOM 4756 O O . ILE A 1 596 ? -8.5 9.859 -29.922 1 93.31 596 ILE A O 1
ATOM 4760 N N . LEU A 1 597 ? -8.398 10.484 -27.797 1 92.25 597 LEU A N 1
ATOM 4761 C CA . LEU A 1 597 ? -8.141 9.117 -27.344 1 92.25 597 LEU A CA 1
ATOM 4762 C C . LEU A 1 597 ? -9.367 8.242 -27.547 1 92.25 597 LEU A C 1
ATOM 4764 O O . LEU A 1 597 ? -9.234 7.055 -27.875 1 92.25 597 LEU A O 1
ATOM 4768 N N . ALA A 1 598 ? -10.531 8.836 -27.422 1 90.81 598 ALA A N 1
ATOM 4769 C CA . ALA A 1 598 ? -11.75 8.078 -27.672 1 90.81 598 ALA A CA 1
ATOM 4770 C C . ALA A 1 598 ? -11.891 7.738 -29.156 1 90.81 598 ALA A C 1
ATOM 4772 O O . ALA A 1 598 ? -12.391 6.668 -29.516 1 90.81 598 ALA A O 1
ATOM 4773 N N . LEU A 1 599 ? -11.406 8.578 -30 1 90 599 LEU A N 1
ATOM 4774 C CA . LEU A 1 599 ? -11.477 8.336 -31.438 1 90 599 LEU A CA 1
ATOM 4775 C C . LEU A 1 599 ? -10.555 7.184 -31.828 1 90 599 LEU A C 1
ATOM 4777 O O . LEU A 1 599 ? -10.812 6.504 -32.844 1 90 599 LEU A O 1
ATOM 4781 N N . LEU A 1 600 ? -9.586 6.977 -31.062 1 88.25 600 LEU A N 1
ATOM 4782 C CA . LEU A 1 600 ? -8.695 5.859 -31.344 1 88.25 600 LEU A CA 1
ATOM 4783 C C . LEU A 1 600 ? -9.406 4.527 -31.125 1 88.25 600 LEU A C 1
ATOM 4785 O O . LEU A 1 600 ? -8.945 3.486 -31.609 1 88.25 600 LEU A O 1
ATOM 4789 N N . LEU A 1 601 ? -10.539 4.555 -30.469 1 86.81 601 LEU A N 1
ATOM 4790 C CA . LEU A 1 601 ? -11.32 3.34 -30.281 1 86.81 601 LEU A CA 1
ATOM 4791 C C . LEU A 1 601 ? -11.898 2.854 -31.609 1 86.81 601 LEU A C 1
ATOM 4793 O O . LEU A 1 601 ? -12.281 1.689 -31.734 1 86.81 601 LEU A O 1
ATOM 4797 N N . PHE A 1 602 ? -11.859 3.721 -32.594 1 85.69 602 PHE A N 1
ATOM 4798 C CA . PHE A 1 602 ? -12.352 3.328 -33.906 1 85.69 602 PHE A CA 1
ATOM 4799 C C . PHE A 1 602 ? -11.383 2.367 -34.594 1 85.69 602 PHE A C 1
ATOM 4801 O O . PHE A 1 602 ? -11.742 1.69 -35.562 1 85.69 602 PHE A O 1
ATOM 4808 N N . LEU A 1 603 ? -10.266 2.252 -34 1 83.56 603 LEU A N 1
ATOM 4809 C CA . LEU A 1 603 ? -9.312 1.282 -34.5 1 83.56 603 LEU A CA 1
ATOM 4810 C C . LEU A 1 603 ? -9.781 -0.143 -34.25 1 83.56 603 LEU A C 1
ATOM 4812 O O . LEU A 1 603 ? -9.281 -1.092 -34.844 1 83.56 603 LEU A O 1
ATOM 4816 N N . ASN A 1 604 ? -10.758 -0.224 -33.375 1 81.69 604 ASN A N 1
ATOM 4817 C CA . ASN A 1 604 ? -11.289 -1.549 -33.062 1 81.69 604 ASN A CA 1
ATOM 4818 C C . ASN A 1 604 ? -12.266 -2.023 -34.156 1 81.69 604 ASN A C 1
ATOM 4820 O O . ASN A 1 604 ? -12.703 -3.176 -34.125 1 81.69 604 ASN A O 1
ATOM 4824 N N . LEU A 1 605 ? -12.461 -1.142 -35.125 1 81.31 605 LEU A N 1
ATOM 4825 C CA . LEU A 1 605 ? -13.391 -1.527 -36.188 1 81.31 605 LEU A CA 1
ATOM 4826 C C . LEU A 1 605 ? -12.664 -2.311 -37.281 1 81.31 605 LEU A C 1
ATOM 4828 O O . LEU A 1 605 ? -11.586 -1.912 -37.75 1 81.31 605 LEU A O 1
ATOM 4832 N N . GLY A 1 606 ? -13.062 -3.611 -37.406 1 79.31 606 GLY A N 1
ATOM 4833 C CA . GLY A 1 606 ? -12.531 -4.492 -38.406 1 79.31 606 GLY A CA 1
ATOM 4834 C C . GLY A 1 606 ? -13.297 -5.797 -38.562 1 79.31 606 GLY A C 1
ATOM 4835 O O . GLY A 1 606 ? -14.031 -6.18 -37.625 1 79.31 606 GLY A O 1
ATOM 4836 N N . LYS A 1 607 ? -13.047 -6.434 -39.719 1 80.62 607 LYS A N 1
ATOM 4837 C CA . LYS A 1 607 ? -13.766 -7.68 -39.969 1 80.62 607 LYS A CA 1
ATOM 4838 C C . LYS A 1 607 ? -13.234 -8.812 -39.094 1 80.62 607 LYS A C 1
ATOM 4840 O O . LYS A 1 607 ? -14.016 -9.562 -38.5 1 80.62 607 LYS A O 1
ATOM 4845 N N . TYR A 1 608 ? -11.883 -8.781 -39.031 1 76.56 608 TYR A N 1
ATOM 4846 C CA . TYR A 1 608 ? -11.281 -9.844 -38.219 1 76.56 608 TYR A CA 1
ATOM 4847 C C . TYR A 1 608 ? -10.812 -9.32 -36.875 1 76.56 608 TYR A C 1
ATOM 4849 O O . TYR A 1 608 ? -10.023 -8.383 -36.812 1 76.56 608 TYR A O 1
ATOM 4857 N N . GLN A 1 609 ? -11.367 -9.93 -35.812 1 76.62 609 GLN A N 1
ATOM 4858 C CA . GLN A 1 609 ? -11.062 -9.516 -34.469 1 76.62 609 GLN A CA 1
ATOM 4859 C C . GLN A 1 609 ? -10.109 -10.492 -33.781 1 76.62 609 GLN A C 1
ATOM 4861 O O . GLN A 1 609 ? -10.352 -10.922 -32.656 1 76.62 609 GLN A O 1
ATOM 4866 N N . GLU A 1 610 ? -9.133 -10.891 -34.656 1 69.75 610 GLU A N 1
ATOM 4867 C CA . GLU A 1 610 ? -8.141 -11.812 -34.094 1 69.75 610 GLU A CA 1
ATOM 4868 C C . GLU A 1 610 ? -6.742 -11.211 -34.156 1 69.75 610 GLU A C 1
ATOM 4870 O O . GLU A 1 610 ? -6.461 -10.367 -35.031 1 69.75 610 GLU A O 1
ATOM 4875 N N . PHE A 1 611 ? -5.973 -11.57 -33.281 1 69.12 611 PHE A N 1
ATOM 4876 C CA . PHE A 1 611 ? -4.609 -11.062 -33.188 1 69.12 611 PHE A CA 1
ATOM 4877 C C . PHE A 1 611 ? -3.777 -11.531 -34.375 1 69.12 611 PHE A C 1
ATOM 4879 O O . PHE A 1 611 ? -2.959 -10.773 -34.906 1 69.12 611 PHE A O 1
ATOM 4886 N N . TYR A 1 612 ? -4.004 -12.789 -34.719 1 66.06 612 TYR A N 1
ATOM 4887 C CA . TYR A 1 612 ? -3.246 -13.297 -35.875 1 66.06 612 TYR A CA 1
ATOM 4888 C C . TYR A 1 612 ? -4.176 -13.734 -37 1 66.06 612 TYR A C 1
ATOM 4890 O O . TYR A 1 612 ? -5.145 -14.461 -36.75 1 66.06 612 TYR A O 1
ATOM 4898 N N . VAL A 1 613 ? -4.105 -13.008 -38 1 70 613 VAL A N 1
ATOM 4899 C CA . VAL A 1 613 ? -4.887 -13.359 -39.188 1 70 613 VAL A CA 1
ATOM 4900 C C . VAL A 1 613 ? -3.947 -13.727 -40.344 1 70 613 VAL A C 1
ATOM 4902 O O . VAL A 1 613 ? -2.783 -13.32 -40.344 1 70 613 VAL A O 1
ATOM 4905 N N . SER A 1 614 ? -4.441 -14.594 -41.219 1 63.28 614 SER A N 1
ATOM 4906 C CA . SER A 1 614 ? -3.672 -14.969 -42.406 1 63.28 614 SER A CA 1
ATOM 4907 C C . SER A 1 614 ? -3.256 -13.734 -43.188 1 63.28 614 SER A C 1
ATOM 4909 O O . SER A 1 614 ? -3.93 -12.703 -43.156 1 63.28 614 SER A O 1
ATOM 4911 N N . ARG A 1 615 ? -2.023 -13.641 -43.844 1 70.56 615 ARG A N 1
ATOM 4912 C CA . ARG A 1 615 ? -1.457 -12.539 -44.625 1 70.56 615 ARG A CA 1
ATOM 4913 C C . ARG A 1 615 ? -2.416 -12.07 -45.719 1 70.56 615 ARG A C 1
ATOM 4915 O O . ARG A 1 615 ? -2.422 -10.898 -46.094 1 70.56 615 ARG A O 1
ATOM 4922 N N . LEU A 1 616 ? -3.262 -13.055 -46.062 1 64.06 616 LEU A N 1
ATOM 4923 C CA . LEU A 1 616 ? -4.164 -12.727 -47.156 1 64.06 616 LEU A CA 1
ATOM 4924 C C . LEU A 1 616 ? -5.262 -11.781 -46.688 1 64.06 616 LEU A C 1
ATOM 4926 O O . LEU A 1 616 ? -5.785 -10.992 -47.5 1 64.06 616 LEU A O 1
ATOM 4930 N N . VAL A 1 617 ? -5.531 -11.805 -45.406 1 72.81 617 VAL A N 1
ATOM 4931 C CA . VAL A 1 617 ? -6.633 -11.008 -44.875 1 72.81 617 VAL A CA 1
ATOM 4932 C C . VAL A 1 617 ? -6.109 -10.008 -43.844 1 72.81 617 VAL A C 1
ATOM 4934 O O . VAL A 1 617 ? -6.875 -9.461 -43.062 1 72.81 617 VAL A O 1
ATOM 4937 N N . ALA A 1 618 ? -4.871 -9.758 -43.875 1 72.81 618 ALA A N 1
ATOM 4938 C CA . ALA A 1 618 ? -4.223 -8.906 -42.875 1 72.81 618 ALA A CA 1
ATOM 4939 C C . ALA A 1 618 ? -4.773 -7.484 -42.938 1 72.81 618 ALA A C 1
ATOM 4941 O O . ALA A 1 618 ? -4.84 -6.793 -41.906 1 72.81 618 ALA A O 1
ATOM 4942 N N . ASN A 1 619 ? -5.176 -7.102 -44.156 1 72.88 619 ASN A N 1
ATOM 4943 C CA . ASN A 1 619 ? -5.66 -5.738 -44.312 1 72.88 619 ASN A CA 1
ATOM 4944 C C . ASN A 1 619 ? -7.062 -5.566 -43.75 1 72.88 619 ASN A C 1
ATOM 4946 O O . ASN A 1 619 ? -7.512 -4.441 -43.5 1 72.88 619 ASN A O 1
ATOM 4950 N N . GLN A 1 620 ? -7.703 -6.656 -43.469 1 80.44 620 GLN A N 1
ATOM 4951 C CA . GLN A 1 620 ? -9.062 -6.578 -42.938 1 80.44 620 GLN A CA 1
ATOM 4952 C C . GLN A 1 620 ? -9.07 -6.742 -41.438 1 80.44 620 GLN A C 1
ATOM 4954 O O . GLN A 1 620 ? -10.133 -6.723 -40.812 1 80.44 620 GLN A O 1
ATOM 4959 N N . ARG A 1 621 ? -7.906 -6.727 -40.969 1 82.56 621 ARG A N 1
ATOM 4960 C CA . ARG A 1 621 ? -7.773 -6.867 -39.531 1 82.56 621 ARG A CA 1
ATOM 4961 C C . ARG A 1 621 ? -8.023 -5.539 -38.812 1 82.56 621 ARG A C 1
ATOM 4963 O O . ARG A 1 621 ? -7.711 -4.477 -39.375 1 82.56 621 ARG A O 1
ATOM 4970 N N . ALA A 1 622 ? -8.633 -5.664 -37.656 1 83.81 622 ALA A N 1
ATOM 4971 C CA . ALA A 1 622 ? -8.844 -4.461 -36.844 1 83.81 622 ALA A CA 1
ATOM 4972 C C . ALA A 1 622 ? -7.52 -3.771 -36.531 1 83.81 622 ALA A C 1
ATOM 4974 O O . ALA A 1 622 ? -6.523 -4.434 -36.25 1 83.81 622 ALA A O 1
ATOM 4975 N N . GLY A 1 623 ? -7.461 -2.504 -36.656 1 79.56 623 GLY A N 1
ATOM 4976 C CA . GLY A 1 623 ? -6.262 -1.701 -36.469 1 79.56 623 GLY A CA 1
ATOM 4977 C C . GLY A 1 623 ? -5.668 -1.807 -35.094 1 79.56 623 GLY A C 1
ATOM 4978 O O . GLY A 1 623 ? -4.465 -1.608 -34.906 1 79.56 623 GLY A O 1
ATOM 4979 N N . VAL A 1 624 ? -6.504 -2.201 -34.188 1 80.06 624 VAL A N 1
ATOM 4980 C CA . VAL A 1 624 ? -6.039 -2.262 -32.812 1 80.06 624 VAL A CA 1
ATOM 4981 C C . VAL A 1 624 ? -4.988 -3.359 -32.656 1 80.06 624 VAL A C 1
ATOM 4983 O O . VAL A 1 624 ? -4.027 -3.209 -31.891 1 80.06 624 VAL A O 1
ATOM 4986 N N . PHE A 1 625 ? -5.043 -4.387 -33.438 1 78.56 625 PHE A N 1
ATOM 4987 C CA . PHE A 1 625 ? -4.105 -5.496 -33.312 1 78.56 625 PHE A CA 1
ATOM 4988 C C . PHE A 1 625 ? -2.766 -5.137 -33.969 1 78.56 625 PHE A C 1
ATOM 4990 O O . PHE A 1 625 ? -1.716 -5.609 -33.5 1 78.56 625 PHE A O 1
ATOM 4997 N N . LEU A 1 626 ? -2.877 -4.277 -34.938 1 78.12 626 LEU A N 1
ATOM 4998 C CA . LEU A 1 626 ? -1.624 -3.787 -35.5 1 78.12 626 LEU A CA 1
ATOM 4999 C C . LEU A 1 626 ? -0.892 -2.895 -34.5 1 78.12 626 LEU A C 1
ATOM 5001 O O . LEU A 1 626 ? 0.337 -2.943 -34.406 1 78.12 626 LEU A O 1
ATOM 5005 N N . TRP A 1 627 ? -1.691 -2.275 -33.844 1 82.44 627 TRP A N 1
ATOM 5006 C CA . TRP A 1 627 ? -1.15 -1.377 -32.844 1 82.44 627 TRP A CA 1
ATOM 5007 C C . TRP A 1 627 ? -0.544 -2.164 -31.688 1 82.44 627 TRP A C 1
ATOM 5009 O O . TRP A 1 627 ? 0.502 -1.789 -31.141 1 82.44 627 TRP A O 1
ATOM 5019 N N . LEU A 1 628 ? -1.127 -3.232 -31.344 1 78.62 628 LEU A N 1
ATOM 5020 C CA . LEU A 1 628 ? -0.659 -4.105 -30.281 1 78.62 628 LEU A CA 1
ATOM 5021 C C . LEU A 1 628 ? 0.604 -4.852 -30.703 1 78.62 628 LEU A C 1
ATOM 5023 O O . LEU A 1 628 ? 1.532 -5.004 -29.906 1 78.62 628 LEU A O 1
ATOM 5027 N N . GLU A 1 629 ? 0.649 -5.25 -31.938 1 76.19 629 GLU A N 1
ATOM 5028 C CA . GLU A 1 629 ? 1.808 -5.973 -32.438 1 76.19 629 GLU A CA 1
ATOM 5029 C C . GLU A 1 629 ? 3.029 -5.066 -32.531 1 76.19 629 GLU A C 1
ATOM 5031 O O . GLU A 1 629 ? 4.164 -5.52 -32.375 1 76.19 629 GLU A O 1
ATOM 5036 N N . ALA A 1 630 ? 2.744 -3.789 -32.781 1 81.06 630 ALA A N 1
ATOM 5037 C CA . ALA A 1 630 ? 3.834 -2.824 -32.906 1 81.06 630 ALA A CA 1
ATOM 5038 C C . ALA A 1 630 ? 4.254 -2.289 -31.531 1 81.06 630 ALA A C 1
ATOM 5040 O O . ALA A 1 630 ? 5.207 -1.514 -31.422 1 81.06 630 ALA A O 1
ATOM 5041 N N . PHE A 1 631 ? 3.652 -2.592 -30.438 1 87.31 631 PHE A N 1
ATOM 5042 C CA . PHE A 1 631 ? 3.945 -2.203 -29.062 1 87.31 631 PHE A CA 1
ATOM 5043 C C . PHE A 1 631 ? 3.797 -0.696 -28.875 1 87.31 631 PHE A C 1
ATOM 5045 O O . PHE A 1 631 ? 4.574 -0.072 -28.156 1 87.31 631 PHE A O 1
ATOM 5052 N N . TRP A 1 632 ? 2.719 -0.116 -29.516 1 88.56 632 TRP A N 1
ATOM 5053 C CA . TRP A 1 632 ? 2.619 1.339 -29.5 1 88.56 632 TRP A CA 1
ATOM 5054 C C . TRP A 1 632 ? 1.429 1.8 -28.672 1 88.56 632 TRP A C 1
ATOM 5056 O O . TRP A 1 632 ? 1.183 3 -28.531 1 88.56 632 TRP A O 1
ATOM 5066 N N . VAL A 1 633 ? 0.758 0.935 -28.062 1 88 633 VAL A N 1
ATOM 5067 C CA . VAL A 1 633 ? -0.453 1.333 -27.359 1 88 633 VAL A CA 1
ATOM 5068 C C . VAL A 1 633 ? -0.086 2.209 -26.156 1 88 633 VAL A C 1
ATOM 5070 O O . VAL A 1 633 ? -0.556 3.344 -26.047 1 88 633 VAL A O 1
ATOM 5073 N N . LEU A 1 634 ? 0.835 1.785 -25.312 1 91.44 634 LEU A N 1
ATOM 5074 C CA . LEU A 1 634 ? 1.18 2.52 -24.094 1 91.44 634 LEU A CA 1
ATOM 5075 C C . LEU A 1 634 ? 1.988 3.768 -24.422 1 91.44 634 LEU A C 1
ATOM 5077 O O . LEU A 1 634 ? 1.756 4.836 -23.859 1 91.44 634 LEU A O 1
ATOM 5081 N N . PRO A 1 635 ? 2.838 3.711 -25.422 1 93.19 635 PRO A N 1
ATOM 5082 C CA . PRO A 1 635 ? 3.545 4.938 -25.797 1 93.19 635 PRO A CA 1
ATOM 5083 C C . PRO A 1 635 ? 2.613 6.004 -26.375 1 93.19 635 PRO A C 1
ATOM 5085 O O . PRO A 1 635 ? 2.826 7.199 -26.141 1 93.19 635 PRO A O 1
ATOM 5088 N N . THR A 1 636 ? 1.61 5.551 -27.094 1 92.44 636 THR A N 1
ATOM 5089 C CA . THR A 1 636 ? 0.661 6.512 -27.641 1 92.44 636 THR A CA 1
ATOM 5090 C C . THR A 1 636 ? -0.098 7.219 -26.531 1 92.44 636 THR A C 1
ATOM 5092 O O . THR A 1 636 ? -0.292 8.438 -26.578 1 92.44 636 THR A O 1
ATOM 5095 N N . ILE A 1 637 ? -0.487 6.52 -25.578 1 93.31 637 ILE A N 1
ATOM 5096 C CA . ILE A 1 637 ? -1.178 7.109 -24.422 1 93.31 637 ILE A CA 1
ATOM 5097 C C . ILE A 1 637 ? -0.235 8.047 -23.688 1 93.31 637 ILE A C 1
ATOM 5099 O O . ILE A 1 637 ? -0.62 9.164 -23.312 1 93.31 637 ILE A O 1
ATOM 5103 N N . ALA A 1 638 ? 0.993 7.625 -23.547 1 95.56 638 ALA A N 1
ATOM 5104 C CA . ALA A 1 638 ? 1.98 8.445 -22.844 1 95.56 638 ALA A CA 1
ATOM 5105 C C . ALA A 1 638 ? 2.242 9.742 -23.594 1 95.56 638 ALA A C 1
ATOM 5107 O O . ALA A 1 638 ? 2.355 10.812 -22.969 1 95.56 638 ALA A O 1
ATOM 5108 N N . ILE A 1 639 ? 2.293 9.68 -24.875 1 95.56 639 ILE A N 1
ATOM 5109 C CA . ILE A 1 639 ? 2.529 10.867 -25.703 1 95.56 639 ILE A CA 1
ATOM 5110 C C . ILE A 1 639 ? 1.332 11.805 -25.594 1 95.56 639 ILE A C 1
ATOM 5112 O O . ILE A 1 639 ? 1.499 13.023 -25.484 1 95.56 639 ILE A O 1
ATOM 5116 N N . GLY A 1 640 ? 0.136 11.188 -25.609 1 95.69 640 GLY A N 1
ATOM 5117 C CA . GLY A 1 640 ? -1.049 12.016 -25.438 1 95.69 640 GLY A CA 1
ATOM 5118 C C . GLY A 1 640 ? -1.052 12.781 -24.125 1 95.69 640 GLY A C 1
ATOM 5119 O O . GLY A 1 640 ? -1.29 13.984 -24.094 1 95.69 640 GLY A O 1
ATOM 5120 N N . TYR A 1 641 ? -0.727 12.164 -23.094 1 96.56 641 TYR A N 1
ATOM 5121 C CA . TYR A 1 641 ? -0.706 12.797 -21.781 1 96.56 641 TYR A CA 1
ATOM 5122 C C . TYR A 1 641 ? 0.472 13.758 -21.656 1 96.56 641 TYR A C 1
ATOM 5124 O O . TYR A 1 641 ? 0.383 14.773 -20.969 1 96.56 641 TYR A O 1
ATOM 5132 N N . ALA A 1 642 ? 1.565 13.43 -22.328 1 95.88 642 ALA A N 1
ATOM 5133 C CA . ALA A 1 642 ? 2.713 14.328 -22.312 1 95.88 642 ALA A CA 1
ATOM 5134 C C . ALA A 1 642 ? 2.375 15.648 -23.016 1 95.88 642 ALA A C 1
ATOM 5136 O O . ALA A 1 642 ? 2.729 16.719 -22.531 1 95.88 642 ALA A O 1
ATOM 5137 N N . VAL A 1 643 ? 1.68 15.523 -24.062 1 95.88 643 VAL A N 1
ATOM 5138 C CA . VAL A 1 643 ? 1.27 16.703 -24.797 1 95.88 643 VAL A CA 1
ATOM 5139 C C . VAL A 1 643 ? 0.322 17.547 -23.953 1 95.88 643 VAL A C 1
ATOM 5141 O O . VAL A 1 643 ? 0.452 18.766 -23.891 1 95.88 643 VAL A O 1
ATOM 5144 N N . GLN A 1 644 ? -0.558 16.875 -23.312 1 95.81 644 GLN A N 1
ATOM 5145 C CA . GLN A 1 644 ? -1.477 17.594 -22.438 1 95.81 644 GLN A CA 1
ATOM 5146 C C . GLN A 1 644 ? -0.73 18.25 -21.281 1 95.81 644 GLN A C 1
ATOM 5148 O O . GLN A 1 644 ? -1.037 19.391 -20.906 1 95.81 644 GLN A O 1
ATOM 5153 N N . PHE A 1 645 ? 0.183 17.578 -20.75 1 93.44 645 PHE A N 1
ATOM 5154 C CA . PHE A 1 645 ? 1 18.094 -19.656 1 93.44 645 PHE A CA 1
ATOM 5155 C C . PHE A 1 645 ? 1.752 19.344 -20.094 1 93.44 645 PHE A C 1
ATOM 5157 O O . PHE A 1 645 ? 1.732 20.359 -19.391 1 93.44 645 PHE A O 1
ATOM 5164 N N . LEU A 1 646 ? 2.338 19.359 -21.203 1 93.25 646 LEU A N 1
ATOM 5165 C CA . LEU A 1 646 ? 3.086 20.5 -21.734 1 93.25 646 LEU A CA 1
ATOM 5166 C C . LEU A 1 646 ? 2.148 21.656 -22.078 1 93.25 646 LEU A C 1
ATOM 5168 O O . LEU A 1 646 ? 2.479 22.812 -21.828 1 93.25 646 LEU A O 1
ATOM 5172 N N . LEU A 1 647 ? 1.021 21.281 -22.547 1 94.25 647 LEU A N 1
ATOM 5173 C CA . LEU A 1 647 ? 0.039 22.312 -22.875 1 94.25 647 LEU A CA 1
ATOM 5174 C C . LEU A 1 647 ? -0.427 23.031 -21.625 1 94.25 647 LEU A C 1
ATOM 5176 O O . LEU A 1 647 ? -0.58 24.266 -21.625 1 94.25 647 LEU A O 1
ATOM 5180 N N . GLU A 1 648 ? -0.62 22.344 -20.625 1 92.81 648 GLU A N 1
ATOM 5181 C CA . GLU A 1 648 ? -1.068 22.984 -19.391 1 92.81 648 GLU A CA 1
ATOM 5182 C C . GLU A 1 648 ? 0.023 23.859 -18.797 1 92.81 648 GLU A C 1
ATOM 5184 O O . GLU A 1 648 ? -0.269 24.922 -18.219 1 92.81 648 GLU A O 1
ATOM 5189 N N . ILE A 1 649 ? 1.229 23.5 -18.969 1 90.88 649 ILE A N 1
ATOM 5190 C CA . ILE A 1 649 ? 2.342 24.328 -18.5 1 90.88 649 ILE A CA 1
ATOM 5191 C C . ILE A 1 649 ? 2.42 25.609 -19.328 1 90.88 649 ILE A C 1
ATOM 5193 O O . ILE A 1 649 ? 2.619 26.703 -18.781 1 90.88 649 ILE A O 1
ATOM 5197 N N . ILE A 1 650 ? 2.195 25.484 -20.594 1 92.06 650 ILE A N 1
ATOM 5198 C CA . ILE A 1 650 ? 2.246 26.641 -21.484 1 92.06 650 ILE A CA 1
ATOM 5199 C C . ILE A 1 650 ? 1.087 27.594 -21.172 1 92.06 650 ILE A C 1
ATOM 5201 O O . ILE A 1 650 ? 1.268 28.812 -21.125 1 92.06 650 ILE A O 1
ATOM 5205 N N . LEU A 1 651 ? -0.056 27.031 -20.922 1 91.38 651 LEU A N 1
ATOM 5206 C CA . LEU A 1 651 ? -1.22 27.844 -20.594 1 91.38 651 LEU A CA 1
ATOM 5207 C C . LEU A 1 651 ? -1.015 28.562 -19.266 1 91.38 651 LEU A C 1
ATOM 5209 O O . LEU A 1 651 ? -1.442 29.703 -19.094 1 91.38 651 LEU A O 1
ATOM 5213 N N . ALA A 1 652 ? -0.427 27.875 -18.328 1 89.69 652 ALA A N 1
ATOM 5214 C CA . ALA A 1 652 ? -0.141 28.516 -17.047 1 89.69 652 ALA A CA 1
ATOM 5215 C C . ALA A 1 652 ? 0.824 29.688 -17.219 1 89.69 652 ALA A C 1
ATOM 5217 O O . ALA A 1 652 ? 0.705 30.703 -16.531 1 89.69 652 ALA A O 1
ATOM 5218 N N . TYR A 1 653 ? 1.736 29.516 -18.156 1 89.81 653 TYR A N 1
ATOM 5219 C CA . TYR A 1 653 ? 2.676 30.594 -18.438 1 89.81 653 TYR A CA 1
ATOM 5220 C C . TYR A 1 653 ? 1.956 31.812 -19.016 1 89.81 653 TYR A C 1
ATOM 5222 O O . TYR A 1 653 ? 2.199 32.938 -18.594 1 89.81 653 TYR A O 1
ATOM 5230 N N . PHE A 1 654 ? 1.049 31.594 -19.844 1 88.19 654 PHE A N 1
ATOM 5231 C CA . PHE A 1 654 ? 0.303 32.688 -20.453 1 88.19 654 PHE A CA 1
ATOM 5232 C C . PHE A 1 654 ? -0.644 33.344 -19.453 1 88.19 654 PHE A C 1
ATOM 5234 O O . PHE A 1 654 ? -0.884 34.531 -19.5 1 88.19 654 PHE A O 1
ATOM 5241 N N . ALA A 1 655 ? -1.165 32.531 -18.578 1 87.5 655 ALA A N 1
ATOM 5242 C CA . ALA A 1 655 ? -2.033 33.094 -17.547 1 87.5 655 ALA A CA 1
ATOM 5243 C C . ALA A 1 655 ? -1.255 34 -16.609 1 87.5 655 ALA A C 1
ATOM 5245 O O . ALA A 1 655 ? -1.751 35.062 -16.203 1 87.5 655 ALA A O 1
ATOM 5246 N N . LYS A 1 656 ? -0.08 33.594 -16.266 1 86.69 656 LYS A N 1
ATOM 5247 C CA . LYS A 1 656 ? 0.767 34.438 -15.422 1 86.69 656 LYS A CA 1
ATOM 5248 C C . LYS A 1 656 ? 1.106 35.75 -16.125 1 86.69 656 LYS A C 1
ATOM 5250 O O . LYS A 1 656 ? 1.019 36.812 -15.523 1 86.69 656 LYS A O 1
ATOM 5255 N N . LYS A 1 657 ? 1.468 35.719 -17.359 1 86.06 657 LYS A N 1
ATOM 5256 C CA . LYS A 1 657 ? 1.826 36.906 -18.125 1 86.06 657 LYS A CA 1
ATOM 5257 C C . LYS A 1 657 ? 0.63 37.844 -18.281 1 86.06 657 LYS A C 1
ATOM 5259 O O . LYS A 1 657 ? 0.783 39.062 -18.234 1 86.06 657 LYS A O 1
ATOM 5264 N N . ALA A 1 658 ? -0.501 37.25 -18.406 1 84.81 658 ALA A N 1
ATOM 5265 C CA . ALA A 1 658 ? -1.713 38.062 -18.547 1 84.81 658 ALA A CA 1
ATOM 5266 C C . ALA A 1 658 ? -2.037 38.781 -17.25 1 84.81 658 ALA A C 1
ATOM 5268 O O . ALA A 1 658 ? -2.473 39.938 -17.266 1 84.81 658 ALA A O 1
ATOM 5269 N N . THR A 1 659 ? -1.855 38.094 -16.172 1 83.38 659 THR A N 1
ATOM 5270 C CA . THR A 1 659 ? -2.125 38.719 -14.875 1 83.38 659 THR A CA 1
ATOM 5271 C C . THR A 1 659 ? -1.11 39.812 -14.586 1 83.38 659 THR A C 1
ATOM 5273 O O . THR A 1 659 ? -1.458 40.875 -14.008 1 83.38 659 THR A O 1
ATOM 5276 N N . GLU A 1 660 ? 0.08 39.625 -14.969 1 83.5 660 GLU A N 1
ATOM 5277 C CA . GLU A 1 660 ? 1.109 40.625 -14.766 1 83.5 660 GLU A CA 1
ATOM 5278 C C . GLU A 1 660 ? 0.851 41.844 -15.633 1 83.5 660 GLU A C 1
ATOM 5280 O O . GLU A 1 660 ? 1.068 43 -15.203 1 83.5 660 GLU A O 1
ATOM 5285 N N . ARG A 1 661 ? 0.395 41.656 -16.75 1 80.25 661 ARG A N 1
ATOM 5286 C CA . ARG A 1 661 ? 0.055 42.75 -17.625 1 80.25 661 ARG A CA 1
ATOM 5287 C C . ARG A 1 661 ? -1.127 43.562 -17.078 1 80.25 661 ARG A C 1
ATOM 5289 O O . ARG A 1 661 ? -1.142 44.781 -17.156 1 80.25 661 ARG A O 1
ATOM 5296 N N . ALA A 1 662 ? -2.07 42.844 -16.578 1 79.12 662 ALA A N 1
ATOM 5297 C CA . ALA A 1 662 ? -3.236 43.5 -15.992 1 79.12 662 ALA A CA 1
ATOM 5298 C C . ALA A 1 662 ? -2.842 44.344 -14.773 1 79.12 662 ALA A C 1
ATOM 5300 O O . ALA A 1 662 ? -3.393 45.406 -14.555 1 79.12 662 ALA A O 1
ATOM 5301 N N . ASP A 1 663 ? -1.89 43.812 -14.039 1 77.19 663 ASP A N 1
ATOM 5302 C CA . ASP A 1 663 ? -1.398 44.562 -12.875 1 77.19 663 ASP A CA 1
ATOM 5303 C C . ASP A 1 663 ? -0.674 45.812 -13.305 1 77.19 663 ASP A C 1
ATOM 5305 O O . ASP A 1 663 ? -0.84 46.875 -12.68 1 77.19 663 ASP A O 1
ATOM 5309 N N . ILE A 1 664 ? 0.056 45.75 -14.375 1 75.5 664 ILE A N 1
ATOM 5310 C CA . ILE A 1 664 ? 0.788 46.906 -14.875 1 75.5 664 ILE A CA 1
ATOM 5311 C C . ILE A 1 664 ? -0.194 47.938 -15.406 1 75.5 664 ILE A C 1
ATOM 5313 O O . ILE A 1 664 ? -0.023 49.156 -15.172 1 75.5 664 ILE A O 1
ATOM 5317 N N . GLN A 1 665 ? -1.218 47.5 -15.984 1 73.75 665 GLN A N 1
ATOM 5318 C CA . GLN A 1 665 ? -2.219 48.406 -16.531 1 73.75 665 GLN A CA 1
ATOM 5319 C C . GLN A 1 665 ? -3.016 49.062 -15.414 1 73.75 665 GLN A C 1
ATOM 5321 O O . GLN A 1 665 ? -3.312 50.281 -15.484 1 73.75 665 GLN A O 1
ATOM 5326 N N . ALA A 1 666 ? -3.281 48.344 -14.422 1 74.75 666 ALA A N 1
ATOM 5327 C CA . ALA A 1 666 ? -4.016 48.875 -13.289 1 74.75 666 ALA A CA 1
ATOM 5328 C C . ALA A 1 666 ? -3.176 49.906 -12.547 1 74.75 666 ALA A C 1
ATOM 5330 O O . ALA A 1 666 ? -3.693 50.938 -12.109 1 74.75 666 ALA A O 1
ATOM 5331 N N . LYS A 1 667 ? -1.945 49.656 -12.43 1 72.38 667 LYS A N 1
ATOM 5332 C CA . LYS A 1 667 ? -1.04 50.625 -11.789 1 72.38 667 LYS A CA 1
ATOM 5333 C C . LYS A 1 667 ? -0.864 51.875 -12.633 1 72.38 667 LYS A C 1
ATOM 5335 O O . LYS A 1 667 ? -0.795 52.969 -12.102 1 72.38 667 LYS A O 1
ATOM 5340 N N . ALA A 1 668 ? -0.866 51.656 -13.883 1 73.81 668 ALA A N 1
ATOM 5341 C CA . ALA A 1 668 ? -0.759 52.781 -14.789 1 73.81 668 ALA A CA 1
ATOM 5342 C C . ALA A 1 668 ? -2.02 53.656 -14.742 1 73.81 668 ALA A C 1
ATOM 5344 O O . ALA A 1 668 ? -1.938 54.875 -14.742 1 73.81 668 ALA A O 1
ATOM 5345 N N . GLU A 1 669 ? -3.104 53.031 -14.633 1 73.06 669 GLU A N 1
ATOM 5346 C CA . GLU A 1 669 ? -4.367 53.75 -14.555 1 73.06 669 GLU A CA 1
ATOM 5347 C C . GLU A 1 669 ? -4.512 54.469 -13.211 1 73.06 669 GLU A C 1
ATOM 5349 O O . GLU A 1 669 ? -5.012 55.594 -13.148 1 73.06 669 GLU A O 1
ATOM 5354 N N . ALA A 1 670 ? -4.039 53.75 -12.25 1 70.81 670 ALA A N 1
ATOM 5355 C CA . ALA A 1 670 ? -4.047 54.375 -10.922 1 70.81 670 ALA A CA 1
ATOM 5356 C C . ALA A 1 670 ? -3.09 55.562 -10.867 1 70.81 670 ALA A C 1
ATOM 5358 O O . ALA A 1 670 ? -3.387 56.594 -10.234 1 70.81 670 ALA A O 1
ATOM 5359 N N . GLY A 1 671 ? -2.051 55.438 -11.578 1 68.75 671 GLY A N 1
ATOM 5360 C CA . GLY A 1 671 ? -1.122 56.531 -11.695 1 68.75 671 GLY A CA 1
ATOM 5361 C C . GLY A 1 671 ? -1.695 57.719 -12.461 1 68.75 671 GLY A C 1
ATOM 5362 O O . GLY A 1 671 ? -1.519 58.875 -12.062 1 68.75 671 GLY A O 1
ATOM 5363 N N . VAL A 1 672 ? -2.414 57.406 -13.367 1 69.12 672 VAL A N 1
ATOM 5364 C CA . VAL A 1 672 ? -3.023 58.469 -14.18 1 69.12 672 VAL A CA 1
ATOM 5365 C C . VAL A 1 672 ? -4.145 59.125 -13.398 1 69.12 672 VAL A C 1
ATOM 5367 O O . VAL A 1 672 ? -4.301 60.344 -13.461 1 69.12 672 VAL A O 1
ATOM 5370 N N . ARG A 1 673 ? -4.82 58.375 -12.672 1 66.12 673 ARG A N 1
ATOM 5371 C CA . ARG A 1 673 ? -5.895 58.938 -11.859 1 66.12 673 ARG A CA 1
ATOM 5372 C C . ARG A 1 673 ? -5.336 59.812 -10.758 1 66.12 673 ARG A C 1
ATOM 5374 O O . ARG A 1 673 ? -5.895 60.875 -10.469 1 66.12 673 ARG A O 1
ATOM 5381 N N . THR A 1 674 ? -4.281 59.312 -10.219 1 67.44 674 THR A N 1
ATOM 5382 C CA . THR A 1 674 ? -3.633 60.125 -9.203 1 67.44 674 THR A CA 1
ATOM 5383 C C . THR A 1 674 ? -3.047 61.375 -9.82 1 67.44 674 THR A C 1
ATOM 5385 O O . THR A 1 674 ? -3.125 62.469 -9.227 1 67.44 674 THR A O 1
ATOM 5388 N N . SER A 1 675 ? -2.557 61.25 -10.977 1 66.44 675 SER A N 1
ATOM 5389 C CA . SER A 1 675 ? -2.025 62.438 -11.664 1 66.44 675 SER A CA 1
ATOM 5390 C C . SER A 1 675 ? -3.145 63.375 -12.094 1 66.44 675 SER A C 1
ATOM 5392 O O . SER A 1 675 ? -3.004 64.562 -12.016 1 66.44 675 SER A O 1
ATOM 5394 N N . ALA A 1 676 ? -4.188 62.812 -12.422 1 65.25 676 ALA A N 1
ATOM 5395 C CA . ALA A 1 676 ? -5.344 63.625 -12.812 1 65.25 676 ALA A CA 1
ATOM 5396 C C . ALA A 1 676 ? -5.984 64.312 -11.609 1 65.25 676 ALA A C 1
ATOM 5398 O O . ALA A 1 676 ? -6.465 65.438 -11.703 1 65.25 676 ALA A O 1
ATOM 5399 N N . MET A 1 677 ? -5.906 63.594 -10.508 1 64.25 677 MET A N 1
ATOM 5400 C CA . MET A 1 677 ? -6.414 64.188 -9.273 1 64.25 677 MET A CA 1
ATOM 5401 C C . MET A 1 677 ? -5.5 65.312 -8.789 1 64.25 677 MET A C 1
ATOM 5403 O O . MET A 1 677 ? -5.977 66.312 -8.273 1 64.25 677 MET A O 1
ATOM 5407 N N . VAL A 1 678 ? -4.281 65.062 -9.031 1 62.69 678 VAL A N 1
ATOM 5408 C CA . VAL A 1 678 ? -3.318 66.125 -8.648 1 62.69 678 VAL A CA 1
ATOM 5409 C C . VAL A 1 678 ? -3.451 67.312 -9.578 1 62.69 678 VAL A C 1
ATOM 5411 O O . VAL A 1 678 ? -3.436 68.438 -9.125 1 62.69 678 VAL A O 1
ATOM 5414 N N . ILE A 1 679 ? -3.75 67.062 -10.742 1 61.5 679 ILE A N 1
ATOM 5415 C CA . ILE A 1 679 ? -3.926 68.188 -11.695 1 61.5 679 ILE A CA 1
ATOM 5416 C C . ILE A 1 679 ? -5.305 68.812 -11.508 1 61.5 679 ILE A C 1
ATOM 5418 O O . ILE A 1 679 ? -5.441 70 -11.539 1 61.5 679 ILE A O 1
ATOM 5422 N N . GLY A 1 680 ? -6.234 68 -11.172 1 57.88 680 GLY A N 1
ATOM 5423 C CA . GLY A 1 680 ? -7.559 68.562 -10.898 1 57.88 680 GLY A CA 1
ATOM 5424 C C . GLY A 1 680 ? -7.637 69.312 -9.578 1 57.88 680 GLY A C 1
ATOM 5425 O O . GLY A 1 680 ? -8.328 70.312 -9.469 1 57.88 680 GLY A O 1
ATOM 5426 N N . GLY A 1 681 ? -6.941 68.812 -8.609 1 54.97 681 GLY A N 1
ATOM 5427 C CA . GLY A 1 681 ? -6.82 69.5 -7.359 1 54.97 681 GLY A CA 1
ATOM 5428 C C . GLY A 1 681 ? -6.035 70.812 -7.496 1 54.97 681 GLY A C 1
ATOM 5429 O O . GLY A 1 681 ? -6.348 71.812 -6.84 1 54.97 681 GLY A O 1
ATOM 5430 N N . GLY A 1 682 ? -5.125 70.812 -8.328 1 51.88 682 GLY A N 1
ATOM 5431 C CA . GLY A 1 682 ? -4.41 72.062 -8.625 1 51.88 682 GLY A CA 1
ATOM 5432 C C . GLY A 1 682 ? -5.266 73.062 -9.328 1 51.88 682 GLY A C 1
ATOM 5433 O O . GLY A 1 682 ? -5.129 74.312 -9.078 1 51.88 682 GLY A O 1
ATOM 5434 N N . GLU A 1 683 ? -6.156 72.625 -10.039 1 53.06 683 GLU A N 1
ATOM 5435 C CA . GLU A 1 683 ? -7.039 73.562 -10.688 1 53.06 683 GLU A CA 1
ATOM 5436 C C . GLU A 1 683 ? -8.078 74.125 -9.719 1 53.06 683 GLU A C 1
ATOM 5438 O O . GLU A 1 683 ? -8.461 75.25 -9.797 1 53.06 683 GLU A O 1
ATOM 5443 N N . ILE A 1 684 ? -8.523 73.312 -8.766 1 50.41 684 ILE A N 1
ATOM 5444 C CA . ILE A 1 684 ? -9.445 73.875 -7.77 1 50.41 684 ILE A CA 1
ATOM 5445 C C . ILE A 1 684 ? -8.703 74.812 -6.844 1 50.41 684 ILE A C 1
ATOM 5447 O O . ILE A 1 684 ? -9.242 75.875 -6.465 1 50.41 684 ILE A O 1
ATOM 5451 N N . LEU A 1 685 ? -7.422 74.5 -6.488 1 45.47 685 LEU A N 1
ATOM 5452 C CA . LEU A 1 685 ? -6.652 75.375 -5.645 1 45.47 685 LEU A CA 1
ATOM 5453 C C . LEU A 1 685 ? -6.348 76.688 -6.383 1 45.47 685 LEU A C 1
ATOM 5455 O O . LEU A 1 685 ? -6.246 77.75 -5.762 1 45.47 685 LEU A O 1
ATOM 5459 N N . ASN A 1 686 ? -6.234 76.688 -7.668 1 44.09 686 ASN A N 1
ATOM 5460 C CA . ASN A 1 686 ? -5.969 77.875 -8.383 1 44.09 686 ASN A CA 1
ATOM 5461 C C . ASN A 1 686 ? -7.219 78.75 -8.484 1 44.09 686 ASN A C 1
ATOM 5463 O O . ASN A 1 686 ? -7.148 79.938 -8.93 1 44.09 686 ASN A O 1
ATOM 5467 N N . GLN A 1 687 ? -8.445 78.25 -8.406 1 41.91 687 GLN A N 1
ATOM 5468 C CA . GLN A 1 687 ? -9.602 79.125 -8.523 1 41.91 687 GLN A CA 1
ATOM 5469 C C . GLN A 1 687 ? -9.977 79.688 -7.164 1 41.91 687 GLN A C 1
ATOM 5471 O O . GLN A 1 687 ? -11 80.375 -7.035 1 41.91 687 GLN A O 1
ATOM 5476 N N . LEU A 1 688 ? -9.453 79.188 -5.961 1 38.44 688 LEU A N 1
ATOM 5477 C CA . LEU A 1 688 ? -9.805 79.875 -4.73 1 38.44 688 LEU A CA 1
ATOM 5478 C C . LEU A 1 688 ? -9.164 81.312 -4.688 1 38.44 688 LEU A C 1
ATOM 5480 O O . LEU A 1 688 ? -7.977 81.438 -4.984 1 38.44 688 LEU A O 1
ATOM 5484 N N . PRO A 1 689 ? -9.953 82.438 -4.633 1 35.53 689 PRO A N 1
ATOM 5485 C CA . PRO A 1 689 ? -9.5 83.812 -4.617 1 35.53 689 PRO A CA 1
ATOM 5486 C C . PRO A 1 689 ? -8.359 84.062 -3.637 1 35.53 689 PRO A C 1
ATOM 5488 O O . PRO A 1 689 ? -8.125 83.25 -2.744 1 35.53 689 PRO A O 1
ATOM 5491 N N . SER A 1 690 ? -7.672 85.438 -3.596 1 34.88 690 SER A N 1
ATOM 5492 C CA . SER A 1 690 ? -6.52 86 -2.936 1 34.88 690 SER A CA 1
ATOM 5493 C C . SER A 1 690 ? -6.68 86 -1.419 1 34.88 690 SER A C 1
ATOM 5495 O O . SER A 1 690 ? -7.508 86.75 -0.87 1 34.88 690 SER A O 1
ATOM 5497 N N . LEU A 1 691 ? -6.781 85 -0.619 1 31.75 691 LEU A N 1
ATOM 5498 C CA . LEU A 1 691 ? -6.824 85.312 0.816 1 31.75 691 LEU A CA 1
ATOM 5499 C C . LEU A 1 691 ? -5.645 86.188 1.243 1 31.75 691 LEU A C 1
ATOM 5501 O O . LEU A 1 691 ? -4.543 86 0.71 1 31.75 691 LEU A O 1
ATOM 5505 N N . PRO A 1 692 ? -5.863 87.375 1.927 1 32.97 692 PRO A N 1
ATOM 5506 C CA . PRO A 1 692 ? -4.828 88.375 2.271 1 32.97 692 PRO A CA 1
ATOM 5507 C C . PRO A 1 692 ? -3.594 87.75 2.9 1 32.97 692 PRO A C 1
ATOM 5509 O O . PRO A 1 692 ? -3.713 86.75 3.635 1 32.97 692 PRO A O 1
ATOM 5512 N N . ARG A 1 693 ? -2.416 87.812 2.246 1 30.95 693 ARG A N 1
ATOM 5513 C CA . ARG A 1 693 ? -1.119 87.25 2.643 1 30.95 693 ARG A CA 1
ATOM 5514 C C . ARG A 1 693 ? -0.712 87.812 4.023 1 30.95 693 ARG A C 1
ATOM 5516 O O . ARG A 1 693 ? -0.569 89 4.23 1 30.95 693 ARG A O 1
ATOM 5523 N N . VAL A 1 694 ? -1.298 87.312 5.117 1 33 694 VAL A N 1
ATOM 5524 C CA . VAL A 1 694 ? -0.819 87.75 6.418 1 33 694 VAL A CA 1
ATOM 5525 C C . VAL A 1 694 ? 0.705 87.625 6.469 1 33 694 VAL A C 1
ATOM 5527 O O . VAL A 1 694 ? 1.285 86.625 6.125 1 33 694 VAL A O 1
ATOM 5530 N N . PRO A 1 695 ? 1.482 88.75 6.453 1 27.28 695 PRO A N 1
ATOM 5531 C CA . PRO A 1 695 ? 2.943 88.875 6.434 1 27.28 695 PRO A CA 1
ATOM 5532 C C . PRO A 1 695 ? 3.611 88.062 7.523 1 27.28 695 PRO A C 1
ATOM 5534 O O . PRO A 1 695 ? 3.316 88.25 8.711 1 27.28 695 PRO A O 1
ATOM 5537 N N . HIS A 1 696 ? 3.682 86.688 7.359 1 25.67 696 HIS A N 1
ATOM 5538 C CA . HIS A 1 696 ? 4.34 85.938 8.422 1 25.67 696 HIS A CA 1
ATOM 5539 C C . HIS A 1 696 ? 5.793 86.375 8.586 1 25.67 696 HIS A C 1
ATOM 5541 O O . HIS A 1 696 ? 6.551 86.438 7.609 1 25.67 696 HIS A O 1
ATOM 5547 N N . THR A 1 697 ? 6.102 87.375 9.43 1 25.97 697 THR A N 1
ATOM 5548 C CA . THR A 1 697 ? 7.418 87.812 9.859 1 25.97 697 THR A CA 1
ATOM 5549 C C . THR A 1 697 ? 8.297 86.688 10.281 1 25.97 697 THR A C 1
ATOM 5551 O O . THR A 1 697 ? 7.945 85.938 11.195 1 25.97 697 THR A O 1
ATOM 5554 N N . ASP A 1 698 ? 9.078 86.062 9.273 1 24.44 698 ASP A N 1
ATOM 5555 C CA . ASP A 1 698 ? 10 84.938 9.461 1 24.44 698 ASP A CA 1
ATOM 5556 C C . ASP A 1 698 ? 10.984 85.25 10.594 1 24.44 698 ASP A C 1
ATOM 5558 O O . ASP A 1 698 ? 11.547 86.312 10.672 1 24.44 698 ASP A O 1
ATOM 5562 N N . PRO A 1 699 ? 10.836 84.688 11.734 1 29.44 699 PRO A N 1
ATOM 5563 C CA . PRO A 1 699 ? 11.797 85 12.789 1 29.44 699 PRO A CA 1
ATOM 5564 C C . PRO A 1 699 ? 13.25 84.875 12.328 1 29.44 699 PRO A C 1
ATOM 5566 O O . PRO A 1 699 ? 13.531 84.125 11.375 1 29.44 699 PRO A O 1
ATOM 5569 N N . PRO A 1 700 ? 14.195 85.75 12.625 1 22.89 700 PRO A N 1
ATOM 5570 C CA . PRO A 1 700 ? 15.594 85.875 12.211 1 22.89 700 PRO A CA 1
ATOM 5571 C C . PRO A 1 700 ? 16.375 84.562 12.375 1 22.89 700 PRO A C 1
ATOM 5573 O O . PRO A 1 700 ? 16.109 83.812 13.281 1 22.89 700 PRO A O 1
ATOM 5576 N N . SER A 1 701 ? 16.859 83.938 11.219 1 23.09 701 SER A N 1
ATOM 5577 C CA . SER A 1 701 ? 17.719 82.812 11.008 1 23.09 701 SER A CA 1
ATOM 5578 C C . SER A 1 701 ? 19 82.875 11.844 1 23.09 701 SER A C 1
ATOM 5580 O O . SER A 1 701 ? 19.797 83.812 11.625 1 23.09 701 SER A O 1
ATOM 5582 N N . SER A 1 702 ? 19.031 82.688 13.117 1 21.53 702 SER A N 1
ATOM 5583 C CA . SER A 1 702 ? 20.281 82.688 13.875 1 21.53 702 SER A CA 1
ATOM 5584 C C . SER A 1 702 ? 21.359 81.875 13.18 1 21.53 702 SER A C 1
ATOM 5586 O O . SER A 1 702 ? 21.047 80.938 12.414 1 21.53 702 SER A O 1
ATOM 5588 N N . GLU A 1 703 ? 22.797 82.188 13.281 1 20.84 703 GLU A N 1
ATOM 5589 C CA . GLU A 1 703 ? 24.172 82 12.805 1 20.84 703 GLU A CA 1
ATOM 5590 C C . GLU A 1 703 ? 24.625 80.562 13.016 1 20.84 703 GLU A C 1
ATOM 5592 O O . GLU A 1 703 ? 25.812 80.25 12.82 1 20.84 703 GLU A O 1
ATOM 5597 N N . GLN A 1 704 ? 23.953 79.5 13.141 1 21.22 704 GLN A N 1
ATOM 5598 C CA . GLN A 1 704 ? 24.719 78.375 13.602 1 21.22 704 GLN A CA 1
ATOM 5599 C C . GLN A 1 704 ? 25.781 77.938 12.578 1 21.22 704 GLN A C 1
ATOM 5601 O O . GLN A 1 704 ? 25.469 77.688 11.422 1 21.22 704 GLN A O 1
ATOM 5606 N N . GLY A 1 705 ? 27.188 78.375 12.781 1 22.03 705 GLY A N 1
ATOM 5607 C CA . GLY A 1 705 ? 28.516 78.188 12.227 1 22.03 705 GLY A CA 1
ATOM 5608 C C . GLY A 1 705 ? 28.844 76.812 11.805 1 22.03 705 GLY A C 1
ATOM 5609 O O . GLY A 1 705 ? 28.141 75.875 12.164 1 22.03 705 GLY A O 1
ATOM 5610 N N . ASN A 1 706 ? 30.094 76.562 11.023 1 23.08 706 ASN A N 1
ATOM 5611 C CA . ASN A 1 706 ? 30.891 75.75 10.133 1 23.08 706 ASN A CA 1
ATOM 5612 C C . ASN A 1 706 ? 31.406 74.5 10.844 1 23.08 706 ASN A C 1
ATOM 5614 O O . ASN A 1 706 ? 32.375 73.875 10.391 1 23.08 706 ASN A O 1
ATOM 5618 N N . ARG A 1 707 ? 31.125 74.125 12.016 1 23.95 707 ARG A N 1
ATOM 5619 C CA . ARG A 1 707 ? 32.062 73.188 12.625 1 23.95 707 ARG A CA 1
ATOM 5620 C C . ARG A 1 707 ? 32.125 71.875 11.867 1 23.95 707 ARG A C 1
ATOM 5622 O O . ARG A 1 707 ? 31.406 70.938 12.203 1 23.95 707 ARG A O 1
ATOM 5629 N N . ARG A 1 708 ? 32.125 71.875 10.453 1 23.83 708 ARG A N 1
ATOM 5630 C CA . ARG A 1 708 ? 32.219 70.562 9.812 1 23.83 708 ARG A CA 1
ATOM 5631 C C . ARG A 1 708 ? 33.625 69.938 9.953 1 23.83 708 ARG A C 1
ATOM 5633 O O . ARG A 1 708 ? 33.969 68.938 9.328 1 23.83 708 ARG A O 1
ATOM 5640 N N . SER A 1 709 ? 34.625 70.812 10.383 1 22.09 709 SER A N 1
ATOM 5641 C CA . SER A 1 709 ? 35.906 70.25 9.969 1 22.09 709 SER A CA 1
ATOM 5642 C C . SER A 1 709 ? 36.188 68.938 10.602 1 22.09 709 SER A C 1
ATOM 5644 O O . SER A 1 709 ? 36.812 68.062 9.984 1 22.09 709 SER A O 1
ATOM 5646 N N . ALA A 1 710 ? 36.281 68.812 11.883 1 21.77 710 ALA A N 1
ATOM 5647 C CA . ALA A 1 710 ? 37.375 68.062 12.477 1 21.77 710 ALA A CA 1
ATOM 5648 C C . ALA A 1 710 ? 37.125 66.562 12.312 1 21.77 710 ALA A C 1
ATOM 5650 O O . ALA A 1 710 ? 38.062 65.75 12.289 1 21.77 710 ALA A O 1
ATOM 5651 N N . GLY A 1 711 ? 35.969 66.062 12.586 1 18.41 711 GLY A N 1
ATOM 5652 C CA . GLY A 1 711 ? 36.156 64.812 13.352 1 18.41 711 GLY A CA 1
ATOM 5653 C C . GLY A 1 711 ? 36.688 63.656 12.508 1 18.41 711 GLY A C 1
ATOM 5654 O O . GLY A 1 711 ? 37.594 62.969 12.922 1 18.41 711 GLY A O 1
ATOM 5655 N N . THR A 1 712 ? 35.938 62.938 11.633 1 20.36 712 THR A N 1
ATOM 5656 C CA . THR A 1 712 ? 36.25 61.5 11.703 1 20.36 712 THR A CA 1
ATOM 5657 C C . THR A 1 712 ? 37.406 61.156 10.766 1 20.36 712 THR A C 1
ATOM 5659 O O . THR A 1 712 ? 37.344 61.406 9.562 1 20.36 712 THR A O 1
ATOM 5662 N N . ASP A 1 713 ? 38.781 61.375 11.102 1 18.78 713 ASP A N 1
ATOM 5663 C CA . ASP A 1 713 ? 39.812 60.438 10.664 1 18.78 713 ASP A CA 1
ATOM 5664 C C . ASP A 1 713 ? 39.344 59 10.773 1 18.78 713 ASP A C 1
ATOM 5666 O O . ASP A 1 713 ? 38.781 58.594 11.805 1 18.78 713 ASP A O 1
ATOM 5670 N N . MET B 1 1 ? -16.031 60.844 -35.625 1 23.11 1 MET B N 1
ATOM 5671 C CA . MET B 1 1 ? -16.828 59.906 -34.844 1 23.11 1 MET B CA 1
ATOM 5672 C C . MET B 1 1 ? -16.359 58.469 -35.062 1 23.11 1 MET B C 1
ATOM 5674 O O . MET B 1 1 ? -16.672 57.844 -36.094 1 23.11 1 MET B O 1
ATOM 5678 N N . SER B 1 2 ? -15.156 58.219 -34.938 1 27.33 2 SER B N 1
ATOM 5679 C CA . SER B 1 2 ? -14.484 56.938 -35.156 1 27.33 2 SER B CA 1
ATOM 5680 C C . SER B 1 2 ? -15.18 55.812 -34.406 1 27.33 2 SER B C 1
ATOM 5682 O O . SER B 1 2 ? -15.453 55.938 -33.188 1 27.33 2 SER B O 1
ATOM 5684 N N . ASN B 1 3 ? -16.125 55.125 -35.094 1 28.91 3 ASN B N 1
ATOM 5685 C CA . ASN B 1 3 ? -16.875 53.938 -34.719 1 28.91 3 ASN B CA 1
ATOM 5686 C C . ASN B 1 3 ? -15.977 52.875 -34.094 1 28.91 3 ASN B C 1
ATOM 5688 O O . ASN B 1 3 ? -15.172 52.25 -34.812 1 28.91 3 ASN B O 1
ATOM 5692 N N . ASP B 1 4 ? -15.328 53.188 -33.031 1 31.55 4 ASP B N 1
ATOM 5693 C CA . ASP B 1 4 ? -14.68 52.156 -32.25 1 31.55 4 ASP B CA 1
ATOM 5694 C C . ASP B 1 4 ? -15.562 50.906 -32.156 1 31.55 4 ASP B C 1
ATOM 5696 O O . ASP B 1 4 ? -16.578 50.906 -31.453 1 31.55 4 ASP B O 1
ATOM 5700 N N . SER B 1 5 ? -15.969 50.375 -33.25 1 33.75 5 SER B N 1
ATOM 5701 C CA . SER B 1 5 ? -16.672 49.094 -33.312 1 33.75 5 SER B CA 1
ATOM 5702 C C . SER B 1 5 ? -16.078 48.094 -32.312 1 33.75 5 SER B C 1
ATOM 5704 O O . SER B 1 5 ? -14.945 47.625 -32.5 1 33.75 5 SER B O 1
ATOM 5706 N N . LYS B 1 6 ? -16.312 48.375 -31.094 1 38.5 6 LYS B N 1
ATOM 5707 C CA . LYS B 1 6 ? -16.203 47.312 -30.094 1 38.5 6 LYS B CA 1
ATOM 5708 C C . LYS B 1 6 ? -16.688 46 -30.672 1 38.5 6 LYS B C 1
ATOM 5710 O O . LYS B 1 6 ? -17.875 45.781 -30.891 1 38.5 6 LYS B O 1
ATOM 5715 N N . ARG B 1 7 ? -16.078 45.438 -31.641 1 34.78 7 ARG B N 1
ATOM 5716 C CA . ARG B 1 7 ? -16.328 44.062 -32.031 1 34.78 7 ARG B CA 1
ATOM 5717 C C . ARG B 1 7 ? -16.781 43.219 -30.844 1 34.78 7 ARG B C 1
ATOM 5719 O O . ARG B 1 7 ? -16.062 43.094 -29.859 1 34.78 7 ARG B O 1
ATOM 5726 N N . ASP B 1 8 ? -18.016 43.125 -30.531 1 38.62 8 ASP B N 1
ATOM 5727 C CA . ASP B 1 8 ? -18.766 42.25 -29.641 1 38.62 8 ASP B CA 1
ATOM 5728 C C . ASP B 1 8 ? -18.156 40.844 -29.609 1 38.62 8 ASP B C 1
ATOM 5730 O O . ASP B 1 8 ? -18.203 40.125 -30.609 1 38.62 8 ASP B O 1
ATOM 5734 N N . SER B 1 9 ? -16.969 40.656 -29.312 1 42.28 9 SER B N 1
ATOM 5735 C CA . SER B 1 9 ? -16.438 39.312 -29.141 1 42.28 9 SER B CA 1
ATOM 5736 C C . SER B 1 9 ? -17.5 38.375 -28.594 1 42.28 9 SER B C 1
ATOM 5738 O O . SER B 1 9 ? -18.062 38.594 -27.516 1 42.28 9 SER B O 1
ATOM 5740 N N . LYS B 1 10 ? -18.266 37.844 -29.406 1 45.88 10 LYS B N 1
ATOM 5741 C CA . LYS B 1 10 ? -19.406 36.938 -29.297 1 45.88 10 LYS B CA 1
ATOM 5742 C C . LYS B 1 10 ? -19.156 35.875 -28.219 1 45.88 10 LYS B C 1
ATOM 5744 O O . LYS B 1 10 ? -20 35.031 -27.984 1 45.88 10 LYS B O 1
ATOM 5749 N N . LEU B 1 11 ? -17.938 35.5 -27.984 1 50.09 11 LEU B N 1
ATOM 5750 C CA . LEU B 1 11 ? -17.875 34.5 -26.938 1 50.09 11 LEU B CA 1
ATOM 5751 C C . LEU B 1 11 ? -18.266 35.062 -25.594 1 50.09 11 LEU B C 1
ATOM 5753 O O . LEU B 1 11 ? -18.031 36.25 -25.328 1 50.09 11 LEU B O 1
ATOM 5757 N N . PRO B 1 12 ? -19.188 34.438 -24.953 1 53.34 12 PRO B N 1
ATOM 5758 C CA . PRO B 1 12 ? -19.547 34.969 -23.641 1 53.34 12 PRO B CA 1
ATOM 5759 C C . PRO B 1 12 ? -18.328 35.406 -22.828 1 53.34 12 PRO B C 1
ATOM 5761 O O . PRO B 1 12 ? -17.234 34.875 -23 1 53.34 12 PRO B O 1
ATOM 5764 N N . ALA B 1 13 ? -18.312 36.594 -22.328 1 55.88 13 ALA B N 1
ATOM 5765 C CA . ALA B 1 13 ? -17.297 37.312 -21.562 1 55.88 13 ALA B CA 1
ATOM 5766 C C . ALA B 1 13 ? -16.547 36.406 -20.625 1 55.88 13 ALA B C 1
ATOM 5768 O O . ALA B 1 13 ? -15.367 36.594 -20.344 1 55.88 13 ALA B O 1
ATOM 5769 N N . TYR B 1 14 ? -17.203 35.312 -20.375 1 57.84 14 TYR B N 1
ATOM 5770 C CA . TYR B 1 14 ? -16.594 34.438 -19.391 1 57.84 14 TYR B CA 1
ATOM 5771 C C . TYR B 1 14 ? -15.453 33.625 -20 1 57.84 14 TYR B C 1
ATOM 5773 O O . TYR B 1 14 ? -14.539 33.188 -19.297 1 57.84 14 TYR B O 1
ATOM 5781 N N . PHE B 1 15 ? -15.422 33.562 -21.312 1 63.22 15 PHE B N 1
ATOM 5782 C CA . PHE B 1 15 ? -14.375 32.781 -21.984 1 63.22 15 PHE B CA 1
ATOM 5783 C C . PHE B 1 15 ? -13.141 33.656 -22.203 1 63.22 15 PHE B C 1
ATOM 5785 O O . PHE B 1 15 ? -12.062 33.125 -22.5 1 63.22 15 PHE B O 1
ATOM 5792 N N . THR B 1 16 ? -13.32 34.969 -22.047 1 66.31 16 THR B N 1
ATOM 5793 C CA . THR B 1 16 ? -12.203 35.812 -22.438 1 66.31 16 THR B CA 1
ATOM 5794 C C . THR B 1 16 ? -11.719 36.625 -21.25 1 66.31 16 THR B C 1
ATOM 5796 O O . THR B 1 16 ? -10.727 37.375 -21.359 1 66.31 16 THR B O 1
ATOM 5799 N N . LYS B 1 17 ? -12.344 36.375 -20.078 1 74.44 17 LYS B N 1
ATOM 5800 C CA . LYS B 1 17 ? -11.977 37.281 -19 1 74.44 17 LYS B CA 1
ATOM 5801 C C . LYS B 1 17 ? -10.797 36.75 -18.188 1 74.44 17 LYS B C 1
ATOM 5803 O O . LYS B 1 17 ? -10.719 35.531 -17.938 1 74.44 17 LYS B O 1
ATOM 5808 N N . ASP B 1 18 ? -9.734 37.562 -18.109 1 79.12 18 ASP B N 1
ATOM 5809 C CA . ASP B 1 18 ? -8.633 37.281 -17.203 1 79.12 18 ASP B CA 1
ATOM 5810 C C . ASP B 1 18 ? -8.922 37.844 -15.805 1 79.12 18 ASP B C 1
ATOM 5812 O O . ASP B 1 18 ? -9.68 38.781 -15.648 1 79.12 18 ASP B O 1
ATOM 5816 N N . PRO B 1 19 ? -8.516 37.094 -14.859 1 79.06 19 PRO B N 1
ATOM 5817 C CA . PRO B 1 19 ? -8.75 37.594 -13.508 1 79.06 19 PRO B CA 1
ATOM 5818 C C . PRO B 1 19 ? -8.227 39.031 -13.32 1 79.06 19 PRO B C 1
ATOM 5820 O O . PRO B 1 19 ? -7.203 39.406 -13.898 1 79.06 19 PRO B O 1
ATOM 5823 N N . ASP B 1 20 ? -9.102 39.875 -12.812 1 73.12 20 ASP B N 1
ATOM 5824 C CA . ASP B 1 20 ? -8.766 41.25 -12.586 1 73.12 20 ASP B CA 1
ATOM 5825 C C . ASP B 1 20 ? -8.586 41.562 -11.102 1 73.12 20 ASP B C 1
ATOM 5827 O O . ASP B 1 20 ? -8.711 40.656 -10.266 1 73.12 20 ASP B O 1
ATOM 5831 N N . VAL B 1 21 ? -8.219 42.719 -10.711 1 73.19 21 VAL B N 1
ATOM 5832 C CA . VAL B 1 21 ? -7.918 43.219 -9.375 1 73.19 21 VAL B CA 1
ATOM 5833 C C . VAL B 1 21 ? -9.141 43.062 -8.477 1 73.19 21 VAL B C 1
ATOM 5835 O O . VAL B 1 21 ? -9.016 43 -7.25 1 73.19 21 VAL B O 1
ATOM 5838 N N . THR B 1 22 ? -10.273 42.719 -9.141 1 73.25 22 THR B N 1
ATOM 5839 C CA . THR B 1 22 ? -11.5 42.594 -8.367 1 73.25 22 THR B CA 1
ATOM 5840 C C . THR B 1 22 ? -11.562 41.219 -7.707 1 73.25 22 THR B C 1
ATOM 5842 O O . THR B 1 22 ? -12.312 41 -6.75 1 73.25 22 THR B O 1
ATOM 5845 N N . GLU B 1 23 ? -10.766 40.344 -8.234 1 80.56 23 GLU B N 1
ATOM 5846 C CA . GLU B 1 23 ? -10.688 39 -7.664 1 80.56 23 GLU B CA 1
ATOM 5847 C C . GLU B 1 23 ? -9.258 38.656 -7.25 1 80.56 23 GLU B C 1
ATOM 5849 O O . GLU B 1 23 ? -8.594 37.875 -7.906 1 80.56 23 GLU B O 1
ATOM 5854 N N . PRO B 1 24 ? -8.805 39.156 -6.207 1 78.94 24 PRO B N 1
ATOM 5855 C CA . PRO B 1 24 ? -7.398 39 -5.824 1 78.94 24 PRO B CA 1
ATOM 5856 C C . PRO B 1 24 ? -7.031 37.562 -5.527 1 78.94 24 PRO B C 1
ATOM 5858 O O . PRO B 1 24 ? -5.895 37.125 -5.762 1 78.94 24 PRO B O 1
ATOM 5861 N N . GLU B 1 25 ? -8.016 36.781 -5.074 1 78.31 25 GLU B N 1
ATOM 5862 C CA . GLU B 1 25 ? -7.695 35.406 -4.77 1 78.31 25 GLU B CA 1
ATOM 5863 C C . GLU B 1 25 ? -7.395 34.625 -6.039 1 78.31 25 GLU B C 1
ATOM 5865 O O . GLU B 1 25 ? -6.477 33.781 -6.066 1 78.31 25 GLU B O 1
ATOM 5870 N N . LEU B 1 26 ? -8.117 34.969 -7.035 1 81.19 26 LEU B N 1
ATOM 5871 C CA . LEU B 1 26 ? -7.922 34.25 -8.297 1 81.19 26 LEU B CA 1
ATOM 5872 C C . LEU B 1 26 ? -6.617 34.688 -8.961 1 81.19 26 LEU B C 1
ATOM 5874 O O . LEU B 1 26 ? -5.938 33.875 -9.586 1 81.19 26 LEU B O 1
ATOM 5878 N N . VAL B 1 27 ? -6.289 35.938 -8.805 1 81.12 27 VAL B N 1
ATOM 5879 C CA . VAL B 1 27 ? -5.039 36.438 -9.359 1 81.12 27 VAL B CA 1
ATOM 5880 C C . VAL B 1 27 ? -3.857 35.75 -8.672 1 81.12 27 VAL B C 1
ATOM 5882 O O . VAL B 1 27 ? -2.904 35.344 -9.328 1 81.12 27 VAL B O 1
ATOM 5885 N N . ALA B 1 28 ? -3.957 35.656 -7.395 1 77.94 28 ALA B N 1
ATOM 5886 C CA . ALA B 1 28 ? -2.883 35 -6.645 1 77.94 28 ALA B CA 1
ATOM 5887 C C . ALA B 1 28 ? -2.738 33.531 -7.051 1 77.94 28 ALA B C 1
ATOM 5889 O O . ALA B 1 28 ? -1.62 33.031 -7.191 1 77.94 28 ALA B O 1
ATOM 5890 N N . LYS B 1 29 ? -3.824 32.938 -7.297 1 81 29 LYS B N 1
ATOM 5891 C CA . LYS B 1 29 ? -3.795 31.531 -7.656 1 81 29 LYS B CA 1
ATOM 5892 C C . LYS B 1 29 ? -3.219 31.328 -9.055 1 81 29 LYS B C 1
ATOM 5894 O O . LYS B 1 29 ? -2.512 30.359 -9.305 1 81 29 LYS B O 1
ATOM 5899 N N . ARG B 1 30 ? -3.498 32.219 -9.922 1 83.06 30 ARG B N 1
ATOM 5900 C CA . ARG B 1 30 ? -2.959 32.125 -11.273 1 83.06 30 ARG B CA 1
ATOM 5901 C C . ARG B 1 30 ? -1.457 32.375 -11.289 1 83.06 30 ARG B C 1
ATOM 5903 O O . ARG B 1 30 ? -0.721 31.766 -12.07 1 83.06 30 ARG B O 1
ATOM 5910 N N . ARG B 1 31 ? -1.034 33.188 -10.398 1 78.62 31 ARG B N 1
ATOM 5911 C CA . ARG B 1 31 ? 0.398 33.469 -10.305 1 78.62 31 ARG B CA 1
ATOM 5912 C C . ARG B 1 31 ? 1.14 32.281 -9.719 1 78.62 31 ARG B C 1
ATOM 5914 O O . ARG B 1 31 ? 2.273 31.984 -10.117 1 78.62 31 ARG B O 1
ATOM 5921 N N . GLU B 1 32 ? 0.452 31.578 -8.898 1 78.75 32 GLU B N 1
ATOM 5922 C CA . GLU B 1 32 ? 1.071 30.438 -8.242 1 78.75 32 GLU B CA 1
ATOM 5923 C C . GLU B 1 32 ? 1.022 29.188 -9.133 1 78.75 32 GLU B C 1
ATOM 5925 O O . GLU B 1 32 ? 1.763 28.234 -8.906 1 78.75 32 GLU B O 1
ATOM 5930 N N . GLN B 1 33 ? 0.213 29.312 -10.102 1 82.5 33 GLN B N 1
ATOM 5931 C CA . GLN B 1 33 ? 0.074 28.156 -10.992 1 82.5 33 GLN B CA 1
ATOM 5932 C C . GLN B 1 33 ? 1.337 27.938 -11.82 1 82.5 33 GLN B C 1
ATOM 5934 O O . GLN B 1 33 ? 1.656 26.812 -12.188 1 82.5 33 GLN B O 1
ATOM 5939 N N . TRP B 1 34 ? 1.946 29.047 -12.055 1 85.12 34 TRP B N 1
ATOM 5940 C CA . TRP B 1 34 ? 3.205 28.922 -12.789 1 85.12 34 TRP B CA 1
ATOM 5941 C C . TRP B 1 34 ? 4.355 28.594 -11.836 1 85.12 34 TRP B C 1
ATOM 5943 O O . TRP B 1 34 ? 4.582 29.312 -10.859 1 85.12 34 TRP B O 1
ATOM 5953 N N . ARG B 1 35 ? 4.98 27.547 -12.203 1 87.75 35 ARG B N 1
ATOM 5954 C CA . ARG B 1 35 ? 6.098 27.094 -11.375 1 87.75 35 ARG B CA 1
ATOM 5955 C C . ARG B 1 35 ? 7.43 27.516 -11.977 1 87.75 35 ARG B C 1
ATOM 5957 O O . ARG B 1 35 ? 7.664 27.328 -13.172 1 87.75 35 ARG B O 1
ATOM 5964 N N . HIS B 1 36 ? 8.25 28.078 -11.133 1 88.81 36 HIS B N 1
ATOM 5965 C CA . HIS B 1 36 ? 9.602 28.438 -11.562 1 88.81 36 HIS B CA 1
ATOM 5966 C C . HIS B 1 36 ? 10.492 27.203 -11.641 1 88.81 36 HIS B C 1
ATOM 5968 O O . HIS B 1 36 ? 10.18 26.172 -11.039 1 88.81 36 HIS B O 1
ATOM 5974 N N . PHE B 1 37 ? 11.461 27.375 -12.453 1 88.56 37 PHE B N 1
ATOM 5975 C CA . PHE B 1 37 ? 12.367 26.234 -12.562 1 88.56 37 PHE B CA 1
ATOM 5976 C C . PHE B 1 37 ? 13.062 25.969 -11.234 1 88.56 37 PHE B C 1
ATOM 5978 O O . PHE B 1 37 ? 13.102 24.828 -10.773 1 88.56 37 PHE B O 1
ATOM 5985 N N . SER B 1 38 ? 13.641 27.031 -10.617 1 90.19 38 SER B N 1
ATOM 5986 C CA . SER B 1 38 ? 14.297 26.875 -9.328 1 90.19 38 SER B CA 1
ATOM 5987 C C . SER B 1 38 ? 14.031 28.078 -8.422 1 90.19 38 SER B C 1
ATOM 5989 O O . SER B 1 38 ? 14.055 29.219 -8.883 1 90.19 38 SER B O 1
ATOM 5991 N N . ARG B 1 39 ? 13.648 27.797 -7.195 1 88.44 39 ARG B N 1
ATOM 5992 C CA . ARG B 1 39 ? 13.406 28.844 -6.215 1 88.44 39 ARG B CA 1
ATOM 5993 C C . ARG B 1 39 ? 14.445 28.812 -5.098 1 88.44 39 ARG B C 1
ATOM 5995 O O . ARG B 1 39 ? 14.914 27.734 -4.719 1 88.44 39 ARG B O 1
ATOM 6002 N N . ASP B 1 40 ? 14.742 29.953 -4.617 1 84.06 40 ASP B N 1
ATOM 6003 C CA . ASP B 1 40 ? 15.688 30.094 -3.516 1 84.06 40 ASP B CA 1
ATOM 6004 C C . ASP B 1 40 ? 15.039 29.719 -2.182 1 84.06 40 ASP B C 1
ATOM 6006 O O . ASP B 1 40 ? 14.109 30.406 -1.733 1 84.06 40 ASP B O 1
ATOM 6010 N N . PRO B 1 41 ? 15.516 28.672 -1.611 1 85.12 41 PRO B N 1
ATOM 6011 C CA . PRO B 1 41 ? 14.906 28.266 -0.344 1 85.12 41 PRO B CA 1
ATOM 6012 C C . PRO B 1 41 ? 15.234 29.219 0.805 1 85.12 41 PRO B C 1
ATOM 6014 O O . PRO B 1 41 ? 14.562 29.188 1.84 1 85.12 41 PRO B O 1
ATOM 6017 N N . TYR B 1 42 ? 16.219 30.062 0.651 1 78.38 42 TYR B N 1
ATOM 6018 C CA . TYR B 1 42 ? 16.672 30.922 1.746 1 78.38 42 TYR B CA 1
ATOM 6019 C C . TYR B 1 42 ? 15.969 32.281 1.703 1 78.38 42 TYR B C 1
ATOM 6021 O O . TYR B 1 42 ? 16.156 33.094 2.598 1 78.38 42 TYR B O 1
ATOM 6029 N N . LYS B 1 43 ? 15.164 32.438 0.696 1 73.38 43 LYS B N 1
ATOM 6030 C CA . LYS B 1 43 ? 14.469 33.719 0.618 1 73.38 43 LYS B CA 1
ATOM 6031 C C . LYS B 1 43 ? 13.32 33.781 1.621 1 73.38 43 LYS B C 1
ATOM 6033 O O . LYS B 1 43 ? 12.477 32.875 1.669 1 73.38 43 LYS B O 1
ATOM 6038 N N . PRO B 1 44 ? 13.555 34.781 2.631 1 61.06 44 PRO B N 1
ATOM 6039 C CA . PRO B 1 44 ? 12.508 34.875 3.654 1 61.06 44 PRO B CA 1
ATOM 6040 C C . PRO B 1 44 ? 11.148 35.25 3.072 1 61.06 44 PRO B C 1
ATOM 6042 O O . PRO B 1 44 ? 11.07 35.812 1.979 1 61.06 44 PRO B O 1
ATOM 6045 N N . ALA B 1 45 ? 10.008 34.719 3.576 1 53.81 45 ALA B N 1
ATOM 6046 C CA . ALA B 1 45 ? 8.656 35.156 3.205 1 53.81 45 ALA B CA 1
ATOM 6047 C C . ALA B 1 45 ? 8.508 36.656 3.324 1 53.81 45 ALA B C 1
ATOM 6049 O O . ALA B 1 45 ? 8.781 37.25 4.379 1 53.81 45 ALA B O 1
ATOM 6050 N N . ARG B 1 46 ? 8.844 37.531 2.547 1 43.59 46 ARG B N 1
ATOM 6051 C CA . ARG B 1 46 ? 8.672 38.969 2.688 1 43.59 46 ARG B CA 1
ATOM 6052 C C . ARG B 1 46 ? 7.324 39.312 3.326 1 43.59 46 ARG B C 1
ATOM 6054 O O . ARG B 1 46 ? 6.301 38.719 2.975 1 43.59 46 ARG B O 1
ATOM 6061 N N . GLU B 1 47 ? 7.09 39.875 4.5 1 40.28 47 GLU B N 1
ATOM 6062 C CA . GLU B 1 47 ? 5.902 40.469 5.086 1 40.28 47 GLU B CA 1
ATOM 6063 C C . GLU B 1 47 ? 5.094 41.25 4.039 1 40.28 47 GLU B C 1
ATOM 6065 O O . GLU B 1 47 ? 3.914 41.531 4.246 1 40.28 47 GLU B O 1
ATOM 6070 N N . ASP B 1 48 ? 5.52 41.938 3.027 1 37.56 48 ASP B N 1
ATOM 6071 C CA . ASP B 1 48 ? 4.793 42.812 2.115 1 37.56 48 ASP B CA 1
ATOM 6072 C C . ASP B 1 48 ? 3.746 42.062 1.322 1 37.56 48 ASP B C 1
ATOM 6074 O O . ASP B 1 48 ? 2.883 42.656 0.673 1 37.56 48 ASP B O 1
ATOM 6078 N N . GLU B 1 49 ? 3.918 40.844 0.994 1 40.22 49 GLU B N 1
ATOM 6079 C CA . GLU B 1 49 ? 2.877 40.25 0.145 1 40.22 49 GLU B CA 1
ATOM 6080 C C . GLU B 1 49 ? 1.623 39.938 0.952 1 40.22 49 GLU B C 1
ATOM 6082 O O . GLU B 1 49 ? 0.652 39.406 0.413 1 40.22 49 GLU B O 1
ATOM 6087 N N . LYS B 1 50 ? 1.515 40.125 2.27 1 41.03 50 LYS B N 1
ATOM 6088 C CA . LYS B 1 50 ? 0.248 40.375 2.953 1 41.03 50 LYS B CA 1
ATOM 6089 C C . LYS B 1 50 ? -0.351 41.719 2.527 1 41.03 50 LYS B C 1
ATOM 6091 O O . LYS B 1 50 ? -1.359 42.156 3.084 1 41.03 50 LYS B O 1
ATOM 6096 N N . SER B 1 51 ? 0.416 42.438 1.831 1 35.03 51 SER B N 1
ATOM 6097 C CA . SER B 1 51 ? -0.081 43.781 1.524 1 35.03 51 SER B CA 1
ATOM 6098 C C . SER B 1 51 ? -1.312 43.719 0.626 1 35.03 51 SER B C 1
ATOM 6100 O O . SER B 1 51 ? -1.826 44.75 0.197 1 35.03 51 SER B O 1
ATOM 6102 N N . SER B 1 52 ? -1.58 42.719 -0.031 1 34.72 52 SER B N 1
ATOM 6103 C CA . SER B 1 52 ? -2.807 43 -0.762 1 34.72 52 SER B CA 1
ATOM 6104 C C . SER B 1 52 ? -3.967 43.281 0.191 1 34.72 52 SER B C 1
ATOM 6106 O O . SER B 1 52 ? -5.129 43.281 -0.221 1 34.72 52 SER B O 1
ATOM 6108 N N . GLN B 1 53 ? -3.812 43.25 1.537 1 32.75 53 GLN B N 1
ATOM 6109 C CA . GLN B 1 53 ? -4.879 43.938 2.242 1 32.75 53 GLN B CA 1
ATOM 6110 C C . GLN B 1 53 ? -4.832 45.438 1.955 1 32.75 53 GLN B C 1
ATOM 6112 O O . GLN B 1 53 ? -3.752 46.031 1.803 1 32.75 53 GLN B O 1
ATOM 6117 N N . PRO B 1 54 ? -5.887 46.094 1.494 1 32.38 54 PRO B N 1
ATOM 6118 C CA . PRO B 1 54 ? -5.922 47.531 1.371 1 32.38 54 PRO B CA 1
ATOM 6119 C C . PRO B 1 54 ? -5.16 48.25 2.49 1 32.38 54 PRO B C 1
ATOM 6121 O O . PRO B 1 54 ? -5.109 47.75 3.617 1 32.38 54 PRO B O 1
ATOM 6124 N N . ALA B 1 55 ? -4.168 49.125 2.197 1 35.41 55 ALA B N 1
ATOM 6125 C CA . ALA B 1 55 ? -3.465 50.125 2.984 1 35.41 55 ALA B CA 1
ATOM 6126 C C . ALA B 1 55 ? -4.383 50.75 4.031 1 35.41 55 ALA B C 1
ATOM 6128 O O . ALA B 1 55 ? -4.762 51.906 3.92 1 35.41 55 ALA B O 1
ATOM 6129 N N . ALA B 1 56 ? -5.578 50.344 4.344 1 34.53 56 ALA B N 1
ATOM 6130 C CA . ALA B 1 56 ? -6.156 51.156 5.414 1 34.53 56 ALA B CA 1
ATOM 6131 C C . ALA B 1 56 ? -5.148 51.406 6.535 1 34.53 56 ALA B C 1
ATOM 6133 O O . ALA B 1 56 ? -4.176 50.656 6.664 1 34.53 56 ALA B O 1
ATOM 6134 N N . GLN B 1 57 ? -5.539 52.344 7.645 1 34.16 57 GLN B N 1
ATOM 6135 C CA . GLN B 1 57 ? -4.977 53.156 8.719 1 34.16 57 GLN B CA 1
ATOM 6136 C C . GLN B 1 57 ? -4.195 52.312 9.703 1 34.16 57 GLN B C 1
ATOM 6138 O O . GLN B 1 57 ? -4.738 51.875 10.727 1 34.16 57 GLN B O 1
ATOM 6143 N N . VAL B 1 58 ? -3.424 51.375 9.273 1 36.44 58 VAL B N 1
ATOM 6144 C CA . VAL B 1 58 ? -2.682 50.875 10.43 1 36.44 58 VAL B CA 1
ATOM 6145 C C . VAL B 1 58 ? -1.859 52.031 11.039 1 36.44 58 VAL B C 1
ATOM 6147 O O . VAL B 1 58 ? -1.132 52.719 10.328 1 36.44 58 VAL B O 1
ATOM 6150 N N . PRO B 1 59 ? -2.299 52.625 12.164 1 35.06 59 PRO B N 1
ATOM 6151 C CA . PRO B 1 59 ? -1.578 53.719 12.82 1 35.06 59 PRO B CA 1
ATOM 6152 C C . PRO B 1 59 ? -0.065 53.5 12.812 1 35.06 59 PRO B C 1
ATOM 6154 O O . PRO B 1 59 ? 0.41 52.375 12.75 1 35.06 59 PRO B O 1
ATOM 6157 N N . GLU B 1 60 ? 0.811 54.594 12.367 1 36.78 60 GLU B N 1
ATOM 6158 C CA . GLU B 1 60 ? 2.26 54.75 12.305 1 36.78 60 GLU B CA 1
ATOM 6159 C C . GLU B 1 60 ? 2.951 53.969 13.414 1 36.78 60 GLU B C 1
ATOM 6161 O O . GLU B 1 60 ? 4.141 53.656 13.32 1 36.78 60 GLU B O 1
ATOM 6166 N N . ALA B 1 61 ? 2.447 54.031 14.617 1 38.31 61 ALA B N 1
ATOM 6167 C CA . ALA B 1 61 ? 3.135 53.594 15.828 1 38.31 61 ALA B CA 1
ATOM 6168 C C . ALA B 1 61 ? 3.551 52.156 15.727 1 38.31 61 ALA B C 1
ATOM 6170 O O . ALA B 1 61 ? 4.453 51.688 16.438 1 38.31 61 ALA B O 1
ATOM 6171 N N . GLN B 1 62 ? 2.654 51.344 15.25 1 35.22 62 GLN B N 1
ATOM 6172 C CA . GLN B 1 62 ? 3.094 49.969 15.406 1 35.22 62 GLN B CA 1
ATOM 6173 C C . GLN B 1 62 ? 3.945 49.531 14.219 1 35.22 62 GLN B C 1
ATOM 6175 O O . GLN B 1 62 ? 3.521 48.688 13.422 1 35.22 62 GLN B O 1
ATOM 6180 N N . LYS B 1 63 ? 4.602 50.344 13.461 1 38.16 63 LYS B N 1
ATOM 6181 C CA . LYS B 1 63 ? 5.773 49.969 12.68 1 38.16 63 LYS B CA 1
ATOM 6182 C C . LYS B 1 63 ? 6.684 49.031 13.469 1 38.16 63 LYS B C 1
ATOM 6184 O O . LYS B 1 63 ? 7.598 49.5 14.164 1 38.16 63 LYS B O 1
ATOM 6189 N N . GLN B 1 64 ? 6.121 48.125 14.219 1 33.88 64 GLN B N 1
ATOM 6190 C CA . GLN B 1 64 ? 7.035 47.188 14.867 1 33.88 64 GLN B CA 1
ATOM 6191 C C . GLN B 1 64 ? 8.141 46.75 13.906 1 33.88 64 GLN B C 1
ATOM 6193 O O . GLN B 1 64 ? 7.918 46.656 12.703 1 33.88 64 GLN B O 1
ATOM 6198 N N . GLU B 1 65 ? 9.398 47 14.266 1 35.28 65 GLU B N 1
ATOM 6199 C CA . GLU B 1 65 ? 10.641 46.469 13.68 1 35.28 65 GLU B CA 1
ATOM 6200 C C . GLU B 1 65 ? 10.406 45.125 12.992 1 35.28 65 GLU B C 1
ATOM 6202 O O . GLU B 1 65 ? 9.586 44.344 13.43 1 35.28 65 GLU B O 1
ATOM 6207 N N . PRO B 1 66 ? 10.703 45.125 11.656 1 39 66 PRO B N 1
ATOM 6208 C CA . PRO B 1 66 ? 10.609 43.844 10.953 1 39 66 PRO B CA 1
ATOM 6209 C C . PRO B 1 66 ? 10.961 42.656 11.844 1 39 66 PRO B C 1
ATOM 6211 O O . PRO B 1 66 ? 12.094 42.531 12.312 1 39 66 PRO B O 1
ATOM 6214 N N . LYS B 1 67 ? 10.273 42.375 12.812 1 41.69 67 LYS B N 1
ATOM 6215 C CA . LYS B 1 67 ? 10.594 41.281 13.734 1 41.69 67 LYS B CA 1
ATOM 6216 C C . LYS B 1 67 ? 11.359 40.156 13.031 1 41.69 67 LYS B C 1
ATOM 6218 O O . LYS B 1 67 ? 11.461 40.156 11.797 1 41.69 67 LYS B O 1
ATOM 6223 N N . GLY B 1 68 ? 11.602 38.844 13.805 1 41.41 68 GLY B N 1
ATOM 6224 C CA . GLY B 1 68 ? 12.406 37.625 13.797 1 41.41 68 GLY B CA 1
ATOM 6225 C C . GLY B 1 68 ? 12.266 36.812 12.508 1 41.41 68 GLY B C 1
ATOM 6226 O O . GLY B 1 68 ? 11.258 36.938 11.812 1 41.41 68 GLY B O 1
ATOM 6227 N N . TYR B 1 69 ? 13.453 36.531 11.695 1 46.97 69 TYR B N 1
ATOM 6228 C CA . TYR B 1 69 ? 13.656 35.625 10.594 1 46.97 69 TYR B CA 1
ATOM 6229 C C . TYR B 1 69 ? 12.75 34.375 10.734 1 46.97 69 TYR B C 1
ATOM 6231 O O . TYR B 1 69 ? 12.836 33.656 11.734 1 46.97 69 TYR B O 1
ATOM 6239 N N . SER B 1 70 ? 11.586 34.5 10.211 1 58.03 70 SER B N 1
ATOM 6240 C CA . SER B 1 70 ? 10.773 33.281 10.227 1 58.03 70 SER B CA 1
ATOM 6241 C C . SER B 1 70 ? 11.453 32.156 9.438 1 58.03 70 SER B C 1
ATOM 6243 O O . SER B 1 70 ? 11.828 32.344 8.281 1 58.03 70 SER B O 1
ATOM 6245 N N . ARG B 1 71 ? 12.062 31.25 9.992 1 70.19 71 ARG B N 1
ATOM 6246 C CA . ARG B 1 71 ? 12.734 30.078 9.422 1 70.19 71 ARG B CA 1
ATOM 6247 C C . ARG B 1 71 ? 11.797 29.312 8.508 1 70.19 71 ARG B C 1
ATOM 6249 O O . ARG B 1 71 ? 12.211 28.344 7.848 1 70.19 71 ARG B O 1
ATOM 6256 N N . LEU B 1 72 ? 10.586 29.891 8.211 1 76.31 72 LEU B N 1
ATOM 6257 C CA . LEU B 1 72 ? 9.625 29.109 7.434 1 76.31 72 LEU B CA 1
ATOM 6258 C C . LEU B 1 72 ? 9.828 29.344 5.938 1 76.31 72 LEU B C 1
ATOM 6260 O O . LEU B 1 72 ? 10.078 30.469 5.512 1 76.31 72 LEU B O 1
ATOM 6264 N N . LEU B 1 73 ? 9.828 28.328 5.203 1 79 73 LEU B N 1
ATOM 6265 C CA . LEU B 1 73 ? 9.961 28.391 3.752 1 79 73 LEU B CA 1
ATOM 6266 C C . LEU B 1 73 ? 8.836 29.219 3.145 1 79 73 LEU B C 1
ATOM 6268 O O . LEU B 1 73 ? 7.668 29.062 3.512 1 79 73 LEU B O 1
ATOM 6272 N N . LYS B 1 74 ? 9.203 30.094 2.383 1 73.44 74 LYS B N 1
ATOM 6273 C CA . LYS B 1 74 ? 8.234 30.969 1.721 1 73.44 74 LYS B CA 1
ATOM 6274 C C . LYS B 1 74 ? 7.34 30.172 0.779 1 73.44 74 LYS B C 1
ATOM 6276 O O . LYS B 1 74 ? 6.129 30.391 0.728 1 73.44 74 LYS B O 1
ATOM 6281 N N . HIS B 1 75 ? 7.938 29.266 -0.001 1 78.69 75 HIS B N 1
ATOM 6282 C CA . HIS B 1 75 ? 7.203 28.453 -0.968 1 78.69 75 HIS B CA 1
ATOM 6283 C C . HIS B 1 75 ? 7.406 26.969 -0.708 1 78.69 75 HIS B C 1
ATOM 6285 O O . HIS B 1 75 ? 8.078 26.281 -1.483 1 78.69 75 HIS B O 1
ATOM 6291 N N . PRO B 1 76 ? 6.723 26.547 0.251 1 81.44 76 PRO B N 1
ATOM 6292 C CA . PRO B 1 76 ? 6.918 25.125 0.555 1 81.44 76 PRO B CA 1
ATOM 6293 C C . PRO B 1 76 ? 6.383 24.219 -0.541 1 81.44 76 PRO B C 1
ATOM 6295 O O . PRO B 1 76 ? 5.461 24.594 -1.27 1 81.44 76 PRO B O 1
ATOM 6298 N N . GLY B 1 77 ? 7.051 23.156 -0.672 1 78.81 77 GLY B N 1
ATOM 6299 C CA . GLY B 1 77 ? 6.641 22.156 -1.645 1 78.81 77 GLY B CA 1
ATOM 6300 C C . GLY B 1 77 ? 5.242 21.625 -1.396 1 78.81 77 GLY B C 1
ATOM 6301 O O . GLY B 1 77 ? 4.688 21.812 -0.31 1 78.81 77 GLY B O 1
ATOM 6302 N N . SER B 1 78 ? 4.695 21.047 -2.451 1 77.44 78 SER B N 1
ATOM 6303 C CA . SER B 1 78 ? 3.342 20.5 -2.383 1 77.44 78 SER B CA 1
ATOM 6304 C C . SER B 1 78 ? 3.275 19.297 -1.465 1 77.44 78 SER B C 1
ATOM 6306 O O . SER B 1 78 ? 4.18 18.453 -1.47 1 77.44 78 SER B O 1
ATOM 6308 N N . GLY B 1 79 ? 2.326 19.203 -0.677 1 77.38 79 GLY B N 1
ATOM 6309 C CA . GLY B 1 79 ? 2.137 18.125 0.276 1 77.38 79 GLY B CA 1
ATOM 6310 C C . GLY B 1 79 ? 1.885 16.781 -0.387 1 77.38 79 GLY B C 1
ATOM 6311 O O . GLY B 1 79 ? 2.32 15.75 0.116 1 77.38 79 GLY B O 1
ATOM 6312 N N . TRP B 1 80 ? 1.341 16.812 -1.608 1 80.69 80 TRP B N 1
ATOM 6313 C CA . TRP B 1 80 ? 0.989 15.547 -2.254 1 80.69 80 TRP B CA 1
ATOM 6314 C C . TRP B 1 80 ? 2.234 14.828 -2.758 1 80.69 80 TRP B C 1
ATOM 6316 O O . TRP B 1 80 ? 2.285 13.594 -2.768 1 80.69 80 TRP B O 1
ATOM 6326 N N . THR B 1 81 ? 3.227 15.602 -3.139 1 85.62 81 THR B N 1
ATOM 6327 C CA . THR B 1 81 ? 4.438 14.969 -3.65 1 85.62 81 THR B CA 1
ATOM 6328 C C . THR B 1 81 ? 5.18 14.242 -2.533 1 85.62 81 THR B C 1
ATOM 6330 O O . THR B 1 81 ? 5.75 13.172 -2.756 1 85.62 81 THR B O 1
ATOM 6333 N N . LEU B 1 82 ? 5.047 14.82 -1.392 1 84.88 82 LEU B N 1
ATOM 6334 C CA . LEU B 1 82 ? 5.719 14.188 -0.262 1 84.88 82 LEU B CA 1
ATOM 6335 C C . LEU B 1 82 ? 5.016 12.898 0.139 1 84.88 82 LEU B C 1
ATOM 6337 O O . LEU B 1 82 ? 5.668 11.891 0.415 1 84.88 82 LEU B O 1
ATOM 6341 N N . LEU B 1 83 ? 3.789 13.008 0.094 1 78.94 83 LEU B N 1
ATOM 6342 C CA . LEU B 1 83 ? 3.027 11.805 0.409 1 78.94 83 LEU B CA 1
ATOM 6343 C C . LEU B 1 83 ? 3.223 10.742 -0.665 1 78.94 83 LEU B C 1
ATOM 6345 O O . LEU B 1 83 ? 3.359 9.555 -0.353 1 78.94 83 LEU B O 1
ATOM 6349 N N . PHE B 1 84 ? 3.211 11.203 -1.873 1 80.62 84 PHE B N 1
ATOM 6350 C CA . PHE B 1 84 ? 3.408 10.297 -2.998 1 80.62 84 PHE B CA 1
ATOM 6351 C C . PHE B 1 84 ? 4.793 9.656 -2.945 1 80.62 84 PHE B C 1
ATOM 6353 O O . PHE B 1 84 ? 4.953 8.477 -3.26 1 80.62 84 PHE B O 1
ATOM 6360 N N . TYR B 1 85 ? 5.727 10.406 -2.506 1 86.12 85 TYR B N 1
ATOM 6361 C CA . TYR B 1 85 ? 7.094 9.938 -2.33 1 86.12 85 TYR B CA 1
ATOM 6362 C C . TYR B 1 85 ? 7.164 8.852 -1.264 1 86.12 85 TYR B C 1
ATOM 6364 O O . TYR B 1 85 ? 7.777 7.805 -1.476 1 86.12 85 TYR B O 1
ATOM 6372 N N . ASP B 1 86 ? 6.559 9.031 -0.229 1 84.56 86 ASP B N 1
ATOM 6373 C CA . ASP B 1 86 ? 6.578 8.062 0.864 1 84.56 86 ASP B CA 1
ATOM 6374 C C . ASP B 1 86 ? 5.84 6.781 0.478 1 84.56 86 ASP B C 1
ATOM 6376 O O . ASP B 1 86 ? 6.27 5.68 0.831 1 84.56 86 ASP B O 1
ATOM 6380 N N . LEU B 1 87 ? 4.844 6.953 -0.269 1 78.06 87 LEU B N 1
ATOM 6381 C CA . LEU B 1 87 ? 4.062 5.801 -0.704 1 78.06 87 LEU B CA 1
ATOM 6382 C C . LEU B 1 87 ? 4.848 4.957 -1.705 1 78.06 87 LEU B C 1
ATOM 6384 O O . LEU B 1 87 ? 4.703 3.734 -1.742 1 78.06 87 LEU B O 1
ATOM 6388 N N . ALA B 1 88 ? 5.566 5.625 -2.461 1 78.06 88 ALA B N 1
ATOM 6389 C CA . ALA B 1 88 ? 6.383 4.898 -3.428 1 78.06 88 ALA B CA 1
ATOM 6390 C C . ALA B 1 88 ? 7.387 3.99 -2.723 1 78.06 88 ALA B C 1
ATOM 6392 O O . ALA B 1 88 ? 7.727 2.92 -3.234 1 78.06 88 ALA B O 1
ATOM 6393 N N . TRP B 1 89 ? 7.773 4.398 -1.555 1 82.56 89 TRP B N 1
ATOM 6394 C CA . TRP B 1 89 ? 8.719 3.607 -0.773 1 82.56 89 TRP B CA 1
ATOM 6395 C C . TRP B 1 89 ? 8.047 2.367 -0.196 1 82.56 89 TRP B C 1
ATOM 6397 O O . TRP B 1 89 ? 8.719 1.401 0.174 1 82.56 89 TRP B O 1
ATOM 6407 N N . THR B 1 90 ? 6.727 2.348 -0.184 1 74.06 90 THR B N 1
ATOM 6408 C CA . THR B 1 90 ? 5.992 1.2 0.333 1 74.06 90 THR B CA 1
ATOM 6409 C C . THR B 1 90 ? 6.273 -0.045 -0.503 1 74.06 90 THR B C 1
ATOM 6411 O O . THR B 1 90 ? 6.406 -1.145 0.038 1 74.06 90 THR B O 1
ATOM 6414 N N . ALA B 1 91 ? 6.43 0.177 -1.772 1 72.44 91 ALA B N 1
ATOM 6415 C CA . ALA B 1 91 ? 6.695 -0.955 -2.656 1 72.44 91 ALA B CA 1
ATOM 6416 C C . ALA B 1 91 ? 8.055 -1.579 -2.355 1 72.44 91 ALA B C 1
ATOM 6418 O O . ALA B 1 91 ? 8.195 -2.805 -2.361 1 72.44 91 ALA B O 1
ATOM 6419 N N . THR B 1 92 ? 8.945 -0.725 -2.012 1 75.5 92 THR B N 1
ATOM 6420 C CA . THR B 1 92 ? 10.297 -1.203 -1.746 1 75.5 92 THR B CA 1
ATOM 6421 C C . THR B 1 92 ? 10.352 -1.965 -0.425 1 75.5 92 THR B C 1
ATOM 6423 O O . THR B 1 92 ? 10.945 -3.041 -0.347 1 75.5 92 THR B O 1
ATOM 6426 N N . PHE B 1 93 ? 9.672 -1.498 0.54 1 77 93 PHE B N 1
ATOM 6427 C CA . PHE B 1 93 ? 9.711 -2.146 1.845 1 77 93 PHE B CA 1
ATOM 6428 C C . PHE B 1 93 ? 8.906 -3.441 1.829 1 77 93 PHE B C 1
ATOM 6430 O O . PHE B 1 93 ? 9.258 -4.406 2.512 1 77 93 PHE B O 1
ATOM 6437 N N . ALA B 1 94 ? 7.906 -3.42 0.988 1 71.12 94 ALA B N 1
ATOM 6438 C CA . ALA B 1 94 ? 7.102 -4.633 0.856 1 71.12 94 ALA B CA 1
ATOM 6439 C C . ALA B 1 94 ? 7.918 -5.77 0.244 1 71.12 94 ALA B C 1
ATOM 6441 O O . ALA B 1 94 ? 7.836 -6.914 0.698 1 71.12 94 ALA B O 1
ATOM 6442 N N . THR B 1 95 ? 8.672 -5.43 -0.673 1 72.69 95 THR B N 1
ATOM 6443 C CA . THR B 1 95 ? 9.469 -6.445 -1.351 1 72.69 95 THR B CA 1
ATOM 6444 C C . THR B 1 95 ? 10.625 -6.906 -0.467 1 72.69 95 THR B C 1
ATOM 6446 O O . THR B 1 95 ? 11.008 -8.078 -0.493 1 72.69 95 THR B O 1
ATOM 6449 N N . LEU B 1 96 ? 11.133 -6.059 0.316 1 71.88 96 LEU B N 1
ATOM 6450 C CA . LEU B 1 96 ? 12.211 -6.395 1.233 1 71.88 96 LEU B CA 1
ATOM 6451 C C . LEU B 1 96 ? 11.742 -7.371 2.303 1 71.88 96 LEU B C 1
ATOM 6453 O O . LEU B 1 96 ? 12.492 -8.25 2.725 1 71.88 96 LEU B O 1
ATOM 6457 N N . ALA B 1 97 ? 10.508 -7.184 2.65 1 64.94 97 ALA B N 1
ATOM 6458 C CA . ALA B 1 97 ? 9.953 -8.047 3.693 1 64.94 97 ALA B CA 1
ATOM 6459 C C . ALA B 1 97 ? 9.836 -9.484 3.207 1 64.94 97 ALA B C 1
ATOM 6461 O O . ALA B 1 97 ? 9.867 -10.422 4.008 1 64.94 97 ALA B O 1
ATOM 6462 N N . GLN B 1 98 ? 9.773 -9.555 1.884 1 61.97 98 GLN B N 1
ATOM 6463 C CA . GLN B 1 98 ? 9.594 -10.883 1.322 1 61.97 98 GLN B CA 1
ATOM 6464 C C . GLN B 1 98 ? 10.938 -11.602 1.158 1 61.97 98 GLN B C 1
ATOM 6466 O O . GLN B 1 98 ? 10.977 -12.773 0.778 1 61.97 98 GLN B O 1
ATOM 6471 N N . ASN B 1 99 ? 12.031 -10.766 1.41 1 56.53 99 ASN B N 1
ATOM 6472 C CA . ASN B 1 99 ? 13.359 -11.367 1.28 1 56.53 99 ASN B CA 1
ATOM 6473 C C . ASN B 1 99 ? 13.578 -12.469 2.312 1 56.53 99 ASN B C 1
ATOM 6475 O O . ASN B 1 99 ? 13.305 -12.281 3.498 1 56.53 99 ASN B O 1
ATOM 6479 N N . GLY B 1 100 ? 13.812 -13.758 1.934 1 57.03 100 GLY B N 1
ATOM 6480 C CA . GLY B 1 100 ? 14.281 -15.117 2.119 1 57.03 100 GLY B CA 1
ATOM 6481 C C . GLY B 1 100 ? 14.266 -15.57 3.568 1 57.03 100 GLY B C 1
ATOM 6482 O O . GLY B 1 100 ? 14.055 -14.75 4.473 1 57.03 100 GLY B O 1
ATOM 6483 N N . SER B 1 101 ? 14.211 -16.688 3.902 1 60.28 101 SER B N 1
ATOM 6484 C CA . SER B 1 101 ? 14.391 -17.531 5.078 1 60.28 101 SER B CA 1
ATOM 6485 C C . SER B 1 101 ? 15.758 -17.312 5.715 1 60.28 101 SER B C 1
ATOM 6487 O O . SER B 1 101 ? 16.719 -16.969 5.027 1 60.28 101 SER B O 1
ATOM 6489 N N . PHE B 1 102 ? 15.727 -16.844 6.98 1 64.12 102 PHE B N 1
ATOM 6490 C CA . PHE B 1 102 ? 16.969 -16.766 7.734 1 64.12 102 PHE B CA 1
ATOM 6491 C C . PHE B 1 102 ? 17.578 -18.156 7.938 1 64.12 102 PHE B C 1
ATOM 6493 O O . PHE B 1 102 ? 17.297 -18.812 8.945 1 64.12 102 PHE B O 1
ATOM 6500 N N . ILE B 1 103 ? 18.172 -18.688 6.828 1 62.41 103 ILE B N 1
ATOM 6501 C CA . ILE B 1 103 ? 18.781 -20 6.91 1 62.41 103 ILE B CA 1
ATOM 6502 C C . ILE B 1 103 ? 20.203 -19.891 7.469 1 62.41 103 ILE B C 1
ATOM 6504 O O . ILE B 1 103 ? 20.609 -20.672 8.328 1 62.41 103 ILE B O 1
ATOM 6508 N N . GLU B 1 104 ? 20.859 -18.844 7.043 1 67.31 104 GLU B N 1
ATOM 6509 C CA . GLU B 1 104 ? 22.219 -18.562 7.504 1 67.31 104 GLU B CA 1
ATOM 6510 C C . GLU B 1 104 ? 22.281 -17.219 8.234 1 67.31 104 GLU B C 1
ATOM 6512 O O . GLU B 1 104 ? 21.484 -16.328 7.977 1 67.31 104 GLU B O 1
ATOM 6517 N N . PRO B 1 105 ? 23.094 -17.172 9.148 1 68.94 105 PRO B N 1
ATOM 6518 C CA . PRO B 1 105 ? 23.266 -15.914 9.891 1 68.94 105 PRO B CA 1
ATOM 6519 C C . PRO B 1 105 ? 23.5 -14.719 8.969 1 68.94 105 PRO B C 1
ATOM 6521 O O . PRO B 1 105 ? 23.078 -13.602 9.289 1 68.94 105 PRO B O 1
ATOM 6524 N N . LEU B 1 106 ? 24.078 -15.039 7.906 1 73.81 106 LEU B N 1
ATOM 6525 C CA . LEU B 1 106 ? 24.391 -13.945 7.004 1 73.81 106 LEU B CA 1
ATOM 6526 C C . LEU B 1 106 ? 23.141 -13.43 6.305 1 73.81 106 LEU B C 1
ATOM 6528 O O . LEU B 1 106 ? 23.141 -12.312 5.773 1 73.81 106 LEU B O 1
ATOM 6532 N N . ASP B 1 107 ? 22.094 -14.234 6.422 1 75.62 107 ASP B N 1
ATOM 6533 C CA . ASP B 1 107 ? 20.828 -13.789 5.859 1 75.62 107 ASP B CA 1
ATOM 6534 C C . ASP B 1 107 ? 20.234 -12.625 6.664 1 75.62 107 ASP B C 1
ATOM 6536 O O . ASP B 1 107 ? 19.609 -11.727 6.102 1 75.62 107 ASP B O 1
ATOM 6540 N N . ALA B 1 108 ? 20.609 -12.672 7.961 1 77.06 108 ALA B N 1
ATOM 6541 C CA . ALA B 1 108 ? 20.156 -11.578 8.812 1 77.06 108 ALA B CA 1
ATOM 6542 C C . ALA B 1 108 ? 20.875 -10.281 8.477 1 77.06 108 ALA B C 1
ATOM 6544 O O . ALA B 1 108 ? 20.266 -9.211 8.461 1 77.06 108 ALA B O 1
ATOM 6545 N N . LEU B 1 109 ? 22.109 -10.438 8.195 1 77.12 109 LEU B N 1
ATOM 6546 C CA . LEU B 1 109 ? 22.891 -9.258 7.844 1 77.12 109 LEU B CA 1
ATOM 6547 C C . LEU B 1 109 ? 22.406 -8.664 6.52 1 77.12 109 LEU B C 1
ATOM 6549 O O . LEU B 1 109 ? 22.391 -7.441 6.359 1 77.12 109 LEU B O 1
ATOM 6553 N N . SER B 1 110 ? 22.078 -9.57 5.688 1 82.56 110 SER B N 1
ATOM 6554 C CA . SER B 1 110 ? 21.578 -9.109 4.395 1 82.56 110 SER B CA 1
ATOM 6555 C C . SER B 1 110 ? 20.266 -8.359 4.535 1 82.56 110 SER B C 1
ATOM 6557 O O . SER B 1 110 ? 20.078 -7.293 3.947 1 82.56 110 SER B O 1
ATOM 6559 N N . TYR B 1 111 ? 19.406 -8.867 5.418 1 84.31 111 TYR B N 1
ATOM 6560 C CA . TYR B 1 111 ? 18.109 -8.234 5.598 1 84.31 111 TYR B CA 1
ATOM 6561 C C . TYR B 1 111 ? 18.25 -6.891 6.301 1 84.31 111 TYR B C 1
ATOM 6563 O O . TYR B 1 111 ? 17.734 -5.879 5.82 1 84.31 111 TYR B O 1
ATOM 6571 N N . PHE B 1 112 ? 18.938 -6.898 7.379 1 85.25 112 PHE B N 1
ATOM 6572 C CA . PHE B 1 112 ? 19.062 -5.676 8.164 1 85.25 112 PHE B CA 1
ATOM 6573 C C . PHE B 1 112 ? 19.906 -4.645 7.43 1 85.25 112 PHE B C 1
ATOM 6575 O O . PHE B 1 112 ? 19.656 -3.441 7.527 1 85.25 112 PHE B O 1
ATOM 6582 N N . GLY B 1 113 ? 20.875 -5.145 6.723 1 84.5 113 GLY B N 1
ATOM 6583 C CA . GLY B 1 113 ? 21.703 -4.234 5.938 1 84.5 113 GLY B CA 1
ATOM 6584 C C . GLY B 1 113 ? 20.938 -3.557 4.82 1 84.5 113 GLY B C 1
ATOM 6585 O O . GLY B 1 113 ? 21.047 -2.342 4.633 1 84.5 113 GLY B O 1
ATOM 6586 N N . PHE B 1 114 ? 20.156 -4.324 4.176 1 85.69 114 PHE B N 1
ATOM 6587 C CA . PHE B 1 114 ? 19.344 -3.773 3.096 1 85.69 114 PHE B CA 1
ATOM 6588 C C . PHE B 1 114 ? 18.297 -2.809 3.641 1 85.69 114 PHE B C 1
ATOM 6590 O O . PHE B 1 114 ? 18.062 -1.747 3.059 1 85.69 114 PHE B O 1
ATOM 6597 N N . PHE B 1 115 ? 17.656 -3.193 4.691 1 88.25 115 PHE B N 1
ATOM 6598 C CA . PHE B 1 115 ? 16.641 -2.332 5.285 1 88.25 115 PHE B CA 1
ATOM 6599 C C . PHE B 1 115 ? 17.25 -1.01 5.734 1 88.25 115 PHE B C 1
ATOM 6601 O O . PHE B 1 115 ? 16.656 0.052 5.531 1 88.25 115 PHE B O 1
ATOM 6608 N N . ALA B 1 116 ? 18.391 -1.139 6.297 1 88.94 116 ALA B N 1
ATOM 6609 C CA . ALA B 1 116 ? 19.078 0.065 6.766 1 88.94 116 ALA B CA 1
ATOM 6610 C C . ALA B 1 116 ? 19.438 0.975 5.598 1 88.94 116 ALA B C 1
ATOM 6612 O O . ALA B 1 116 ? 19.328 2.199 5.695 1 88.94 116 ALA B O 1
ATOM 6613 N N . ALA B 1 117 ? 19.875 0.396 4.531 1 89.56 117 ALA B N 1
ATOM 6614 C CA . ALA B 1 117 ? 20.234 1.175 3.35 1 89.56 117 ALA B CA 1
ATOM 6615 C C . ALA B 1 117 ? 19.016 1.887 2.768 1 89.56 117 ALA B C 1
ATOM 6617 O O . ALA B 1 117 ? 19.078 3.076 2.445 1 89.56 117 ALA B O 1
ATOM 6618 N N . MET B 1 118 ? 17.953 1.185 2.691 1 89.19 118 MET B N 1
ATOM 6619 C CA . MET B 1 118 ? 16.719 1.767 2.15 1 89.19 118 MET B CA 1
ATOM 6620 C C . MET B 1 118 ? 16.203 2.871 3.061 1 89.19 118 MET B C 1
ATOM 6622 O O . MET B 1 118 ? 15.773 3.928 2.584 1 89.19 118 MET B O 1
ATOM 6626 N N . MET B 1 119 ? 16.25 2.566 4.324 1 89.88 119 MET B N 1
ATOM 6627 C CA . MET B 1 119 ? 15.797 3.564 5.285 1 89.88 119 MET B CA 1
ATOM 6628 C C . MET B 1 119 ? 16.656 4.82 5.215 1 89.88 119 MET B C 1
ATOM 6630 O O . MET B 1 119 ? 16.141 5.934 5.371 1 89.88 119 MET B O 1
ATOM 6634 N N . TRP B 1 120 ? 17.859 4.625 4.953 1 91.19 120 TRP B N 1
ATOM 6635 C CA . TRP B 1 120 ? 18.75 5.785 4.859 1 91.19 120 TRP B CA 1
ATOM 6636 C C . TRP B 1 120 ? 18.453 6.598 3.604 1 91.19 120 TRP B C 1
ATOM 6638 O O . TRP B 1 120 ? 18.469 7.832 3.631 1 91.19 120 TRP B O 1
ATOM 6648 N N . LEU B 1 121 ? 18.25 5.887 2.561 1 91.88 121 LEU B N 1
ATOM 6649 C CA . LEU B 1 121 ? 17.906 6.59 1.332 1 91.88 121 LEU B CA 1
ATOM 6650 C C . LEU B 1 121 ? 16.672 7.457 1.537 1 91.88 121 LEU B C 1
ATOM 6652 O O . LEU B 1 121 ? 16.641 8.617 1.123 1 91.88 121 LEU B O 1
ATOM 6656 N N . TRP B 1 122 ? 15.719 6.953 2.189 1 90.69 122 TRP B N 1
ATOM 6657 C CA . TRP B 1 122 ? 14.5 7.699 2.477 1 90.69 122 TRP B CA 1
ATOM 6658 C C . TRP B 1 122 ? 14.773 8.828 3.465 1 90.69 122 TRP B C 1
ATOM 6660 O O . TRP B 1 122 ? 14.344 9.961 3.258 1 90.69 122 TRP B O 1
ATOM 6670 N N . ALA B 1 123 ? 15.531 8.547 4.551 1 89.31 123 ALA B N 1
ATOM 6671 C CA . ALA B 1 123 ? 15.773 9.508 5.629 1 89.31 123 ALA B CA 1
ATOM 6672 C C . ALA B 1 123 ? 16.578 10.695 5.129 1 89.31 123 ALA B C 1
ATOM 6674 O O . ALA B 1 123 ? 16.297 11.844 5.488 1 89.31 123 ALA B O 1
ATOM 6675 N N . SER B 1 124 ? 17.578 10.414 4.359 1 91 124 SER B N 1
ATOM 6676 C CA . SER B 1 124 ? 18.438 11.492 3.873 1 91 124 SER B CA 1
ATOM 6677 C C . SER B 1 124 ? 17.672 12.445 2.963 1 91 124 SER B C 1
ATOM 6679 O O . SER B 1 124 ? 17.875 13.656 3.031 1 91 124 SER B O 1
ATOM 6681 N N . GLN B 1 125 ? 16.797 11.883 2.158 1 91 125 GLN B N 1
ATOM 6682 C CA . GLN B 1 125 ? 15.977 12.727 1.304 1 91 125 GLN B CA 1
ATOM 6683 C C . GLN B 1 125 ? 14.961 13.516 2.125 1 91 125 GLN B C 1
ATOM 6685 O O . GLN B 1 125 ? 14.664 14.672 1.812 1 91 125 GLN B O 1
ATOM 6690 N N . THR B 1 126 ? 14.422 12.898 3.094 1 89 126 THR B N 1
ATOM 6691 C CA . THR B 1 126 ? 13.461 13.562 3.963 1 89 126 THR B CA 1
ATOM 6692 C C . THR B 1 126 ? 14.125 14.711 4.723 1 89 126 THR B C 1
ATOM 6694 O O . THR B 1 126 ? 13.547 15.789 4.863 1 89 126 THR B O 1
ATOM 6697 N N . LEU B 1 127 ? 15.336 14.5 5.191 1 87.31 127 LEU B N 1
ATOM 6698 C CA . LEU B 1 127 ? 16.078 15.547 5.883 1 87.31 127 LEU B CA 1
ATOM 6699 C C . LEU B 1 127 ? 16.344 16.734 4.953 1 87.31 127 LEU B C 1
ATOM 6701 O O . LEU B 1 127 ? 16.281 17.891 5.375 1 87.31 127 LEU B O 1
ATOM 6705 N N . TYR B 1 128 ? 16.625 16.375 3.734 1 90.94 128 TYR B N 1
ATOM 6706 C CA . TYR B 1 128 ? 16.797 17.438 2.744 1 90.94 128 TYR B CA 1
ATOM 6707 C C . TYR B 1 128 ? 15.484 18.172 2.52 1 90.94 128 TYR B C 1
ATOM 6709 O O . TYR B 1 128 ? 15.461 19.406 2.471 1 90.94 128 TYR B O 1
ATOM 6717 N N . SER B 1 129 ? 14.391 17.484 2.389 1 89.69 129 SER B N 1
ATOM 6718 C CA . SER B 1 129 ? 13.102 18.062 2.035 1 89.69 129 SER B CA 1
ATOM 6719 C C . SER B 1 129 ? 12.555 18.922 3.164 1 89.69 129 SER B C 1
ATOM 6721 O O . SER B 1 129 ? 11.836 19.891 2.918 1 89.69 129 SER B O 1
ATOM 6723 N N . VAL B 1 130 ? 12.875 18.656 4.398 1 85.06 130 VAL B N 1
ATOM 6724 C CA . VAL B 1 130 ? 12.383 19.422 5.539 1 85.06 130 VAL B CA 1
ATOM 6725 C C . VAL B 1 130 ? 12.984 20.828 5.508 1 85.06 130 VAL B C 1
ATOM 6727 O O . VAL B 1 130 ? 12.359 21.797 5.965 1 85.06 130 VAL B O 1
ATOM 6730 N N . HIS B 1 131 ? 14.109 20.922 4.82 1 85.31 131 HIS B N 1
ATOM 6731 C CA . HIS B 1 131 ? 14.781 22.219 4.844 1 85.31 131 HIS B CA 1
ATOM 6732 C C . HIS B 1 131 ? 14.68 22.922 3.496 1 85.31 131 HIS B C 1
ATOM 6734 O O . HIS B 1 131 ? 14.555 24.141 3.436 1 85.31 131 HIS B O 1
ATOM 6740 N N . PHE B 1 132 ? 14.703 22.172 2.455 1 89.94 132 PHE B N 1
ATOM 6741 C CA . PHE B 1 132 ? 15 22.859 1.2 1 89.94 132 PHE B CA 1
ATOM 6742 C C . PHE B 1 132 ? 13.93 22.547 0.156 1 89.94 132 PHE B C 1
ATOM 6744 O O . PHE B 1 132 ? 14.047 22.969 -0.999 1 89.94 132 PHE B O 1
ATOM 6751 N N . TYR B 1 133 ? 12.93 21.828 0.46 1 90.62 133 TYR B N 1
ATOM 6752 C CA . TYR B 1 133 ? 11.93 21.453 -0.53 1 90.62 133 TYR B CA 1
ATOM 6753 C C . TYR B 1 133 ? 11.008 22.625 -0.858 1 90.62 133 TYR B C 1
ATOM 6755 O O . TYR B 1 133 ? 10.141 22.984 -0.057 1 90.62 133 TYR B O 1
ATOM 6763 N N . THR B 1 134 ? 11.234 23.234 -2.014 1 89.88 134 THR B N 1
ATOM 6764 C CA . THR B 1 134 ? 10.43 24.344 -2.518 1 89.88 134 THR B CA 1
ATOM 6765 C C . THR B 1 134 ? 9.562 23.891 -3.689 1 89.88 134 THR B C 1
ATOM 6767 O O . THR B 1 134 ? 9.859 22.891 -4.336 1 89.88 134 THR B O 1
ATOM 6770 N N . ASN B 1 135 ? 8.516 24.562 -3.924 1 88.56 135 ASN B N 1
ATOM 6771 C CA . ASN B 1 135 ? 7.605 24.25 -5.023 1 88.56 135 ASN B CA 1
ATOM 6772 C C . ASN B 1 135 ? 8.164 24.719 -6.363 1 88.56 135 ASN B C 1
ATOM 6774 O O . ASN B 1 135 ? 7.75 25.75 -6.891 1 88.56 135 ASN B O 1
ATOM 6778 N N . ASP B 1 136 ? 9.094 24 -6.949 1 92.44 136 ASP B N 1
ATOM 6779 C CA . ASP B 1 136 ? 9.719 24.297 -8.234 1 92.44 136 ASP B CA 1
ATOM 6780 C C . ASP B 1 136 ? 9.867 23.047 -9.086 1 92.44 136 ASP B C 1
ATOM 6782 O O . ASP B 1 136 ? 9.578 21.938 -8.617 1 92.44 136 ASP B O 1
ATOM 6786 N N . TRP B 1 137 ? 10.211 23.281 -10.328 1 92.06 137 TRP B N 1
ATOM 6787 C CA . TRP B 1 137 ? 10.328 22.172 -11.266 1 92.06 137 TRP B CA 1
ATOM 6788 C C . TRP B 1 137 ? 11.531 21.297 -10.922 1 92.06 137 TRP B C 1
ATOM 6790 O O . TRP B 1 137 ? 11.5 20.078 -11.133 1 92.06 137 TRP B O 1
ATOM 6800 N N . PHE B 1 138 ? 12.57 21.844 -10.406 1 93.56 138 PHE B N 1
ATOM 6801 C CA . PHE B 1 138 ? 13.758 21.078 -10.055 1 93.56 138 PHE B CA 1
ATOM 6802 C C . PHE B 1 138 ? 13.414 19.984 -9.062 1 93.56 138 PHE B C 1
ATOM 6804 O O . PHE B 1 138 ? 13.773 18.812 -9.266 1 93.56 138 PHE B O 1
ATOM 6811 N N . HIS B 1 139 ? 12.688 20.344 -8.094 1 92.81 139 HIS B N 1
ATOM 6812 C CA . HIS B 1 139 ? 12.352 19.375 -7.059 1 92.81 139 HIS B CA 1
ATOM 6813 C C . HIS B 1 139 ? 11.305 18.375 -7.559 1 92.81 139 HIS B C 1
ATOM 6815 O O . HIS B 1 139 ? 11.367 17.188 -7.242 1 92.81 139 HIS B O 1
ATOM 6821 N N . LEU B 1 140 ? 10.414 18.828 -8.328 1 91.88 140 LEU B N 1
ATOM 6822 C CA . LEU B 1 140 ? 9.391 17.938 -8.859 1 91.88 140 LEU B CA 1
ATOM 6823 C C . LEU B 1 140 ? 10.008 16.891 -9.773 1 91.88 140 LEU B C 1
ATOM 6825 O O . LEU B 1 140 ? 9.664 15.703 -9.695 1 91.88 140 LEU B O 1
ATOM 6829 N N . THR B 1 141 ? 10.891 17.344 -10.57 1 91.06 141 THR B N 1
ATOM 6830 C CA . THR B 1 141 ? 11.57 16.422 -11.469 1 91.06 141 THR B CA 1
ATOM 6831 C C . THR B 1 141 ? 12.477 15.477 -10.695 1 91.06 141 THR B C 1
ATOM 6833 O O . THR B 1 141 ? 12.555 14.289 -11.008 1 91.06 141 THR B O 1
ATOM 6836 N N . SER B 1 142 ? 13.133 15.984 -9.719 1 93 142 SER B N 1
ATOM 6837 C CA . SER B 1 142 ? 14.008 15.156 -8.898 1 93 142 SER B CA 1
ATOM 6838 C C . SER B 1 142 ? 13.219 14.07 -8.172 1 93 142 SER B C 1
ATOM 6840 O O . SER B 1 142 ? 13.633 12.906 -8.148 1 93 142 SER B O 1
ATOM 6842 N N . ILE B 1 143 ? 12.086 14.438 -7.664 1 90.12 143 ILE B N 1
ATOM 6843 C CA . ILE B 1 143 ? 11.25 13.484 -6.941 1 90.12 143 ILE B CA 1
ATOM 6844 C C . ILE B 1 143 ? 10.711 12.438 -7.91 1 90.12 143 ILE B C 1
ATOM 6846 O O . ILE B 1 143 ? 10.656 11.25 -7.582 1 90.12 143 ILE B O 1
ATOM 6850 N N . PHE B 1 144 ? 10.383 12.852 -9.055 1 88.75 144 PHE B N 1
ATOM 6851 C CA . PHE B 1 144 ? 9.891 11.93 -10.07 1 88.75 144 PHE B CA 1
ATOM 6852 C C . PHE B 1 144 ? 10.953 10.914 -10.445 1 88.75 144 PHE B C 1
ATOM 6854 O O . PHE B 1 144 ? 10.68 9.711 -10.508 1 88.75 144 PHE B O 1
ATOM 6861 N N . LEU B 1 145 ? 12.062 11.398 -10.688 1 90.06 145 LEU B N 1
ATOM 6862 C CA . LEU B 1 145 ? 13.164 10.516 -11.047 1 90.06 145 LEU B CA 1
ATOM 6863 C C . LEU B 1 145 ? 13.492 9.555 -9.906 1 90.06 145 LEU B C 1
ATOM 6865 O O . LEU B 1 145 ? 13.766 8.375 -10.133 1 90.06 145 LEU B O 1
ATOM 6869 N N . GLN B 1 146 ? 13.453 10.047 -8.75 1 90.19 146 GLN B N 1
ATOM 6870 C CA . GLN B 1 146 ? 13.703 9.195 -7.59 1 90.19 146 GLN B CA 1
ATOM 6871 C C . GLN B 1 146 ? 12.641 8.109 -7.473 1 90.19 146 GLN B C 1
ATOM 6873 O O . GLN B 1 146 ? 12.945 6.973 -7.105 1 90.19 146 GLN B O 1
ATOM 6878 N N . MET B 1 147 ? 11.5 8.445 -7.766 1 85.38 147 MET B N 1
ATOM 6879 C CA . MET B 1 147 ? 10.422 7.465 -7.688 1 85.38 147 MET B CA 1
ATOM 6880 C C . MET B 1 147 ? 10.641 6.336 -8.688 1 85.38 147 MET B C 1
ATOM 6882 O O . MET B 1 147 ? 10.359 5.172 -8.391 1 85.38 147 MET B O 1
ATOM 6886 N N . ILE B 1 148 ? 11.141 6.672 -9.789 1 82.31 148 ILE B N 1
ATOM 6887 C CA . ILE B 1 148 ? 11.469 5.656 -10.789 1 82.31 148 ILE B CA 1
ATOM 6888 C C . ILE B 1 148 ? 12.562 4.738 -10.25 1 82.31 148 ILE B C 1
ATOM 6890 O O . ILE B 1 148 ? 12.469 3.514 -10.375 1 82.31 148 ILE B O 1
ATOM 6894 N N . LEU B 1 149 ? 13.516 5.312 -9.672 1 86.06 149 LEU B N 1
ATOM 6895 C CA . LEU B 1 149 ? 14.641 4.547 -9.141 1 86.06 149 LEU B CA 1
ATOM 6896 C C . LEU B 1 149 ? 14.203 3.674 -7.973 1 86.06 149 LEU B C 1
ATOM 6898 O O . LEU B 1 149 ? 14.672 2.543 -7.824 1 86.06 149 LEU B O 1
ATOM 6902 N N . PHE B 1 150 ? 13.266 4.148 -7.207 1 84.38 150 PHE B N 1
ATOM 6903 C CA . PHE B 1 150 ? 12.742 3.348 -6.105 1 84.38 150 PHE B CA 1
ATOM 6904 C C . PHE B 1 150 ? 11.906 2.188 -6.629 1 84.38 150 PHE B C 1
ATOM 6906 O O . PHE B 1 150 ? 11.914 1.097 -6.055 1 84.38 150 PHE B O 1
ATOM 6913 N N . GLY B 1 151 ? 11.219 2.512 -7.707 1 78.94 151 GLY B N 1
ATOM 6914 C CA . GLY B 1 151 ? 10.5 1.431 -8.367 1 78.94 151 GLY B CA 1
ATOM 6915 C C . GLY B 1 151 ? 11.414 0.327 -8.859 1 78.94 151 GLY B C 1
ATOM 6916 O O . GLY B 1 151 ? 11.094 -0.857 -8.734 1 78.94 151 GLY B O 1
ATOM 6917 N N . LEU B 1 152 ? 12.516 0.755 -9.297 1 79.81 152 LEU B N 1
ATOM 6918 C CA . LEU B 1 152 ? 13.516 -0.206 -9.742 1 79.81 152 LEU B CA 1
ATOM 6919 C C . LEU B 1 152 ? 14.062 -1.01 -8.57 1 79.81 152 LEU B C 1
ATOM 6921 O O . LEU B 1 152 ? 14.242 -2.225 -8.68 1 79.81 152 LEU B O 1
ATOM 6925 N N . LEU B 1 153 ? 14.32 -0.37 -7.539 1 84.69 153 LEU B N 1
ATOM 6926 C CA . LEU B 1 153 ? 14.805 -1.051 -6.348 1 84.69 153 LEU B CA 1
ATOM 6927 C C . LEU B 1 153 ? 13.773 -2.039 -5.82 1 84.69 153 LEU B C 1
ATOM 6929 O O . LEU B 1 153 ? 14.117 -3.162 -5.445 1 84.69 153 LEU B O 1
ATOM 6933 N N . ALA B 1 154 ? 12.57 -1.623 -5.836 1 81.19 154 ALA B N 1
ATOM 6934 C CA . ALA B 1 154 ? 11.5 -2.488 -5.359 1 81.19 154 ALA B CA 1
ATOM 6935 C C . ALA B 1 154 ? 11.391 -3.75 -6.207 1 81.19 154 ALA B C 1
ATOM 6937 O O . ALA B 1 154 ? 11.156 -4.84 -5.684 1 81.19 154 ALA B O 1
ATOM 6938 N N . ALA B 1 155 ? 11.672 -3.613 -7.441 1 76.56 155 ALA B N 1
ATOM 6939 C CA . ALA B 1 155 ? 11.531 -4.727 -8.375 1 76.56 155 ALA B CA 1
ATOM 6940 C C . ALA B 1 155 ? 12.695 -5.707 -8.234 1 76.56 155 ALA B C 1
ATOM 6942 O O . ALA B 1 155 ? 12.547 -6.898 -8.523 1 76.56 155 ALA B O 1
ATOM 6943 N N . THR B 1 156 ? 13.812 -5.23 -7.715 1 79.19 156 THR B N 1
ATOM 6944 C CA . THR B 1 156 ? 15.008 -6.055 -7.793 1 79.19 156 THR B CA 1
ATOM 6945 C C . THR B 1 156 ? 15.422 -6.543 -6.406 1 79.19 156 THR B C 1
ATOM 6947 O O . THR B 1 156 ? 16.312 -7.379 -6.277 1 79.19 156 THR B O 1
ATOM 6950 N N . THR B 1 157 ? 14.781 -6.113 -5.445 1 76.38 157 THR B N 1
ATOM 6951 C CA . THR B 1 157 ? 15.203 -6.473 -4.094 1 76.38 157 THR B CA 1
ATOM 6952 C C . THR B 1 157 ? 14.586 -7.801 -3.672 1 76.38 157 THR B C 1
ATOM 6954 O O . THR B 1 157 ? 15.109 -8.477 -2.785 1 76.38 157 THR B O 1
ATOM 6957 N N . LYS B 1 158 ? 13.594 -8.164 -4.375 1 72.31 158 LYS B N 1
ATOM 6958 C CA . LYS B 1 158 ? 12.938 -9.406 -3.971 1 72.31 158 LYS B CA 1
ATOM 6959 C C . LYS B 1 158 ? 13.875 -10.602 -4.125 1 72.31 158 LYS B C 1
ATOM 6961 O O . LYS B 1 158 ? 14.406 -10.844 -5.211 1 72.31 158 LYS B O 1
ATOM 6966 N N . GLY B 1 159 ? 14.195 -11.328 -3.119 1 69.5 159 GLY B N 1
ATOM 6967 C CA . GLY B 1 159 ? 14.984 -12.547 -3.137 1 69.5 159 GLY B CA 1
ATOM 6968 C C . GLY B 1 159 ? 16.469 -12.297 -3.246 1 69.5 159 GLY B C 1
ATOM 6969 O O . GLY B 1 159 ? 17.266 -13.234 -3.369 1 69.5 159 GLY B O 1
ATOM 6970 N N . TYR B 1 160 ? 16.859 -11.031 -3.266 1 76 160 TYR B N 1
ATOM 6971 C CA . TYR B 1 160 ? 18.281 -10.719 -3.412 1 76 160 TYR B CA 1
ATOM 6972 C C . TYR B 1 160 ? 18.969 -10.711 -2.059 1 76 160 TYR B C 1
ATOM 6974 O O . TYR B 1 160 ? 18.453 -10.172 -1.082 1 76 160 TYR B O 1
ATOM 6982 N N . HIS B 1 161 ? 20.109 -11.344 -2.098 1 78.56 161 HIS B N 1
ATOM 6983 C CA . HIS B 1 161 ? 20.953 -11.344 -0.91 1 78.56 161 HIS B CA 1
ATOM 6984 C C . HIS B 1 161 ? 22.234 -10.555 -1.145 1 78.56 161 HIS B C 1
ATOM 6986 O O . HIS B 1 161 ? 22.906 -10.727 -2.168 1 78.56 161 HIS B O 1
ATOM 6992 N N . LEU B 1 162 ? 22.562 -9.727 -0.231 1 80.69 162 LEU B N 1
ATOM 6993 C CA . LEU B 1 162 ? 23.734 -8.859 -0.338 1 80.69 162 LEU B CA 1
ATOM 6994 C C . LEU B 1 162 ? 25.016 -9.688 -0.4 1 80.69 162 LEU B C 1
ATOM 6996 O O . LEU B 1 162 ? 26.016 -9.242 -0.955 1 80.69 162 LEU B O 1
ATOM 7000 N N . THR B 1 163 ? 24.922 -10.891 0.049 1 79.44 163 THR B N 1
ATOM 7001 C CA . THR B 1 163 ? 26.125 -11.703 0.148 1 79.44 163 THR B CA 1
ATOM 7002 C C . THR B 1 163 ? 26.203 -12.703 -1 1 79.44 163 THR B C 1
ATOM 7004 O O . THR B 1 163 ? 27.016 -13.625 -0.975 1 79.44 163 THR B O 1
ATOM 7007 N N . ASN B 1 164 ? 25.328 -12.383 -1.938 1 78.75 164 ASN B N 1
ATOM 7008 C CA . ASN B 1 164 ? 25.422 -13.242 -3.113 1 78.75 164 ASN B CA 1
ATOM 7009 C C . ASN B 1 164 ? 26.797 -13.125 -3.777 1 78.75 164 ASN B C 1
ATOM 7011 O O . ASN B 1 164 ? 27.344 -12.031 -3.891 1 78.75 164 ASN B O 1
ATOM 7015 N N . TYR B 1 165 ? 27.406 -14.133 -4.156 1 75.19 165 TYR B N 1
ATOM 7016 C CA . TYR B 1 165 ? 28.719 -14.242 -4.805 1 75.19 165 TYR B CA 1
ATOM 7017 C C . TYR B 1 165 ? 29.844 -14.266 -3.775 1 75.19 165 TYR B C 1
ATOM 7019 O O . TYR B 1 165 ? 31 -14.477 -4.121 1 75.19 165 TYR B O 1
ATOM 7027 N N . ILE B 1 166 ? 29.5 -13.977 -2.547 1 80.94 166 ILE B N 1
ATOM 7028 C CA . ILE B 1 166 ? 30.516 -14.031 -1.497 1 80.94 166 ILE B CA 1
ATOM 7029 C C . ILE B 1 166 ? 30.406 -15.359 -0.753 1 80.94 166 ILE B C 1
ATOM 7031 O O . ILE B 1 166 ? 31.312 -16.188 -0.824 1 80.94 166 ILE B O 1
ATOM 7035 N N . SER B 1 167 ? 29.234 -15.547 -0.14 1 72.94 167 SER B N 1
ATOM 7036 C CA . SER B 1 167 ? 29.062 -16.75 0.656 1 72.94 167 SER B CA 1
ATOM 7037 C C . SER B 1 167 ? 28.203 -17.781 -0.08 1 72.94 167 SER B C 1
ATOM 7039 O O . SER B 1 167 ? 28.281 -18.984 0.2 1 72.94 167 SER B O 1
ATOM 7041 N N . ARG B 1 168 ? 27.359 -17.203 -0.927 1 69.94 168 ARG B N 1
ATOM 7042 C CA . ARG B 1 168 ? 26.469 -18.125 -1.613 1 69.94 168 ARG B CA 1
ATOM 7043 C C . ARG B 1 168 ? 26.438 -17.859 -3.113 1 69.94 168 ARG B C 1
ATOM 7045 O O . ARG B 1 168 ? 26.578 -16.719 -3.545 1 69.94 168 ARG B O 1
ATOM 7052 N N . SER B 1 169 ? 26.5 -18.969 -3.773 1 65.69 169 SER B N 1
ATOM 7053 C CA . SER B 1 169 ? 26.312 -18.828 -5.215 1 65.69 169 SER B CA 1
ATOM 7054 C C . SER B 1 169 ? 24.844 -18.625 -5.562 1 65.69 169 SER B C 1
ATOM 7056 O O . SER B 1 169 ? 23.969 -19.172 -4.891 1 65.69 169 SER B O 1
ATOM 7058 N N . PRO B 1 170 ? 24.562 -17.656 -6.41 1 63.53 170 PRO B N 1
ATOM 7059 C CA . PRO B 1 170 ? 23.172 -17.469 -6.773 1 63.53 170 PRO B CA 1
ATOM 7060 C C . PRO B 1 170 ? 22.469 -18.766 -7.176 1 63.53 170 PRO B C 1
ATOM 7062 O O . PRO B 1 170 ? 23.047 -19.578 -7.906 1 63.53 170 PRO B O 1
ATOM 7065 N N . GLY B 1 171 ? 21.328 -19.109 -6.695 1 56.62 171 GLY B N 1
ATOM 7066 C CA . GLY B 1 171 ? 20.547 -20.297 -7.008 1 56.62 171 GLY B CA 1
ATOM 7067 C C . GLY B 1 171 ? 21.016 -21.531 -6.266 1 56.62 171 GLY B C 1
ATOM 7068 O O . GLY B 1 171 ? 20.5 -22.625 -6.473 1 56.62 171 GLY B O 1
ATOM 7069 N N . SER B 1 172 ? 22.234 -21.594 -5.758 1 54.69 172 SER B N 1
ATOM 7070 C CA . SER B 1 172 ? 22.719 -22.797 -5.105 1 54.69 172 SER B CA 1
ATOM 7071 C C . SER B 1 172 ? 21.781 -23.25 -3.99 1 54.69 172 SER B C 1
ATOM 7073 O O . SER B 1 172 ? 21.5 -22.484 -3.064 1 54.69 172 SER B O 1
ATOM 7075 N N . THR B 1 173 ? 20.672 -23.75 -4.32 1 46.19 173 THR B N 1
ATOM 7076 C CA . THR B 1 173 ? 19.875 -24.391 -3.283 1 46.19 173 THR B CA 1
ATOM 7077 C C . THR B 1 173 ? 20.703 -25.406 -2.498 1 46.19 173 THR B C 1
ATOM 7079 O O . THR B 1 173 ? 21.5 -26.141 -3.078 1 46.19 173 THR B O 1
ATOM 7082 N N . THR B 1 174 ? 21.062 -25.141 -1.357 1 43.41 174 THR B N 1
ATOM 7083 C CA . THR B 1 174 ? 21.719 -26.109 -0.484 1 43.41 174 THR B CA 1
ATOM 7084 C C . THR B 1 174 ? 21.25 -27.531 -0.784 1 43.41 174 THR B C 1
ATOM 7086 O O . THR B 1 174 ? 21.891 -28.5 -0.399 1 43.41 174 THR B O 1
ATOM 7089 N N . LEU B 1 175 ? 20.016 -27.703 -0.955 1 38 175 LEU B N 1
ATOM 7090 C CA . LEU B 1 175 ? 19.531 -29.078 -1.021 1 38 175 LEU B CA 1
ATOM 7091 C C . LEU B 1 175 ? 20.281 -29.875 -2.078 1 38 175 LEU B C 1
ATOM 7093 O O . LEU B 1 175 ? 20.453 -31.078 -1.945 1 38 175 LEU B O 1
ATOM 7097 N N . ASN B 1 176 ? 20.562 -29.281 -3.203 1 40.06 176 ASN B N 1
ATOM 7098 C CA . ASN B 1 176 ? 20.984 -30.172 -4.281 1 40.06 176 ASN B CA 1
ATOM 7099 C C . ASN B 1 176 ? 22.484 -30.422 -4.254 1 40.06 176 ASN B C 1
ATOM 7101 O O . ASN B 1 176 ? 23.078 -30.781 -5.27 1 40.06 176 ASN B O 1
ATOM 7105 N N . SER B 1 177 ? 23.062 -29.906 -3.344 1 40.19 177 SER B N 1
ATOM 7106 C CA . SER B 1 177 ? 24.5 -30.141 -3.373 1 40.19 177 SER B CA 1
ATOM 7107 C C . SER B 1 177 ? 24.828 -31.625 -3.482 1 40.19 177 SER B C 1
ATOM 7109 O O . SER B 1 177 ? 25.969 -31.984 -3.797 1 40.19 177 SER B O 1
ATOM 7111 N N . ASN B 1 178 ? 24.047 -32.344 -2.791 1 36.22 178 ASN B N 1
ATOM 7112 C CA . ASN B 1 178 ? 24.641 -33.656 -2.746 1 36.22 178 ASN B CA 1
ATOM 7113 C C . ASN B 1 178 ? 24.672 -34.312 -4.125 1 36.22 178 ASN B C 1
ATOM 7115 O O . ASN B 1 178 ? 25.172 -35.438 -4.281 1 36.22 178 ASN B O 1
ATOM 7119 N N . SER B 1 179 ? 23.656 -34.156 -4.934 1 38.19 179 SER B N 1
ATOM 7120 C CA . SER B 1 179 ? 23.734 -35.094 -6.043 1 38.19 179 SER B CA 1
ATOM 7121 C C . SER B 1 179 ? 24.703 -34.594 -7.113 1 38.19 179 SER B C 1
ATOM 7123 O O . SER B 1 179 ? 24.719 -33.406 -7.457 1 38.19 179 SER B O 1
ATOM 7125 N N . ASP B 1 180 ? 25.844 -35.125 -7.266 1 44.88 180 ASP B N 1
ATOM 7126 C CA . ASP B 1 180 ? 26.906 -35.094 -8.25 1 44.88 180 ASP B CA 1
ATOM 7127 C C . ASP B 1 180 ? 26.391 -34.656 -9.617 1 44.88 180 ASP B C 1
ATOM 7129 O O . ASP B 1 180 ? 27.156 -34.125 -10.43 1 44.88 180 ASP B O 1
ATOM 7133 N N . GLU B 1 181 ? 25.188 -35.094 -10.109 1 47.06 181 GLU B N 1
ATOM 7134 C CA . GLU B 1 181 ? 24.719 -34.812 -11.461 1 47.06 181 GLU B CA 1
ATOM 7135 C C . GLU B 1 181 ? 23.578 -33.812 -11.445 1 47.06 181 GLU B C 1
ATOM 7137 O O . GLU B 1 181 ? 22.5 -34.062 -10.906 1 47.06 181 GLU B O 1
ATOM 7142 N N . LEU B 1 182 ? 23.906 -32.562 -11.484 1 49.72 182 LEU B N 1
ATOM 7143 C CA . LEU B 1 182 ? 22.906 -31.516 -11.586 1 49.72 182 LEU B CA 1
ATOM 7144 C C . LEU B 1 182 ? 21.891 -31.844 -12.688 1 49.72 182 LEU B C 1
ATOM 7146 O O . LEU B 1 182 ? 22.281 -32.031 -13.844 1 49.72 182 LEU B O 1
ATOM 7150 N N . SER B 1 183 ? 20.703 -32.188 -12.359 1 55.19 183 SER B N 1
ATOM 7151 C CA . SER B 1 183 ? 19.656 -32.375 -13.359 1 55.19 183 SER B CA 1
ATOM 7152 C C . SER B 1 183 ? 19.469 -31.125 -14.195 1 55.19 183 SER B C 1
ATOM 7154 O O . SER B 1 183 ? 19.875 -30.031 -13.789 1 55.19 183 SER B O 1
ATOM 7156 N N . ASP B 1 184 ? 19.125 -31.203 -15.422 1 56.31 184 ASP B N 1
ATOM 7157 C CA . ASP B 1 184 ? 18.844 -30.094 -16.312 1 56.31 184 ASP B CA 1
ATOM 7158 C C . ASP B 1 184 ? 17.891 -29.094 -15.672 1 56.31 184 ASP B C 1
ATOM 7160 O O . ASP B 1 184 ? 18 -27.875 -15.891 1 56.31 184 ASP B O 1
ATOM 7164 N N . ALA B 1 185 ? 17.047 -29.672 -14.875 1 57.22 185 ALA B N 1
ATOM 7165 C CA . ALA B 1 185 ? 16.109 -28.797 -14.172 1 57.22 185 ALA B CA 1
ATOM 7166 C C . ALA B 1 185 ? 16.844 -27.922 -13.156 1 57.22 185 ALA B C 1
ATOM 7168 O O . ALA B 1 185 ? 16.516 -26.75 -13 1 57.22 185 ALA B O 1
ATOM 7169 N N . ASP B 1 186 ? 17.875 -28.516 -12.625 1 57.78 186 ASP B N 1
ATOM 7170 C CA . ASP B 1 186 ? 18.656 -27.766 -11.648 1 57.78 186 ASP B CA 1
ATOM 7171 C C . ASP B 1 186 ? 19.531 -26.703 -12.336 1 57.78 186 ASP B C 1
ATOM 7173 O O . ASP B 1 186 ? 19.703 -25.609 -11.805 1 57.78 186 ASP B O 1
ATOM 7177 N N . GLU B 1 187 ? 19.953 -27.141 -13.484 1 65.88 187 GLU B N 1
ATOM 7178 C CA . GLU B 1 187 ? 20.781 -26.188 -14.227 1 65.88 187 GLU B CA 1
ATOM 7179 C C . GLU B 1 187 ? 19.953 -24.984 -14.672 1 65.88 187 GLU B C 1
ATOM 7181 O O . GLU B 1 187 ? 20.453 -23.859 -14.648 1 65.88 187 GLU B O 1
ATOM 7186 N N . LEU B 1 188 ? 18.75 -25.266 -15.109 1 65.94 188 LEU B N 1
ATOM 7187 C CA . LEU B 1 188 ? 17.875 -24.188 -15.508 1 65.94 188 LEU B CA 1
ATOM 7188 C C . LEU B 1 188 ? 17.578 -23.266 -14.328 1 65.94 188 LEU B C 1
ATOM 7190 O O . LEU B 1 188 ? 17.594 -22.031 -14.477 1 65.94 188 LEU B O 1
ATOM 7194 N N . GLN B 1 189 ? 17.328 -23.859 -13.227 1 64.62 189 GLN B N 1
ATOM 7195 C CA . GLN B 1 189 ? 17.031 -23.062 -12.039 1 64.62 189 GLN B CA 1
ATOM 7196 C C . GLN B 1 189 ? 18.25 -22.234 -11.641 1 64.62 189 GLN B C 1
ATOM 7198 O O . GLN B 1 189 ? 18.109 -21.078 -11.227 1 64.62 189 GLN B O 1
ATOM 7203 N N . ARG B 1 190 ? 19.406 -22.812 -11.781 1 68 190 ARG B N 1
ATOM 7204 C CA . ARG B 1 190 ? 20.625 -22.078 -11.445 1 68 190 ARG B CA 1
ATOM 7205 C C . ARG B 1 190 ? 20.875 -20.938 -12.422 1 68 190 ARG B C 1
ATOM 7207 O O . ARG B 1 190 ? 21.312 -19.859 -12.023 1 68 190 ARG B O 1
ATOM 7214 N N . PHE B 1 191 ? 20.625 -21.234 -13.656 1 69.38 191 PHE B N 1
ATOM 7215 C CA . PHE B 1 191 ? 20.797 -20.188 -14.672 1 69.38 191 PHE B CA 1
ATOM 7216 C C . PHE B 1 191 ? 19.859 -19.016 -14.391 1 69.38 191 PHE B C 1
ATOM 7218 O O . PHE B 1 191 ? 20.281 -17.859 -14.438 1 69.38 191 PHE B O 1
ATOM 7225 N N . ASN B 1 192 ? 18.609 -19.328 -14.094 1 69.06 192 ASN B N 1
ATOM 7226 C CA . ASN B 1 192 ? 17.641 -18.266 -13.805 1 69.06 192 ASN B CA 1
ATOM 7227 C C . ASN B 1 192 ? 18.031 -17.484 -12.555 1 69.06 192 ASN B C 1
ATOM 7229 O O . ASN B 1 192 ? 17.922 -16.25 -12.523 1 69.06 192 ASN B O 1
ATOM 7233 N N . ALA B 1 193 ? 18.469 -18.219 -11.617 1 70.62 193 ALA B N 1
ATOM 7234 C CA . ALA B 1 193 ? 18.844 -17.562 -10.367 1 70.62 193 ALA B CA 1
ATOM 7235 C C . ALA B 1 193 ? 20.047 -16.656 -10.562 1 70.62 193 ALA B C 1
ATOM 7237 O O . ALA B 1 193 ? 20.109 -15.555 -10.016 1 70.62 193 ALA B O 1
ATOM 7238 N N . GLU B 1 194 ? 20.984 -17.094 -11.352 1 75.44 194 GLU B N 1
ATOM 7239 C CA . GLU B 1 194 ? 22.188 -16.297 -11.594 1 75.44 194 GLU B CA 1
ATOM 7240 C C . GLU B 1 194 ? 21.875 -15.055 -12.414 1 75.44 194 GLU B C 1
ATOM 7242 O O . GLU B 1 194 ? 22.375 -13.969 -12.117 1 75.44 194 GLU B O 1
ATOM 7247 N N . LYS B 1 195 ? 21.125 -15.289 -13.398 1 74.75 195 LYS B N 1
ATOM 7248 C CA . LYS B 1 195 ? 20.781 -14.141 -14.234 1 74.75 195 LYS B CA 1
ATOM 7249 C C . LYS B 1 195 ? 19.953 -13.117 -13.461 1 74.75 195 LYS B C 1
ATOM 7251 O O . LYS B 1 195 ? 20.156 -11.906 -13.617 1 74.75 195 LYS B O 1
ATOM 7256 N N . THR B 1 196 ? 19.062 -13.625 -12.68 1 75.31 196 THR B N 1
ATOM 7257 C CA . THR B 1 196 ? 18.25 -12.727 -11.859 1 75.31 196 THR B CA 1
ATOM 7258 C C . THR B 1 196 ? 19.125 -11.977 -10.859 1 75.31 196 THR B C 1
ATOM 7260 O O . THR B 1 196 ? 18.938 -10.781 -10.633 1 75.31 196 THR B O 1
ATOM 7263 N N . ASP B 1 197 ? 20.047 -12.656 -10.359 1 80.06 197 ASP B N 1
ATOM 7264 C CA . ASP B 1 197 ? 20.922 -12.039 -9.367 1 80.06 197 ASP B CA 1
ATOM 7265 C C . ASP B 1 197 ? 21.844 -10.992 -10.023 1 80.06 197 ASP B C 1
ATOM 7267 O O . ASP B 1 197 ? 22.094 -9.938 -9.438 1 80.06 197 ASP B O 1
ATOM 7271 N N . GLN B 1 198 ? 22.328 -11.344 -11.156 1 81.75 198 GLN B N 1
ATOM 7272 C CA . GLN B 1 198 ? 23.203 -10.406 -11.852 1 81.75 198 GLN B CA 1
ATOM 7273 C C . GLN B 1 198 ? 22.453 -9.141 -12.234 1 81.75 198 GLN B C 1
ATOM 7275 O O . GLN B 1 198 ? 22.953 -8.023 -12.07 1 81.75 198 GLN B O 1
ATOM 7280 N N . PHE B 1 199 ? 21.344 -9.344 -12.656 1 80.06 199 PHE B N 1
ATOM 7281 C CA . PHE B 1 199 ? 20.547 -8.18 -13.023 1 80.06 199 PHE B CA 1
ATOM 7282 C C . PHE B 1 199 ? 20.188 -7.359 -11.789 1 80.06 199 PHE B C 1
ATOM 7284 O O . PHE B 1 199 ? 20.266 -6.129 -11.812 1 80.06 199 PHE B O 1
ATOM 7291 N N . SER B 1 200 ? 19.75 -8.078 -10.789 1 83 200 SER B N 1
ATOM 7292 C CA . SER B 1 200 ? 19.375 -7.379 -9.562 1 83 200 SER B CA 1
ATOM 7293 C C . SER B 1 200 ? 20.562 -6.598 -8.992 1 83 200 SER B C 1
ATOM 7295 O O . SER B 1 200 ? 20.406 -5.461 -8.547 1 83 200 SER B O 1
ATOM 7297 N N . ALA B 1 201 ? 21.688 -7.18 -9.047 1 86.5 201 ALA B N 1
ATOM 7298 C CA . ALA B 1 201 ? 22.875 -6.508 -8.539 1 86.5 201 ALA B CA 1
ATOM 7299 C C . ALA B 1 201 ? 23.203 -5.27 -9.367 1 86.5 201 ALA B C 1
ATOM 7301 O O . ALA B 1 201 ? 23.531 -4.215 -8.812 1 86.5 201 ALA B O 1
ATOM 7302 N N . ARG B 1 202 ? 23.109 -5.383 -10.648 1 88.38 202 ARG B N 1
ATOM 7303 C CA . ARG B 1 202 ? 23.391 -4.254 -11.523 1 88.38 202 ARG B CA 1
ATOM 7304 C C . ARG B 1 202 ? 22.359 -3.145 -11.336 1 88.38 202 ARG B C 1
ATOM 7306 O O . ARG B 1 202 ? 22.719 -1.964 -11.297 1 88.38 202 ARG B O 1
ATOM 7313 N N . ALA B 1 203 ? 21.125 -3.584 -11.258 1 85.94 203 ALA B N 1
ATOM 7314 C CA . ALA B 1 203 ? 20.062 -2.609 -11.086 1 85.94 203 ALA B CA 1
ATOM 7315 C C . ALA B 1 203 ? 20.188 -1.892 -9.742 1 85.94 203 ALA B C 1
ATOM 7317 O O . ALA B 1 203 ? 19.984 -0.677 -9.656 1 85.94 203 ALA B O 1
ATOM 7318 N N . MET B 1 204 ? 20.516 -2.564 -8.727 1 88.62 204 MET B N 1
ATOM 7319 C CA . MET B 1 204 ? 20.672 -1.959 -7.406 1 88.62 204 MET B CA 1
ATOM 7320 C C . MET B 1 204 ? 21.875 -1.011 -7.379 1 88.62 204 MET B C 1
ATOM 7322 O O . MET B 1 204 ? 21.781 0.094 -6.84 1 88.62 204 MET B O 1
ATOM 7326 N N . ALA B 1 205 ? 22.938 -1.494 -7.938 1 92.44 205 ALA B N 1
ATOM 7327 C CA . ALA B 1 205 ? 24.125 -0.642 -7.98 1 92.44 205 ALA B CA 1
ATOM 7328 C C . ALA B 1 205 ? 23.828 0.651 -8.742 1 92.44 205 ALA B C 1
ATOM 7330 O O . ALA B 1 205 ? 24.234 1.733 -8.312 1 92.44 205 ALA B O 1
ATOM 7331 N N . THR B 1 206 ? 23.094 0.535 -9.781 1 92.31 206 THR B N 1
ATOM 7332 C CA . THR B 1 206 ? 22.734 1.709 -10.57 1 92.31 206 THR B CA 1
ATOM 7333 C C . THR B 1 206 ? 21.781 2.611 -9.797 1 92.31 206 THR B C 1
ATOM 7335 O O . THR B 1 206 ? 21.938 3.834 -9.797 1 92.31 206 THR B O 1
ATOM 7338 N N . ALA B 1 207 ? 20.812 2.004 -9.18 1 91.19 207 ALA B N 1
ATOM 7339 C CA . ALA B 1 207 ? 19.844 2.783 -8.414 1 91.19 207 ALA B CA 1
ATOM 7340 C C . ALA B 1 207 ? 20.516 3.52 -7.258 1 91.19 207 ALA B C 1
ATOM 7342 O O . ALA B 1 207 ? 20.234 4.695 -7.016 1 91.19 207 ALA B O 1
ATOM 7343 N N . PHE B 1 208 ? 21.469 2.832 -6.57 1 93.88 208 PHE B N 1
ATOM 7344 C CA . PHE B 1 208 ? 22.188 3.473 -5.473 1 93.88 208 PHE B CA 1
ATOM 7345 C C . PHE B 1 208 ? 23.016 4.648 -5.973 1 93.88 208 PHE B C 1
ATOM 7347 O O . PHE B 1 208 ? 22.953 5.742 -5.406 1 93.88 208 PHE B O 1
ATOM 7354 N N . ALA B 1 209 ? 23.656 4.453 -7.035 1 95.81 209 ALA B N 1
ATOM 7355 C CA . ALA B 1 209 ? 24.547 5.488 -7.57 1 95.81 209 ALA B CA 1
ATOM 7356 C C . ALA B 1 209 ? 23.734 6.684 -8.078 1 95.81 209 ALA B C 1
ATOM 7358 O O . ALA B 1 209 ? 24.047 7.828 -7.746 1 95.81 209 ALA B O 1
ATOM 7359 N N . LEU B 1 210 ? 22.656 6.418 -8.742 1 95 210 LEU B N 1
ATOM 7360 C CA . LEU B 1 210 ? 21.891 7.5 -9.359 1 95 210 LEU B CA 1
ATOM 7361 C C . LEU B 1 210 ? 21.078 8.258 -8.312 1 95 210 LEU B C 1
ATOM 7363 O O . LEU B 1 210 ? 20.906 9.477 -8.414 1 95 210 LEU B O 1
ATOM 7367 N N . THR B 1 211 ? 20.609 7.605 -7.359 1 94.12 211 THR B N 1
ATOM 7368 C CA . THR B 1 211 ? 19.859 8.289 -6.309 1 94.12 211 THR B CA 1
ATOM 7369 C C . THR B 1 211 ? 20.766 9.242 -5.531 1 94.12 211 THR B C 1
ATOM 7371 O O . THR B 1 211 ? 20.375 10.367 -5.215 1 94.12 211 THR B O 1
ATOM 7374 N N . ARG B 1 212 ? 21.922 8.805 -5.285 1 95.56 212 ARG B N 1
ATOM 7375 C CA . ARG B 1 212 ? 22.844 9.648 -4.535 1 95.56 212 ARG B CA 1
ATOM 7376 C C . ARG B 1 212 ? 23.375 10.773 -5.406 1 95.56 212 ARG B C 1
ATOM 7378 O O . ARG B 1 212 ? 23.672 11.859 -4.91 1 95.56 212 ARG B O 1
ATOM 7385 N N . PHE B 1 213 ? 23.469 10.461 -6.641 1 96.44 213 PHE B N 1
ATOM 7386 C CA . PHE B 1 213 ? 23.875 11.516 -7.559 1 96.44 213 PHE B CA 1
ATOM 7387 C C . PHE B 1 213 ? 22.828 12.633 -7.586 1 96.44 213 PHE B C 1
ATOM 7389 O O . PHE B 1 213 ? 23.188 13.812 -7.547 1 96.44 213 PHE B O 1
ATOM 7396 N N . LEU B 1 214 ? 21.594 12.234 -7.609 1 96.06 214 LEU B N 1
ATOM 7397 C CA . LEU B 1 214 ? 20.516 13.227 -7.559 1 96.06 214 LEU B CA 1
ATOM 7398 C C . LEU B 1 214 ? 20.547 13.984 -6.238 1 96.06 214 LEU B C 1
ATOM 7400 O O . LEU B 1 214 ? 20.312 15.195 -6.211 1 96.06 214 LEU B O 1
ATOM 7404 N N . HIS B 1 215 ? 20.828 13.258 -5.227 1 96 215 HIS B N 1
ATOM 7405 C CA . HIS B 1 215 ? 20.906 13.883 -3.908 1 96 215 HIS B CA 1
ATOM 7406 C C . HIS B 1 215 ? 22.062 14.875 -3.836 1 96 215 HIS B C 1
ATOM 7408 O O . HIS B 1 215 ? 21.938 15.93 -3.211 1 96 215 HIS B O 1
ATOM 7414 N N . LEU B 1 216 ? 23.172 14.555 -4.484 1 96.31 216 LEU B N 1
ATOM 7415 C CA . LEU B 1 216 ? 24.312 15.453 -4.566 1 96.31 216 LEU B CA 1
ATOM 7416 C C . LEU B 1 216 ? 23.938 16.719 -5.336 1 96.31 216 LEU B C 1
ATOM 7418 O O . LEU B 1 216 ? 24.281 17.828 -4.906 1 96.31 216 LEU B O 1
ATOM 7422 N N . LEU B 1 217 ? 23.172 16.562 -6.367 1 95.56 217 LEU B N 1
ATOM 7423 C CA . LEU B 1 217 ? 22.75 17.719 -7.156 1 95.56 217 LEU B CA 1
ATOM 7424 C C . LEU B 1 217 ? 21.828 18.625 -6.34 1 95.56 217 LEU B C 1
ATOM 7426 O O . LEU B 1 217 ? 21.906 19.844 -6.453 1 95.56 217 LEU B O 1
ATOM 7430 N N . GLN B 1 218 ? 21.031 18.062 -5.555 1 95.5 218 GLN B N 1
ATOM 7431 C CA . GLN B 1 218 ? 20.109 18.828 -4.719 1 95.5 218 GLN B CA 1
ATOM 7432 C C . GLN B 1 218 ? 20.875 19.656 -3.682 1 95.5 218 GLN B C 1
ATOM 7434 O O . GLN B 1 218 ? 20.594 20.844 -3.494 1 95.5 218 GLN B O 1
ATOM 7439 N N . TYR B 1 219 ? 21.828 19 -3.064 1 93.5 219 TYR B N 1
ATOM 7440 C CA . TYR B 1 219 ? 22.594 19.734 -2.062 1 93.5 219 TYR B CA 1
ATOM 7441 C C . TYR B 1 219 ? 23.5 20.766 -2.717 1 93.5 219 TYR B C 1
ATOM 7443 O O . TYR B 1 219 ? 23.766 21.828 -2.141 1 93.5 219 TYR B O 1
ATOM 7451 N N . LEU B 1 220 ? 24.016 20.469 -3.9 1 92.62 220 LEU B N 1
ATOM 7452 C CA . LEU B 1 220 ? 24.797 21.469 -4.629 1 92.62 220 LEU B CA 1
ATOM 7453 C C . LEU B 1 220 ? 23.953 22.703 -4.945 1 92.62 220 LEU B C 1
ATOM 7455 O O . LEU B 1 220 ? 24.438 23.828 -4.859 1 92.62 220 LEU B O 1
ATOM 7459 N N . ARG B 1 221 ? 22.766 22.453 -5.215 1 92.38 221 ARG B N 1
ATOM 7460 C CA . ARG B 1 221 ? 21.859 23.562 -5.461 1 92.38 221 ARG B CA 1
ATOM 7461 C C . ARG B 1 221 ? 21.641 24.391 -4.199 1 92.38 221 ARG B C 1
ATOM 7463 O O . ARG B 1 221 ? 21.641 25.625 -4.246 1 92.38 221 ARG B O 1
ATOM 7470 N N . ALA B 1 222 ? 21.344 23.719 -3.135 1 88.44 222 ALA B N 1
ATOM 7471 C CA . ALA B 1 222 ? 21.156 24.422 -1.869 1 88.44 222 ALA B CA 1
ATOM 7472 C C . ALA B 1 222 ? 22.391 25.234 -1.5 1 88.44 222 ALA B C 1
ATOM 7474 O O . ALA B 1 222 ? 22.281 26.359 -0.989 1 88.44 222 ALA B O 1
ATOM 7475 N N . CYS B 1 223 ? 23.578 24.703 -1.809 1 85.31 223 CYS B N 1
ATOM 7476 C CA . CYS B 1 223 ? 24.828 25.406 -1.538 1 85.31 223 CYS B CA 1
ATOM 7477 C C . CYS B 1 223 ? 24.984 26.609 -2.473 1 85.31 223 CYS B C 1
ATOM 7479 O O . CYS B 1 223 ? 25.469 27.656 -2.059 1 85.31 223 CYS B O 1
ATOM 7481 N N . TYR B 1 224 ? 24.578 26.375 -3.66 1 85.19 224 TYR B N 1
ATOM 7482 C CA . TYR B 1 224 ? 24.672 27.453 -4.641 1 85.19 224 TYR B CA 1
ATOM 7483 C C . TYR B 1 224 ? 23.844 28.656 -4.215 1 85.19 224 TYR B C 1
ATOM 7485 O O . TYR B 1 224 ? 24.312 29.797 -4.277 1 85.19 224 TYR B O 1
ATOM 7493 N N . TYR B 1 225 ? 22.656 28.5 -3.719 1 84.06 225 TYR B N 1
ATOM 7494 C CA . TYR B 1 225 ? 21.781 29.594 -3.297 1 84.06 225 TYR B CA 1
ATOM 7495 C C . TYR B 1 225 ? 22.25 30.172 -1.973 1 84.06 225 TYR B C 1
ATOM 7497 O O . TYR B 1 225 ? 22.031 31.359 -1.701 1 84.06 225 TYR B O 1
ATOM 7505 N N . ALA B 1 226 ? 22.797 29.344 -1.218 1 78.75 226 ALA B N 1
ATOM 7506 C CA . ALA B 1 226 ? 23.312 29.859 0.053 1 78.75 226 ALA B CA 1
ATOM 7507 C C . ALA B 1 226 ? 24.531 30.75 -0.161 1 78.75 226 ALA B C 1
ATOM 7509 O O . ALA B 1 226 ? 24.688 31.766 0.507 1 78.75 226 ALA B O 1
ATOM 7510 N N . GLY B 1 227 ? 25.422 30.359 -1 1 71.38 227 GLY B N 1
ATOM 7511 C CA . GLY B 1 227 ? 26.703 31.047 -1.146 1 71.38 227 GLY B CA 1
ATOM 7512 C C . GLY B 1 227 ? 26.703 32.031 -2.289 1 71.38 227 GLY B C 1
ATOM 7513 O O . GLY B 1 227 ? 27.359 33.094 -2.201 1 71.38 227 GLY B O 1
ATOM 7514 N N . TRP B 1 228 ? 26.141 31.609 -3.389 1 61.41 228 TRP B N 1
ATOM 7515 C CA . TRP B 1 228 ? 26.359 32.375 -4.605 1 61.41 228 TRP B CA 1
ATOM 7516 C C . TRP B 1 228 ? 25.078 33.094 -5.039 1 61.41 228 TRP B C 1
ATOM 7518 O O . TRP B 1 228 ? 25.047 33.75 -6.074 1 61.41 228 TRP B O 1
ATOM 7528 N N . GLY B 1 229 ? 24.016 32.938 -4.262 1 56.62 229 GLY B N 1
ATOM 7529 C CA . GLY B 1 229 ? 22.781 33.5 -4.762 1 56.62 229 GLY B CA 1
ATOM 7530 C C . GLY B 1 229 ? 22.688 35 -4.543 1 56.62 229 GLY B C 1
ATOM 7531 O O . GLY B 1 229 ? 23.469 35.562 -3.768 1 56.62 229 GLY B O 1
ATOM 7532 N N . LYS B 1 230 ? 22.125 35.781 -5.363 1 53.72 230 LYS B N 1
ATOM 7533 C CA . LYS B 1 230 ? 22.016 37.25 -5.422 1 53.72 230 LYS B CA 1
ATOM 7534 C C . LYS B 1 230 ? 21.703 37.844 -4.047 1 53.72 230 LYS B C 1
ATOM 7536 O O . LYS B 1 230 ? 22.125 38.938 -3.727 1 53.72 230 LYS B O 1
ATOM 7541 N N . GLY B 1 231 ? 21.047 37 -3.176 1 50.75 231 GLY B N 1
ATOM 7542 C CA . GLY B 1 231 ? 20.578 37.562 -1.913 1 50.75 231 GLY B CA 1
ATOM 7543 C C . GLY B 1 231 ? 21.531 37.281 -0.763 1 50.75 231 GLY B C 1
ATOM 7544 O O . GLY B 1 231 ? 21.188 37.5 0.4 1 50.75 231 GLY B O 1
ATOM 7545 N N . VAL B 1 232 ? 22.688 36.844 -1.002 1 54.66 232 VAL B N 1
ATOM 7546 C CA . VAL B 1 232 ? 23.656 36.469 0.022 1 54.66 232 VAL B CA 1
ATOM 7547 C C . VAL B 1 232 ? 24.125 37.719 0.771 1 54.66 232 VAL B C 1
ATOM 7549 O O . VAL B 1 232 ? 24.344 37.656 1.985 1 54.66 232 VAL B O 1
ATOM 7552 N N . LYS B 1 233 ? 24.438 38.844 0.093 1 49.22 233 LYS B N 1
ATOM 7553 C CA . LYS B 1 233 ? 24.922 40.062 0.732 1 49.22 233 LYS B CA 1
ATOM 7554 C C . LYS B 1 233 ? 23.922 40.562 1.772 1 49.22 233 LYS B C 1
ATOM 7556 O O . LYS B 1 233 ? 24.312 41.094 2.812 1 49.22 233 LYS B O 1
ATOM 7561 N N . THR B 1 234 ? 22.672 40.406 1.372 1 45.94 234 THR B N 1
ATOM 7562 C CA . THR B 1 234 ? 21.688 41.031 2.25 1 45.94 234 THR B CA 1
ATOM 7563 C C . THR B 1 234 ? 21.406 40.156 3.455 1 45.94 234 THR B C 1
ATOM 7565 O O . THR B 1 234 ? 20.75 40.562 4.406 1 45.94 234 THR B O 1
ATOM 7568 N N . ARG B 1 235 ? 21.672 38.906 3.27 1 51.22 235 ARG B N 1
ATOM 7569 C CA . ARG B 1 235 ? 21.234 38.031 4.355 1 51.22 235 ARG B CA 1
ATOM 7570 C C . ARG B 1 235 ? 22.219 38.062 5.52 1 51.22 235 ARG B C 1
ATOM 7572 O O . ARG B 1 235 ? 22.031 37.375 6.516 1 51.22 235 ARG B O 1
ATOM 7579 N N . GLY B 1 236 ? 22.891 39.312 5.641 1 45.44 236 GLY B N 1
ATOM 7580 C CA . GLY B 1 236 ? 23.75 39.594 6.781 1 45.44 236 GLY B CA 1
ATOM 7581 C C . GLY B 1 236 ? 24.844 38.562 6.98 1 45.44 236 GLY B C 1
ATOM 7582 O O . GLY B 1 236 ? 25.375 38.438 8.078 1 45.44 236 GLY B O 1
ATOM 7583 N N . HIS B 1 237 ? 24.922 37.656 6.121 1 44.25 237 HIS B N 1
ATOM 7584 C CA . HIS B 1 237 ? 25.953 36.656 6.391 1 44.25 237 HIS B CA 1
ATOM 7585 C C . HIS B 1 237 ? 27.344 37.25 6.383 1 44.25 237 HIS B C 1
ATOM 7587 O O . HIS B 1 237 ? 27.75 37.875 5.391 1 44.25 237 HIS B O 1
ATOM 7593 N N . VAL B 1 238 ? 27.719 37.75 7.523 1 42.47 238 VAL B N 1
ATOM 7594 C CA . VAL B 1 238 ? 29.125 38.156 7.641 1 42.47 238 VAL B CA 1
ATOM 7595 C C . VAL B 1 238 ? 30.031 37.062 7.078 1 42.47 238 VAL B C 1
ATOM 7597 O O . VAL B 1 238 ? 29.891 35.906 7.422 1 42.47 238 VAL B O 1
ATOM 7600 N N . PRO B 1 239 ? 30.531 37.344 5.855 1 44 239 PRO B N 1
ATOM 7601 C CA . PRO B 1 239 ? 31.516 36.406 5.328 1 44 239 PRO B CA 1
ATOM 7602 C C . PRO B 1 239 ? 32.5 35.938 6.387 1 44 239 PRO B C 1
ATOM 7604 O O . PRO B 1 239 ? 33.125 36.75 7.066 1 44 239 PRO B O 1
ATOM 7607 N N . ARG B 1 240 ? 32.219 35.062 7.203 1 42.5 240 ARG B N 1
ATOM 7608 C CA . ARG B 1 240 ? 33.219 34.781 8.242 1 42.5 240 ARG B CA 1
ATOM 7609 C C . ARG B 1 240 ? 34.625 34.719 7.652 1 42.5 240 ARG B C 1
ATOM 7611 O O . ARG B 1 240 ? 35.594 35.188 8.266 1 42.5 240 ARG B O 1
ATOM 7618 N N . GLY B 1 241 ? 35.188 33.656 7.047 1 39.25 241 GLY B N 1
ATOM 7619 C CA . GLY B 1 241 ? 36.562 33.469 6.633 1 39.25 241 GLY B CA 1
ATOM 7620 C C . GLY B 1 241 ? 36.781 33.719 5.148 1 39.25 241 GLY B C 1
ATOM 7621 O O . GLY B 1 241 ? 35.844 34.062 4.43 1 39.25 241 GLY B O 1
ATOM 7622 N N . ARG B 1 242 ? 38.062 33.656 4.684 1 37.84 242 ARG B N 1
ATOM 7623 C CA . ARG B 1 242 ? 38.688 33.969 3.393 1 37.84 242 ARG B CA 1
ATOM 7624 C C . ARG B 1 242 ? 38 33.156 2.281 1 37.84 242 ARG B C 1
ATOM 7626 O O . ARG B 1 242 ? 38.188 33.438 1.099 1 37.84 242 ARG B O 1
ATOM 7633 N N . PHE B 1 243 ? 37.688 31.766 2.51 1 39.28 243 PHE B N 1
ATOM 7634 C CA . PHE B 1 243 ? 37.281 30.938 1.375 1 39.28 243 PHE B CA 1
ATOM 7635 C C . PHE B 1 243 ? 35.812 31.078 1.084 1 39.28 243 PHE B C 1
ATOM 7637 O O . PHE B 1 243 ? 35 31.328 1.992 1 39.28 243 PHE B O 1
ATOM 7644 N N . ARG B 1 244 ? 35.344 31.312 -0.086 1 44.16 244 ARG B N 1
ATOM 7645 C CA . ARG B 1 244 ? 34.031 31.516 -0.704 1 44.16 244 ARG B CA 1
ATOM 7646 C C . ARG B 1 244 ? 32.969 30.594 -0.09 1 44.16 244 ARG B C 1
ATOM 7648 O O . ARG B 1 244 ? 31.781 30.812 -0.234 1 44.16 244 ARG B O 1
ATOM 7655 N N . LEU B 1 245 ? 33.312 29.281 0.398 1 48.47 245 LEU B N 1
ATOM 7656 C CA . LEU B 1 245 ? 32.438 28.312 1.031 1 48.47 245 LEU B CA 1
ATOM 7657 C C . LEU B 1 245 ? 31.984 28.797 2.4 1 48.47 245 LEU B C 1
ATOM 7659 O O . LEU B 1 245 ? 31.266 28.094 3.113 1 48.47 245 LEU B O 1
ATOM 7663 N N . THR B 1 246 ? 32.375 29.828 2.865 1 49.41 246 THR B N 1
ATOM 7664 C CA . THR B 1 246 ? 32.188 30.328 4.223 1 49.41 246 THR B CA 1
ATOM 7665 C C . THR B 1 246 ? 30.766 30.797 4.434 1 49.41 246 THR B C 1
ATOM 7667 O O . THR B 1 246 ? 30.328 30.969 5.574 1 49.41 246 THR B O 1
ATOM 7670 N N . ARG B 1 247 ? 30.062 31 3.369 1 56.28 247 ARG B N 1
ATOM 7671 C CA . ARG B 1 247 ? 28.719 31.516 3.561 1 56.28 247 ARG B CA 1
ATOM 7672 C C . ARG B 1 247 ? 27.703 30.391 3.697 1 56.28 247 ARG B C 1
ATOM 7674 O O . ARG B 1 247 ? 26.531 30.625 3.998 1 56.28 247 ARG B O 1
ATOM 7681 N N . VAL B 1 248 ? 28.219 29.172 3.576 1 67.12 248 VAL B N 1
ATOM 7682 C CA . VAL B 1 248 ? 27.359 28 3.658 1 67.12 248 VAL B CA 1
ATOM 7683 C C . VAL B 1 248 ? 27.406 27.422 5.066 1 67.12 248 VAL B C 1
ATOM 7685 O O . VAL B 1 248 ? 28.469 27.359 5.68 1 67.12 248 VAL B O 1
ATOM 7688 N N . PRO B 1 249 ? 26.25 27.359 5.574 1 72.94 249 PRO B N 1
ATOM 7689 C CA . PRO B 1 249 ? 26.25 26.703 6.883 1 72.94 249 PRO B CA 1
ATOM 7690 C C . PRO B 1 249 ? 27.125 25.453 6.914 1 72.94 249 PRO B C 1
ATOM 7692 O O . PRO B 1 249 ? 27.156 24.703 5.941 1 72.94 249 PRO B O 1
ATOM 7695 N N . ALA B 1 250 ? 27.984 25.375 7.863 1 73.5 250 ALA B N 1
ATOM 7696 C CA . ALA B 1 250 ? 28.953 24.297 8.016 1 73.5 250 ALA B CA 1
ATOM 7697 C C . ALA B 1 250 ? 28.281 22.938 7.918 1 73.5 250 ALA B C 1
ATOM 7699 O O . ALA B 1 250 ? 28.891 21.953 7.473 1 73.5 250 ALA B O 1
ATOM 7700 N N . GLN B 1 251 ? 27.094 22.875 8.32 1 79.19 251 GLN B N 1
ATOM 7701 C CA . GLN B 1 251 ? 26.359 21.625 8.258 1 79.19 251 GLN B CA 1
ATOM 7702 C C . GLN B 1 251 ? 26.188 21.156 6.812 1 79.19 251 GLN B C 1
ATOM 7704 O O . GLN B 1 251 ? 26.344 19.969 6.516 1 79.19 251 GLN B O 1
ATOM 7709 N N . ILE B 1 252 ? 25.922 22.047 5.941 1 84.75 252 ILE B N 1
ATOM 7710 C CA . ILE B 1 252 ? 25.703 21.703 4.543 1 84.75 252 ILE B CA 1
ATOM 7711 C C . ILE B 1 252 ? 27.031 21.328 3.891 1 84.75 252 ILE B C 1
ATOM 7713 O O . ILE B 1 252 ? 27.094 20.422 3.059 1 84.75 252 ILE B O 1
ATOM 7717 N N . ASP B 1 253 ? 28.031 22 4.34 1 83.19 253 ASP B N 1
ATOM 7718 C CA . ASP B 1 253 ? 29.344 21.688 3.787 1 83.19 253 ASP B CA 1
ATOM 7719 C C . ASP B 1 253 ? 29.781 20.266 4.156 1 83.19 253 ASP B C 1
ATOM 7721 O O . ASP B 1 253 ? 30.328 19.547 3.326 1 83.19 253 ASP B O 1
ATOM 7725 N N . SER B 1 254 ? 29.594 19.953 5.395 1 85.75 254 SER B N 1
ATOM 7726 C CA . SER B 1 254 ? 29.953 18.609 5.824 1 85.75 254 SER B CA 1
ATOM 7727 C C . SER B 1 254 ? 29.156 17.547 5.059 1 85.75 254 SER B C 1
ATOM 7729 O O . SER B 1 254 ? 29.703 16.516 4.676 1 85.75 254 SER B O 1
ATOM 7731 N N . ILE B 1 255 ? 27.922 17.812 4.852 1 90.5 255 ILE B N 1
ATOM 7732 C CA . ILE B 1 255 ? 27.062 16.859 4.137 1 90.5 255 ILE B CA 1
ATOM 7733 C C . ILE B 1 255 ? 27.516 16.766 2.682 1 90.5 255 ILE B C 1
ATOM 7735 O O . ILE B 1 255 ? 27.547 15.664 2.115 1 90.5 255 ILE B O 1
ATOM 7739 N N . LEU B 1 256 ? 27.891 17.844 2.117 1 91.12 256 LEU B N 1
ATOM 7740 C CA . LEU B 1 256 ? 28.312 17.859 0.721 1 91.12 256 LEU B CA 1
ATOM 7741 C C . LEU B 1 256 ? 29.594 17.062 0.531 1 91.12 256 LEU B C 1
ATOM 7743 O O . LEU B 1 256 ? 29.719 16.297 -0.427 1 91.12 256 LEU B O 1
ATOM 7747 N N . VAL B 1 257 ? 30.547 17.25 1.41 1 90.25 257 VAL B N 1
ATOM 7748 C CA . VAL B 1 257 ? 31.797 16.516 1.319 1 90.25 257 VAL B CA 1
ATOM 7749 C C . VAL B 1 257 ? 31.531 15.016 1.464 1 90.25 257 VAL B C 1
ATOM 7751 O O . VAL B 1 257 ? 32.062 14.203 0.703 1 90.25 257 VAL B O 1
ATOM 7754 N N . GLY B 1 258 ? 30.734 14.672 2.416 1 93.25 258 GLY B N 1
ATOM 7755 C CA . GLY B 1 258 ? 30.375 13.273 2.58 1 93.25 258 GLY B CA 1
ATOM 7756 C C . GLY B 1 258 ? 29.672 12.695 1.36 1 93.25 258 GLY B C 1
ATOM 7757 O O . GLY B 1 258 ? 29.953 11.555 0.965 1 93.25 258 GLY B O 1
ATOM 7758 N N . LEU B 1 259 ? 28.875 13.484 0.717 1 95.38 259 LEU B N 1
ATOM 7759 C CA . LEU B 1 259 ? 28.125 13.031 -0.447 1 95.38 259 LEU B CA 1
ATOM 7760 C C . LEU B 1 259 ? 29.031 12.867 -1.655 1 95.38 259 LEU B C 1
ATOM 7762 O O . LEU B 1 259 ? 28.828 11.969 -2.473 1 95.38 259 LEU B O 1
ATOM 7766 N N . ILE B 1 260 ? 30 13.758 -1.785 1 95.88 260 ILE B N 1
ATOM 7767 C CA . ILE B 1 260 ? 30.938 13.641 -2.902 1 95.88 260 ILE B CA 1
ATOM 7768 C C . ILE B 1 260 ? 31.719 12.336 -2.797 1 95.88 260 ILE B C 1
ATOM 7770 O O . ILE B 1 260 ? 31.812 11.578 -3.764 1 95.88 260 ILE B O 1
ATOM 7774 N N . PHE B 1 261 ? 32.188 12.039 -1.648 1 95.75 261 PHE B N 1
ATOM 7775 C CA . PHE B 1 261 ? 32.969 10.812 -1.456 1 95.75 261 PHE B CA 1
ATOM 7776 C C . PHE B 1 261 ? 32.062 9.594 -1.561 1 95.75 261 PHE B C 1
ATOM 7778 O O . PHE B 1 261 ? 32.438 8.57 -2.127 1 95.75 261 PHE B O 1
ATOM 7785 N N . SER B 1 262 ? 30.938 9.68 -0.985 1 96.69 262 SER B N 1
ATOM 7786 C CA . SER B 1 262 ? 29.984 8.57 -1.088 1 96.69 262 SER B CA 1
ATOM 7787 C C . SER B 1 262 ? 29.625 8.289 -2.543 1 96.69 262 SER B C 1
ATOM 7789 O O . SER B 1 262 ? 29.562 7.129 -2.951 1 96.69 262 SER B O 1
ATOM 7791 N N . ASN B 1 263 ? 29.438 9.328 -3.363 1 96.94 263 ASN B N 1
ATOM 7792 C CA . ASN B 1 263 ? 29.125 9.148 -4.773 1 96.94 263 ASN B CA 1
ATOM 7793 C C . ASN B 1 263 ? 30.266 8.484 -5.531 1 96.94 263 ASN B C 1
ATOM 7795 O O . ASN B 1 263 ? 30.031 7.621 -6.379 1 96.94 263 ASN B O 1
ATOM 7799 N N . MET B 1 264 ? 31.406 8.875 -5.203 1 96.56 264 MET B N 1
ATOM 7800 C CA . MET B 1 264 ? 32.562 8.25 -5.836 1 96.56 264 MET B CA 1
ATOM 7801 C C . MET B 1 264 ? 32.625 6.758 -5.52 1 96.56 264 MET B C 1
ATOM 7803 O O . MET B 1 264 ? 32.875 5.941 -6.402 1 96.56 264 MET B O 1
ATOM 7807 N N . MET B 1 265 ? 32.312 6.453 -4.363 1 97.25 265 MET B N 1
ATOM 7808 C CA . MET B 1 265 ? 32.344 5.055 -3.941 1 97.25 265 MET B CA 1
ATOM 7809 C C . MET B 1 265 ? 31.203 4.273 -4.59 1 97.25 265 MET B C 1
ATOM 7811 O O . MET B 1 265 ? 31.406 3.16 -5.078 1 97.25 265 MET B O 1
ATOM 7815 N N . LEU B 1 266 ? 30.047 4.809 -4.652 1 97 266 LEU B N 1
ATOM 7816 C CA . LEU B 1 266 ? 28.891 4.105 -5.199 1 97 266 LEU B CA 1
ATOM 7817 C C . LEU B 1 266 ? 29 3.969 -6.711 1 97 266 LEU B C 1
ATOM 7819 O O . LEU B 1 266 ? 28.578 2.963 -7.281 1 97 266 LEU B O 1
ATOM 7823 N N . PHE B 1 267 ? 29.609 4.98 -7.355 1 97.06 267 PHE B N 1
ATOM 7824 C CA . PHE B 1 267 ? 29.844 4.855 -8.789 1 97.06 267 PHE B CA 1
ATOM 7825 C C . PHE B 1 267 ? 30.922 3.83 -9.07 1 97.06 267 PHE B C 1
ATOM 7827 O O . PHE B 1 267 ? 30.875 3.125 -10.086 1 97.06 267 PHE B O 1
ATOM 7834 N N . ALA B 1 268 ? 31.891 3.764 -8.172 1 96.38 268 ALA B N 1
ATOM 7835 C CA . ALA B 1 268 ? 32.906 2.715 -8.297 1 96.38 268 ALA B CA 1
ATOM 7836 C C . ALA B 1 268 ? 32.281 1.331 -8.148 1 96.38 268 ALA B C 1
ATOM 7838 O O . ALA B 1 268 ? 32.625 0.403 -8.883 1 96.38 268 ALA B O 1
ATOM 7839 N N . ALA B 1 269 ? 31.406 1.198 -7.242 1 95.81 269 ALA B N 1
ATOM 7840 C CA . ALA B 1 269 ? 30.703 -0.068 -7.062 1 95.81 269 ALA B CA 1
ATOM 7841 C C . ALA B 1 269 ? 29.906 -0.428 -8.305 1 95.81 269 ALA B C 1
ATOM 7843 O O . ALA B 1 269 ? 29.828 -1.597 -8.695 1 95.81 269 ALA B O 1
ATOM 7844 N N . MET B 1 270 ? 29.281 0.561 -8.93 1 95.38 270 MET B N 1
ATOM 7845 C CA . MET B 1 270 ? 28.531 0.341 -10.172 1 95.38 270 MET B CA 1
ATOM 7846 C C . MET B 1 270 ? 29.469 -0.116 -11.281 1 95.38 270 MET B C 1
ATOM 7848 O O . MET B 1 270 ? 29.156 -1.045 -12.023 1 95.38 270 MET B O 1
ATOM 7852 N N . GLY B 1 271 ? 30.594 0.534 -11.344 1 94.38 271 GLY B N 1
ATOM 7853 C CA . GLY B 1 271 ? 31.578 0.129 -12.336 1 94.38 271 GLY B CA 1
ATOM 7854 C C . GLY B 1 271 ? 32.062 -1.3 -12.148 1 94.38 271 GLY B C 1
ATOM 7855 O O . GLY B 1 271 ? 32.219 -2.039 -13.125 1 94.38 271 GLY B O 1
ATOM 7856 N N . ILE B 1 272 ? 32.188 -1.715 -10.953 1 93.88 272 ILE B N 1
ATOM 7857 C CA . ILE B 1 272 ? 32.625 -3.072 -10.641 1 93.88 272 ILE B CA 1
ATOM 7858 C C . ILE B 1 272 ? 31.547 -4.07 -11.055 1 93.88 272 ILE B C 1
ATOM 7860 O O . ILE B 1 272 ? 31.844 -5.117 -11.633 1 93.88 272 ILE B O 1
ATOM 7864 N N . MET B 1 273 ? 30.312 -3.76 -10.805 1 90.44 273 MET B N 1
ATOM 7865 C CA . MET B 1 273 ? 29.234 -4.691 -11.094 1 90.44 273 MET B CA 1
ATOM 7866 C C . MET B 1 273 ? 29.031 -4.844 -12.602 1 90.44 273 MET B C 1
ATOM 7868 O O . MET B 1 273 ? 28.609 -5.902 -13.07 1 90.44 273 MET B O 1
ATOM 7872 N N . PHE B 1 274 ? 29.328 -3.791 -13.344 1 91 274 PHE B N 1
ATOM 7873 C CA . PHE B 1 274 ? 29.172 -3.861 -14.789 1 91 274 PHE B CA 1
ATOM 7874 C C . PHE B 1 274 ? 30.375 -4.52 -15.445 1 91 274 PHE B C 1
ATOM 7876 O O . PHE B 1 274 ? 30.359 -4.82 -16.641 1 91 274 PHE B O 1
ATOM 7883 N N . SER B 1 275 ? 31.422 -4.816 -14.547 1 88.88 275 SER B N 1
ATOM 7884 C CA . SER B 1 275 ? 32.594 -5.523 -15.039 1 88.88 275 SER B CA 1
ATOM 7885 C C . SER B 1 275 ? 32.562 -6.996 -14.641 1 88.88 275 SER B C 1
ATOM 7887 O O . SER B 1 275 ? 31.766 -7.398 -13.789 1 88.88 275 SER B O 1
ATOM 7889 N N . ALA B 1 276 ? 33.312 -7.844 -15.281 1 86.44 276 ALA B N 1
ATOM 7890 C CA . ALA B 1 276 ? 33.406 -9.266 -14.977 1 86.44 276 ALA B CA 1
ATOM 7891 C C . ALA B 1 276 ? 33.906 -9.492 -13.562 1 86.44 276 ALA B C 1
ATOM 7893 O O . ALA B 1 276 ? 33.688 -10.547 -12.969 1 86.44 276 ALA B O 1
ATOM 7894 N N . PHE B 1 277 ? 34.469 -8.43 -13.055 1 86.88 277 PHE B N 1
ATOM 7895 C CA . PHE B 1 277 ? 35.062 -8.492 -11.711 1 86.88 277 PHE B CA 1
ATOM 7896 C C . PHE B 1 277 ? 33.938 -8.547 -10.656 1 86.88 277 PHE B C 1
ATOM 7898 O O . PHE B 1 277 ? 34.156 -9.07 -9.562 1 86.88 277 PHE B O 1
ATOM 7905 N N . GLY B 1 278 ? 32.781 -8.18 -10.992 1 86.38 278 GLY B N 1
ATOM 7906 C CA . GLY B 1 278 ? 31.672 -8.078 -10.039 1 86.38 278 GLY B CA 1
ATOM 7907 C C . GLY B 1 278 ? 31.094 -9.43 -9.656 1 86.38 278 GLY B C 1
ATOM 7908 O O . GLY B 1 278 ? 30.5 -9.578 -8.594 1 86.38 278 GLY B O 1
ATOM 7909 N N . THR B 1 279 ? 31.391 -10.422 -10.516 1 84.19 279 THR B N 1
ATOM 7910 C CA . THR B 1 279 ? 30.828 -11.734 -10.25 1 84.19 279 THR B CA 1
ATOM 7911 C C . THR B 1 279 ? 31.828 -12.625 -9.531 1 84.19 279 THR B C 1
ATOM 7913 O O . THR B 1 279 ? 31.531 -13.758 -9.172 1 84.19 279 THR B O 1
ATOM 7916 N N . THR B 1 280 ? 33 -12.086 -9.273 1 86.81 280 THR B N 1
ATOM 7917 C CA . THR B 1 280 ? 34 -12.812 -8.484 1 86.81 280 THR B CA 1
ATOM 7918 C C . THR B 1 280 ? 33.781 -12.547 -6.996 1 86.81 280 THR B C 1
ATOM 7920 O O . THR B 1 280 ? 33.125 -11.594 -6.613 1 86.81 280 THR B O 1
ATOM 7923 N N . VAL B 1 281 ? 34.312 -13.438 -6.219 1 87.88 281 VAL B N 1
ATOM 7924 C CA . VAL B 1 281 ? 34.188 -13.312 -4.77 1 87.88 281 VAL B CA 1
ATOM 7925 C C . VAL B 1 281 ? 34.812 -12.008 -4.297 1 87.88 281 VAL B C 1
ATOM 7927 O O . VAL B 1 281 ? 34.25 -11.289 -3.479 1 87.88 281 VAL B O 1
ATOM 7930 N N . THR B 1 282 ? 35.969 -11.703 -4.82 1 90.31 282 THR B N 1
ATOM 7931 C CA . THR B 1 282 ? 36.688 -10.492 -4.414 1 90.31 282 THR B CA 1
ATOM 7932 C C . THR B 1 282 ? 35.938 -9.25 -4.895 1 90.31 282 THR B C 1
ATOM 7934 O O . THR B 1 282 ? 35.844 -8.258 -4.164 1 90.31 282 THR B O 1
ATOM 7937 N N . GLY B 1 283 ? 35.5 -9.305 -6.098 1 91.25 283 GLY B N 1
ATOM 7938 C CA . GLY B 1 283 ? 34.75 -8.18 -6.629 1 91.25 283 GLY B CA 1
ATOM 7939 C C . GLY B 1 283 ? 33.438 -7.914 -5.871 1 91.25 283 GLY B C 1
ATOM 7940 O O . GLY B 1 283 ? 33.125 -6.762 -5.586 1 91.25 283 GLY B O 1
ATOM 7941 N N . ALA B 1 284 ? 32.781 -8.961 -5.512 1 89.69 284 ALA B N 1
ATOM 7942 C CA . ALA B 1 284 ? 31.531 -8.836 -4.758 1 89.69 284 ALA B CA 1
ATOM 7943 C C . ALA B 1 284 ? 31.781 -8.297 -3.354 1 89.69 284 ALA B C 1
ATOM 7945 O O . ALA B 1 284 ? 31 -7.512 -2.828 1 89.69 284 ALA B O 1
ATOM 7946 N N . SER B 1 285 ? 32.938 -8.727 -2.771 1 91.19 285 SER B N 1
ATOM 7947 C CA . SER B 1 285 ? 33.281 -8.242 -1.439 1 91.19 285 SER B CA 1
ATOM 7948 C C . SER B 1 285 ? 33.625 -6.754 -1.466 1 91.19 285 SER B C 1
ATOM 7950 O O . SER B 1 285 ? 33.219 -6.004 -0.575 1 91.19 285 SER B O 1
ATOM 7952 N N . VAL B 1 286 ? 34.312 -6.336 -2.484 1 93.31 286 VAL B N 1
ATOM 7953 C CA . VAL B 1 286 ? 34.688 -4.93 -2.613 1 93.31 286 VAL B CA 1
ATOM 7954 C C . VAL B 1 286 ? 33.438 -4.09 -2.869 1 93.31 286 VAL B C 1
ATOM 7956 O O . VAL B 1 286 ? 33.312 -2.988 -2.332 1 93.31 286 VAL B O 1
ATOM 7959 N N . ARG B 1 287 ? 32.594 -4.613 -3.674 1 92.56 287 ARG B N 1
ATOM 7960 C CA . ARG B 1 287 ? 31.344 -3.908 -3.949 1 92.56 287 ARG B CA 1
ATOM 7961 C C . ARG B 1 287 ? 30.547 -3.693 -2.67 1 92.56 287 ARG B C 1
ATOM 7963 O O . ARG B 1 287 ? 30.062 -2.59 -2.414 1 92.56 287 ARG B O 1
ATOM 7970 N N . LEU B 1 288 ? 30.438 -4.734 -1.918 1 90.94 288 LEU B N 1
ATOM 7971 C CA . LEU B 1 288 ? 29.719 -4.625 -0.653 1 90.94 288 LEU B CA 1
ATOM 7972 C C . LEU B 1 288 ? 30.406 -3.639 0.282 1 90.94 288 LEU B C 1
ATOM 7974 O O . LEU B 1 288 ? 29.734 -2.852 0.96 1 90.94 288 LEU B O 1
ATOM 7978 N N . GLY B 1 289 ? 31.703 -3.723 0.353 1 92.94 289 GLY B N 1
ATOM 7979 C CA . GLY B 1 289 ? 32.469 -2.777 1.162 1 92.94 289 GLY B CA 1
ATOM 7980 C C . GLY B 1 289 ? 32.25 -1.336 0.736 1 92.94 289 GLY B C 1
ATOM 7981 O O . GLY B 1 289 ? 32.125 -0.446 1.58 1 92.94 289 GLY B O 1
ATOM 7982 N N . LEU B 1 290 ? 32.188 -1.129 -0.537 1 95.5 290 LEU B N 1
ATOM 7983 C CA . LEU B 1 290 ? 31.953 0.213 -1.067 1 95.5 290 LEU B CA 1
ATOM 7984 C C . LEU B 1 290 ? 30.547 0.697 -0.769 1 95.5 290 LEU B C 1
ATOM 7986 O O . LEU B 1 290 ? 30.328 1.881 -0.493 1 95.5 290 LEU B O 1
ATOM 7990 N N . TRP B 1 291 ? 29.578 -0.187 -0.861 1 93.75 291 TRP B N 1
ATOM 7991 C CA . TRP B 1 291 ? 28.219 0.18 -0.505 1 93.75 291 TRP B CA 1
ATOM 7992 C C . TRP B 1 291 ? 28.125 0.573 0.966 1 93.75 291 TRP B C 1
ATOM 7994 O O . TRP B 1 291 ? 27.641 1.659 1.295 1 93.75 291 TRP B O 1
ATOM 8004 N N . ILE B 1 292 ? 28.656 -0.25 1.83 1 93.31 292 ILE B N 1
ATOM 8005 C CA . ILE B 1 292 ? 28.594 -0.002 3.266 1 93.31 292 ILE B CA 1
ATOM 8006 C C . ILE B 1 292 ? 29.406 1.244 3.613 1 93.31 292 ILE B C 1
ATOM 8008 O O . ILE B 1 292 ? 28.938 2.105 4.363 1 93.31 292 ILE B O 1
ATOM 8012 N N . GLY B 1 293 ? 30.562 1.31 3.039 1 94.19 293 GLY B N 1
ATOM 8013 C CA . GLY B 1 293 ? 31.406 2.469 3.287 1 94.19 293 GLY B CA 1
ATOM 8014 C C . GLY B 1 293 ? 30.781 3.77 2.807 1 94.19 293 GLY B C 1
ATOM 8015 O O . GLY B 1 293 ? 30.859 4.789 3.5 1 94.19 293 GLY B O 1
ATOM 8016 N N . GLY B 1 294 ? 30.172 3.691 1.642 1 95.19 294 GLY B N 1
ATOM 8017 C CA . GLY B 1 294 ? 29.516 4.879 1.111 1 95.19 294 GLY B CA 1
ATOM 8018 C C . GLY B 1 294 ? 28.375 5.363 1.972 1 95.19 294 GLY B C 1
ATOM 8019 O O . GLY B 1 294 ? 28.297 6.547 2.32 1 95.19 294 GLY B O 1
ATOM 8020 N N .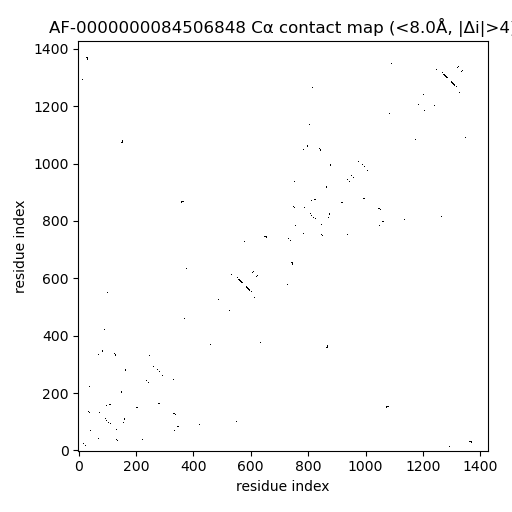 PHE B 1 295 ? 27.547 4.527 2.393 1 93.88 295 PHE B N 1
ATOM 8021 C CA . PHE B 1 295 ? 26.391 4.902 3.209 1 93.88 295 PHE B CA 1
ATOM 8022 C C . PHE B 1 295 ? 26.844 5.316 4.609 1 93.88 295 PHE B C 1
ATOM 8024 O O . PHE B 1 295 ? 26.281 6.254 5.188 1 93.88 295 PHE B O 1
ATOM 8031 N N . LEU B 1 296 ? 27.797 4.648 5.145 1 92.25 296 LEU B N 1
ATOM 8032 C CA . LEU B 1 296 ? 28.297 5 6.469 1 92.25 296 LEU B CA 1
ATOM 8033 C C . LEU B 1 296 ? 28.906 6.398 6.469 1 92.25 296 LEU B C 1
ATOM 8035 O O . LEU B 1 296 ? 28.734 7.156 7.426 1 92.25 296 LEU B O 1
ATOM 8039 N N . LEU B 1 297 ? 29.547 6.695 5.406 1 93.38 297 LEU B N 1
ATOM 8040 C CA . LEU B 1 297 ? 30.109 8.031 5.289 1 93.38 297 LEU B CA 1
ATOM 8041 C C . LEU B 1 297 ? 29.016 9.094 5.27 1 93.38 297 LEU B C 1
ATOM 8043 O O . LEU B 1 297 ? 29.172 10.164 5.859 1 93.38 297 LEU B O 1
ATOM 8047 N N . GLU B 1 298 ? 27.984 8.781 4.625 1 93.12 298 GLU B N 1
ATOM 8048 C CA . GLU B 1 298 ? 26.875 9.719 4.59 1 93.12 298 GLU B CA 1
ATOM 8049 C C . GLU B 1 298 ? 26.234 9.875 5.965 1 93.12 298 GLU B C 1
ATOM 8051 O O . GLU B 1 298 ? 25.906 10.984 6.387 1 93.12 298 GLU B O 1
ATOM 8056 N N . VAL B 1 299 ? 26.125 8.82 6.617 1 88.88 299 VAL B N 1
ATOM 8057 C CA . VAL B 1 299 ? 25.516 8.867 7.945 1 88.88 299 VAL B CA 1
ATOM 8058 C C . VAL B 1 299 ? 26.406 9.664 8.891 1 88.88 299 VAL B C 1
ATOM 8060 O O . VAL B 1 299 ? 25.922 10.523 9.633 1 88.88 299 VAL B O 1
ATOM 8063 N N . ILE B 1 300 ? 27.688 9.469 8.82 1 87.94 300 ILE B N 1
ATOM 8064 C CA . ILE B 1 300 ? 28.641 10.156 9.68 1 87.94 300 ILE B CA 1
ATOM 8065 C C . ILE B 1 300 ? 28.641 11.648 9.359 1 87.94 300 ILE B C 1
ATOM 8067 O O . ILE B 1 300 ? 28.703 12.484 10.266 1 87.94 300 ILE B O 1
ATOM 8071 N N . SER B 1 301 ? 28.469 11.93 8.078 1 89.12 301 SER B N 1
ATOM 8072 C CA . SER B 1 301 ? 28.469 13.328 7.676 1 89.12 301 SER B CA 1
ATOM 8073 C C . SER B 1 301 ? 27.25 14.07 8.203 1 89.12 301 SER B C 1
ATOM 8075 O O . SER B 1 301 ? 27.328 15.25 8.547 1 89.12 301 SER B O 1
ATOM 8077 N N . HIS B 1 302 ? 26.156 13.414 8.289 1 85.12 302 HIS B N 1
ATOM 8078 C CA . HIS B 1 302 ? 24.938 14.039 8.812 1 85.12 302 HIS B CA 1
ATOM 8079 C C . HIS B 1 302 ? 25 14.172 10.328 1 85.12 302 HIS B C 1
ATOM 8081 O O . HIS B 1 302 ? 24.422 15.102 10.891 1 85.12 302 HIS B O 1
ATOM 8087 N N . LEU B 1 303 ? 25.734 13.234 11.008 1 78.75 303 LEU B N 1
ATOM 8088 C CA . LEU B 1 303 ? 25.812 13.234 12.461 1 78.75 303 LEU B CA 1
ATOM 8089 C C . LEU B 1 303 ? 26.984 14.07 12.961 1 78.75 303 LEU B C 1
ATOM 8091 O O . LEU B 1 303 ? 27.016 14.453 14.133 1 78.75 303 LEU B O 1
ATOM 8095 N N . TRP B 1 304 ? 27.844 14.242 12.086 1 71.25 304 TRP B N 1
ATOM 8096 C CA . TRP B 1 304 ? 29.094 14.891 12.477 1 71.25 304 TRP B CA 1
ATOM 8097 C C . TRP B 1 304 ? 28.828 16.25 13.102 1 71.25 304 TRP B C 1
ATOM 8099 O O . TRP B 1 304 ? 29.328 16.562 14.18 1 71.25 304 TRP B O 1
ATOM 8109 N N . PHE B 1 305 ? 27.906 17.016 12.445 1 66.56 305 PHE B N 1
ATOM 8110 C CA . PHE B 1 305 ? 27.734 18.375 12.906 1 66.56 305 PHE B CA 1
ATOM 8111 C C . PHE B 1 305 ? 26.984 18.422 14.234 1 66.56 305 PHE B C 1
ATOM 8113 O O . PHE B 1 305 ? 27.422 19.078 15.188 1 66.56 305 PHE B O 1
ATOM 8120 N N . PRO B 1 306 ? 25.906 17.656 14.312 1 63.94 306 PRO B N 1
ATOM 8121 C CA . PRO B 1 306 ? 25.219 17.688 15.609 1 63.94 306 PRO B CA 1
ATOM 8122 C C . PRO B 1 306 ? 26.094 17.156 16.75 1 63.94 306 PRO B C 1
ATOM 8124 O O . PRO B 1 306 ? 26.031 17.656 17.875 1 63.94 306 PRO B O 1
ATOM 8127 N N . VAL B 1 307 ? 27 16.219 16.422 1 62.28 307 VAL B N 1
ATOM 8128 C CA . VAL B 1 307 ? 27.844 15.633 17.453 1 62.28 307 VAL B CA 1
ATOM 8129 C C . VAL B 1 307 ? 28.969 16.609 17.812 1 62.28 307 VAL B C 1
ATOM 8131 O O . VAL B 1 307 ? 29.266 16.797 19 1 62.28 307 VAL B O 1
ATOM 8134 N N . VAL B 1 308 ? 29.531 17.203 16.781 1 59.47 308 VAL B N 1
ATOM 8135 C CA . VAL B 1 308 ? 30.609 18.156 17.031 1 59.47 308 VAL B CA 1
ATOM 8136 C C . VAL B 1 308 ? 30.078 19.359 17.812 1 59.47 308 VAL B C 1
ATOM 8138 O O . VAL B 1 308 ? 30.766 19.875 18.703 1 59.47 308 VAL B O 1
ATOM 8141 N N . ARG B 1 309 ? 28.844 19.656 17.516 1 60.81 309 ARG B N 1
ATOM 8142 C CA . ARG B 1 309 ? 28.219 20.75 18.234 1 60.81 309 ARG B CA 1
ATOM 8143 C C . ARG B 1 309 ? 27.984 20.406 19.688 1 60.81 309 ARG B C 1
ATOM 8145 O O . ARG B 1 309 ? 28.188 21.234 20.578 1 60.81 309 ARG B O 1
ATOM 8152 N N . GLN B 1 310 ? 27.609 19.203 19.859 1 57.69 310 GLN B N 1
ATOM 8153 C CA . GLN B 1 310 ? 27.375 18.75 21.234 1 57.69 310 GLN B CA 1
ATOM 8154 C C . GLN B 1 310 ? 28.672 18.688 22.016 1 57.69 310 GLN B C 1
ATOM 8156 O O . GLN B 1 310 ? 28.719 19.062 23.188 1 57.69 310 GLN B O 1
ATOM 8161 N N . ILE B 1 311 ? 29.688 18.219 21.328 1 56.09 311 ILE B N 1
ATOM 8162 C CA . ILE B 1 311 ? 31 18.125 21.984 1 56.09 311 ILE B CA 1
ATOM 8163 C C . ILE B 1 311 ? 31.531 19.516 22.281 1 56.09 311 ILE B C 1
ATOM 8165 O O . ILE B 1 311 ? 32.094 19.75 23.359 1 56.09 311 ILE B O 1
ATOM 8169 N N . ALA B 1 312 ? 31.234 20.406 21.266 1 55.72 312 ALA B N 1
ATOM 8170 C CA . ALA B 1 312 ? 31.703 21.781 21.453 1 55.72 312 ALA B CA 1
ATOM 8171 C C . ALA B 1 312 ? 30.953 22.469 22.609 1 55.72 312 ALA B C 1
ATOM 8173 O O . ALA B 1 312 ? 31.562 23.219 23.375 1 55.72 312 ALA B O 1
ATOM 8174 N N . ARG B 1 313 ? 29.719 22.125 22.656 1 55.78 313 ARG B N 1
ATOM 8175 C CA . ARG B 1 313 ? 28.922 22.688 23.734 1 55.78 313 ARG B CA 1
ATOM 8176 C C . ARG B 1 313 ? 29.422 22.188 25.094 1 55.78 313 ARG B C 1
ATOM 8178 O O . ARG B 1 313 ? 29.484 22.969 26.062 1 55.78 313 ARG B O 1
ATOM 8185 N N . HIS B 1 314 ? 29.734 20.922 25.109 1 54.06 314 HIS B N 1
ATOM 8186 C CA . HIS B 1 314 ? 30.203 20.344 26.375 1 54.06 314 HIS B CA 1
ATOM 8187 C C . HIS B 1 314 ? 31.562 20.906 26.75 1 54.06 314 HIS B C 1
ATOM 8189 O O . HIS B 1 314 ? 31.844 21.125 27.938 1 54.06 314 HIS B O 1
ATOM 8195 N N . ARG B 1 315 ? 32.406 21.125 25.781 1 49.91 315 ARG B N 1
ATOM 8196 C CA . ARG B 1 315 ? 33.75 21.688 26.062 1 49.91 315 ARG B CA 1
ATOM 8197 C C . ARG B 1 315 ? 33.625 23.141 26.469 1 49.91 315 ARG B C 1
ATOM 8199 O O . ARG B 1 315 ? 34.406 23.609 27.312 1 49.91 315 ARG B O 1
ATOM 8206 N N . ARG B 1 316 ? 32.719 23.891 25.938 1 50.31 316 ARG B N 1
ATOM 8207 C CA . ARG B 1 316 ? 32.562 25.297 26.266 1 50.31 316 ARG B CA 1
ATOM 8208 C C . ARG B 1 316 ? 32.031 25.469 27.688 1 50.31 316 ARG B C 1
ATOM 8210 O O . ARG B 1 316 ? 32.344 26.469 28.344 1 50.31 316 ARG B O 1
ATOM 8217 N N . LYS B 1 317 ? 31.141 24.688 28.141 1 52.88 317 LYS B N 1
ATOM 8218 C CA . LYS B 1 317 ? 30.734 24.797 29.531 1 52.88 317 LYS B CA 1
ATOM 8219 C C . LYS B 1 317 ? 31.953 24.781 30.453 1 52.88 317 LYS B C 1
ATOM 8221 O O . LYS B 1 317 ? 31.953 25.422 31.516 1 52.88 317 LYS B O 1
ATOM 8226 N N . ASN B 1 318 ? 32.906 24.031 30.125 1 46.91 318 ASN B N 1
ATOM 8227 C CA . ASN B 1 318 ? 34.031 24.062 31.047 1 46.91 318 ASN B CA 1
ATOM 8228 C C . ASN B 1 318 ? 34.938 25.281 30.812 1 46.91 318 ASN B C 1
ATOM 8230 O O . ASN B 1 318 ? 35.594 25.766 31.734 1 46.91 318 ASN B O 1
ATOM 8234 N N . LYS B 1 319 ? 35.5 25.641 29.656 1 43.09 319 LYS B N 1
ATOM 8235 C CA . LYS B 1 319 ? 36.438 26.75 29.516 1 43.09 319 LYS B CA 1
ATOM 8236 C C . LYS B 1 319 ? 35.719 28.062 29.219 1 43.09 319 LYS B C 1
ATOM 8238 O O . LYS B 1 319 ? 34.656 28.062 28.578 1 43.09 319 LYS B O 1
ATOM 8243 N N . ASP B 1 320 ? 36 29.219 30.062 1 37.38 320 ASP B N 1
ATOM 8244 C CA . ASP B 1 320 ? 35.656 30.625 29.906 1 37.38 320 ASP B CA 1
ATOM 8245 C C . ASP B 1 320 ? 35.75 31.062 28.438 1 37.38 320 ASP B C 1
ATOM 8247 O O . ASP B 1 320 ? 35.906 32.25 28.141 1 37.38 320 ASP B O 1
ATOM 8251 N N . LEU B 1 321 ? 36.469 30.312 27.625 1 35.28 321 LEU B N 1
ATOM 8252 C CA . LEU B 1 321 ? 36.906 30.812 26.328 1 35.28 321 LEU B CA 1
ATOM 8253 C C . LEU B 1 321 ? 35.688 31.297 25.516 1 35.28 321 LEU B C 1
ATOM 8255 O O . LEU B 1 321 ? 34.719 30.562 25.359 1 35.28 321 LEU B O 1
ATOM 8259 N N . LYS B 1 322 ? 35.531 32.656 25.375 1 35.78 322 LYS B N 1
ATOM 8260 C CA . LYS B 1 322 ? 34.688 33.5 24.5 1 35.78 322 LYS B CA 1
ATOM 8261 C C . LYS B 1 322 ? 34.562 32.875 23.109 1 35.78 322 LYS B C 1
ATOM 8263 O O . LYS B 1 322 ? 35.25 33.281 22.172 1 35.78 322 LYS B O 1
ATOM 8268 N N . THR B 1 323 ? 35.094 31.672 22.953 1 34.41 323 THR B N 1
ATOM 8269 C CA . THR B 1 323 ? 35.094 31.266 21.547 1 34.41 323 THR B CA 1
ATOM 8270 C C . THR B 1 323 ? 33.812 31.703 20.844 1 34.41 323 THR B C 1
ATOM 8272 O O . THR B 1 323 ? 32.781 31.922 21.5 1 34.41 323 THR B O 1
ATOM 8275 N N . ALA B 1 324 ? 34 31.828 19.5 1 33.47 324 ALA B N 1
ATOM 8276 C CA . ALA B 1 324 ? 33.094 32.219 18.422 1 33.47 324 ALA B CA 1
ATOM 8277 C C . ALA B 1 324 ? 31.719 31.625 18.641 1 33.47 324 ALA B C 1
ATOM 8279 O O . ALA B 1 324 ? 31.578 30.422 18.906 1 33.47 324 ALA B O 1
ATOM 8280 N N . HIS B 1 325 ? 30.812 32.312 19.344 1 31.77 325 HIS B N 1
ATOM 8281 C CA . HIS B 1 325 ? 29.375 32.062 19.266 1 31.77 325 HIS B CA 1
ATOM 8282 C C . HIS B 1 325 ? 29.031 31.219 18.031 1 31.77 325 HIS B C 1
ATOM 8284 O O . HIS B 1 325 ? 29.016 31.734 16.922 1 31.77 325 HIS B O 1
ATOM 8290 N N . TRP B 1 326 ? 29.734 30.172 17.766 1 34.53 326 TRP B N 1
ATOM 8291 C CA . TRP B 1 326 ? 29.016 29.344 16.812 1 34.53 326 TRP B CA 1
ATOM 8292 C C . TRP B 1 326 ? 27.516 29.578 16.938 1 34.53 326 TRP B C 1
ATOM 8294 O O . TRP B 1 326 ? 26.875 29.156 17.906 1 34.53 326 TRP B O 1
ATOM 8304 N N . THR B 1 327 ? 27.141 30.891 17.016 1 32.62 327 THR B N 1
ATOM 8305 C CA . THR B 1 327 ? 25.844 31.547 17.094 1 32.62 327 THR B CA 1
ATOM 8306 C C . THR B 1 327 ? 24.75 30.641 16.547 1 32.62 327 THR B C 1
ATOM 8308 O O . THR B 1 327 ? 24.812 30.172 15.406 1 32.62 327 THR B O 1
ATOM 8311 N N . GLU B 1 328 ? 24.203 29.812 17.297 1 40.69 328 GLU B N 1
ATOM 8312 C CA . GLU B 1 328 ? 22.938 29.109 17.141 1 40.69 328 GLU B CA 1
ATOM 8313 C C . GLU B 1 328 ? 22.141 29.672 15.953 1 40.69 328 GLU B C 1
ATOM 8315 O O . GLU B 1 328 ? 21.469 28.922 15.242 1 40.69 328 GLU B O 1
ATOM 8320 N N . ASP B 1 329 ? 21.844 31.141 15.875 1 40.28 329 ASP B N 1
ATOM 8321 C CA . ASP B 1 329 ? 20.906 32.094 15.305 1 40.28 329 ASP B CA 1
ATOM 8322 C C . ASP B 1 329 ? 21.266 32.438 13.852 1 40.28 329 ASP B C 1
ATOM 8324 O O . ASP B 1 329 ? 20.562 33.188 13.188 1 40.28 329 ASP B O 1
ATOM 8328 N N . VAL B 1 330 ? 22.5 32.469 13.516 1 41.56 330 VAL B N 1
ATOM 8329 C CA . VAL B 1 330 ? 22.828 33.344 12.383 1 41.56 330 VAL B CA 1
ATOM 8330 C C . VAL B 1 330 ? 22.125 32.812 11.133 1 41.56 330 VAL B C 1
ATOM 8332 O O . VAL B 1 330 ? 21.578 33.594 10.352 1 41.56 330 VAL B O 1
ATOM 8335 N N . ASN B 1 331 ? 22.578 31.531 10.516 1 46.75 331 ASN B N 1
ATOM 8336 C CA . ASN B 1 331 ? 21.891 31.203 9.266 1 46.75 331 ASN B CA 1
ATOM 8337 C C . ASN B 1 331 ? 20.953 30.016 9.43 1 46.75 331 ASN B C 1
ATOM 8339 O O . ASN B 1 331 ? 21.312 28.891 9.109 1 46.75 331 ASN B O 1
ATOM 8343 N N . PRO B 1 332 ? 19.938 30.172 10.32 1 59.94 332 PRO B N 1
ATOM 8344 C CA . PRO B 1 332 ? 19.016 29.062 10.539 1 59.94 332 PRO B CA 1
ATOM 8345 C C . PRO B 1 332 ? 18.484 28.469 9.234 1 59.94 332 PRO B C 1
ATOM 8347 O O . PRO B 1 332 ? 18.266 29.203 8.266 1 59.94 332 PRO B O 1
ATOM 8350 N N . LEU B 1 333 ? 18.859 27.109 9.086 1 74.31 333 LEU B N 1
ATOM 8351 C CA . LEU B 1 333 ? 18.266 26.422 7.945 1 74.31 333 LEU B CA 1
ATOM 8352 C C . LEU B 1 333 ? 16.766 26.672 7.891 1 74.31 333 LEU B C 1
ATOM 8354 O O . LEU B 1 333 ? 16.094 26.734 8.93 1 74.31 333 LEU B O 1
ATOM 8358 N N . PRO B 1 334 ? 16.391 26.969 6.727 1 77.38 334 PRO B N 1
ATOM 8359 C CA . PRO B 1 334 ? 14.93 27.094 6.598 1 77.38 334 PRO B CA 1
ATOM 8360 C C . PRO B 1 334 ? 14.203 25.812 7.004 1 77.38 334 PRO B C 1
ATOM 8362 O O . PRO B 1 334 ? 14.789 24.734 6.996 1 77.38 334 PRO B O 1
ATOM 8365 N N . VAL B 1 335 ? 13.078 25.953 7.594 1 75.94 335 VAL B N 1
ATOM 8366 C CA . VAL B 1 335 ? 12.281 24.812 8 1 75.94 335 VAL B CA 1
ATOM 8367 C C . VAL B 1 335 ? 10.938 24.828 7.285 1 75.94 335 VAL B C 1
ATOM 8369 O O . VAL B 1 335 ? 10.289 25.875 7.188 1 75.94 335 VAL B O 1
ATOM 8372 N N . ALA B 1 336 ? 10.719 23.703 6.727 1 68.19 336 ALA B N 1
ATOM 8373 C CA . ALA B 1 336 ? 9.414 23.547 6.098 1 68.19 336 ALA B CA 1
ATOM 8374 C C . ALA B 1 336 ? 8.312 23.391 7.145 1 68.19 336 ALA B C 1
ATOM 8376 O O . ALA B 1 336 ? 8.602 23.281 8.336 1 68.19 336 ALA B O 1
ATOM 8377 N N . LYS B 1 337 ? 7.129 23.562 6.777 1 63.5 337 LYS B N 1
ATOM 8378 C CA . LYS B 1 337 ? 5.957 23.438 7.641 1 63.5 337 LYS B CA 1
ATOM 8379 C C . LYS B 1 337 ? 5.805 22 8.156 1 63.5 337 LYS B C 1
ATOM 8381 O O . LYS B 1 337 ? 5.344 21.797 9.273 1 63.5 337 LYS B O 1
ATOM 8386 N N . VAL B 1 338 ? 6.34 21.094 7.355 1 64.06 338 VAL B N 1
ATOM 8387 C CA . VAL B 1 338 ? 6.152 19.703 7.762 1 64.06 338 VAL B CA 1
ATOM 8388 C C . VAL B 1 338 ? 7.309 19.266 8.664 1 64.06 338 VAL B C 1
ATOM 8390 O O . VAL B 1 338 ? 8.477 19.406 8.297 1 64.06 338 VAL B O 1
ATOM 8393 N N . ASP B 1 339 ? 6.871 18.797 9.82 1 71.38 339 ASP B N 1
ATOM 8394 C CA . ASP B 1 339 ? 7.832 18.344 10.828 1 71.38 339 ASP B CA 1
ATOM 8395 C C . ASP B 1 339 ? 8.328 16.938 10.531 1 71.38 339 ASP B C 1
ATOM 8397 O O . ASP B 1 339 ? 7.629 16.141 9.898 1 71.38 339 ASP B O 1
ATOM 8401 N N . LEU B 1 340 ? 9.633 16.719 10.812 1 76.06 340 LEU B N 1
ATOM 8402 C CA . LEU B 1 340 ? 10.258 15.406 10.633 1 76.06 340 LEU B CA 1
ATOM 8403 C C . LEU B 1 340 ? 9.484 14.32 11.367 1 76.06 340 LEU B C 1
ATOM 8405 O O . LEU B 1 340 ? 9.375 13.195 10.883 1 76.06 340 LEU B O 1
ATOM 8409 N N . ARG B 1 341 ? 8.859 14.656 12.469 1 76.38 341 ARG B N 1
ATOM 8410 C CA . ARG B 1 341 ? 8.109 13.68 13.25 1 76.38 341 ARG B CA 1
ATOM 8411 C C . ARG B 1 341 ? 6.863 13.219 12.492 1 76.38 341 ARG B C 1
ATOM 8413 O O . ARG B 1 341 ? 6.516 12.039 12.523 1 76.38 341 ARG B O 1
ATOM 8420 N N . GLU B 1 342 ? 6.324 14.133 11.836 1 78.5 342 GLU B N 1
ATOM 8421 C CA . GLU B 1 342 ? 5.133 13.789 11.062 1 78.5 342 GLU B CA 1
ATOM 8422 C C . GLU B 1 342 ? 5.473 12.859 9.906 1 78.5 342 GLU B C 1
ATOM 8424 O O . GLU B 1 342 ? 4.703 11.945 9.586 1 78.5 342 GLU B O 1
ATOM 8429 N N . ARG B 1 343 ? 6.637 13.039 9.398 1 82.75 343 ARG B N 1
ATOM 8430 C CA . ARG B 1 343 ? 7.051 12.195 8.281 1 82.75 343 ARG B CA 1
ATOM 8431 C C . ARG B 1 343 ? 7.414 10.789 8.773 1 82.75 343 ARG B C 1
ATOM 8433 O O . ARG B 1 343 ? 7.164 9.805 8.078 1 82.75 343 ARG B O 1
ATOM 8440 N N . LEU B 1 344 ? 7.996 10.766 9.93 1 82.62 344 LEU B N 1
ATOM 8441 C CA . LEU B 1 344 ? 8.328 9.461 10.508 1 82.62 344 LEU B CA 1
ATOM 8442 C C . LEU B 1 344 ? 7.066 8.688 10.852 1 82.62 344 LEU B C 1
ATOM 8444 O O . LEU B 1 344 ? 7 7.473 10.648 1 82.62 344 LEU B O 1
ATOM 8448 N N . ASP B 1 345 ? 6.074 9.375 11.281 1 82.12 345 ASP B N 1
ATOM 8449 C CA . ASP B 1 345 ? 4.801 8.727 11.578 1 82.12 345 ASP B CA 1
ATOM 8450 C C . ASP B 1 345 ? 4.113 8.25 10.305 1 82.12 345 ASP B C 1
ATOM 8452 O O . ASP B 1 345 ? 3.475 7.199 10.289 1 82.12 345 ASP B O 1
ATOM 8456 N N . THR B 1 346 ? 4.363 9.039 9.305 1 83.12 346 THR B N 1
ATOM 8457 C CA . THR B 1 346 ? 3.74 8.664 8.039 1 83.12 346 THR B CA 1
ATOM 8458 C C . THR B 1 346 ? 4.383 7.406 7.469 1 83.12 346 THR B C 1
ATOM 8460 O O . THR B 1 346 ? 3.682 6.488 7.035 1 83.12 346 THR B O 1
ATOM 8463 N N . ILE B 1 347 ? 5.66 7.348 7.504 1 84.88 347 ILE B N 1
ATOM 8464 C CA . ILE B 1 347 ? 6.332 6.18 6.941 1 84.88 347 ILE B CA 1
ATOM 8465 C C . ILE B 1 347 ? 6.031 4.949 7.797 1 84.88 347 ILE B C 1
ATOM 8467 O O . ILE B 1 347 ? 5.906 3.838 7.273 1 84.88 347 ILE B O 1
ATOM 8471 N N . THR B 1 348 ? 5.926 5.113 9.086 1 86.19 348 THR B N 1
ATOM 8472 C CA . THR B 1 348 ? 5.566 4.008 9.977 1 86.19 348 THR B CA 1
ATOM 8473 C C . THR B 1 348 ? 4.164 3.504 9.664 1 86.19 348 THR B C 1
ATOM 8475 O O . THR B 1 348 ? 3.932 2.295 9.602 1 86.19 348 THR B O 1
ATOM 8478 N N . THR B 1 349 ? 3.297 4.461 9.422 1 84.56 349 THR B N 1
ATOM 8479 C CA . THR B 1 349 ? 1.928 4.094 9.078 1 84.56 349 THR B CA 1
ATOM 8480 C C . THR B 1 349 ? 1.884 3.35 7.75 1 84.56 349 THR B C 1
ATOM 8482 O O . THR B 1 349 ? 1.128 2.389 7.594 1 84.56 349 THR B O 1
ATOM 8485 N N . ILE B 1 350 ? 2.713 3.748 6.918 1 81.06 350 ILE B N 1
ATOM 8486 C CA . ILE B 1 350 ? 2.756 3.129 5.598 1 81.06 350 ILE B CA 1
ATOM 8487 C C . ILE B 1 350 ? 3.291 1.704 5.715 1 81.06 350 ILE B C 1
ATOM 8489 O O . ILE B 1 350 ? 2.746 0.778 5.109 1 81.06 350 ILE B O 1
ATOM 8493 N N . ILE B 1 351 ? 4.258 1.515 6.492 1 83.06 351 ILE B N 1
ATOM 8494 C CA . ILE B 1 351 ? 4.844 0.191 6.664 1 83.06 351 ILE B CA 1
ATOM 8495 C C . ILE B 1 351 ? 3.852 -0.727 7.375 1 83.06 351 ILE B C 1
ATOM 8497 O O . ILE B 1 351 ? 3.695 -1.892 7 1 83.06 351 ILE B O 1
ATOM 8501 N N . LEU B 1 352 ? 3.17 -0.233 8.305 1 83.12 352 LEU B N 1
ATOM 8502 C CA . LEU B 1 352 ? 2.135 -1.009 8.977 1 83.12 352 LEU B CA 1
ATOM 8503 C C . LEU B 1 352 ? 0.982 -1.321 8.031 1 83.12 352 LEU B C 1
ATOM 8505 O O . LEU B 1 352 ? 0.432 -2.424 8.062 1 83.12 352 LEU B O 1
ATOM 8509 N N . GLY B 1 353 ? 0.648 -0.332 7.227 1 78.25 353 GLY B N 1
ATOM 8510 C CA . GLY B 1 353 ? -0.404 -0.532 6.242 1 78.25 353 GLY B CA 1
ATOM 8511 C C . GLY B 1 353 ? -0.076 -1.612 5.23 1 78.25 353 GLY B C 1
ATOM 8512 O O . GLY B 1 353 ? -0.951 -2.389 4.836 1 78.25 353 GLY B O 1
ATOM 8513 N N . GLU B 1 354 ? 1.135 -1.696 4.887 1 77.12 354 GLU B N 1
ATOM 8514 C CA . GLU B 1 354 ? 1.566 -2.76 3.982 1 77.12 354 GLU B CA 1
ATOM 8515 C C . GLU B 1 354 ? 1.451 -4.129 4.648 1 77.12 354 GLU B C 1
ATOM 8517 O O . GLU B 1 354 ? 1.192 -5.129 3.979 1 77.12 354 GLU B O 1
ATOM 8522 N N . GLY B 1 355 ? 1.716 -4.113 5.91 1 76.38 355 GLY B N 1
ATOM 8523 C CA . GLY B 1 355 ? 1.474 -5.34 6.652 1 76.38 355 GLY B CA 1
ATOM 8524 C C . GLY B 1 355 ? 0.026 -5.789 6.602 1 76.38 355 GLY B C 1
ATOM 8525 O O . GLY B 1 355 ? -0.252 -6.98 6.426 1 76.38 355 GLY B O 1
ATOM 8526 N N . ILE B 1 356 ? -0.836 -4.836 6.566 1 76.69 356 ILE B N 1
ATOM 8527 C CA . ILE B 1 356 ? -2.26 -5.148 6.512 1 76.69 356 ILE B CA 1
ATOM 8528 C C . ILE B 1 356 ? -2.635 -5.617 5.109 1 76.69 356 ILE B C 1
ATOM 8530 O O . ILE B 1 356 ? -3.438 -6.539 4.945 1 76.69 356 ILE B O 1
ATOM 8534 N N . ASN B 1 357 ? -2.035 -5.012 4.117 1 77.12 357 ASN B N 1
ATOM 8535 C CA . ASN B 1 357 ? -2.271 -5.434 2.74 1 77.12 357 ASN B CA 1
ATOM 8536 C C . ASN B 1 357 ? -1.812 -6.871 2.51 1 77.12 357 ASN B C 1
ATOM 8538 O O . ASN B 1 357 ? -2.508 -7.652 1.86 1 77.12 357 ASN B O 1
ATOM 8542 N N . GLY B 1 358 ? -0.589 -7.125 2.98 1 77.06 358 GLY B N 1
ATOM 8543 C CA . GLY B 1 358 ? -0.108 -8.492 2.893 1 77.06 358 GLY B CA 1
ATOM 8544 C C . GLY B 1 358 ? -0.985 -9.484 3.635 1 77.06 358 GLY B C 1
ATOM 8545 O O . GLY B 1 358 ? -1.216 -10.594 3.158 1 77.06 358 GLY B O 1
ATOM 8546 N N . PHE B 1 359 ? -1.505 -9.062 4.719 1 80.69 359 PHE B N 1
ATOM 8547 C CA . PHE B 1 359 ? -2.41 -9.883 5.512 1 80.69 359 PHE B CA 1
ATOM 8548 C C . PHE B 1 359 ? -3.717 -10.125 4.766 1 80.69 359 PHE B C 1
ATOM 8550 O O . PHE B 1 359 ? -4.246 -11.234 4.773 1 80.69 359 PHE B O 1
ATOM 8557 N N . ALA B 1 360 ? -4.219 -9.102 4.137 1 77.62 360 ALA B N 1
ATOM 8558 C CA . ALA B 1 360 ? -5.453 -9.242 3.369 1 77.62 360 ALA B CA 1
ATOM 8559 C C . ALA B 1 360 ? -5.273 -10.219 2.211 1 77.62 360 ALA B C 1
ATOM 8561 O O . ALA B 1 360 ? -6.18 -11 1.903 1 77.62 360 ALA B O 1
ATOM 8562 N N . GLY B 1 361 ? -4.148 -10.188 1.602 1 77.06 361 GLY B N 1
ATOM 8563 C CA . GLY B 1 361 ? -3.861 -11.141 0.544 1 77.06 361 GLY B CA 1
ATOM 8564 C C . GLY B 1 361 ? -3.834 -12.578 1.03 1 77.06 361 GLY B C 1
ATOM 8565 O O . GLY B 1 361 ? -4.375 -13.469 0.374 1 77.06 361 GLY B O 1
ATOM 8566 N N . THR B 1 362 ? -3.252 -12.734 2.152 1 78.56 362 THR B N 1
ATOM 8567 C CA . THR B 1 362 ? -3.193 -14.07 2.73 1 78.56 362 THR B CA 1
ATOM 8568 C C . THR B 1 362 ? -4.582 -14.539 3.162 1 78.56 362 THR B C 1
ATOM 8570 O O . THR B 1 362 ? -4.926 -15.711 3.012 1 78.56 362 THR B O 1
ATOM 8573 N N . LEU B 1 363 ? -5.336 -13.633 3.633 1 79.88 363 LEU B N 1
ATOM 8574 C CA . LEU B 1 363 ? -6.699 -13.953 4.043 1 79.88 363 LEU B CA 1
ATOM 8575 C C . LEU B 1 363 ? -7.539 -14.398 2.85 1 79.88 363 LEU B C 1
ATOM 8577 O O . LEU B 1 363 ? -8.336 -15.336 2.959 1 79.88 363 LEU B O 1
ATOM 8581 N N . THR B 1 364 ? -7.277 -13.836 1.699 1 76 364 THR B N 1
ATOM 8582 C CA . THR B 1 364 ? -7.996 -14.211 0.485 1 76 364 THR B CA 1
ATOM 8583 C C . THR B 1 364 ? -7.672 -15.648 0.085 1 76 364 THR B C 1
ATOM 8585 O O . THR B 1 364 ? -8.578 -16.422 -0.244 1 76 364 THR B O 1
ATOM 8588 N N . SER B 1 365 ? -6.445 -15.953 0.217 1 73 365 SER B N 1
ATOM 8589 C CA . SER B 1 365 ? -6.023 -17.297 -0.173 1 73 365 SER B CA 1
ATOM 8590 C C . SER B 1 365 ? -6.574 -18.344 0.783 1 73 365 SER B C 1
ATOM 8592 O O . SER B 1 365 ? -6.926 -19.453 0.363 1 73 365 SER B O 1
ATOM 8594 N N . ILE B 1 366 ? -6.707 -17.969 1.993 1 75.38 366 ILE B N 1
ATOM 8595 C CA . ILE B 1 366 ? -7.16 -18.906 3.012 1 75.38 366 ILE B CA 1
ATOM 8596 C C . ILE B 1 366 ? -8.68 -19.047 2.941 1 75.38 366 ILE B C 1
ATOM 8598 O O . ILE B 1 366 ? -9.203 -20.172 2.992 1 75.38 366 ILE B O 1
ATOM 8602 N N . LEU B 1 367 ? -9.32 -17.984 2.709 1 71.88 367 LEU B N 1
ATOM 8603 C CA . LEU B 1 367 ? -10.773 -18 2.816 1 71.88 367 LEU B CA 1
ATOM 8604 C C . LEU B 1 367 ? -11.406 -18.469 1.511 1 71.88 367 LEU B C 1
ATOM 8606 O O . LEU B 1 367 ? -12.531 -18.969 1.508 1 71.88 367 LEU B O 1
ATOM 8610 N N . THR B 1 368 ? -10.688 -18.297 0.419 1 63 368 THR B N 1
ATOM 8611 C CA . THR B 1 368 ? -11.234 -18.703 -0.864 1 63 368 THR B CA 1
ATOM 8612 C C . THR B 1 368 ? -11.023 -20.203 -1.083 1 63 368 THR B C 1
ATOM 8614 O O . THR B 1 368 ? -11.695 -20.812 -1.908 1 63 368 THR B O 1
ATOM 8617 N N . ALA B 1 369 ? -10.102 -20.672 -0.283 1 60.22 369 ALA B N 1
ATOM 8618 C CA . ALA B 1 369 ? -9.906 -22.125 -0.365 1 60.22 369 ALA B CA 1
ATOM 8619 C C . ALA B 1 369 ? -10.953 -22.859 0.457 1 60.22 369 ALA B C 1
ATOM 8621 O O . ALA B 1 369 ? -11.438 -22.344 1.467 1 60.22 369 ALA B O 1
ATOM 8622 N N . ALA B 1 370 ? -11.453 -23.859 -0.116 1 58.19 370 ALA B N 1
ATOM 8623 C CA . ALA B 1 370 ? -12.484 -24.641 0.556 1 58.19 370 ALA B CA 1
ATOM 8624 C C . ALA B 1 370 ? -11.969 -25.25 1.857 1 58.19 370 ALA B C 1
ATOM 8626 O O . ALA B 1 370 ? -10.805 -25.656 1.938 1 58.19 370 ALA B O 1
ATOM 8627 N N . GLY B 1 371 ? -12.703 -25.188 2.945 1 61.34 371 GLY B N 1
ATOM 8628 C CA . GLY B 1 371 ? -12.453 -25.953 4.164 1 61.34 371 GLY B CA 1
ATOM 8629 C C . GLY B 1 371 ? -11.641 -25.172 5.188 1 61.34 371 GLY B C 1
ATOM 8630 O O . GLY B 1 371 ? -10.68 -25.703 5.746 1 61.34 371 GLY B O 1
ATOM 8631 N N . VAL B 1 372 ? -12.031 -23.984 5.457 1 69.06 372 VAL B N 1
ATOM 8632 C CA . VAL B 1 372 ? -11.281 -23.234 6.457 1 69.06 372 VAL B CA 1
ATOM 8633 C C . VAL B 1 372 ? -11.656 -23.719 7.855 1 69.06 372 VAL B C 1
ATOM 8635 O O . VAL B 1 372 ? -12.836 -23.797 8.195 1 69.06 372 VAL B O 1
ATOM 8638 N N . GLY B 1 373 ? -10.586 -24.156 8.641 1 70.31 373 GLY B N 1
ATOM 8639 C CA . GLY B 1 373 ? -10.789 -24.641 10 1 70.31 373 GLY B CA 1
ATOM 8640 C C . GLY B 1 373 ? -10.961 -23.531 11.008 1 70.31 373 GLY B C 1
ATOM 8641 O O . GLY B 1 373 ? -10.57 -22.375 10.75 1 70.31 373 GLY B O 1
ATOM 8642 N N . LYS B 1 374 ? -11.57 -23.797 12.117 1 79.44 374 LYS B N 1
ATOM 8643 C CA . LYS B 1 374 ? -11.789 -22.844 13.203 1 79.44 374 LYS B CA 1
ATOM 8644 C C . LYS B 1 374 ? -10.469 -22.344 13.766 1 79.44 374 LYS B C 1
ATOM 8646 O O . LYS B 1 374 ? -10.344 -21.172 14.125 1 79.44 374 LYS B O 1
ATOM 8651 N N . ALA B 1 375 ? -9.531 -23.219 13.836 1 84 375 ALA B N 1
ATOM 8652 C CA . ALA B 1 375 ? -8.234 -22.844 14.406 1 84 375 ALA B CA 1
ATOM 8653 C C . ALA B 1 375 ? -7.566 -21.766 13.547 1 84 375 ALA B C 1
ATOM 8655 O O . ALA B 1 375 ? -6.93 -20.859 14.078 1 84 375 ALA B O 1
ATOM 8656 N N . VAL B 1 376 ? -7.805 -21.922 12.289 1 84.69 376 VAL B N 1
ATOM 8657 C CA . VAL B 1 376 ? -7.199 -20.953 11.391 1 84.69 376 VAL B CA 1
ATOM 8658 C C . VAL B 1 376 ? -7.891 -19.594 11.547 1 84.69 376 VAL B C 1
ATOM 8660 O O . VAL B 1 376 ? -7.242 -18.547 11.492 1 84.69 376 VAL B O 1
ATOM 8663 N N . LEU B 1 377 ? -9.117 -19.609 11.898 1 84 377 LEU B N 1
ATOM 8664 C CA . LEU B 1 377 ? -9.852 -18.375 12.094 1 84 377 LEU B CA 1
ATOM 8665 C C . LEU B 1 377 ? -9.375 -17.656 13.352 1 84 377 LEU B C 1
ATOM 8667 O O . LEU B 1 377 ? -9.281 -16.422 13.375 1 84 377 LEU B O 1
ATOM 8671 N N . VAL B 1 378 ? -9.047 -18.391 14.297 1 89.88 378 VAL B N 1
ATOM 8672 C CA . VAL B 1 378 ? -8.523 -17.812 15.531 1 89.88 378 VAL B CA 1
ATOM 8673 C C . VAL B 1 378 ? -7.148 -17.203 15.273 1 89.88 378 VAL B C 1
ATOM 8675 O O . VAL B 1 378 ? -6.828 -16.141 15.797 1 89.88 378 VAL B O 1
ATOM 8678 N N . ASN B 1 379 ? -6.418 -17.859 14.461 1 91.31 379 ASN B N 1
ATOM 8679 C CA . ASN B 1 379 ? -5.094 -17.344 14.133 1 91.31 379 ASN B CA 1
ATOM 8680 C C . ASN B 1 379 ? -5.188 -16.062 13.289 1 91.31 379 ASN B C 1
ATOM 8682 O O . ASN B 1 379 ? -4.359 -15.164 13.43 1 91.31 379 ASN B O 1
ATOM 8686 N N . VAL B 1 380 ? -6.207 -16.031 12.484 1 88.44 380 VAL B N 1
ATOM 8687 C CA . VAL B 1 380 ? -6.434 -14.82 11.695 1 88.44 380 VAL B CA 1
ATOM 8688 C C . VAL B 1 380 ? -6.809 -13.664 12.609 1 88.44 380 VAL B C 1
ATOM 8690 O O . VAL B 1 380 ? -6.254 -12.57 12.492 1 88.44 380 VAL B O 1
ATOM 8693 N N . ALA B 1 381 ? -7.633 -13.922 13.547 1 88.75 381 ALA B N 1
ATOM 8694 C CA . ALA B 1 381 ? -8.039 -12.891 14.5 1 88.75 381 ALA B CA 1
ATOM 8695 C C . ALA B 1 381 ? -6.867 -12.461 15.383 1 88.75 381 ALA B C 1
ATOM 8697 O O . ALA B 1 381 ? -6.695 -11.273 15.656 1 88.75 381 ALA B O 1
ATOM 8698 N N . SER B 1 382 ? -6.109 -13.398 15.758 1 93.25 382 SER B N 1
ATOM 8699 C CA . SER B 1 382 ? -4.949 -13.102 16.594 1 93.25 382 SER B CA 1
ATOM 8700 C C . SER B 1 382 ? -3.959 -12.195 15.875 1 93.25 382 SER B C 1
ATOM 8702 O O . SER B 1 382 ? -3.4 -11.273 16.469 1 93.25 382 SER B O 1
ATOM 8704 N N . THR B 1 383 ? -3.807 -12.477 14.633 1 90.31 383 THR B N 1
ATOM 8705 C CA . THR B 1 383 ? -2.879 -11.664 13.852 1 90.31 383 THR B CA 1
ATOM 8706 C C . THR B 1 383 ? -3.406 -10.242 13.695 1 90.31 383 THR B C 1
ATOM 8708 O O . THR B 1 383 ? -2.658 -9.273 13.859 1 90.31 383 THR B O 1
ATOM 8711 N N . ALA B 1 384 ? -4.664 -10.078 13.469 1 88.75 384 ALA B N 1
ATOM 8712 C CA . ALA B 1 384 ? -5.27 -8.758 13.32 1 88.75 384 ALA B CA 1
ATOM 8713 C C . ALA B 1 384 ? -5.168 -7.961 14.617 1 88.75 384 ALA B C 1
ATOM 8715 O O . ALA B 1 384 ? -4.805 -6.781 14.594 1 88.75 384 ALA B O 1
ATOM 8716 N N . PHE B 1 385 ? -5.371 -8.57 15.711 1 92.62 385 PHE B N 1
ATOM 8717 C CA . PHE B 1 385 ? -5.305 -7.906 17 1 92.62 385 PHE B CA 1
ATOM 8718 C C . PHE B 1 385 ? -3.869 -7.527 17.344 1 92.62 385 PHE B C 1
ATOM 8720 O O . PHE B 1 385 ? -3.621 -6.461 17.906 1 92.62 385 PHE B O 1
ATOM 8727 N N . THR B 1 386 ? -2.996 -8.383 17 1 93.25 386 THR B N 1
ATOM 8728 C CA . THR B 1 386 ? -1.596 -8.086 17.281 1 93.25 386 THR B CA 1
ATOM 8729 C C . THR B 1 386 ? -1.142 -6.844 16.516 1 93.25 386 THR B C 1
ATOM 8731 O O . THR B 1 386 ? -0.474 -5.973 17.078 1 93.25 386 THR B O 1
ATOM 8734 N N . ILE B 1 387 ? -1.533 -6.727 15.273 1 89.5 387 ILE B N 1
ATOM 8735 C CA . ILE B 1 387 ? -1.163 -5.57 14.469 1 89.5 387 ILE B CA 1
ATOM 8736 C C . ILE B 1 387 ? -1.762 -4.305 15.078 1 89.5 387 ILE B C 1
ATOM 8738 O O . ILE B 1 387 ? -1.089 -3.275 15.18 1 89.5 387 ILE B O 1
ATOM 8742 N N . TRP B 1 388 ? -2.961 -4.453 15.562 1 89.88 388 TRP B N 1
ATOM 8743 C CA . TRP B 1 388 ? -3.643 -3.318 16.188 1 89.88 388 TRP B CA 1
ATOM 8744 C C . TRP B 1 388 ? -2.941 -2.896 17.469 1 89.88 388 TRP B C 1
ATOM 8746 O O . TRP B 1 388 ? -2.754 -1.703 17.719 1 89.88 388 TRP B O 1
ATOM 8756 N N . PHE B 1 389 ? -2.467 -3.85 18.234 1 93.06 389 PHE B N 1
ATOM 8757 C CA . PHE B 1 389 ? -1.803 -3.547 19.484 1 93.06 389 PHE B CA 1
ATOM 8758 C C . PHE B 1 389 ? -0.443 -2.904 19.25 1 93.06 389 PHE B C 1
ATOM 8760 O O . PHE B 1 389 ? -0.053 -1.976 19.953 1 93.06 389 PHE B O 1
ATOM 8767 N N . ILE B 1 390 ? 0.197 -3.361 18.25 1 91.5 390 ILE B N 1
ATOM 8768 C CA . ILE B 1 390 ? 1.501 -2.793 17.922 1 91.5 390 ILE B CA 1
ATOM 8769 C C . ILE B 1 390 ? 1.335 -1.343 17.469 1 91.5 390 ILE B C 1
ATOM 8771 O O . ILE B 1 390 ? 2.08 -0.462 17.906 1 91.5 390 ILE B O 1
ATOM 8775 N N . ALA B 1 391 ? 0.341 -1.13 16.641 1 89.88 391 ALA B N 1
ATOM 8776 C CA . ALA B 1 391 ? 0.083 0.23 16.172 1 89.88 391 ALA B CA 1
ATOM 8777 C C . ALA B 1 391 ? -0.274 1.152 17.328 1 89.88 391 ALA B C 1
ATOM 8779 O O . ALA B 1 391 ? 0.244 2.268 17.422 1 89.88 391 ALA B O 1
ATOM 8780 N N . TYR B 1 392 ? -1.071 0.661 18.219 1 90.25 392 TYR B N 1
ATOM 8781 C CA . TYR B 1 392 ? -1.479 1.464 19.375 1 90.25 392 TYR B CA 1
ATOM 8782 C C . TYR B 1 392 ? -0.286 1.786 20.266 1 90.25 392 TYR B C 1
ATOM 8784 O O . TYR B 1 392 ? -0.128 2.924 20.703 1 90.25 392 TYR B O 1
ATOM 8792 N N . MET B 1 393 ? 0.525 0.845 20.484 1 90.31 393 MET B N 1
ATOM 8793 C CA . MET B 1 393 ? 1.68 1.04 21.359 1 90.31 393 MET B CA 1
ATOM 8794 C C . MET B 1 393 ? 2.664 2.031 20.75 1 90.31 393 MET B C 1
ATOM 8796 O O . MET B 1 393 ? 3.287 2.816 21.469 1 90.31 393 MET B O 1
ATOM 8800 N N . TYR B 1 394 ? 2.746 2.039 19.531 1 89.5 394 TYR B N 1
ATOM 8801 C CA . TYR B 1 394 ? 3.693 2.936 18.875 1 89.5 394 TYR B CA 1
ATOM 8802 C C . TYR B 1 394 ? 3.176 4.371 18.875 1 89.5 394 TYR B C 1
ATOM 8804 O O . TYR B 1 394 ? 3.914 5.305 19.188 1 89.5 394 TYR B O 1
ATOM 8812 N N . PHE B 1 395 ? 1.942 4.582 18.547 1 86.75 395 PHE B N 1
ATOM 8813 C CA . PHE B 1 395 ? 1.462 5.941 18.328 1 86.75 395 PHE B CA 1
ATOM 8814 C C . PHE B 1 395 ? 0.98 6.562 19.641 1 86.75 395 PHE B C 1
ATOM 8816 O O . PHE B 1 395 ? 1.029 7.785 19.812 1 86.75 395 PHE B O 1
ATOM 8823 N N . GLU B 1 396 ? 0.464 5.742 20.516 1 85.12 396 GLU B N 1
ATOM 8824 C CA . GLU B 1 396 ? -0.111 6.293 21.75 1 85.12 396 GLU B CA 1
ATOM 8825 C C . GLU B 1 396 ? 0.774 5.996 22.953 1 85.12 396 GLU B C 1
ATOM 8827 O O . GLU B 1 396 ? 0.326 6.094 24.094 1 85.12 396 GLU B O 1
ATOM 8832 N N . GLY B 1 397 ? 1.953 5.703 22.688 1 78.75 397 GLY B N 1
ATOM 8833 C CA . GLY B 1 397 ? 2.871 5.461 23.797 1 78.75 397 GLY B CA 1
ATOM 8834 C C . GLY B 1 397 ? 3.164 6.703 24.609 1 78.75 397 GLY B C 1
ATOM 8835 O O . GLY B 1 397 ? 2.584 7.766 24.375 1 78.75 397 GLY B O 1
ATOM 8836 N N . PRO B 1 398 ? 3.904 6.535 25.594 1 78.5 398 PRO B N 1
ATOM 8837 C CA . PRO B 1 398 ? 4.188 7.652 26.5 1 78.5 398 PRO B CA 1
ATOM 8838 C C . PRO B 1 398 ? 4.898 8.812 25.797 1 78.5 398 PRO B C 1
ATOM 8840 O O . PRO B 1 398 ? 5.883 8.594 25.078 1 78.5 398 PRO B O 1
ATOM 8843 N N . LYS B 1 399 ? 4.246 10 25.797 1 71.38 399 LYS B N 1
ATOM 8844 C CA . LYS B 1 399 ? 4.805 11.203 25.172 1 71.38 399 LYS B CA 1
ATOM 8845 C C . LYS B 1 399 ? 5.68 11.977 26.156 1 71.38 399 LYS B C 1
ATOM 8847 O O . LYS B 1 399 ? 5.375 12.039 27.344 1 71.38 399 LYS B O 1
ATOM 8852 N N . SER B 1 400 ? 6.871 12.203 25.578 1 64.38 400 SER B N 1
ATOM 8853 C CA . SER B 1 400 ? 7.773 12.977 26.422 1 64.38 400 SER B CA 1
ATOM 8854 C C . SER B 1 400 ? 7.41 14.453 26.422 1 64.38 400 SER B C 1
ATOM 8856 O O . SER B 1 400 ? 6.738 14.93 25.5 1 64.38 400 SER B O 1
ATOM 8858 N N . GLY B 1 401 ? 7.41 15.117 27.562 1 55.22 401 GLY B N 1
ATOM 8859 C CA . GLY B 1 401 ? 7.09 16.531 27.719 1 55.22 401 GLY B CA 1
ATOM 8860 C C . GLY B 1 401 ? 7.754 17.406 26.688 1 55.22 401 GLY B C 1
ATOM 8861 O O . GLY B 1 401 ? 7.113 18.312 26.125 1 55.22 401 GLY B O 1
ATOM 8862 N N . SER B 1 402 ? 9.148 17.5 26.516 1 54.94 402 SER B N 1
ATOM 8863 C CA . SER B 1 402 ? 9.828 18.469 25.656 1 54.94 402 SER B CA 1
ATOM 8864 C C . SER B 1 402 ? 10.438 17.781 24.438 1 54.94 402 SER B C 1
ATOM 8866 O O . SER B 1 402 ? 10.992 16.688 24.547 1 54.94 402 SER B O 1
ATOM 8868 N N . ASN B 1 403 ? 9.867 17.953 23.312 1 53.28 403 ASN B N 1
ATOM 8869 C CA . ASN B 1 403 ? 10.562 17.469 22.125 1 53.28 403 ASN B CA 1
ATOM 8870 C C . ASN B 1 403 ? 11.844 18.25 21.875 1 53.28 403 ASN B C 1
ATOM 8872 O O . ASN B 1 403 ? 11.805 19.375 21.391 1 53.28 403 ASN B O 1
ATOM 8876 N N . PRO B 1 404 ? 13.023 17.953 22.578 1 47.47 404 PRO B N 1
ATOM 8877 C CA . PRO B 1 404 ? 14.195 18.781 22.266 1 47.47 404 PRO B CA 1
ATOM 8878 C C . PRO B 1 404 ? 14.453 18.922 20.766 1 47.47 404 PRO B C 1
ATOM 8880 O O . PRO B 1 404 ? 14.086 18.031 20 1 47.47 404 PRO B O 1
ATOM 8883 N N . GLU B 1 405 ? 15.008 19.953 20.422 1 44.94 405 GLU B N 1
ATOM 8884 C CA . GLU B 1 405 ? 15.539 20.359 19.125 1 44.94 405 GLU B CA 1
ATOM 8885 C C . GLU B 1 405 ? 16.656 19.438 18.656 1 44.94 405 GLU B C 1
ATOM 8887 O O . GLU B 1 405 ? 17.531 19.078 19.453 1 44.94 405 GLU B O 1
ATOM 8892 N N . GLY B 1 406 ? 16.688 18.469 17.891 1 49.25 406 GLY B N 1
ATOM 8893 C CA . GLY B 1 406 ? 17.734 17.625 17.344 1 49.25 406 GLY B CA 1
ATOM 8894 C C . GLY B 1 406 ? 17.391 16.141 17.422 1 49.25 406 GLY B C 1
ATOM 8895 O O . GLY B 1 406 ? 18.125 15.312 16.875 1 49.25 406 GLY B O 1
ATOM 8896 N N . GLU B 1 407 ? 16.438 15.961 18.031 1 57.38 407 GLU B N 1
ATOM 8897 C CA . GLU B 1 407 ? 16.016 14.609 18.375 1 57.38 407 GLU B CA 1
ATOM 8898 C C . GLU B 1 407 ? 15.453 13.875 17.172 1 57.38 407 GLU B C 1
ATOM 8900 O O . GLU B 1 407 ? 15.305 12.648 17.188 1 57.38 407 GLU B O 1
ATOM 8905 N N . GLY B 1 408 ? 15.688 14.641 16.062 1 62.34 408 GLY B N 1
ATOM 8906 C CA . GLY B 1 408 ? 15.062 14.031 14.906 1 62.34 408 GLY B CA 1
ATOM 8907 C C . GLY B 1 408 ? 15.875 12.891 14.32 1 62.34 408 GLY B C 1
ATOM 8908 O O . GLY B 1 408 ? 15.328 11.82 14.031 1 62.34 408 GLY B O 1
ATOM 8909 N N . ILE B 1 409 ? 17.25 13.055 14.359 1 64.5 409 ILE B N 1
ATOM 8910 C CA . ILE B 1 409 ? 18.094 12.055 13.703 1 64.5 409 ILE B CA 1
ATOM 8911 C C . ILE B 1 409 ? 18.203 10.82 14.602 1 64.5 409 ILE B C 1
ATOM 8913 O O . ILE B 1 409 ? 18.219 9.688 14.109 1 64.5 409 ILE B O 1
ATOM 8917 N N . LYS B 1 410 ? 18.312 11.023 15.953 1 69.06 410 LYS B N 1
ATOM 8918 C CA . LYS B 1 410 ? 18.359 9.875 16.844 1 69.06 410 LYS B CA 1
ATOM 8919 C C . LYS B 1 410 ? 17.078 9.039 16.75 1 69.06 410 LYS B C 1
ATOM 8921 O O . LYS B 1 410 ? 17.141 7.805 16.734 1 69.06 410 LYS B O 1
ATOM 8926 N N . ASN B 1 411 ? 16.047 9.758 16.531 1 70.75 411 ASN B N 1
ATOM 8927 C CA . ASN B 1 411 ? 14.766 9.062 16.406 1 70.75 411 ASN B CA 1
ATOM 8928 C C . ASN B 1 411 ? 14.695 8.25 15.117 1 70.75 411 ASN B C 1
ATOM 8930 O O . ASN B 1 411 ? 14.102 7.172 15.086 1 70.75 411 ASN B O 1
ATOM 8934 N N . GLN B 1 412 ? 15.492 8.727 14.266 1 73.25 412 GLN B N 1
ATOM 8935 C CA . GLN B 1 412 ? 15.484 8.039 12.984 1 73.25 412 GLN B CA 1
ATOM 8936 C C . GLN B 1 412 ? 16.203 6.695 13.07 1 73.25 412 GLN B C 1
ATOM 8938 O O . GLN B 1 412 ? 15.734 5.691 12.531 1 73.25 412 GLN B O 1
ATOM 8943 N N . PHE B 1 413 ? 17.281 6.664 13.734 1 73.25 413 PHE B N 1
ATOM 8944 C CA . PHE B 1 413 ? 18.047 5.426 13.828 1 73.25 413 PHE B CA 1
ATOM 8945 C C . PHE B 1 413 ? 17.312 4.398 14.68 1 73.25 413 PHE B C 1
ATOM 8947 O O . PHE B 1 413 ? 17.281 3.209 14.352 1 73.25 413 PHE B O 1
ATOM 8954 N N . LEU B 1 414 ? 16.719 4.879 15.656 1 74.94 414 LEU B N 1
ATOM 8955 C CA . LEU B 1 414 ? 15.969 3.965 16.5 1 74.94 414 LEU B CA 1
ATOM 8956 C C . LEU B 1 414 ? 14.719 3.463 15.773 1 74.94 414 LEU B C 1
ATOM 8958 O O . LEU B 1 414 ? 14.344 2.297 15.914 1 74.94 414 LEU B O 1
ATOM 8962 N N . LEU B 1 415 ? 14.297 4.32 15.008 1 82.5 415 LEU B N 1
ATOM 8963 C CA . LEU B 1 415 ? 13.094 3.951 14.258 1 82.5 415 LEU B CA 1
ATOM 8964 C C . LEU B 1 415 ? 13.422 2.906 13.195 1 82.5 415 LEU B C 1
ATOM 8966 O O . LEU B 1 415 ? 12.594 2.049 12.883 1 82.5 415 LEU B O 1
ATOM 8970 N N . THR B 1 416 ? 14.688 2.959 12.766 1 85.38 416 THR B N 1
ATOM 8971 C CA . THR B 1 416 ? 15.086 1.993 11.75 1 85.38 416 THR B CA 1
ATOM 8972 C C . THR B 1 416 ? 15.07 0.575 12.312 1 85.38 416 THR B C 1
ATOM 8974 O O . THR B 1 416 ? 14.562 -0.347 11.672 1 85.38 416 THR B O 1
ATOM 8977 N N . SER B 1 417 ? 15.578 0.453 13.477 1 85.25 417 SER B N 1
ATOM 8978 C CA . SER B 1 417 ? 15.57 -0.866 14.094 1 85.25 417 SER B CA 1
ATOM 8979 C C . SER B 1 417 ? 14.141 -1.331 14.375 1 85.25 417 SER B C 1
ATOM 8981 O O . SER B 1 417 ? 13.805 -2.494 14.148 1 85.25 417 SER B O 1
ATOM 8983 N N . PHE B 1 418 ? 13.281 -0.501 14.789 1 90.31 418 PHE B N 1
ATOM 8984 C CA . PHE B 1 418 ? 11.891 -0.824 15.078 1 90.31 418 PHE B CA 1
ATOM 8985 C C . PHE B 1 418 ? 11.148 -1.213 13.805 1 90.31 418 PHE B C 1
ATOM 8987 O O . PHE B 1 418 ? 10.484 -2.25 13.758 1 90.31 418 PHE B O 1
ATOM 8994 N N . LEU B 1 419 ? 11.406 -0.428 12.797 1 89.69 419 LEU B N 1
ATOM 8995 C CA . LEU B 1 419 ? 10.68 -0.651 11.555 1 89.69 419 LEU B CA 1
ATOM 8996 C C . LEU B 1 419 ? 11.156 -1.925 10.859 1 89.69 419 LEU B C 1
ATOM 8998 O O . LEU B 1 419 ? 10.359 -2.627 10.227 1 89.69 419 LEU B O 1
ATOM 9002 N N . SER B 1 420 ? 12.438 -2.166 10.977 1 89.56 420 SER B N 1
ATOM 9003 C CA . SER B 1 420 ? 12.945 -3.408 10.398 1 89.56 420 SER B CA 1
ATOM 9004 C C . SER B 1 420 ? 12.359 -4.625 11.109 1 89.56 420 SER B C 1
ATOM 9006 O O . SER B 1 420 ? 12.031 -5.625 10.469 1 89.56 420 SER B O 1
ATOM 9008 N N . THR B 1 421 ? 12.172 -4.492 12.375 1 89.19 421 THR B N 1
ATOM 9009 C CA . THR B 1 421 ? 11.625 -5.594 13.164 1 89.19 421 THR B CA 1
ATOM 9010 C C . THR B 1 421 ? 10.141 -5.789 12.867 1 89.19 421 THR B C 1
ATOM 9012 O O . THR B 1 421 ? 9.672 -6.918 12.727 1 89.19 421 THR B O 1
ATOM 9015 N N . ILE B 1 422 ? 9.469 -4.746 12.719 1 89.69 422 ILE B N 1
ATOM 9016 C CA . ILE B 1 422 ? 8.039 -4.84 12.438 1 89.69 422 ILE B CA 1
ATOM 9017 C C . ILE B 1 422 ? 7.816 -5.445 11.055 1 89.69 422 ILE B C 1
ATOM 9019 O O . ILE B 1 422 ? 6.938 -6.289 10.867 1 89.69 422 ILE B O 1
ATOM 9023 N N . ASN B 1 423 ? 8.586 -5 10.148 1 86.81 423 ASN B N 1
ATOM 9024 C CA . ASN B 1 423 ? 8.445 -5.488 8.781 1 86.81 423 ASN B CA 1
ATOM 9025 C C . ASN B 1 423 ? 8.648 -7 8.695 1 86.81 423 ASN B C 1
ATOM 9027 O O . ASN B 1 423 ? 7.867 -7.707 8.062 1 86.81 423 ASN B O 1
ATOM 9031 N N . LYS B 1 424 ? 9.617 -7.441 9.352 1 85.5 424 LYS B N 1
ATOM 9032 C CA . LYS B 1 424 ? 9.898 -8.875 9.312 1 85.5 424 LYS B CA 1
ATOM 9033 C C . LYS B 1 424 ? 8.883 -9.656 10.141 1 85.5 424 LYS B C 1
ATOM 9035 O O . LYS B 1 424 ? 8.523 -10.781 9.789 1 85.5 424 LYS B O 1
ATOM 9040 N N . SER B 1 425 ? 8.438 -9.102 11.258 1 86.75 425 SER B N 1
ATOM 9041 C CA . SER B 1 425 ? 7.418 -9.766 12.07 1 86.75 425 SER B CA 1
ATOM 9042 C C . SER B 1 425 ? 6.113 -9.922 11.289 1 86.75 425 SER B C 1
ATOM 9044 O O . SER B 1 425 ? 5.484 -10.984 11.336 1 86.75 425 SER B O 1
ATOM 9046 N N . LEU B 1 426 ? 5.723 -8.953 10.57 1 84.88 426 LEU B N 1
ATOM 9047 C CA . LEU B 1 426 ? 4.48 -9.016 9.812 1 84.88 426 LEU B CA 1
ATOM 9048 C C . LEU B 1 426 ? 4.57 -10.055 8.703 1 84.88 426 LEU B C 1
ATOM 9050 O O . LEU B 1 426 ? 3.6 -10.766 8.43 1 84.88 426 LEU B O 1
ATOM 9054 N N . GLU B 1 427 ? 5.703 -10.109 8.109 1 83 427 GLU B N 1
ATOM 9055 C CA . GLU B 1 427 ? 5.906 -11.148 7.109 1 83 427 GLU B CA 1
ATOM 9056 C C . GLU B 1 427 ? 5.875 -12.539 7.738 1 83 427 GLU B C 1
ATOM 9058 O O . GLU B 1 427 ? 5.328 -13.477 7.156 1 83 427 GLU B O 1
ATOM 9063 N N . GLY B 1 428 ? 6.504 -12.609 8.883 1 81.75 428 GLY B N 1
ATOM 9064 C CA . GLY B 1 428 ? 6.465 -13.875 9.594 1 81.75 428 GLY B CA 1
ATOM 9065 C C . GLY B 1 428 ? 5.059 -14.297 9.977 1 81.75 428 GLY B C 1
ATOM 9066 O O . GLY B 1 428 ? 4.719 -15.484 9.891 1 81.75 428 GLY B O 1
ATOM 9067 N N . PHE B 1 429 ? 4.18 -13.391 10.352 1 85.88 429 PHE B N 1
ATOM 9068 C CA . PHE B 1 429 ? 2.793 -13.695 10.68 1 85.88 429 PHE B CA 1
ATOM 9069 C C . PHE B 1 429 ? 2.057 -14.242 9.461 1 85.88 429 PHE B C 1
ATOM 9071 O O . PHE B 1 429 ? 1.32 -15.227 9.562 1 85.88 429 PHE B O 1
ATOM 9078 N N . ARG B 1 430 ? 2.324 -13.656 8.406 1 82.69 430 ARG B N 1
ATOM 9079 C CA . ARG B 1 430 ? 1.641 -14.047 7.18 1 82.69 430 ARG B CA 1
ATOM 9080 C C . ARG B 1 430 ? 2.055 -15.453 6.75 1 82.69 430 ARG B C 1
ATOM 9082 O O . ARG B 1 430 ? 1.209 -16.266 6.371 1 82.69 430 ARG B O 1
ATOM 9089 N N . GLN B 1 431 ? 3.303 -15.719 6.781 1 77.94 431 GLN B N 1
ATOM 9090 C CA . GLN B 1 431 ? 3.803 -17.031 6.375 1 77.94 431 GLN B CA 1
ATOM 9091 C C . GLN B 1 431 ? 3.291 -18.125 7.305 1 77.94 431 GLN B C 1
ATOM 9093 O O . GLN B 1 431 ? 2.9 -19.203 6.848 1 77.94 431 GLN B O 1
ATOM 9098 N N . LEU B 1 432 ? 3.27 -17.812 8.523 1 81.69 432 LEU B N 1
ATOM 9099 C CA . LEU B 1 432 ? 2.795 -18.797 9.484 1 81.69 432 LEU B CA 1
ATOM 9100 C C . LEU B 1 432 ? 1.307 -19.062 9.297 1 81.69 432 LEU B C 1
ATOM 9102 O O . LEU B 1 432 ? 0.856 -20.203 9.445 1 81.69 432 LEU B O 1
ATOM 9106 N N . LEU B 1 433 ? 0.58 -18.078 9.016 1 83.38 433 LEU B N 1
ATOM 9107 C CA . LEU B 1 433 ? -0.848 -18.25 8.773 1 83.38 433 LEU B CA 1
ATOM 9108 C C . LEU B 1 433 ? -1.088 -19.156 7.566 1 83.38 433 LEU B C 1
ATOM 9110 O O . LEU B 1 433 ? -1.952 -20.031 7.602 1 83.38 433 LEU B O 1
ATOM 9114 N N . GLY B 1 434 ? -0.333 -18.938 6.543 1 76.75 434 GLY B N 1
ATOM 9115 C CA . GLY B 1 434 ? -0.438 -19.797 5.375 1 76.75 434 GLY B CA 1
ATOM 9116 C C . GLY B 1 434 ? -0.074 -21.234 5.66 1 76.75 434 GLY B C 1
ATOM 9117 O O . GLY B 1 434 ? -0.751 -22.156 5.195 1 76.75 434 GLY B O 1
ATOM 9118 N N . ASP B 1 435 ? 0.885 -21.359 6.488 1 73.62 435 ASP B N 1
ATOM 9119 C CA . ASP B 1 435 ? 1.337 -22.703 6.832 1 73.62 435 ASP B CA 1
ATOM 9120 C C . ASP B 1 435 ? 0.325 -23.406 7.73 1 73.62 435 ASP B C 1
ATOM 9122 O O . ASP B 1 435 ? 0.082 -24.609 7.578 1 73.62 435 ASP B O 1
ATOM 9126 N N . GLN B 1 436 ? -0.166 -22.719 8.633 1 76.38 436 GLN B N 1
ATOM 9127 C CA . GLN B 1 436 ? -1.146 -23.312 9.539 1 76.38 436 GLN B CA 1
ATOM 9128 C C . GLN B 1 436 ? -2.41 -23.719 8.789 1 76.38 436 GLN B C 1
ATOM 9130 O O . GLN B 1 436 ? -3.049 -24.719 9.148 1 76.38 436 GLN B O 1
ATOM 9135 N N . ASP B 1 437 ? -2.703 -23 7.809 1 76.69 437 ASP B N 1
ATOM 9136 C CA . ASP B 1 437 ? -3.859 -23.375 7 1 76.69 437 ASP B CA 1
ATOM 9137 C C . ASP B 1 437 ? -3.621 -24.688 6.277 1 76.69 437 ASP B C 1
ATOM 9139 O O . ASP B 1 437 ? -4.504 -25.547 6.234 1 76.69 437 ASP B O 1
ATOM 9143 N N . VAL B 1 438 ? -2.441 -24.844 5.863 1 69.12 438 VAL B N 1
ATOM 9144 C CA . VAL B 1 438 ? -2.08 -26.062 5.16 1 69.12 438 VAL B CA 1
ATOM 9145 C C . VAL B 1 438 ? -2.092 -27.25 6.137 1 69.12 438 VAL B C 1
ATOM 9147 O O . VAL B 1 438 ? -2.621 -28.312 5.824 1 69.12 438 VAL B O 1
ATOM 9150 N N . VAL B 1 439 ? -1.539 -27.016 7.309 1 68.94 439 VAL B N 1
ATOM 9151 C CA . VAL B 1 439 ? -1.457 -28.062 8.312 1 68.94 439 VAL B CA 1
ATOM 9152 C C . VAL B 1 439 ? -2.861 -28.453 8.766 1 68.94 439 VAL B C 1
ATOM 9154 O O . VAL B 1 439 ? -3.156 -29.641 8.938 1 68.94 439 VAL B O 1
ATOM 9157 N N . GLN B 1 440 ? -3.689 -27.547 8.922 1 71.38 440 GLN B N 1
ATOM 9158 C CA . GLN B 1 440 ? -5.051 -27.844 9.359 1 71.38 440 GLN B CA 1
ATOM 9159 C C . GLN B 1 440 ? -5.812 -28.625 8.297 1 71.38 440 GLN B C 1
ATOM 9161 O O . GLN B 1 440 ? -6.582 -29.531 8.625 1 71.38 440 GLN B O 1
ATOM 9166 N N . ARG B 1 441 ? -5.594 -28.312 7.141 1 66.69 441 ARG B N 1
ATOM 9167 C CA . ARG B 1 441 ? -6.262 -29.031 6.059 1 66.69 441 ARG B CA 1
ATOM 9168 C C . ARG B 1 441 ? -5.754 -30.469 5.957 1 66.69 441 ARG B C 1
ATOM 9170 O O . ARG B 1 441 ? -6.504 -31.375 5.594 1 66.69 441 ARG B O 1
ATOM 9177 N N . LEU B 1 442 ? -4.543 -30.562 6.277 1 61.41 442 LEU B N 1
ATOM 9178 C CA . LEU B 1 442 ? -3.957 -31.891 6.27 1 61.41 442 LEU B CA 1
ATOM 9179 C C . LEU B 1 442 ? -4.52 -32.75 7.406 1 61.41 442 LEU B C 1
ATOM 9181 O O . LEU B 1 442 ? -4.723 -33.938 7.242 1 61.41 442 LEU B O 1
ATOM 9185 N N . GLN B 1 443 ? -4.668 -32.094 8.383 1 59.44 443 GLN B N 1
ATOM 9186 C CA . GLN B 1 443 ? -5.16 -32.844 9.539 1 59.44 443 GLN B CA 1
ATOM 9187 C C . GLN B 1 443 ? -6.633 -33.219 9.375 1 59.44 443 GLN B C 1
ATOM 9189 O O . GLN B 1 443 ? -7.086 -34.219 9.906 1 59.44 443 GLN B O 1
ATOM 9194 N N . SER B 1 444 ? -7.352 -32.312 8.648 1 55.75 444 SER B N 1
ATOM 9195 C CA . SER B 1 444 ? -8.773 -32.594 8.5 1 55.75 444 SER B CA 1
ATOM 9196 C C . SER B 1 444 ? -9.008 -33.625 7.402 1 55.75 444 SER B C 1
ATOM 9198 O O . SER B 1 444 ? -10.156 -33.875 7.004 1 55.75 444 SER B O 1
ATOM 9200 N N . SER B 1 445 ? -8.031 -34.281 6.84 1 47.72 445 SER B N 1
ATOM 9201 C CA . SER B 1 445 ? -8.227 -35.312 5.805 1 47.72 445 SER B CA 1
ATOM 9202 C C . SER B 1 445 ? -8.953 -36.531 6.355 1 47.72 445 SER B C 1
ATOM 9204 O O . SER B 1 445 ? -8.328 -37.531 6.672 1 47.72 445 SER B O 1
ATOM 9206 N N . ASP B 1 446 ? -9.984 -36.5 7.141 1 35.91 446 ASP B N 1
ATOM 9207 C CA . ASP B 1 446 ? -10.508 -37.812 7.461 1 35.91 446 ASP B CA 1
ATOM 9208 C C . ASP B 1 446 ? -10.961 -38.562 6.203 1 35.91 446 ASP B C 1
ATOM 9210 O O . ASP B 1 446 ? -11.164 -37.938 5.156 1 35.91 446 ASP B O 1
ATOM 9214 N N . THR B 1 447 ? -12.203 -39.625 6.348 1 32.97 447 THR B N 1
ATOM 9215 C CA . THR B 1 447 ? -12.453 -41.031 6.062 1 32.97 447 THR B CA 1
ATOM 9216 C C . THR B 1 447 ? -12.945 -41.219 4.625 1 32.97 447 THR B C 1
ATOM 9218 O O . THR B 1 447 ? -12.453 -42.094 3.904 1 32.97 447 THR B O 1
ATOM 9221 N N . THR B 1 448 ? -14.445 -41.312 4.164 1 31.34 448 THR B N 1
ATOM 9222 C CA . THR B 1 448 ? -15.016 -42.438 3.424 1 31.34 448 THR B CA 1
ATOM 9223 C C . THR B 1 448 ? -14.883 -42.219 1.921 1 31.34 448 THR B C 1
ATOM 9225 O O . THR B 1 448 ? -15.195 -41.156 1.415 1 31.34 448 THR B O 1
ATOM 9228 N N . LEU B 1 449 ? -14.062 -42.938 1.128 1 36.34 449 LEU B N 1
ATOM 9229 C CA . LEU B 1 449 ? -13.516 -43.125 -0.214 1 36.34 449 LEU B CA 1
ATOM 9230 C C . LEU B 1 449 ? -14.625 -43.094 -1.26 1 36.34 449 LEU B C 1
ATOM 9232 O O . LEU B 1 449 ? -14.461 -42.5 -2.332 1 36.34 449 LEU B O 1
ATOM 9236 N N . GLU B 1 450 ? -15.328 -44.188 -1.509 1 34.72 450 GLU B N 1
ATOM 9237 C CA . GLU B 1 450 ? -15.773 -44.656 -2.809 1 34.72 450 GLU B CA 1
ATOM 9238 C C . GLU B 1 450 ? -16.656 -43.625 -3.512 1 34.72 450 GLU B C 1
ATOM 9240 O O . GLU B 1 450 ? -16.422 -43.312 -4.68 1 34.72 450 GLU B O 1
ATOM 9245 N N . SER B 1 451 ? -17.984 -43.719 -3.48 1 39.66 451 SER B N 1
ATOM 9246 C CA . SER B 1 451 ? -19.172 -43.25 -4.172 1 39.66 451 SER B CA 1
ATOM 9247 C C . SER B 1 451 ? -19.531 -41.844 -3.695 1 39.66 451 SER B C 1
ATOM 9249 O O . SER B 1 451 ? -20.594 -41.312 -4.039 1 39.66 451 SER B O 1
ATOM 9251 N N . ASP B 1 452 ? -18.797 -41.125 -2.49 1 44.56 452 ASP B N 1
ATOM 9252 C CA . ASP B 1 452 ? -19.391 -40.219 -1.507 1 44.56 452 ASP B CA 1
ATOM 9253 C C . ASP B 1 452 ? -19.172 -38.781 -1.914 1 44.56 452 ASP B C 1
ATOM 9255 O O . ASP B 1 452 ? -18.047 -38.344 -2.131 1 44.56 452 ASP B O 1
ATOM 9259 N N . THR B 1 453 ? -20.219 -38.188 -2.463 1 55.25 453 THR B N 1
ATOM 9260 C CA . THR B 1 453 ? -20.312 -36.75 -2.705 1 55.25 453 THR B CA 1
ATOM 9261 C C . THR B 1 453 ? -19.516 -35.969 -1.655 1 55.25 453 THR B C 1
ATOM 9263 O O . THR B 1 453 ? -19 -34.906 -1.938 1 55.25 453 THR B O 1
ATOM 9266 N N . ALA B 1 454 ? -19.406 -36.656 -0.618 1 56.19 454 ALA B N 1
ATOM 9267 C CA . ALA B 1 454 ? -18.672 -36.031 0.474 1 56.19 454 ALA B CA 1
ATOM 9268 C C . ALA B 1 454 ? -17.172 -36.062 0.21 1 56.19 454 ALA B C 1
ATOM 9270 O O . ALA B 1 454 ? -16.484 -35.062 0.437 1 56.19 454 ALA B O 1
ATOM 9271 N N . ILE B 1 455 ? -16.719 -37.188 -0.44 1 62.53 455 ILE B N 1
ATOM 9272 C CA . ILE B 1 455 ? -15.297 -37.312 -0.732 1 62.53 455 ILE B CA 1
ATOM 9273 C C . ILE B 1 455 ? -14.93 -36.375 -1.885 1 62.53 455 ILE B C 1
ATOM 9275 O O . ILE B 1 455 ? -13.859 -35.75 -1.873 1 62.53 455 ILE B O 1
ATOM 9279 N N . LYS B 1 456 ? -15.891 -36.438 -2.857 1 61.34 456 LYS B N 1
ATOM 9280 C CA . LYS B 1 456 ? -15.664 -35.562 -3.994 1 61.34 456 LYS B CA 1
ATOM 9281 C C . LYS B 1 456 ? -15.516 -34.125 -3.541 1 61.34 456 LYS B C 1
ATOM 9283 O O . LYS B 1 456 ? -14.562 -33.438 -3.932 1 61.34 456 LYS B O 1
ATOM 9288 N N . ASN B 1 457 ? -16.391 -33.719 -2.762 1 61.5 457 ASN B N 1
ATOM 9289 C CA . ASN B 1 457 ? -16.328 -32.375 -2.262 1 61.5 457 ASN B CA 1
ATOM 9290 C C . ASN B 1 457 ? -15.094 -32.156 -1.391 1 61.5 457 ASN B C 1
ATOM 9292 O O . ASN B 1 457 ? -14.469 -31.078 -1.446 1 61.5 457 ASN B O 1
ATOM 9296 N N . PHE B 1 458 ? -14.812 -33.156 -0.726 1 62.34 458 PHE B N 1
ATOM 9297 C CA . PHE B 1 458 ? -13.641 -33.125 0.134 1 62.34 458 PHE B CA 1
ATOM 9298 C C . PHE B 1 458 ? -12.375 -32.906 -0.692 1 62.34 458 PHE B C 1
ATOM 9300 O O . PHE B 1 458 ? -11.523 -32.094 -0.348 1 62.34 458 PHE B O 1
ATOM 9307 N N . LEU B 1 459 ? -12.328 -33.656 -1.774 1 63.81 459 LEU B N 1
ATOM 9308 C CA . LEU B 1 459 ? -11.141 -33.562 -2.613 1 63.81 459 LEU B CA 1
ATOM 9309 C C . LEU B 1 459 ? -11.125 -32.281 -3.432 1 63.81 459 LEU B C 1
ATOM 9311 O O . LEU B 1 459 ? -10.07 -31.688 -3.633 1 63.81 459 LEU B O 1
ATOM 9315 N N . PHE B 1 460 ? -12.266 -31.922 -3.807 1 62.38 460 PHE B N 1
ATOM 9316 C CA . PHE B 1 460 ? -12.367 -30.656 -4.535 1 62.38 460 PHE B CA 1
ATOM 9317 C C . PHE B 1 460 ? -11.891 -29.5 -3.668 1 62.38 460 PHE B C 1
ATOM 9319 O O . PHE B 1 460 ? -11.188 -28.609 -4.145 1 62.38 460 PHE B O 1
ATOM 9326 N N . ALA B 1 461 ? -12.211 -29.656 -2.527 1 59.5 461 ALA B N 1
ATOM 9327 C CA . ALA B 1 461 ? -11.82 -28.609 -1.591 1 59.5 461 ALA B CA 1
ATOM 9328 C C . ALA B 1 461 ? -10.297 -28.531 -1.459 1 59.5 461 ALA B C 1
ATOM 9330 O O . ALA B 1 461 ? -9.758 -27.531 -0.979 1 59.5 461 ALA B O 1
ATOM 9331 N N . ARG B 1 462 ? -9.781 -29.562 -1.89 1 59.38 462 ARG B N 1
ATOM 9332 C CA . ARG B 1 462 ? -8.32 -29.641 -1.82 1 59.38 462 ARG B CA 1
ATOM 9333 C C . ARG B 1 462 ? -7.707 -29.656 -3.215 1 59.38 462 ARG B C 1
ATOM 9335 O O . ARG B 1 462 ? -6.57 -30.094 -3.393 1 59.38 462 ARG B O 1
ATOM 9342 N N . ASN B 1 463 ? -8.477 -29.312 -4.172 1 58.31 463 ASN B N 1
ATOM 9343 C CA . ASN B 1 463 ? -8.078 -29.141 -5.566 1 58.31 463 ASN B CA 1
ATOM 9344 C C . ASN B 1 463 ? -7.629 -30.469 -6.18 1 58.31 463 ASN B C 1
ATOM 9346 O O . ASN B 1 463 ? -6.621 -30.516 -6.887 1 58.31 463 ASN B O 1
ATOM 9350 N N . MET B 1 464 ? -8.352 -31.625 -5.891 1 63 464 MET B N 1
ATOM 9351 C CA . MET B 1 464 ? -8.055 -32.938 -6.438 1 63 464 MET B CA 1
ATOM 9352 C C . MET B 1 464 ? -9.281 -33.562 -7.117 1 63 464 MET B C 1
ATOM 9354 O O . MET B 1 464 ? -10.414 -33.312 -6.68 1 63 464 MET B O 1
ATOM 9358 N N . ILE B 1 465 ? -8.906 -34.25 -8.289 1 63.03 465 ILE B N 1
ATOM 9359 C CA . ILE B 1 465 ? -9.969 -34.906 -9.039 1 63.03 465 ILE B CA 1
ATOM 9360 C C . ILE B 1 465 ? -10.094 -36.375 -8.578 1 63.03 465 ILE B C 1
ATOM 9362 O O . ILE B 1 465 ? -9.117 -37.125 -8.625 1 63.03 465 ILE B O 1
ATOM 9366 N N . TRP B 1 466 ? -11.172 -36.75 -8.117 1 66.62 466 TRP B N 1
ATOM 9367 C CA . TRP B 1 466 ? -11.422 -38.062 -7.523 1 66.62 466 TRP B CA 1
ATOM 9368 C C . TRP B 1 466 ? -11.219 -39.188 -8.547 1 66.62 466 TRP B C 1
ATOM 9370 O O . TRP B 1 466 ? -10.594 -40.219 -8.25 1 66.62 466 TRP B O 1
ATOM 9380 N N . ARG B 1 467 ? -11.695 -38.906 -9.773 1 61.66 467 ARG B N 1
ATOM 9381 C CA . ARG B 1 467 ? -11.633 -39.969 -10.773 1 61.66 467 ARG B CA 1
ATOM 9382 C C . ARG B 1 467 ? -10.195 -40.438 -10.992 1 61.66 467 ARG B C 1
ATOM 9384 O O . ARG B 1 467 ? -9.93 -41.625 -11.117 1 61.66 467 ARG B O 1
ATOM 9391 N N . GLN B 1 468 ? -9.367 -39.438 -11.031 1 61.81 468 GLN B N 1
ATOM 9392 C CA . GLN B 1 468 ? -7.961 -39.781 -11.234 1 61.81 468 GLN B CA 1
ATOM 9393 C C . GLN B 1 468 ? -7.402 -40.562 -10.039 1 61.81 468 GLN B C 1
ATOM 9395 O O . GLN B 1 468 ? -6.699 -41.562 -10.203 1 61.81 468 GLN B O 1
ATOM 9400 N N . GLN B 1 469 ? -7.781 -40.219 -8.945 1 65.56 469 GLN B N 1
ATOM 9401 C CA . GLN B 1 469 ? -7.277 -40.844 -7.742 1 65.56 469 GLN B CA 1
ATOM 9402 C C . GLN B 1 469 ? -7.887 -42.25 -7.566 1 65.56 469 GLN B C 1
ATOM 9404 O O . GLN B 1 469 ? -7.203 -43.188 -7.152 1 65.56 469 GLN B O 1
ATOM 9409 N N . TYR B 1 470 ? -9.086 -42.281 -7.914 1 63.19 470 TYR B N 1
ATOM 9410 C CA . TYR B 1 470 ? -9.742 -43.594 -7.824 1 63.19 470 TYR B CA 1
ATOM 9411 C C . TYR B 1 470 ? -9.109 -44.562 -8.789 1 63.19 470 TYR B C 1
ATOM 9413 O O . TYR B 1 470 ? -8.906 -45.75 -8.438 1 63.19 470 TYR B O 1
ATOM 9421 N N . GLN B 1 471 ? -8.836 -44.094 -9.969 1 61.19 471 GLN B N 1
ATOM 9422 C CA . GLN B 1 471 ? -8.195 -44.969 -10.938 1 61.19 471 GLN B CA 1
ATOM 9423 C C . GLN B 1 471 ? -6.844 -45.438 -10.43 1 61.19 471 GLN B C 1
ATOM 9425 O O . GLN B 1 471 ? -6.484 -46.625 -10.617 1 61.19 471 GLN B O 1
ATOM 9430 N N . GLU B 1 472 ? -6.203 -44.625 -9.789 1 62.81 472 GLU B N 1
ATOM 9431 C CA . GLU B 1 472 ? -4.926 -45 -9.211 1 62.81 472 GLU B CA 1
ATOM 9432 C C . GLU B 1 472 ? -5.113 -46.062 -8.117 1 62.81 472 GLU B C 1
ATOM 9434 O O . GLU B 1 472 ? -4.355 -47.031 -8.031 1 62.81 472 GLU B O 1
ATOM 9439 N N . LEU B 1 473 ? -6.07 -45.875 -7.367 1 65.31 473 LEU B N 1
ATOM 9440 C CA . LEU B 1 473 ? -6.398 -46.812 -6.312 1 65.31 473 LEU B CA 1
ATOM 9441 C C . LEU B 1 473 ? -6.809 -48.156 -6.898 1 65.31 473 LEU B C 1
ATOM 9443 O O . LEU B 1 473 ? -6.387 -49.219 -6.41 1 65.31 473 LEU B O 1
ATOM 9447 N N . TYR B 1 474 ? -7.598 -48.062 -7.871 1 59.38 474 TYR B N 1
ATOM 9448 C CA . TYR B 1 474 ? -8.055 -49.25 -8.555 1 59.38 474 TYR B CA 1
ATOM 9449 C C . TYR B 1 474 ? -6.887 -50.031 -9.125 1 59.38 474 TYR B C 1
ATOM 9451 O O . TYR B 1 474 ? -6.809 -51.25 -8.961 1 59.38 474 TYR B O 1
ATOM 9459 N N . ASN B 1 475 ? -6.031 -49.312 -9.711 1 60.16 475 ASN B N 1
ATOM 9460 C CA . ASN B 1 475 ? -4.871 -49.969 -10.305 1 60.16 475 ASN B CA 1
ATOM 9461 C C . ASN B 1 475 ? -3.988 -50.625 -9.242 1 60.16 475 ASN B C 1
ATOM 9463 O O . ASN B 1 475 ? -3.424 -51.688 -9.461 1 60.16 475 ASN B O 1
ATOM 9467 N N . LEU B 1 476 ? -3.924 -50 -8.188 1 62.41 476 LEU B N 1
ATOM 9468 C CA . LEU B 1 476 ? -3.131 -50.531 -7.09 1 62.41 476 LEU B CA 1
ATOM 9469 C C . LEU B 1 476 ? -3.713 -51.844 -6.586 1 62.41 476 LEU B C 1
ATOM 9471 O O . LEU B 1 476 ? -2.969 -52.781 -6.281 1 62.41 476 LEU B O 1
ATOM 9475 N N . PHE B 1 477 ? -4.973 -51.938 -6.586 1 61.62 477 PHE B N 1
ATOM 9476 C CA . PHE B 1 477 ? -5.617 -53.125 -6.074 1 61.62 477 PHE B CA 1
ATOM 9477 C C . PHE B 1 477 ? -5.613 -54.25 -7.125 1 61.62 477 PHE B C 1
ATOM 9479 O O . PHE B 1 477 ? -5.473 -55.406 -6.797 1 61.62 477 PHE B O 1
ATOM 9486 N N . ARG B 1 478 ? -5.758 -53.781 -8.219 1 59.78 478 ARG B N 1
ATOM 9487 C CA . ARG B 1 478 ? -5.797 -54.781 -9.289 1 59.78 478 ARG B CA 1
ATOM 9488 C C . ARG B 1 478 ? -4.461 -55.5 -9.414 1 59.78 478 ARG B C 1
ATOM 9490 O O . ARG B 1 478 ? -4.426 -56.688 -9.695 1 59.78 478 ARG B O 1
ATOM 9497 N N . ASN B 1 479 ? -3.502 -54.781 -9.164 1 55.47 479 ASN B N 1
ATOM 9498 C CA . ASN B 1 479 ? -2.18 -55.344 -9.352 1 55.47 479 ASN B CA 1
ATOM 9499 C C . ASN B 1 479 ? -1.628 -55.938 -8.055 1 55.47 479 ASN B C 1
ATOM 9501 O O . ASN B 1 479 ? -0.478 -56.375 -8 1 55.47 479 ASN B O 1
ATOM 9505 N N . ALA B 1 480 ? -2.479 -55.812 -7.062 1 54.03 480 ALA B N 1
ATOM 9506 C CA . ALA B 1 480 ? -1.935 -56.25 -5.773 1 54.03 480 ALA B CA 1
ATOM 9507 C C . ALA B 1 480 ? -2.086 -57.75 -5.582 1 54.03 480 ALA B C 1
ATOM 9509 O O . ALA B 1 480 ? -3.188 -58.281 -5.707 1 54.03 480 ALA B O 1
ATOM 9510 N N . PRO B 1 481 ? -1.101 -58.531 -5.711 1 59.22 481 PRO B N 1
ATOM 9511 C CA . PRO B 1 481 ? -1.209 -60 -5.57 1 59.22 481 PRO B CA 1
ATOM 9512 C C . PRO B 1 481 ? -1.711 -60.406 -4.191 1 59.22 481 PRO B C 1
ATOM 9514 O O . PRO B 1 481 ? -2.467 -61.375 -4.074 1 59.22 481 PRO B O 1
ATOM 9517 N N . ASN B 1 482 ? -1.034 -59.906 -2.996 1 61.06 482 ASN B N 1
ATOM 9518 C CA . ASN B 1 482 ? -1.333 -60.344 -1.638 1 61.06 482 ASN B CA 1
ATOM 9519 C C . ASN B 1 482 ? -1.97 -59.25 -0.813 1 61.06 482 ASN B C 1
ATOM 9521 O O . ASN B 1 482 ? -1.754 -58.062 -1.089 1 61.06 482 ASN B O 1
ATOM 9525 N N . ILE B 1 483 ? -2.875 -59.656 0.073 1 56.88 483 ILE B N 1
ATOM 9526 C CA . ILE B 1 483 ? -3.66 -58.75 0.917 1 56.88 483 ILE B CA 1
ATOM 9527 C C . ILE B 1 483 ? -2.734 -57.781 1.618 1 56.88 483 ILE B C 1
ATOM 9529 O O . ILE B 1 483 ? -3.051 -56.594 1.716 1 56.88 483 ILE B O 1
ATOM 9533 N N . THR B 1 484 ? -1.688 -58.344 2.166 1 57 484 THR B N 1
ATOM 9534 C CA . THR B 1 484 ? -0.763 -57.5 2.898 1 57 484 THR B CA 1
ATOM 9535 C C . THR B 1 484 ? -0.141 -56.469 1.973 1 57 484 THR B C 1
ATOM 9537 O O . THR B 1 484 ? 0.008 -55.281 2.352 1 57 484 THR B O 1
ATOM 9540 N N . GLU B 1 485 ? 0.094 -56.938 0.886 1 60.5 485 GLU B N 1
ATOM 9541 C CA . GLU B 1 485 ? 0.693 -56.031 -0.092 1 60.5 485 GLU B CA 1
ATOM 9542 C C . GLU B 1 485 ? -0.309 -55 -0.561 1 60.5 485 GLU B C 1
ATOM 9544 O O . GLU B 1 485 ? 0.056 -53.844 -0.791 1 60.5 485 GLU B O 1
ATOM 9549 N N . SER B 1 486 ? -1.515 -55.438 -0.453 1 62.28 486 SER B N 1
ATOM 9550 C CA . SER B 1 486 ? -2.578 -54.5 -0.864 1 62.28 486 SER B CA 1
ATOM 9551 C C . SER B 1 486 ? -2.764 -53.375 0.15 1 62.28 486 SER B C 1
ATOM 9553 O O . SER B 1 486 ? -2.988 -52.25 -0.226 1 62.28 486 SER B O 1
ATOM 9555 N N . LEU B 1 487 ? -2.584 -53.781 1.347 1 59.06 487 LEU B N 1
ATOM 9556 C CA . LEU B 1 487 ? -2.738 -52.781 2.396 1 59.06 487 LEU B CA 1
ATOM 9557 C C . LEU B 1 487 ? -1.6 -51.75 2.354 1 59.06 487 LEU B C 1
ATOM 9559 O O . LEU B 1 487 ? -1.818 -50.562 2.561 1 59.06 487 LEU B O 1
ATOM 9563 N N . ASP B 1 488 ? -0.514 -52.281 2.059 1 60.56 488 ASP B N 1
ATOM 9564 C CA . ASP B 1 488 ? 0.642 -51.406 1.971 1 60.56 488 ASP B CA 1
ATOM 9565 C C . ASP B 1 488 ? 0.517 -50.438 0.778 1 60.56 488 ASP B C 1
ATOM 9567 O O . ASP B 1 488 ? 0.849 -49.281 0.88 1 60.56 488 ASP B O 1
ATOM 9571 N N . GLN B 1 489 ? -0.052 -51.031 -0.2 1 63.44 489 GLN B N 1
ATOM 9572 C CA . GLN B 1 489 ? -0.234 -50.188 -1.391 1 63.44 489 GLN B CA 1
ATOM 9573 C C . GLN B 1 489 ? -1.324 -49.156 -1.176 1 63.44 489 GLN B C 1
ATOM 9575 O O . GLN B 1 489 ? -1.206 -48 -1.646 1 63.44 489 GLN B O 1
ATOM 9580 N N . MET B 1 490 ? -2.197 -49.562 -0.386 1 63.19 490 MET B N 1
ATOM 9581 C CA . MET B 1 490 ? -3.262 -48.625 -0.061 1 63.19 490 MET B CA 1
ATOM 9582 C C . MET B 1 490 ? -2.736 -47.469 0.815 1 63.19 490 MET B C 1
ATOM 9584 O O . MET B 1 490 ? -3.094 -46.312 0.617 1 63.19 490 MET B O 1
ATOM 9588 N N . ASN B 1 491 ? -1.966 -47.844 1.652 1 61.19 491 ASN B N 1
ATOM 9589 C CA . ASN B 1 491 ? -1.389 -46.812 2.52 1 61.19 491 ASN B CA 1
ATOM 9590 C C . ASN B 1 491 ? -0.472 -45.875 1.742 1 61.19 491 ASN B C 1
ATOM 9592 O O . ASN B 1 491 ? -0.477 -44.656 1.975 1 61.19 491 ASN B O 1
ATOM 9596 N N . ALA B 1 492 ? 0.232 -46.438 0.898 1 63 492 ALA B N 1
ATOM 9597 C CA . ALA B 1 492 ? 1.091 -45.594 0.053 1 63 492 ALA B CA 1
ATOM 9598 C C . ALA B 1 492 ? 0.262 -44.656 -0.818 1 63 492 ALA B C 1
ATOM 9600 O O . ALA B 1 492 ? 0.625 -43.5 -1.005 1 63 492 ALA B O 1
ATOM 9601 N N . TRP B 1 493 ? -0.782 -45.156 -1.209 1 64.25 493 TRP B N 1
ATOM 9602 C CA . TRP B 1 493 ? -1.681 -44.344 -2.025 1 64.25 493 TRP B CA 1
ATOM 9603 C C . TRP B 1 493 ? -2.264 -43.188 -1.214 1 64.25 493 TRP B C 1
ATOM 9605 O O . TRP B 1 493 ? -2.342 -42.062 -1.698 1 64.25 493 TRP B O 1
ATOM 9615 N N . ARG B 1 494 ? -2.658 -43.469 -0.092 1 63.19 494 ARG B N 1
ATOM 9616 C CA . ARG B 1 494 ? -3.215 -42.469 0.788 1 63.19 494 ARG B CA 1
ATOM 9617 C C . ARG B 1 494 ? -2.201 -41.344 1.052 1 63.19 494 ARG B C 1
ATOM 9619 O O . ARG B 1 494 ? -2.545 -40.156 1.025 1 63.19 494 ARG B O 1
ATOM 9626 N N . MET B 1 495 ? -1.096 -41.719 1.245 1 65.38 495 MET B N 1
ATOM 9627 C CA . MET B 1 495 ? -0.048 -40.719 1.526 1 65.38 495 MET B CA 1
ATOM 9628 C C . MET B 1 495 ? 0.261 -39.906 0.29 1 65.38 495 MET B C 1
ATOM 9630 O O . MET B 1 495 ? 0.479 -38.688 0.393 1 65.38 495 MET B O 1
ATOM 9634 N N . ARG B 1 496 ? 0.227 -40.531 -0.808 1 65.69 496 ARG B N 1
ATOM 9635 C CA . ARG B 1 496 ? 0.435 -39.781 -2.053 1 65.69 496 ARG B CA 1
ATOM 9636 C C . ARG B 1 496 ? -0.701 -38.812 -2.305 1 65.69 496 ARG B C 1
ATOM 9638 O O . ARG B 1 496 ? -0.467 -37.688 -2.762 1 65.69 496 ARG B O 1
ATOM 9645 N N . LEU B 1 497 ? -1.776 -39.312 -2.021 1 65.5 497 LEU B N 1
ATOM 9646 C CA . LEU B 1 497 ? -2.938 -38.438 -2.195 1 65.5 497 LEU B CA 1
ATOM 9647 C C . LEU B 1 497 ? -2.852 -37.219 -1.276 1 65.5 497 LEU B C 1
ATOM 9649 O O . LEU B 1 497 ? -3.15 -36.094 -1.691 1 65.5 497 LEU B O 1
ATOM 9653 N N . SER B 1 498 ? -2.469 -37.5 -0.128 1 64.38 498 SER B N 1
ATOM 9654 C CA . SER B 1 498 ? -2.322 -36.406 0.834 1 64.38 498 SER B CA 1
ATOM 9655 C C . SER B 1 498 ? -1.271 -35.406 0.376 1 64.38 498 SER B C 1
ATOM 9657 O O . SER B 1 498 ? -1.477 -34.188 0.48 1 64.38 498 SER B O 1
ATOM 9659 N N . MET B 1 499 ? -0.281 -35.844 -0.176 1 64.88 499 MET B N 1
ATOM 9660 C CA . MET B 1 499 ? 0.783 -34.969 -0.664 1 64.88 499 MET B CA 1
ATOM 9661 C C . MET B 1 499 ? 0.319 -34.156 -1.878 1 64.88 499 MET B C 1
ATOM 9663 O O . MET B 1 499 ? 0.671 -33 -2.027 1 64.88 499 MET B O 1
ATOM 9667 N N . ARG B 1 500 ? -0.464 -34.812 -2.668 1 64.56 500 ARG B N 1
ATOM 9668 C CA . ARG B 1 500 ? -1 -34.125 -3.836 1 64.56 500 ARG B CA 1
ATOM 9669 C C . ARG B 1 500 ? -1.97 -33.031 -3.422 1 64.56 500 ARG B C 1
ATOM 9671 O O . ARG B 1 500 ? -2.01 -31.953 -4.043 1 64.56 500 ARG B O 1
ATOM 9678 N N . MET B 1 501 ? -2.643 -33.344 -2.424 1 64.75 501 MET B N 1
ATOM 9679 C CA . MET B 1 501 ? -3.576 -32.344 -1.921 1 64.75 501 MET B CA 1
ATOM 9680 C C . MET B 1 501 ? -2.832 -31.125 -1.401 1 64.75 501 MET B C 1
ATOM 9682 O O . MET B 1 501 ? -3.244 -29.984 -1.649 1 64.75 501 MET B O 1
ATOM 9686 N N . VAL B 1 502 ? -1.821 -31.312 -0.833 1 61.22 502 VAL B N 1
ATOM 9687 C CA . VAL B 1 502 ? -1.016 -30.219 -0.285 1 61.22 502 VAL B CA 1
ATOM 9688 C C . VAL B 1 502 ? -0.372 -29.438 -1.422 1 61.22 502 VAL B C 1
ATOM 9690 O O . VAL B 1 502 ? -0.359 -28.203 -1.399 1 61.22 502 VAL B O 1
ATOM 9693 N N . SER B 1 503 ? 0.07 -30.188 -2.338 1 61.06 503 SER B N 1
ATOM 9694 C CA . SER B 1 503 ? 0.751 -29.547 -3.457 1 61.06 503 SER B CA 1
ATOM 9695 C C . SER B 1 503 ? -0.206 -28.656 -4.254 1 61.06 503 SER B C 1
ATOM 9697 O O . SER B 1 503 ? 0.154 -27.547 -4.66 1 61.06 503 SER B O 1
ATOM 9699 N N . ASN B 1 504 ? -1.4 -29.172 -4.441 1 60.78 504 ASN B N 1
ATOM 9700 C CA . ASN B 1 504 ? -2.379 -28.438 -5.234 1 60.78 504 ASN B CA 1
ATOM 9701 C C . ASN B 1 504 ? -2.883 -27.203 -4.492 1 60.78 504 ASN B C 1
ATOM 9703 O O . ASN B 1 504 ? -3.211 -26.188 -5.113 1 60.78 504 ASN B O 1
ATOM 9707 N N . THR B 1 505 ? -2.965 -27.438 -3.291 1 58.16 505 THR B N 1
ATOM 9708 C CA . THR B 1 505 ? -3.486 -26.312 -2.521 1 58.16 505 THR B CA 1
ATOM 9709 C C . THR B 1 505 ? -2.439 -25.203 -2.406 1 58.16 505 THR B C 1
ATOM 9711 O O . THR B 1 505 ? -2.779 -24.016 -2.377 1 58.16 505 THR B O 1
ATOM 9714 N N . TYR B 1 506 ? -1.191 -25.547 -2.254 1 51.72 506 TYR B N 1
ATOM 9715 C CA . TYR B 1 506 ? -0.183 -24.531 -2 1 51.72 506 TYR B CA 1
ATOM 9716 C C . TYR B 1 506 ? 0.585 -24.188 -3.273 1 51.72 506 TYR B C 1
ATOM 9718 O O . TYR B 1 506 ? 1.553 -23.422 -3.236 1 51.72 506 TYR B O 1
ATOM 9726 N N . GLU B 1 507 ? -0.085 -24.375 -4.426 1 50.12 507 GLU B N 1
ATOM 9727 C CA . GLU B 1 507 ? 0.687 -24.109 -5.637 1 50.12 507 GLU B CA 1
ATOM 9728 C C . GLU B 1 507 ? 2.172 -24.391 -5.414 1 50.12 507 GLU B C 1
ATOM 9730 O O . GLU B 1 507 ? 3.021 -23.578 -5.777 1 50.12 507 GLU B O 1
ATOM 9735 N N . ALA B 1 508 ? 2.529 -25.109 -4.5 1 41.72 508 ALA B N 1
ATOM 9736 C CA . ALA B 1 508 ? 3.881 -25.422 -4.043 1 41.72 508 ALA B CA 1
ATOM 9737 C C . ALA B 1 508 ? 4.805 -25.719 -5.219 1 41.72 508 ALA B C 1
ATOM 9739 O O . ALA B 1 508 ? 4.344 -26.109 -6.293 1 41.72 508 ALA B O 1
ATOM 9740 N N . ARG B 1 509 ? 6.055 -25.453 -4.973 1 41 509 ARG B N 1
ATOM 9741 C CA . ARG B 1 509 ? 7.207 -25.578 -5.859 1 41 509 ARG B CA 1
ATOM 9742 C C . ARG B 1 509 ? 7.152 -26.875 -6.664 1 41 509 ARG B C 1
ATOM 9744 O O . ARG B 1 509 ? 6.578 -27.859 -6.211 1 41 509 ARG B O 1
ATOM 9751 N N . ASN B 1 510 ? 7.379 -26.75 -7.879 1 40.97 510 ASN B N 1
ATOM 9752 C CA . ASN B 1 510 ? 7.586 -27.734 -8.938 1 40.97 510 ASN B CA 1
ATOM 9753 C C . ASN B 1 510 ? 8.195 -29.031 -8.391 1 40.97 510 ASN B C 1
ATOM 9755 O O . ASN B 1 510 ? 7.984 -30.109 -8.945 1 40.97 510 ASN B O 1
ATOM 9759 N N . CYS B 1 511 ? 8.906 -28.969 -7.43 1 39.47 511 CYS B N 1
ATOM 9760 C CA . CYS B 1 511 ? 9.641 -30.172 -7.039 1 39.47 511 CYS B CA 1
ATOM 9761 C C . CYS B 1 511 ? 8.695 -31.25 -6.543 1 39.47 511 CYS B C 1
ATOM 9763 O O . CYS B 1 511 ? 8.977 -32.438 -6.699 1 39.47 511 CYS B O 1
ATOM 9765 N N . VAL B 1 512 ? 7.68 -30.969 -5.867 1 43.31 512 VAL B N 1
ATOM 9766 C CA . VAL B 1 512 ? 6.789 -31.984 -5.32 1 43.31 512 VAL B CA 1
ATOM 9767 C C . VAL B 1 512 ? 6.008 -32.656 -6.453 1 43.31 512 VAL B C 1
ATOM 9769 O O . VAL B 1 512 ? 5.754 -33.844 -6.41 1 43.31 512 VAL B O 1
ATOM 9772 N N . ILE B 1 513 ? 5.641 -31.875 -7.398 1 45.28 513 ILE B N 1
ATOM 9773 C CA . ILE B 1 513 ? 4.973 -32.438 -8.562 1 45.28 513 ILE B CA 1
ATOM 9774 C C . ILE B 1 513 ? 5.836 -33.531 -9.164 1 45.28 513 ILE B C 1
ATOM 9776 O O . ILE B 1 513 ? 5.324 -34.594 -9.531 1 45.28 513 ILE B O 1
ATOM 9780 N N . ASP B 1 514 ? 7.078 -33.25 -9.195 1 44.97 514 ASP B N 1
ATOM 9781 C CA . ASP B 1 514 ? 7.949 -34.25 -9.766 1 44.97 514 ASP B CA 1
ATOM 9782 C C . ASP B 1 514 ? 7.992 -35.5 -8.875 1 44.97 514 ASP B C 1
ATOM 9784 O O . ASP B 1 514 ? 7.98 -36.625 -9.375 1 44.97 514 ASP B O 1
ATOM 9788 N N . LEU B 1 515 ? 8.047 -35.281 -7.59 1 47.34 515 LEU B N 1
ATOM 9789 C CA . LEU B 1 515 ? 8.039 -36.438 -6.703 1 47.34 515 LEU B CA 1
ATOM 9790 C C . LEU B 1 515 ? 6.715 -37.188 -6.805 1 47.34 515 LEU B C 1
ATOM 9792 O O . LEU B 1 515 ? 6.688 -38.406 -6.781 1 47.34 515 LEU B O 1
ATOM 9796 N N . CYS B 1 516 ? 5.684 -36.375 -6.879 1 49.12 516 CYS B N 1
ATOM 9797 C CA . CYS B 1 516 ? 4.371 -37 -6.988 1 49.12 516 CYS B CA 1
ATOM 9798 C C . CYS B 1 516 ? 4.195 -37.688 -8.344 1 49.12 516 CYS B C 1
ATOM 9800 O O . CYS B 1 516 ? 3.5 -38.688 -8.461 1 49.12 516 CYS B O 1
ATOM 9802 N N . ASN B 1 517 ? 4.797 -36.969 -9.312 1 49.19 517 ASN B N 1
ATOM 9803 C CA . ASN B 1 517 ? 4.703 -37.594 -10.625 1 49.19 517 ASN B CA 1
ATOM 9804 C C . ASN B 1 517 ? 5.566 -38.844 -10.727 1 49.19 517 ASN B C 1
ATOM 9806 O O . ASN B 1 517 ? 5.273 -39.75 -11.516 1 49.19 517 ASN B O 1
ATOM 9810 N N . GLU B 1 518 ? 6.609 -38.781 -9.969 1 46.81 518 GLU B N 1
ATOM 9811 C CA . GLU B 1 518 ? 7.395 -40.031 -9.953 1 46.81 518 GLU B CA 1
ATOM 9812 C C . GLU B 1 518 ? 6.875 -41 -8.898 1 46.81 518 GLU B C 1
ATOM 9814 O O . GLU B 1 518 ? 7.484 -41.156 -7.84 1 46.81 518 GLU B O 1
ATOM 9819 N N . ALA B 1 519 ? 5.727 -41.438 -9.117 1 50.91 519 ALA B N 1
ATOM 9820 C CA . ALA B 1 519 ? 4.953 -42.312 -8.242 1 50.91 519 ALA B CA 1
ATOM 9821 C C . ALA B 1 519 ? 5.82 -43.438 -7.688 1 50.91 519 ALA B C 1
ATOM 9823 O O . ALA B 1 519 ? 5.723 -43.781 -6.508 1 50.91 519 ALA B O 1
ATOM 9824 N N . ASP B 1 520 ? 6.641 -43.875 -8.578 1 51.72 520 ASP B N 1
ATOM 9825 C CA . ASP B 1 520 ? 7.438 -45.031 -8.211 1 51.72 520 ASP B CA 1
ATOM 9826 C C . ASP B 1 520 ? 8.438 -44.688 -7.113 1 51.72 520 ASP B C 1
ATOM 9828 O O . ASP B 1 520 ? 8.641 -45.469 -6.188 1 51.72 520 ASP B O 1
ATOM 9832 N N . ILE B 1 521 ? 8.906 -43.562 -7.188 1 53 521 ILE B N 1
ATOM 9833 C CA . ILE B 1 521 ? 9.922 -43.188 -6.215 1 53 521 ILE B CA 1
ATOM 9834 C C . ILE B 1 521 ? 9.266 -42.875 -4.871 1 53 521 ILE B C 1
ATOM 9836 O O . ILE B 1 521 ? 9.766 -43.281 -3.822 1 53 521 ILE B O 1
ATOM 9840 N N . VAL B 1 522 ? 8.164 -42.312 -4.902 1 57.78 522 VAL B N 1
ATOM 9841 C CA . VAL B 1 522 ? 7.453 -42 -3.664 1 57.78 522 VAL B CA 1
ATOM 9842 C C . VAL B 1 522 ? 6.93 -43.281 -3.031 1 57.78 522 VAL B C 1
ATOM 9844 O O . VAL B 1 522 ? 7.043 -43.5 -1.819 1 57.78 522 VAL B O 1
ATOM 9847 N N . ASP B 1 523 ? 6.477 -44.094 -3.967 1 57.44 523 ASP B N 1
ATOM 9848 C CA . ASP B 1 523 ? 5.973 -45.375 -3.48 1 57.44 523 ASP B CA 1
ATOM 9849 C C . ASP B 1 523 ? 7.098 -46.219 -2.885 1 57.44 523 ASP B C 1
ATOM 9851 O O . ASP B 1 523 ? 6.918 -46.875 -1.85 1 57.44 523 ASP B O 1
ATOM 9855 N N . ALA B 1 524 ? 8.117 -46.188 -3.621 1 54.81 524 ALA B N 1
ATOM 9856 C CA . ALA B 1 524 ? 9.258 -46.938 -3.123 1 54.81 524 ALA B CA 1
ATOM 9857 C C . ALA B 1 524 ? 9.727 -46.406 -1.769 1 54.81 524 ALA B C 1
ATOM 9859 O O . ALA B 1 524 ? 10.07 -47.188 -0.876 1 54.81 524 ALA B O 1
ATOM 9860 N N . LYS B 1 525 ? 9.672 -45.156 -1.638 1 58.25 525 LYS B N 1
ATOM 9861 C CA . LYS B 1 525 ? 10.078 -44.531 -0.372 1 58.25 525 LYS B CA 1
ATOM 9862 C C . LYS B 1 525 ? 9.047 -44.812 0.719 1 58.25 525 LYS B C 1
ATOM 9864 O O . LYS B 1 525 ? 9.398 -44.969 1.886 1 58.25 525 LYS B O 1
ATOM 9869 N N . LEU B 1 526 ? 7.84 -44.844 0.189 1 59.56 526 LEU B N 1
ATOM 9870 C CA . LEU B 1 526 ? 6.75 -45.062 1.137 1 59.56 526 LEU B CA 1
ATOM 9871 C C . LEU B 1 526 ? 6.566 -46.562 1.427 1 59.56 526 LEU B C 1
ATOM 9873 O O . LEU B 1 526 ? 6.074 -46.938 2.494 1 59.56 526 LEU B O 1
ATOM 9877 N N . ALA B 1 527 ? 6.777 -47.438 0.326 1 52.5 527 ALA B N 1
ATOM 9878 C CA . ALA B 1 527 ? 6.621 -48.875 0.469 1 52.5 527 ALA B CA 1
ATOM 9879 C C . ALA B 1 527 ? 7.672 -49.469 1.413 1 52.5 527 ALA B C 1
ATOM 9881 O O . ALA B 1 527 ? 7.617 -50.625 1.771 1 52.5 527 ALA B O 1
ATOM 9882 N N . THR B 1 528 ? 8.609 -48.719 1.632 1 46.19 528 THR B N 1
ATOM 9883 C CA . THR B 1 528 ? 9.414 -49.406 2.633 1 46.19 528 THR B CA 1
ATOM 9884 C C . THR B 1 528 ? 8.539 -49.906 3.785 1 46.19 528 THR B C 1
ATOM 9886 O O . THR B 1 528 ? 7.48 -49.344 4.051 1 46.19 528 THR B O 1
ATOM 9889 N N . ASP B 1 529 ? 8.82 -51.156 4.516 1 41.22 529 ASP B N 1
ATOM 9890 C CA . ASP B 1 529 ? 8.062 -51.969 5.457 1 41.22 529 ASP B CA 1
ATOM 9891 C C . ASP B 1 529 ? 7.066 -51.125 6.242 1 41.22 529 ASP B C 1
ATOM 9893 O O . ASP B 1 529 ? 7.469 -50.25 7.016 1 41.22 529 ASP B O 1
ATOM 9897 N N . LEU B 1 530 ? 5.898 -50.875 5.758 1 40.38 530 LEU B N 1
ATOM 9898 C CA . LEU B 1 530 ? 4.66 -50.25 6.227 1 40.38 530 LEU B CA 1
ATOM 9899 C C . LEU B 1 530 ? 4.383 -50.625 7.68 1 40.38 530 LEU B C 1
ATOM 9901 O O . LEU B 1 530 ? 3.438 -50.125 8.289 1 40.38 530 LEU B O 1
ATOM 9905 N N . ASN B 1 531 ? 4.496 -51.906 7.934 1 41.22 531 ASN B N 1
ATOM 9906 C CA . ASN B 1 531 ? 4.164 -52.188 9.328 1 41.22 531 ASN B CA 1
ATOM 9907 C C . ASN B 1 531 ? 4.586 -51.031 10.234 1 41.22 531 ASN B C 1
ATOM 9909 O O . ASN B 1 531 ? 4.168 -50.969 11.398 1 41.22 531 ASN B O 1
ATOM 9913 N N . VAL B 1 532 ? 5.867 -50.438 10.094 1 40.81 532 VAL B N 1
ATOM 9914 C CA . VAL B 1 532 ? 6.527 -49.594 11.086 1 40.81 532 VAL B CA 1
ATOM 9915 C C . VAL B 1 532 ? 6.293 -48.125 10.734 1 40.81 532 VAL B C 1
ATOM 9917 O O . VAL B 1 532 ? 6.137 -47.781 9.562 1 40.81 532 VAL B O 1
ATOM 9920 N N . ASP B 1 533 ? 6.18 -47.156 11.859 1 49 533 ASP B N 1
ATOM 9921 C CA . ASP B 1 533 ? 6.336 -45.75 12.203 1 49 533 ASP B CA 1
ATOM 9922 C C . ASP B 1 533 ? 7.188 -45.031 11.164 1 49 533 ASP B C 1
ATOM 9924 O O . ASP B 1 533 ? 7.109 -43.781 11.039 1 49 533 ASP B O 1
ATOM 9928 N N . LEU B 1 534 ? 7.66 -45.875 10.289 1 48.72 534 LEU B N 1
ATOM 9929 C CA . LEU B 1 534 ? 8.68 -45.281 9.422 1 48.72 534 LEU B CA 1
ATOM 9930 C C . LEU B 1 534 ? 8.039 -44.656 8.188 1 48.72 534 LEU B C 1
ATOM 9932 O O . LEU B 1 534 ? 8.492 -43.594 7.723 1 48.72 534 LEU B O 1
ATOM 9936 N N . GLY B 1 535 ? 6.984 -45.406 7.637 1 55.5 535 GLY B N 1
ATOM 9937 C CA . GLY B 1 535 ? 6.34 -44.812 6.484 1 55.5 535 GLY B CA 1
ATOM 9938 C C . GLY B 1 535 ? 5.707 -43.469 6.793 1 55.5 535 GLY B C 1
ATOM 9939 O O . GLY B 1 535 ? 5.832 -42.531 6.012 1 55.5 535 GLY B O 1
ATOM 9940 N N . GLU B 1 536 ? 5.094 -43.562 7.898 1 59.47 536 GLU B N 1
ATOM 9941 C CA . GLU B 1 536 ? 4.512 -42.312 8.344 1 59.47 536 GLU B CA 1
ATOM 9942 C C . GLU B 1 536 ? 5.594 -41.25 8.594 1 59.47 536 GLU B C 1
ATOM 9944 O O . GLU B 1 536 ? 5.406 -40.062 8.281 1 59.47 536 GLU B O 1
ATOM 9949 N N . MET B 1 537 ? 6.676 -41.781 9.086 1 61.75 537 MET B N 1
ATOM 9950 C CA . MET B 1 537 ? 7.773 -40.875 9.352 1 61.75 537 MET B CA 1
ATOM 9951 C C . MET B 1 537 ? 8.32 -40.281 8.055 1 61.75 537 MET B C 1
ATOM 9953 O O . MET B 1 537 ? 8.625 -39.094 7.98 1 61.75 537 MET B O 1
ATOM 9957 N N . GLN B 1 538 ? 8.398 -41.188 7.105 1 62.06 538 GLN B N 1
ATOM 9958 C CA . GLN B 1 538 ? 8.914 -40.688 5.836 1 62.06 538 GLN B CA 1
ATOM 9959 C C . GLN B 1 538 ? 7.945 -39.719 5.188 1 62.06 538 GLN B C 1
ATOM 9961 O O . GLN B 1 538 ? 8.359 -38.719 4.578 1 62.06 538 GLN B O 1
ATOM 9966 N N . TYR B 1 539 ? 6.734 -40.094 5.426 1 64.75 539 TYR B N 1
ATOM 9967 C CA . TYR B 1 539 ? 5.699 -39.188 4.93 1 64.75 539 TYR B CA 1
ATOM 9968 C C . TYR B 1 539 ? 5.84 -37.812 5.535 1 64.75 539 TYR B C 1
ATOM 9970 O O . TYR B 1 539 ? 5.848 -36.812 4.812 1 64.75 539 TYR B O 1
ATOM 9978 N N . TYR B 1 540 ? 5.996 -37.875 6.73 1 63.5 540 TYR B N 1
ATOM 9979 C CA . TYR B 1 540 ? 6.055 -36.562 7.398 1 63.5 540 TYR B CA 1
ATOM 9980 C C . TYR B 1 540 ? 7.395 -35.875 7.137 1 63.5 540 TYR B C 1
ATOM 9982 O O . TYR B 1 540 ? 7.473 -34.656 7.098 1 63.5 540 TYR B O 1
ATOM 9990 N N . LYS B 1 541 ? 8.344 -36.594 6.906 1 64 541 LYS B N 1
ATOM 9991 C CA . LYS B 1 541 ? 9.625 -36 6.543 1 64 541 LYS B CA 1
ATOM 9992 C C . LYS B 1 541 ? 9.539 -35.281 5.191 1 64 541 LYS B C 1
ATOM 9994 O O . LYS B 1 541 ? 10.047 -34.188 5.035 1 64 541 LYS B O 1
ATOM 9999 N N . ILE B 1 542 ? 8.844 -35.938 4.297 1 63.81 542 ILE B N 1
ATOM 10000 C CA . ILE B 1 542 ? 8.688 -35.344 2.973 1 63.81 542 ILE B CA 1
ATOM 10001 C C . ILE B 1 542 ? 7.816 -34.094 3.072 1 63.81 542 ILE B C 1
ATOM 10003 O O . ILE B 1 542 ? 8.117 -33.094 2.449 1 63.81 542 ILE B O 1
ATOM 10007 N N . LEU B 1 543 ? 6.938 -34.312 3.922 1 63.84 543 LEU B N 1
ATOM 10008 C CA . LEU B 1 543 ? 6.047 -33.188 4.102 1 63.84 543 LEU B CA 1
ATOM 10009 C C . LEU B 1 543 ? 6.785 -32 4.746 1 63.84 543 LEU B C 1
ATOM 10011 O O . LEU B 1 543 ? 6.574 -30.844 4.371 1 63.84 543 LEU B O 1
ATOM 10015 N N . THR B 1 544 ? 7.617 -32.344 5.648 1 64.25 544 THR B N 1
ATOM 10016 C CA . THR B 1 544 ? 8.391 -31.297 6.32 1 64.25 544 THR B CA 1
ATOM 10017 C C . THR B 1 544 ? 9.367 -30.641 5.355 1 64.25 544 THR B C 1
ATOM 10019 O O . THR B 1 544 ? 9.586 -29.438 5.418 1 64.25 544 THR B O 1
ATOM 10022 N N . GLU B 1 545 ? 9.859 -31.375 4.578 1 61.78 545 GLU B N 1
ATOM 10023 C CA . GLU B 1 545 ? 10.781 -30.828 3.588 1 61.78 545 GLU B CA 1
ATOM 10024 C C . GLU B 1 545 ? 10.047 -29.906 2.613 1 61.78 545 GLU B C 1
ATOM 10026 O O . GLU B 1 545 ? 10.594 -28.891 2.189 1 61.78 545 GLU B O 1
ATOM 10031 N N . LEU B 1 546 ? 8.844 -30.297 2.475 1 60.31 546 LEU B N 1
ATOM 10032 C CA . LEU B 1 546 ? 8.023 -29.5 1.573 1 60.31 546 LEU B CA 1
ATOM 10033 C C . LEU B 1 546 ? 7.664 -28.156 2.207 1 60.31 546 LEU B C 1
ATOM 10035 O O . LEU B 1 546 ? 7.59 -27.141 1.515 1 60.31 546 LEU B O 1
ATOM 10039 N N . LEU B 1 547 ? 7.59 -28.328 3.504 1 60.62 547 LEU B N 1
ATOM 10040 C CA . LEU B 1 547 ? 7.117 -27.141 4.211 1 60.62 547 LEU B CA 1
ATOM 10041 C C . LEU B 1 547 ? 8.273 -26.422 4.902 1 60.62 547 LEU B C 1
ATOM 10043 O O . LEU B 1 547 ? 8.047 -25.516 5.711 1 60.62 547 LEU B O 1
ATOM 10047 N N . ASN B 1 548 ? 9.445 -26.906 4.633 1 59.56 548 ASN B N 1
ATOM 10048 C CA . ASN B 1 548 ? 10.594 -26.406 5.383 1 59.56 548 ASN B CA 1
ATOM 10049 C C . ASN B 1 548 ? 10.703 -24.891 5.273 1 59.56 548 ASN B C 1
ATOM 10051 O O . ASN B 1 548 ? 10.977 -24.203 6.266 1 59.56 548 ASN B O 1
ATOM 10055 N N . GLY B 1 549 ? 10.562 -24.406 4.082 1 57.66 549 GLY B N 1
ATOM 10056 C CA . GLY B 1 549 ? 10.688 -22.969 3.945 1 57.66 549 GLY B CA 1
ATOM 10057 C C . GLY B 1 549 ? 9.703 -22.203 4.805 1 57.66 549 GLY B C 1
ATOM 10058 O O . GLY B 1 549 ? 10.055 -21.203 5.422 1 57.66 549 GLY B O 1
ATOM 10059 N N . SER B 1 550 ? 8.648 -22.781 5.004 1 58 550 SER B N 1
ATOM 10060 C CA . SER B 1 550 ? 7.602 -22.062 5.734 1 58 550 SER B CA 1
ATOM 10061 C C . SER B 1 550 ? 7.766 -22.234 7.242 1 58 550 SER B C 1
ATOM 10063 O O . SER B 1 550 ? 7.531 -21.297 8.008 1 58 550 SER B O 1
ATOM 10065 N N . 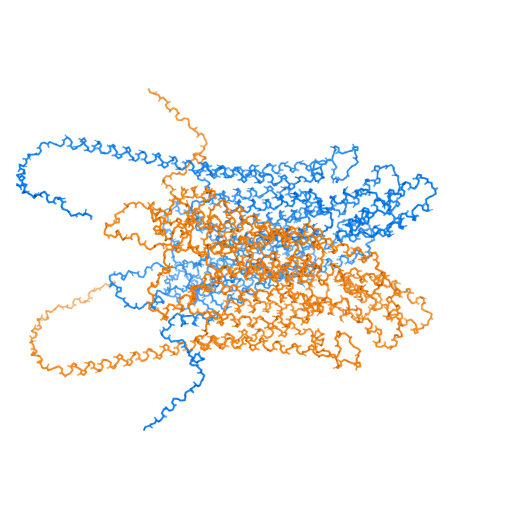PHE B 1 551 ? 8.305 -23.406 7.684 1 62.03 551 PHE B N 1
ATOM 10066 C CA . PHE B 1 551 ? 8.422 -23.688 9.109 1 62.03 551 PHE B CA 1
ATOM 10067 C C . PHE B 1 551 ? 9.562 -22.875 9.734 1 62.03 551 PHE B C 1
ATOM 10069 O O . PHE B 1 551 ? 9.477 -22.484 10.898 1 62.03 551 PHE B O 1
ATOM 10076 N N . GLU B 1 552 ? 10.477 -22.641 8.891 1 61.84 552 GLU B N 1
ATOM 10077 C CA . GLU B 1 552 ? 11.586 -21.859 9.414 1 61.84 552 GLU B CA 1
ATOM 10078 C C . GLU B 1 552 ? 11.141 -20.422 9.727 1 61.84 552 GLU B C 1
ATOM 10080 O O . GLU B 1 552 ? 11.633 -19.812 10.672 1 61.84 552 GLU B O 1
ATOM 10085 N N . GLY B 1 553 ? 10.203 -20.031 9.062 1 61.62 553 GLY B N 1
ATOM 10086 C CA . GLY B 1 553 ? 9.664 -18.719 9.367 1 61.62 553 GLY B CA 1
ATOM 10087 C C . GLY B 1 553 ? 9.008 -18.641 10.734 1 61.62 553 GLY B C 1
ATOM 10088 O O . GLY B 1 553 ? 9.141 -17.641 11.438 1 61.62 553 GLY B O 1
ATOM 10089 N N . ALA B 1 554 ? 8.516 -19.766 11.148 1 63.44 554 ALA B N 1
ATOM 10090 C CA . ALA B 1 554 ? 7.824 -19.812 12.43 1 63.44 554 ALA B CA 1
ATOM 10091 C C . ALA B 1 554 ? 8.82 -19.766 13.586 1 63.44 554 ALA B C 1
ATOM 10093 O O . ALA B 1 554 ? 8.492 -19.281 14.672 1 63.44 554 ALA B O 1
ATOM 10094 N N . ARG B 1 555 ? 10.047 -20.203 13.297 1 69.94 555 ARG B N 1
ATOM 10095 C CA . ARG B 1 555 ? 11.008 -20.281 14.398 1 69.94 555 ARG B CA 1
ATOM 10096 C C . ARG B 1 555 ? 11.492 -18.875 14.781 1 69.94 555 ARG B C 1
ATOM 10098 O O . ARG B 1 555 ? 11.719 -18.594 15.961 1 69.94 555 ARG B O 1
ATOM 10105 N N . TYR B 1 556 ? 11.461 -18.016 13.773 1 76.56 556 TYR B N 1
ATOM 10106 C CA . TYR B 1 556 ? 12.055 -16.719 14.117 1 76.56 556 TYR B CA 1
ATOM 10107 C C . TYR B 1 556 ? 10.969 -15.688 14.398 1 76.56 556 TYR B C 1
ATOM 10109 O O . TYR B 1 556 ? 11.266 -14.555 14.781 1 76.56 556 TYR B O 1
ATOM 10117 N N . ILE B 1 557 ? 9.789 -16.094 14.43 1 81.38 557 ILE B N 1
ATOM 10118 C CA . ILE B 1 557 ? 8.711 -15.133 14.617 1 81.38 557 ILE B CA 1
ATOM 10119 C C . ILE B 1 557 ? 8.664 -14.68 16.078 1 81.38 557 ILE B C 1
ATOM 10121 O O . ILE B 1 557 ? 8.383 -13.516 16.359 1 81.38 557 ILE B O 1
ATOM 10125 N N . LEU B 1 558 ? 9.047 -15.547 16.922 1 83.38 558 LEU B N 1
ATOM 10126 C CA . LEU B 1 558 ? 9.008 -15.195 18.344 1 83.38 558 LEU B CA 1
ATOM 10127 C C . LEU B 1 558 ? 10.109 -14.195 18.688 1 83.38 558 LEU B C 1
ATOM 10129 O O . LEU B 1 558 ? 9.914 -13.305 19.516 1 83.38 558 LEU B O 1
ATOM 10133 N N . ALA B 1 559 ? 11.195 -14.398 17.984 1 86.19 559 ALA B N 1
ATOM 10134 C CA . ALA B 1 559 ? 12.289 -13.469 18.234 1 86.19 559 ALA B CA 1
ATOM 10135 C C . ALA B 1 559 ? 11.93 -12.055 17.781 1 86.19 559 ALA B C 1
ATOM 10137 O O . ALA B 1 559 ? 12.195 -11.086 18.484 1 86.19 559 ALA B O 1
ATOM 10138 N N . PHE B 1 560 ? 11.281 -11.969 16.766 1 88.81 560 PHE B N 1
ATOM 10139 C CA . PHE B 1 560 ? 10.938 -10.648 16.25 1 88.81 560 PHE B CA 1
ATOM 10140 C C . PHE B 1 560 ? 9.758 -10.055 17 1 88.81 560 PHE B C 1
ATOM 10142 O O . PHE B 1 560 ? 9.703 -8.844 17.219 1 88.81 560 PHE B O 1
ATOM 10149 N N . ALA B 1 561 ? 8.875 -10.93 17.406 1 90.75 561 ALA B N 1
ATOM 10150 C CA . ALA B 1 561 ? 7.773 -10.445 18.219 1 90.75 561 ALA B CA 1
ATOM 10151 C C . ALA B 1 561 ? 8.281 -9.93 19.578 1 90.75 561 ALA B C 1
ATOM 10153 O O . ALA B 1 561 ? 7.699 -9.008 20.156 1 90.75 561 ALA B O 1
ATOM 10154 N N . ALA B 1 562 ? 9.359 -10.516 20.016 1 93.25 562 ALA B N 1
ATOM 10155 C CA . ALA B 1 562 ? 9.945 -10.102 21.281 1 93.25 562 ALA B CA 1
ATOM 10156 C C . ALA B 1 562 ? 10.734 -8.797 21.125 1 93.25 562 ALA B C 1
ATOM 10158 O O . ALA B 1 562 ? 10.766 -7.973 22.047 1 93.25 562 ALA B O 1
ATOM 10159 N N . LEU B 1 563 ? 11.258 -8.602 19.969 1 92.56 563 LEU B N 1
ATOM 10160 C CA . LEU B 1 563 ? 12.117 -7.441 19.75 1 92.56 563 LEU B CA 1
ATOM 10161 C C . LEU B 1 563 ? 11.289 -6.172 19.594 1 92.56 563 LEU B C 1
ATOM 10163 O O . LEU B 1 563 ? 11.781 -5.07 19.859 1 92.56 563 LEU B O 1
ATOM 10167 N N . ILE B 1 564 ? 10.031 -6.266 19.312 1 93.94 564 ILE B N 1
ATOM 10168 C CA . ILE B 1 564 ? 9.203 -5.09 19.078 1 93.94 564 ILE B CA 1
ATOM 10169 C C . ILE B 1 564 ? 9.023 -4.305 20.375 1 93.94 564 ILE B C 1
ATOM 10171 O O . ILE B 1 564 ? 9.352 -3.115 20.438 1 93.94 564 ILE B O 1
ATOM 10175 N N . PRO B 1 565 ? 8.57 -4.969 21.406 1 94.12 565 PRO B N 1
ATOM 10176 C CA . PRO B 1 565 ? 8.438 -4.199 22.656 1 94.12 565 PRO B CA 1
ATOM 10177 C C . PRO B 1 565 ? 9.781 -3.73 23.203 1 94.12 565 PRO B C 1
ATOM 10179 O O . PRO B 1 565 ? 9.859 -2.668 23.828 1 94.12 565 PRO B O 1
ATOM 10182 N N . VAL B 1 566 ? 10.812 -4.371 22.906 1 92.88 566 VAL B N 1
ATOM 10183 C CA . VAL B 1 566 ? 12.141 -3.963 23.359 1 92.88 566 VAL B CA 1
ATOM 10184 C C . VAL B 1 566 ? 12.578 -2.703 22.625 1 92.88 566 VAL B C 1
ATOM 10186 O O . VAL B 1 566 ? 13.07 -1.754 23.234 1 92.88 566 VAL B O 1
ATOM 10189 N N . CYS B 1 567 ? 12.305 -2.734 21.359 1 91.19 567 CYS B N 1
ATOM 10190 C CA . CYS B 1 567 ? 12.656 -1.558 20.578 1 91.19 567 CYS B CA 1
ATOM 10191 C C . CYS B 1 567 ? 11.828 -0.349 21 1 91.19 567 CYS B C 1
ATOM 10193 O O . CYS B 1 567 ? 12.352 0.763 21.094 1 91.19 567 CYS B O 1
ATOM 10195 N N . LEU B 1 568 ? 10.633 -0.588 21.312 1 90.25 568 LEU B N 1
ATOM 10196 C CA . LEU B 1 568 ? 9.773 0.509 21.734 1 90.25 568 LEU B CA 1
ATOM 10197 C C . LEU B 1 568 ? 10.203 1.035 23.094 1 90.25 568 LEU B C 1
AT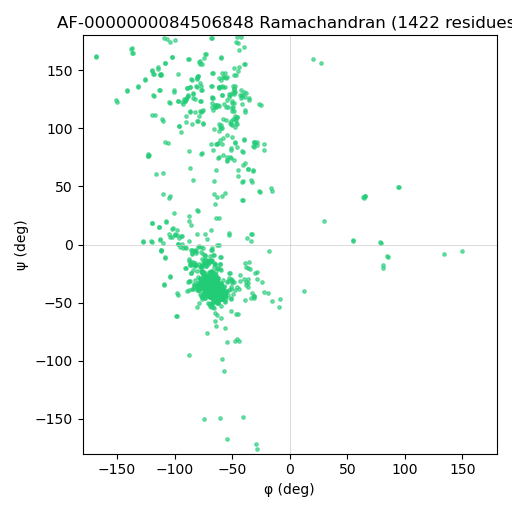OM 10199 O O . LEU B 1 568 ? 10.172 2.244 23.344 1 90.25 568 LEU B O 1
ATOM 10203 N N . GLY B 1 569 ? 10.617 0.127 23.969 1 87.62 569 GLY B N 1
ATOM 10204 C CA . GLY B 1 569 ? 11.125 0.543 25.266 1 87.62 569 GLY B CA 1
ATOM 10205 C C . GLY B 1 569 ? 12.414 1.336 25.188 1 87.62 569 GLY B C 1
ATOM 10206 O O . GLY B 1 569 ? 12.555 2.379 25.828 1 87.62 569 GLY B O 1
ATOM 10207 N N . ILE B 1 570 ? 13.234 0.922 24.281 1 86 570 ILE B N 1
ATOM 10208 C CA . ILE B 1 570 ? 14.523 1.592 24.125 1 86 570 ILE B CA 1
ATOM 10209 C C . ILE B 1 570 ? 14.312 2.959 23.469 1 86 570 ILE B C 1
ATOM 10211 O O . ILE B 1 570 ? 14.977 3.932 23.828 1 86 570 ILE B O 1
ATOM 10215 N N . GLN B 1 571 ? 13.43 3.008 22.625 1 82.56 571 GLN B N 1
ATOM 10216 C CA . GLN B 1 571 ? 13.125 4.277 21.969 1 82.56 571 GLN B CA 1
ATOM 10217 C C . GLN B 1 571 ? 12.602 5.301 22.984 1 82.56 571 GLN B C 1
ATOM 10219 O O . GLN B 1 571 ? 12.93 6.488 22.891 1 82.56 571 GLN B O 1
ATOM 10224 N N . CYS B 1 572 ? 11.82 4.844 23.859 1 79.31 572 CYS B N 1
ATOM 10225 C CA . CYS B 1 572 ? 11.297 5.746 24.891 1 79.31 572 CYS B CA 1
ATOM 10226 C C . CYS B 1 572 ? 12.422 6.277 25.766 1 79.31 572 CYS B C 1
ATOM 10228 O O . CYS B 1 572 ? 12.406 7.441 26.172 1 79.31 572 CYS B O 1
ATOM 10230 N N . ILE B 1 573 ? 13.453 5.48 25.938 1 77.19 573 ILE B N 1
ATOM 10231 C CA . ILE B 1 573 ? 14.57 5.859 26.797 1 77.19 573 ILE B CA 1
ATOM 10232 C C . ILE B 1 573 ? 15.477 6.848 26.078 1 77.19 573 ILE B C 1
ATOM 10234 O O . ILE B 1 573 ? 15.93 7.832 26.672 1 77.19 573 ILE B O 1
ATOM 10238 N N . ILE B 1 574 ? 15.602 6.605 24.844 1 73 574 ILE B N 1
ATOM 10239 C CA . ILE B 1 574 ? 16.547 7.41 24.078 1 73 574 ILE B CA 1
ATOM 10240 C C . ILE B 1 574 ? 15.945 8.781 23.797 1 73 574 ILE B C 1
ATOM 10242 O O . ILE B 1 574 ? 16.656 9.789 23.781 1 73 574 ILE B O 1
ATOM 10246 N N . HIS B 1 575 ? 14.625 8.805 23.641 1 70.19 575 HIS B N 1
ATOM 10247 C CA . HIS B 1 575 ? 13.977 10.086 23.375 1 70.19 575 HIS B CA 1
ATOM 10248 C C . HIS B 1 575 ? 14.086 11.008 24.594 1 70.19 575 HIS B C 1
ATOM 10250 O O . HIS B 1 575 ? 14.375 12.195 24.453 1 70.19 575 HIS B O 1
ATOM 10256 N N . SER B 1 576 ? 13.656 10.477 25.688 1 69.44 576 SER B N 1
ATOM 10257 C CA . SER B 1 576 ? 13.797 11.25 26.922 1 69.44 576 SER B CA 1
ATOM 10258 C C . SER B 1 576 ? 13.938 10.336 28.141 1 69.44 576 SER B C 1
ATOM 10260 O O . SER B 1 576 ? 13.234 9.336 28.25 1 69.44 576 SER B O 1
ATOM 10262 N N . LEU B 1 577 ? 15.008 10.672 28.703 1 72.88 577 LEU B N 1
ATOM 10263 C CA . LEU B 1 577 ? 15.109 9.93 29.953 1 72.88 577 LEU B CA 1
ATOM 10264 C C . LEU B 1 577 ? 13.812 10.047 30.766 1 72.88 577 LEU B C 1
ATOM 10266 O O . LEU B 1 577 ? 13.266 11.141 30.922 1 72.88 577 LEU B O 1
ATOM 10270 N N . PRO B 1 578 ? 13.25 8.938 31.031 1 80.5 578 PRO B N 1
ATOM 10271 C CA . PRO B 1 578 ? 11.977 8.953 31.766 1 80.5 578 PRO B CA 1
ATOM 10272 C C . PRO B 1 578 ? 12.008 9.836 33 1 80.5 578 PRO B C 1
ATOM 10274 O O . PRO B 1 578 ? 12.977 9.797 33.781 1 80.5 578 PRO B O 1
ATOM 10277 N N . ARG B 1 579 ? 11.062 10.695 33.156 1 76.94 579 ARG B N 1
ATOM 10278 C CA . ARG B 1 579 ? 11.039 11.695 34.219 1 76.94 579 ARG B CA 1
ATOM 10279 C C . ARG B 1 579 ? 9.977 11.352 35.25 1 76.94 579 ARG B C 1
ATOM 10281 O O . ARG B 1 579 ? 9.906 11.992 36.312 1 76.94 579 ARG B O 1
ATOM 10288 N N . ASP B 1 580 ? 9.156 10.414 34.906 1 83.81 580 ASP B N 1
ATOM 10289 C CA . ASP B 1 580 ? 8.078 10.109 35.844 1 83.81 580 ASP B CA 1
ATOM 10290 C C . ASP B 1 580 ? 7.898 8.602 36 1 83.81 580 ASP B C 1
ATOM 10292 O O . ASP B 1 580 ? 8.453 7.82 35.219 1 83.81 580 ASP B O 1
ATOM 10296 N N . ARG B 1 581 ? 7.18 8.32 37.031 1 85.75 581 ARG B N 1
ATOM 10297 C CA . ARG B 1 581 ? 6.934 6.922 37.375 1 85.75 581 ARG B CA 1
ATOM 10298 C C . ARG B 1 581 ? 6.133 6.227 36.281 1 85.75 581 ARG B C 1
ATOM 10300 O O . ARG B 1 581 ? 6.332 5.039 36.031 1 85.75 581 ARG B O 1
ATOM 10307 N N . TYR B 1 582 ? 5.281 6.93 35.688 1 88.25 582 TYR B N 1
ATOM 10308 C CA . TYR B 1 582 ? 4.477 6.348 34.594 1 88.25 582 TYR B CA 1
ATOM 10309 C C . TYR B 1 582 ? 5.359 5.891 33.438 1 88.25 582 TYR B C 1
ATOM 10311 O O . TYR B 1 582 ? 5.215 4.77 32.969 1 88.25 582 TYR B O 1
ATOM 10319 N N . GLN B 1 583 ? 6.234 6.621 33.031 1 88.25 583 GLN B N 1
ATOM 10320 C CA . GLN B 1 583 ? 7.109 6.281 31.922 1 88.25 583 GLN B CA 1
ATOM 10321 C C . GLN B 1 583 ? 8 5.094 32.25 1 88.25 583 GLN B C 1
ATOM 10323 O O . GLN B 1 583 ? 8.227 4.215 31.422 1 88.25 583 GLN B O 1
ATOM 10328 N N . TRP B 1 584 ? 8.453 5.102 33.469 1 88.81 584 TRP B N 1
ATOM 10329 C CA . TRP B 1 584 ? 9.289 3.977 33.875 1 88.81 584 TRP B CA 1
ATOM 10330 C C . TRP B 1 584 ? 8.484 2.684 33.906 1 88.81 584 TRP B C 1
ATOM 10332 O O . TRP B 1 584 ? 8.977 1.623 33.531 1 88.81 584 TRP B O 1
ATOM 10342 N N . ALA B 1 585 ? 7.309 2.779 34.406 1 90 585 ALA B N 1
ATOM 10343 C CA . ALA B 1 585 ? 6.469 1.587 34.469 1 90 585 ALA B CA 1
ATOM 10344 C C . ALA B 1 585 ? 6.148 1.052 33.094 1 90 585 ALA B C 1
ATOM 10346 O O . ALA B 1 585 ? 6.148 -0.162 32.875 1 90 585 ALA B O 1
ATOM 10347 N N . VAL B 1 586 ? 5.914 1.931 32.188 1 91.94 586 VAL B N 1
ATOM 10348 C CA . VAL B 1 586 ? 5.582 1.503 30.828 1 91.94 586 VAL B CA 1
ATOM 10349 C C . VAL B 1 586 ? 6.816 0.892 30.156 1 91.94 586 VAL B C 1
ATOM 10351 O O . VAL B 1 586 ? 6.727 -0.167 29.531 1 91.94 586 VAL B O 1
ATOM 10354 N N . ILE B 1 587 ? 7.969 1.461 30.375 1 92.38 587 ILE B N 1
ATOM 10355 C CA . ILE B 1 587 ? 9.203 0.967 29.781 1 92.38 587 ILE B CA 1
ATOM 10356 C C . ILE B 1 587 ? 9.555 -0.398 30.359 1 92.38 587 ILE B C 1
ATOM 10358 O O . ILE B 1 587 ? 9.898 -1.329 29.625 1 92.38 587 ILE B O 1
ATOM 10362 N N . THR B 1 588 ? 9.422 -0.46 31.625 1 92.5 588 THR B N 1
ATOM 10363 C CA . THR B 1 588 ? 9.742 -1.726 32.281 1 92.5 588 THR B CA 1
ATOM 10364 C C . THR B 1 588 ? 8.766 -2.816 31.844 1 92.5 588 THR B C 1
ATOM 10366 O O . THR B 1 588 ? 9.164 -3.959 31.609 1 92.5 588 THR B O 1
ATOM 10369 N N . SER B 1 589 ? 7.555 -2.471 31.781 1 94.31 589 SER B N 1
ATOM 10370 C CA . SER B 1 589 ? 6.566 -3.457 31.359 1 94.31 589 SER B CA 1
ATOM 10371 C C . SER B 1 589 ? 6.828 -3.922 29.938 1 94.31 589 SER B C 1
ATOM 10373 O O . SER B 1 589 ? 6.68 -5.105 29.625 1 94.31 589 SER B O 1
ATOM 10375 N N . ARG B 1 590 ? 7.199 -3.094 29.031 1 95.12 590 ARG B N 1
ATOM 10376 C CA . ARG B 1 590 ? 7.516 -3.457 27.656 1 95.12 590 ARG B CA 1
ATOM 10377 C C . ARG B 1 590 ? 8.75 -4.344 27.594 1 95.12 590 ARG B C 1
ATOM 10379 O O . ARG B 1 590 ? 8.789 -5.32 26.844 1 95.12 590 ARG B O 1
ATOM 10386 N N . LEU B 1 591 ? 9.719 -4.031 28.406 1 94.88 591 LEU B N 1
ATOM 10387 C CA . LEU B 1 591 ? 10.938 -4.836 28.438 1 94.88 591 LEU B CA 1
ATOM 10388 C C . LEU B 1 591 ? 10.664 -6.215 29.016 1 94.88 591 LEU B C 1
ATOM 10390 O O . LEU B 1 591 ? 11.219 -7.211 28.562 1 94.88 591 LEU B O 1
ATOM 10394 N N . VAL B 1 592 ? 9.781 -6.219 29.969 1 95.12 592 VAL B N 1
ATOM 10395 C CA . VAL B 1 592 ? 9.422 -7.5 30.562 1 95.12 592 VAL B CA 1
ATOM 10396 C C . VAL B 1 592 ? 8.68 -8.359 29.547 1 95.12 592 VAL B C 1
ATOM 10398 O O . VAL B 1 592 ? 8.938 -9.562 29.438 1 95.12 592 VAL B O 1
ATOM 10401 N N . LEU B 1 593 ? 7.797 -7.766 28.828 1 95.75 593 LEU B N 1
ATOM 10402 C CA . LEU B 1 593 ? 7.121 -8.523 27.766 1 95.75 593 LEU B CA 1
ATOM 10403 C C . LEU B 1 593 ? 8.125 -9.047 26.75 1 95.75 593 LEU B C 1
ATOM 10405 O O . LEU B 1 593 ? 8.039 -10.211 26.328 1 95.75 593 LEU B O 1
ATOM 10409 N N . GLY B 1 594 ? 9.039 -8.219 26.344 1 94.88 594 GLY B N 1
ATOM 10410 C CA . GLY B 1 594 ? 10.078 -8.656 25.406 1 94.88 594 GLY B CA 1
ATOM 10411 C C . GLY B 1 594 ? 10.898 -9.82 25.938 1 94.88 594 GLY B C 1
ATOM 10412 O O . GLY B 1 594 ? 11.18 -10.766 25.203 1 94.88 594 GLY B O 1
ATOM 10413 N N . LEU B 1 595 ? 11.148 -9.781 27.203 1 93.94 595 LEU B N 1
ATOM 10414 C CA . LEU B 1 595 ? 11.945 -10.836 27.828 1 93.94 595 LEU B CA 1
ATOM 10415 C C . LEU B 1 595 ? 11.133 -12.125 27.922 1 93.94 595 LEU B C 1
ATOM 10417 O O . LEU B 1 595 ? 11.664 -13.219 27.672 1 93.94 595 LEU B O 1
ATOM 10421 N N . ILE B 1 596 ? 9.891 -12.016 28.266 1 93.38 596 ILE B N 1
ATOM 10422 C CA . ILE B 1 596 ? 9.039 -13.195 28.375 1 93.38 596 ILE B CA 1
ATOM 10423 C C . ILE B 1 596 ? 8.922 -13.867 27.016 1 93.38 596 ILE B C 1
ATOM 10425 O O . ILE B 1 596 ? 9.039 -15.094 26.906 1 93.38 596 ILE B O 1
ATOM 10429 N N . LEU B 1 597 ? 8.734 -13.078 25.984 1 92.31 597 LEU B N 1
ATOM 10430 C CA . LEU B 1 597 ? 8.617 -13.641 24.641 1 92.31 597 LEU B CA 1
ATOM 10431 C C . LEU B 1 597 ? 9.953 -14.211 24.188 1 92.31 597 LEU B C 1
ATOM 10433 O O . LEU B 1 597 ? 9.992 -15.219 23.484 1 92.31 597 LEU B O 1
ATOM 10437 N N . ALA B 1 598 ? 11.031 -13.586 24.609 1 90.81 598 ALA B N 1
ATOM 10438 C CA . ALA B 1 598 ? 12.352 -14.109 24.266 1 90.81 598 ALA B CA 1
ATOM 10439 C C . ALA B 1 598 ? 12.625 -15.43 24.984 1 90.81 598 ALA B C 1
ATOM 10441 O O . ALA B 1 598 ? 13.273 -16.312 24.422 1 90.81 598 ALA B O 1
ATOM 10442 N N . LEU B 1 599 ? 12.102 -15.594 26.141 1 89.75 599 LEU B N 1
ATOM 10443 C CA . LEU B 1 599 ? 12.297 -16.828 26.891 1 89.75 599 LEU B CA 1
ATOM 10444 C C . LEU B 1 599 ? 11.547 -17.984 26.234 1 89.75 599 LEU B C 1
ATOM 10446 O O . LEU B 1 599 ? 11.945 -19.141 26.375 1 89.75 599 LEU B O 1
ATOM 10450 N N . LEU B 1 600 ? 10.555 -17.656 25.516 1 88.19 600 LEU B N 1
ATOM 10451 C CA . LEU B 1 600 ? 9.828 -18.719 24.812 1 88.19 600 LEU B CA 1
ATOM 10452 C C . LEU B 1 600 ? 10.68 -19.312 23.688 1 88.19 600 LEU B C 1
ATOM 10454 O O . LEU B 1 600 ? 10.375 -20.391 23.188 1 88.19 600 LEU B O 1
ATOM 10458 N N . LEU B 1 601 ? 11.75 -18.641 23.344 1 86.75 601 LEU B N 1
ATOM 10459 C CA . LEU B 1 601 ? 12.664 -19.188 22.344 1 86.75 601 LEU B CA 1
ATOM 10460 C C . LEU B 1 601 ? 13.375 -20.422 22.875 1 86.75 601 LEU B C 1
ATOM 10462 O O . LEU B 1 601 ? 13.906 -21.219 22.094 1 86.75 601 LEU B O 1
ATOM 10466 N N . PHE B 1 602 ? 13.289 -20.625 24.156 1 85.88 602 PHE B N 1
ATOM 10467 C CA . PHE B 1 602 ? 13.906 -21.812 24.734 1 85.88 602 PHE B CA 1
ATOM 10468 C C . PHE B 1 602 ? 13.102 -23.047 24.391 1 85.88 602 PHE B C 1
ATOM 10470 O O . PHE B 1 602 ? 13.594 -24.172 24.531 1 85.88 602 PHE B O 1
ATOM 10477 N N . LEU B 1 603 ? 11.977 -22.812 23.844 1 83.56 603 LEU B N 1
ATOM 10478 C CA . LEU B 1 603 ? 11.18 -23.953 23.391 1 83.56 603 LEU B CA 1
ATOM 10479 C C . LEU B 1 603 ? 11.812 -24.609 22.172 1 83.56 603 LEU B C 1
ATOM 10481 O O . LEU B 1 603 ? 11.469 -25.75 21.828 1 83.56 603 LEU B O 1
ATOM 10485 N N . ASN B 1 604 ? 12.742 -23.875 21.594 1 81.38 604 ASN B N 1
ATOM 10486 C CA . ASN B 1 604 ? 13.422 -24.438 20.438 1 81.38 604 ASN B CA 1
ATOM 10487 C C . ASN B 1 604 ? 14.5 -25.438 20.844 1 81.38 604 ASN B C 1
ATOM 10489 O O . ASN B 1 604 ? 15.078 -26.109 19.984 1 81.38 604 ASN B O 1
ATOM 10493 N N . LEU B 1 605 ? 14.633 -25.594 22.172 1 81.19 605 LEU B N 1
ATOM 10494 C CA . LEU B 1 605 ? 15.648 -26.531 22.625 1 81.19 605 LEU B CA 1
ATOM 10495 C C . LEU B 1 605 ? 15.094 -27.953 22.688 1 81.19 605 LEU B C 1
ATOM 10497 O O . LEU B 1 605 ? 14 -28.172 23.219 1 81.19 605 LEU B O 1
ATOM 10501 N N . GLY B 1 606 ? 15.656 -28.812 21.797 1 79.38 606 GLY B N 1
ATOM 10502 C CA . GLY B 1 606 ? 15.297 -30.219 21.734 1 79.38 606 GLY B CA 1
ATOM 10503 C C . GLY B 1 606 ? 16.234 -31.047 20.875 1 79.38 606 GLY B C 1
ATOM 10504 O O . GLY B 1 606 ? 16.953 -30.484 20.031 1 79.38 606 GLY B O 1
ATOM 10505 N N . LYS B 1 607 ? 16.141 -32.344 21.141 1 80.5 607 LYS B N 1
ATOM 10506 C CA . LYS B 1 607 ? 17.016 -33.25 20.391 1 80.5 607 LYS B CA 1
ATOM 10507 C C . LYS B 1 607 ? 16.594 -33.375 18.938 1 80.5 607 LYS B C 1
ATOM 10509 O O . LYS B 1 607 ? 17.422 -33.281 18.031 1 80.5 607 LYS B O 1
ATOM 10514 N N . TYR B 1 608 ? 15.242 -33.469 18.828 1 76.44 608 TYR B N 1
ATOM 10515 C CA . TYR B 1 608 ? 14.734 -33.625 17.469 1 76.44 608 TYR B CA 1
ATOM 10516 C C . TYR B 1 608 ? 14.117 -32.312 16.969 1 76.44 608 TYR B C 1
ATOM 10518 O O . TYR B 1 608 ? 13.203 -31.781 17.594 1 76.44 608 TYR B O 1
ATOM 10526 N N . GLN B 1 609 ? 14.664 -31.828 15.836 1 76.31 609 GLN B N 1
ATOM 10527 C CA . GLN B 1 609 ? 14.234 -30.562 15.258 1 76.31 609 GLN B CA 1
ATOM 10528 C C . GLN B 1 609 ? 13.359 -30.797 14.023 1 76.31 609 GLN B C 1
ATOM 10530 O O . GLN B 1 609 ? 13.57 -30.172 12.984 1 76.31 609 GLN B O 1
ATOM 10535 N N . GLU B 1 610 ? 12.523 -31.828 14.219 1 69.94 610 GLU B N 1
ATOM 10536 C CA . GLU B 1 610 ? 11.617 -32.125 13.117 1 69.94 610 GLU B CA 1
ATOM 10537 C C . GLU B 1 610 ? 10.156 -32 13.555 1 69.94 610 GLU B C 1
ATOM 10539 O O . GLU B 1 610 ? 9.844 -32.156 14.734 1 69.94 610 GLU B O 1
ATOM 10544 N N . PHE B 1 611 ? 9.359 -31.641 12.68 1 69.44 611 PHE B N 1
ATOM 10545 C CA . PHE B 1 611 ? 7.945 -31.438 12.969 1 69.44 611 PHE B CA 1
ATOM 10546 C C . PHE B 1 611 ? 7.262 -32.75 13.297 1 69.44 611 PHE B C 1
ATOM 10548 O O . PHE B 1 611 ? 6.434 -32.812 14.211 1 69.44 611 PHE B O 1
ATOM 10555 N N . TYR B 1 612 ? 7.656 -33.75 12.531 1 65.75 612 TYR B N 1
ATOM 10556 C CA . TYR B 1 612 ? 7.043 -35.062 12.812 1 65.75 612 TYR B CA 1
ATOM 10557 C C . TYR B 1 612 ? 8.086 -36.062 13.25 1 65.75 612 TYR B C 1
ATOM 10559 O O . TYR B 1 612 ? 9.102 -36.25 12.57 1 65.75 612 TYR B O 1
ATOM 10567 N N . VAL B 1 613 ? 7.996 -36.406 14.469 1 70.62 613 VAL B N 1
ATOM 10568 C CA . VAL B 1 613 ? 8.898 -37.406 15 1 70.62 613 VAL B CA 1
ATOM 10569 C C . VAL B 1 613 ? 8.102 -38.656 15.398 1 70.62 613 VAL B C 1
ATOM 10571 O O . VAL B 1 613 ? 6.887 -38.562 15.617 1 70.62 613 VAL B O 1
ATOM 10574 N N . SER B 1 614 ? 8.797 -39.812 15.359 1 63.25 614 SER B N 1
ATOM 10575 C CA . SER B 1 614 ? 8.164 -41.062 15.789 1 63.25 614 SER B CA 1
ATOM 10576 C C . SER B 1 614 ? 7.609 -40.938 17.203 1 63.25 614 SER B C 1
ATOM 10578 O O . SER B 1 614 ? 8.102 -40.125 18 1 63.25 614 SER B O 1
ATOM 10580 N N . ARG B 1 615 ? 6.43 -41.531 17.594 1 69.69 615 ARG B N 1
ATOM 10581 C CA . ARG B 1 615 ? 5.754 -41.5 18.891 1 69.69 615 ARG B CA 1
ATOM 10582 C C . ARG B 1 615 ? 6.703 -41.906 20.016 1 69.69 615 ARG B C 1
ATOM 10584 O O . ARG B 1 615 ? 6.559 -41.438 21.141 1 69.69 615 ARG B O 1
ATOM 10591 N N . LEU B 1 616 ? 7.715 -42.688 19.547 1 63.94 616 LEU B N 1
ATOM 10592 C CA . LEU B 1 616 ? 8.625 -43.188 20.578 1 63.94 616 LEU B CA 1
ATOM 10593 C C . LEU B 1 616 ? 9.547 -42.062 21.062 1 63.94 616 LEU B C 1
ATOM 10595 O O . LEU B 1 616 ? 10 -42.094 22.219 1 63.94 616 LEU B O 1
ATOM 10599 N N . VAL B 1 617 ? 9.742 -41.062 20.203 1 72.5 617 VAL B N 1
ATOM 10600 C CA . VAL B 1 617 ? 10.688 -40.031 20.547 1 72.5 617 VAL B CA 1
ATOM 10601 C C . VAL B 1 617 ? 9.969 -38.688 20.609 1 72.5 617 VAL B C 1
ATOM 10603 O O . VAL B 1 617 ? 10.609 -37.625 20.562 1 72.5 617 VAL B O 1
ATOM 10606 N N . ALA B 1 618 ? 8.711 -38.688 20.719 1 72.69 618 ALA B N 1
ATOM 10607 C CA . ALA B 1 618 ? 7.891 -37.469 20.688 1 72.69 618 ALA B CA 1
ATOM 10608 C C . ALA B 1 618 ? 8.242 -36.562 21.859 1 72.69 618 ALA B C 1
ATOM 10610 O O . ALA B 1 618 ? 8.148 -35.312 21.734 1 72.69 618 ALA B O 1
ATOM 10611 N N . ASN B 1 619 ? 8.672 -37.188 22.953 1 72.62 619 ASN B N 1
ATOM 10612 C CA . ASN B 1 619 ? 8.977 -36.406 24.141 1 72.62 619 ASN B CA 1
ATOM 10613 C C . ASN B 1 619 ? 10.305 -35.656 24 1 72.62 619 ASN B C 1
ATOM 10615 O O . ASN B 1 619 ? 10.586 -34.719 24.75 1 72.62 619 ASN B O 1
ATOM 10619 N N . GLN B 1 620 ? 11.078 -36.062 23.047 1 80.19 620 GLN B N 1
ATOM 10620 C CA . GLN B 1 620 ? 12.375 -35.438 22.859 1 80.19 620 GLN B CA 1
ATOM 10621 C C . GLN B 1 620 ? 12.32 -34.375 21.75 1 80.19 620 GLN B C 1
ATOM 10623 O O . GLN B 1 620 ? 13.336 -33.75 21.438 1 80.19 620 GLN B O 1
ATOM 10628 N N . ARG B 1 621 ? 11.133 -34.188 21.391 1 82.12 621 ARG B N 1
ATOM 10629 C CA . ARG B 1 621 ? 10.938 -33.188 20.344 1 82.12 621 ARG B CA 1
ATOM 10630 C C . ARG B 1 621 ? 10.984 -31.766 20.922 1 82.12 621 ARG B C 1
ATOM 10632 O O . ARG B 1 621 ? 10.578 -31.547 22.062 1 82.12 621 ARG B O 1
ATOM 10639 N N . ALA B 1 622 ? 11.547 -30.875 20.094 1 83.31 622 ALA B N 1
ATOM 10640 C CA . ALA B 1 622 ? 11.57 -29.469 20.516 1 83.31 622 ALA B CA 1
ATOM 10641 C C . ALA B 1 622 ? 10.156 -28.953 20.766 1 83.31 622 ALA B C 1
ATOM 10643 O O . ALA B 1 622 ? 9.227 -29.281 20.031 1 83.31 622 ALA B O 1
ATOM 10644 N N . GLY B 1 623 ? 9.961 -28.234 21.812 1 79.44 623 GLY B N 1
ATOM 10645 C CA . GLY B 1 623 ? 8.672 -27.734 22.25 1 79.44 623 GLY B CA 1
ATOM 10646 C C . GLY B 1 623 ? 8.008 -26.828 21.234 1 79.44 623 GLY B C 1
ATOM 10647 O O . GLY B 1 623 ? 6.781 -26.703 21.203 1 79.44 623 GLY B O 1
ATOM 10648 N N . VAL B 1 624 ? 8.812 -26.297 20.375 1 79.75 624 VAL B N 1
ATOM 10649 C CA . VAL B 1 624 ? 8.273 -25.344 19.406 1 79.75 624 VAL B CA 1
ATOM 10650 C C . VAL B 1 624 ? 7.355 -26.062 18.422 1 79.75 624 VAL B C 1
ATOM 10652 O O . VAL B 1 624 ? 6.336 -25.516 18 1 79.75 624 VAL B O 1
ATOM 10655 N N . PHE B 1 625 ? 7.586 -27.281 18.156 1 78.25 625 PHE B N 1
ATOM 10656 C CA . PHE B 1 625 ? 6.781 -28.031 17.203 1 78.25 625 PHE B CA 1
ATOM 10657 C C . PHE B 1 625 ? 5.453 -28.453 17.812 1 78.25 625 PHE B C 1
ATOM 10659 O O . PHE B 1 625 ? 4.441 -28.562 17.109 1 78.25 625 PHE B O 1
ATOM 10666 N N . LEU B 1 626 ? 5.52 -28.609 19.109 1 78.12 626 LEU B N 1
ATOM 10667 C CA . LEU B 1 626 ? 4.258 -28.875 19.781 1 78.12 626 LEU B CA 1
ATOM 10668 C C . LEU B 1 626 ? 3.361 -27.641 19.766 1 78.12 626 LEU B C 1
ATOM 10670 O O . LEU B 1 626 ? 2.145 -27.75 19.609 1 78.12 626 LEU B O 1
ATOM 10674 N N . TRP B 1 627 ? 4.047 -26.656 19.875 1 82.38 627 TRP B N 1
ATOM 10675 C CA . TRP B 1 627 ? 3.344 -25.375 19.859 1 82.38 627 TRP B CA 1
ATOM 10676 C C . TRP B 1 627 ? 2.752 -25.094 18.484 1 82.38 627 TRP B C 1
ATOM 10678 O O . TRP B 1 627 ? 1.629 -24.609 18.375 1 82.38 627 TRP B O 1
ATOM 10688 N N . LEU B 1 628 ? 3.424 -25.469 17.484 1 78.5 628 LEU B N 1
ATOM 10689 C CA . LEU B 1 628 ? 2.994 -25.281 16.109 1 78.5 628 LEU B CA 1
ATOM 10690 C C . LEU B 1 628 ? 1.855 -26.234 15.75 1 78.5 628 LEU B C 1
ATOM 10692 O O . LEU B 1 628 ? 0.902 -25.844 15.078 1 78.5 628 LEU B O 1
ATOM 10696 N N . GLU B 1 629 ? 1.96 -27.422 16.266 1 76.06 629 GLU B N 1
ATOM 10697 C CA . GLU B 1 629 ? 0.935 -28.422 15.992 1 76.06 629 GLU B CA 1
ATOM 10698 C C . GLU B 1 629 ? -0.38 -28.062 16.672 1 76.06 629 GLU B C 1
ATOM 10700 O O . GLU B 1 629 ? -1.458 -28.359 16.156 1 76.06 629 GLU B O 1
ATOM 10705 N N . ALA B 1 630 ? -0.238 -27.375 17.812 1 81.25 630 ALA B N 1
ATOM 10706 C CA . ALA B 1 630 ? -1.425 -27 18.578 1 81.25 630 ALA B CA 1
ATOM 10707 C C . ALA B 1 630 ? -2.002 -25.672 18.062 1 81.25 630 ALA B C 1
ATOM 10709 O O . ALA B 1 630 ? -3.055 -25.234 18.531 1 81.25 630 ALA B O 1
ATOM 10710 N N . PHE B 1 631 ? -1.44 -24.953 17.141 1 87.38 631 PHE B N 1
ATOM 10711 C CA . PHE B 1 631 ? -1.875 -23.719 16.531 1 87.38 631 PHE B CA 1
ATOM 10712 C C . PHE B 1 631 ? -1.924 -22.594 17.562 1 87.38 631 PHE B C 1
ATOM 10714 O O . PHE B 1 631 ? -2.818 -21.75 17.516 1 87.38 631 PHE B O 1
ATOM 10721 N N . TRP B 1 632 ? -0.892 -22.562 18.469 1 88.81 632 TRP B N 1
ATOM 10722 C CA . TRP B 1 632 ? -0.971 -21.609 19.562 1 88.81 632 TRP B CA 1
ATOM 10723 C C . TRP B 1 632 ? 0.106 -20.531 19.438 1 88.81 632 TRP B C 1
ATOM 10725 O O . TRP B 1 632 ? 0.204 -19.641 20.281 1 88.81 632 TRP B O 1
ATOM 10735 N N . VAL B 1 633 ? 0.836 -20.547 18.406 1 88.06 633 VAL B N 1
ATOM 10736 C CA . VAL B 1 633 ? 1.945 -19.594 18.312 1 88.06 633 VAL B CA 1
ATOM 10737 C C . VAL B 1 633 ? 1.405 -18.172 18.188 1 88.06 633 VAL B C 1
ATOM 10739 O O . VAL B 1 633 ? 1.729 -17.312 19 1 88.06 633 VAL B O 1
ATOM 10742 N N . LEU B 1 634 ? 0.496 -17.922 17.266 1 91.44 634 LEU B N 1
ATOM 10743 C CA . LEU B 1 634 ? -0.009 -16.578 17.031 1 91.44 634 LEU B CA 1
ATOM 10744 C C . LEU B 1 634 ? -0.943 -16.125 18.141 1 91.44 634 LEU B C 1
ATOM 10746 O O . LEU B 1 634 ? -0.877 -14.984 18.594 1 91.44 634 LEU B O 1
ATOM 10750 N N . PRO B 1 635 ? -1.71 -17.031 18.703 1 93.31 635 PRO B N 1
ATOM 10751 C CA . PRO B 1 635 ? -2.539 -16.625 19.844 1 93.31 635 PRO B CA 1
ATOM 10752 C C . PRO B 1 635 ? -1.714 -16.266 21.078 1 93.31 635 PRO B C 1
ATOM 10754 O O . PRO B 1 635 ? -2.084 -15.359 21.828 1 93.31 635 PRO B O 1
ATOM 10757 N N . THR B 1 636 ? -0.614 -16.984 21.266 1 92.62 636 THR B N 1
ATOM 10758 C CA . THR B 1 636 ? 0.241 -16.672 22.391 1 92.62 636 THR B CA 1
ATOM 10759 C C . THR B 1 636 ? 0.836 -15.266 22.25 1 92.62 636 THR B C 1
ATOM 10761 O O . THR B 1 636 ? 0.877 -14.508 23.219 1 92.62 636 THR B O 1
ATOM 10764 N N . ILE B 1 637 ? 1.246 -14.945 21.109 1 93.31 637 ILE B N 1
ATOM 10765 C CA . ILE B 1 637 ? 1.79 -13.617 20.859 1 93.31 637 ILE B CA 1
ATOM 10766 C C . ILE B 1 637 ? 0.693 -12.57 21.031 1 93.31 637 ILE B C 1
ATOM 10768 O O . ILE B 1 637 ? 0.912 -11.523 21.672 1 93.31 637 ILE B O 1
ATOM 10772 N N . ALA B 1 638 ? -0.467 -12.883 20.562 1 95.69 638 ALA B N 1
ATOM 10773 C CA . ALA B 1 638 ? -1.59 -11.953 20.672 1 95.69 638 ALA B CA 1
ATOM 10774 C C . ALA B 1 638 ? -1.97 -11.719 22.141 1 95.69 638 ALA B C 1
ATOM 10776 O O . ALA B 1 638 ? -2.258 -10.594 22.547 1 95.69 638 ALA B O 1
ATOM 10777 N N . ILE B 1 639 ? -1.941 -12.766 22.906 1 95.56 639 ILE B N 1
ATOM 10778 C CA . ILE B 1 639 ? -2.275 -12.656 24.328 1 95.56 639 ILE B CA 1
ATOM 10779 C C . ILE B 1 639 ? -1.216 -11.82 25.047 1 95.56 639 ILE B C 1
ATOM 10781 O O . ILE B 1 639 ? -1.543 -10.977 25.891 1 95.56 639 ILE B O 1
ATOM 10785 N N . GLY B 1 640 ? 0.043 -12.062 24.656 1 95.88 640 GLY B N 1
ATOM 10786 C CA . GLY B 1 640 ? 1.101 -11.25 25.234 1 95.88 640 GLY B CA 1
ATOM 10787 C C . GLY B 1 640 ? 0.925 -9.766 24.953 1 95.88 640 GLY B C 1
ATOM 10788 O O . GLY B 1 640 ? 1.004 -8.945 25.875 1 95.88 640 GLY B O 1
ATOM 10789 N N . TYR B 1 641 ? 0.623 -9.43 23.797 1 96.62 641 TYR B N 1
ATOM 10790 C CA . TYR B 1 641 ? 0.442 -8.031 23.438 1 96.62 641 TYR B CA 1
ATOM 10791 C C . TYR B 1 641 ? -0.854 -7.477 24.016 1 96.62 641 TYR B C 1
ATOM 10793 O O . TYR B 1 641 ? -0.937 -6.293 24.344 1 96.62 641 TYR B O 1
ATOM 10801 N N . ALA B 1 642 ? -1.852 -8.336 24.141 1 95.94 642 ALA B N 1
ATOM 10802 C CA . ALA B 1 642 ? -3.1 -7.902 24.766 1 95.94 642 ALA B CA 1
ATOM 10803 C C . ALA B 1 642 ? -2.887 -7.547 26.234 1 95.94 642 ALA B C 1
ATOM 10805 O O . ALA B 1 642 ? -3.404 -6.535 26.719 1 95.94 642 ALA B O 1
ATOM 10806 N N . VAL B 1 643 ? -2.121 -8.32 26.859 1 95.88 643 VAL B N 1
ATOM 10807 C CA . VAL B 1 643 ? -1.815 -8.07 28.266 1 95.88 643 VAL B CA 1
ATOM 10808 C C . VAL B 1 643 ? -1.035 -6.762 28.391 1 95.88 643 VAL B C 1
ATOM 10810 O O . VAL B 1 643 ? -1.323 -5.945 29.266 1 95.88 643 VAL B O 1
ATOM 10813 N N . GLN B 1 644 ? -0.123 -6.602 27.516 1 95.88 644 GLN B N 1
ATOM 10814 C CA . GLN B 1 644 ? 0.643 -5.359 27.547 1 95.88 644 GLN B CA 1
ATOM 10815 C C . GLN B 1 644 ? -0.251 -4.156 27.25 1 95.88 644 GLN B C 1
ATOM 10817 O O . GLN B 1 644 ? -0.114 -3.109 27.891 1 95.88 644 GLN B O 1
ATOM 10822 N N . PHE B 1 645 ? -1.106 -4.309 26.344 1 93.31 645 PHE B N 1
ATOM 10823 C CA . PHE B 1 645 ? -2.049 -3.254 25.984 1 93.31 645 PHE B CA 1
ATOM 10824 C C . PHE B 1 645 ? -2.928 -2.885 27.172 1 93.31 645 PHE B C 1
ATOM 10826 O O . PHE B 1 645 ? -3.078 -1.704 27.5 1 93.31 645 PHE B O 1
ATOM 10833 N N . LEU B 1 646 ? -3.441 -3.801 27.875 1 93.25 646 LEU B N 1
ATOM 10834 C CA . LEU B 1 646 ? -4.297 -3.568 29.031 1 93.25 646 LEU B CA 1
ATOM 10835 C C . LEU B 1 646 ? -3.498 -2.971 30.188 1 93.25 646 LEU B C 1
ATOM 10837 O O . LEU B 1 646 ? -3.986 -2.084 30.891 1 93.25 646 LEU B O 1
ATOM 10841 N N . LEU B 1 647 ? -2.299 -3.42 30.281 1 94.31 647 LEU B N 1
ATOM 10842 C CA . LEU B 1 647 ? -1.44 -2.887 31.328 1 94.31 647 LEU B CA 1
ATOM 10843 C C . LEU B 1 647 ? -1.151 -1.407 31.109 1 94.31 647 LEU B C 1
ATOM 10845 O O . LEU B 1 647 ? -1.157 -0.613 32.031 1 94.31 647 LEU B O 1
ATOM 10849 N N . GLU B 1 648 ? -0.929 -1.065 29.922 1 92.81 648 GLU B N 1
ATOM 10850 C CA . GLU B 1 648 ? -0.646 0.337 29.641 1 92.81 648 GLU B CA 1
ATOM 10851 C C . GLU B 1 648 ? -1.878 1.208 29.859 1 92.81 648 GLU B C 1
ATOM 10853 O O . GLU B 1 648 ? -1.762 2.355 30.297 1 92.81 648 GLU B O 1
ATOM 10858 N N . ILE B 1 649 ? -3.023 0.681 29.641 1 90.75 649 ILE B N 1
ATOM 10859 C CA . ILE B 1 649 ? -4.258 1.413 29.891 1 90.75 649 ILE B CA 1
ATOM 10860 C C . ILE B 1 649 ? -4.453 1.593 31.391 1 90.75 649 ILE B C 1
ATOM 10862 O O . ILE B 1 649 ? -4.824 2.674 31.859 1 90.75 649 ILE B O 1
ATOM 10866 N N . ILE B 1 650 ? -4.137 0.597 32.125 1 92.06 650 ILE B N 1
ATOM 10867 C CA . ILE B 1 650 ? -4.277 0.65 33.594 1 92.06 650 ILE B CA 1
ATOM 10868 C C . ILE B 1 650 ? -3.275 1.646 34.156 1 92.06 650 ILE B C 1
ATOM 10870 O O . ILE B 1 650 ? -3.615 2.438 35.062 1 92.06 650 ILE B O 1
ATOM 10874 N N . LEU B 1 651 ? -2.084 1.62 33.656 1 91.44 651 LEU B N 1
ATOM 10875 C CA . LEU B 1 651 ? -1.059 2.547 34.125 1 91.44 651 LEU B CA 1
ATOM 10876 C C . LEU B 1 651 ? -1.434 3.986 33.781 1 91.44 651 LEU B C 1
ATOM 10878 O O . LEU B 1 651 ? -1.164 4.902 34.562 1 91.44 651 LEU B O 1
ATOM 10882 N N . ALA B 1 652 ? -1.987 4.176 32.625 1 89.56 652 ALA B N 1
ATOM 10883 C CA . ALA B 1 652 ? -2.432 5.516 32.281 1 89.56 652 ALA B CA 1
ATOM 10884 C C . ALA B 1 652 ? -3.527 6.008 33.219 1 89.56 652 ALA B C 1
ATOM 10886 O O . ALA B 1 652 ? -3.582 7.195 33.562 1 89.56 652 ALA B O 1
ATOM 10887 N N . TYR B 1 653 ? -4.355 5.074 33.656 1 89.69 653 TYR B N 1
ATOM 10888 C CA . TYR B 1 653 ? -5.406 5.418 34.594 1 89.69 653 TYR B CA 1
ATOM 10889 C C . TYR B 1 653 ? -4.809 5.844 35.938 1 89.69 653 TYR B C 1
ATOM 10891 O O . TYR B 1 653 ? -5.223 6.852 36.5 1 89.69 653 TYR B O 1
ATOM 10899 N N . PHE B 1 654 ? -3.822 5.207 36.375 1 88.5 654 PHE B N 1
ATOM 10900 C CA . PHE B 1 654 ? -3.184 5.535 37.625 1 88.5 654 PHE B CA 1
ATOM 10901 C C . PHE B 1 654 ? -2.393 6.832 37.531 1 88.5 654 PHE B C 1
ATOM 10903 O O . PHE B 1 654 ? -2.305 7.598 38.5 1 88.5 654 PHE B O 1
ATOM 10910 N N . ALA B 1 655 ? -1.839 7.055 36.406 1 87.62 655 ALA B N 1
ATOM 10911 C CA . ALA B 1 655 ? -1.115 8.305 36.188 1 87.62 655 ALA B CA 1
ATOM 10912 C C . ALA B 1 655 ? -2.062 9.5 36.25 1 87.62 655 ALA B C 1
ATOM 10914 O O . ALA B 1 655 ? -1.73 10.539 36.812 1 87.62 655 ALA B O 1
ATOM 10915 N N . LYS B 1 656 ? -3.193 9.344 35.625 1 86.75 656 LYS B N 1
ATOM 10916 C CA . LYS B 1 656 ? -4.191 10.414 35.688 1 86.75 656 LYS B CA 1
ATOM 10917 C C . LYS B 1 656 ? -4.648 10.664 37.125 1 86.75 656 LYS B C 1
ATOM 10919 O O . LYS B 1 656 ? -4.738 11.82 37.562 1 86.75 656 LYS B O 1
ATOM 10924 N N . LYS B 1 657 ? -4.922 9.656 37.875 1 86.06 657 LYS B N 1
ATOM 10925 C CA . LYS B 1 657 ? -5.375 9.789 39.25 1 86.06 657 LYS B CA 1
ATOM 10926 C C . LYS B 1 657 ? -4.301 10.43 40.125 1 86.06 657 LYS B C 1
ATOM 10928 O O . LYS B 1 657 ? -4.609 11.227 41.031 1 86.06 657 LYS B O 1
ATOM 10933 N N . ALA B 1 658 ? -3.088 10.102 39.844 1 84.75 658 ALA B N 1
ATOM 10934 C CA . ALA B 1 658 ? -1.981 10.672 40.594 1 84.75 658 ALA B CA 1
ATOM 10935 C C . ALA B 1 658 ? -1.836 12.164 40.312 1 84.75 658 ALA B C 1
ATOM 10937 O O . ALA B 1 658 ? -1.546 12.945 41.25 1 84.75 658 ALA B O 1
ATOM 10938 N N . THR B 1 659 ? -2.004 12.539 39.094 1 83.69 659 THR B N 1
ATOM 10939 C CA . THR B 1 659 ? -1.897 13.945 38.75 1 83.69 659 THR B CA 1
ATOM 10940 C C . THR B 1 659 ? -3.059 14.742 39.344 1 83.69 659 THR B C 1
ATOM 10942 O O . THR B 1 659 ? -2.881 15.883 39.781 1 83.69 659 THR B O 1
ATOM 10945 N N . GLU B 1 660 ? -4.191 14.141 39.375 1 83.69 660 GLU B N 1
ATOM 10946 C CA . GLU B 1 660 ? -5.348 14.805 39.969 1 83.69 660 GLU B CA 1
ATOM 10947 C C . GLU B 1 660 ? -5.188 14.961 41.469 1 83.69 660 GLU B C 1
ATOM 10949 O O . GLU B 1 660 ? -5.578 15.984 42.031 1 83.69 660 GLU B O 1
ATOM 10954 N N . ARG B 1 661 ? -4.625 14.062 42.062 1 80.25 661 ARG B N 1
ATOM 10955 C CA . ARG B 1 661 ? -4.367 14.141 43.5 1 80.25 661 ARG B CA 1
ATOM 10956 C C . ARG B 1 661 ? -3.334 15.219 43.812 1 80.25 661 ARG B C 1
ATOM 10958 O O . ARG B 1 661 ? -3.467 15.945 44.812 1 80.25 661 ARG B O 1
ATOM 10965 N N . ALA B 1 662 ? -2.355 15.273 43 1 79.44 662 ALA B N 1
ATOM 10966 C CA . ALA B 1 662 ? -1.319 16.281 43.188 1 79.44 662 ALA B CA 1
ATOM 10967 C C . ALA B 1 662 ? -1.89 17.688 43.031 1 79.44 662 ALA B C 1
ATOM 10969 O O . ALA B 1 662 ? -1.49 18.625 43.719 1 79.44 662 ALA B O 1
ATOM 10970 N N . ASP B 1 663 ? -2.814 17.797 42.094 1 77.31 663 ASP B N 1
ATOM 10971 C CA . ASP B 1 663 ? -3.465 19.094 41.875 1 77.31 663 ASP B CA 1
ATOM 10972 C C . ASP B 1 663 ? -4.312 19.484 43.094 1 77.31 663 ASP B C 1
ATOM 10974 O O . ASP B 1 663 ? -4.316 20.641 43.5 1 77.31 663 ASP B O 1
ATOM 10978 N N . ILE B 1 664 ? -4.949 18.531 43.688 1 75.44 664 ILE B N 1
ATOM 10979 C CA . ILE B 1 664 ? -5.785 18.781 44.844 1 75.44 664 ILE B CA 1
ATOM 10980 C C . ILE B 1 664 ? -4.906 19.172 46.031 1 75.44 664 ILE B C 1
ATOM 10982 O O . ILE B 1 664 ? -5.242 20.094 46.781 1 75.44 664 ILE B O 1
ATOM 10986 N N . GLN B 1 665 ? -3.809 18.594 46.125 1 73.62 665 GLN B N 1
ATOM 10987 C CA . GLN B 1 665 ? -2.896 18.891 47.219 1 73.62 665 GLN B CA 1
ATOM 10988 C C . GLN B 1 665 ? -2.266 20.266 47.062 1 73.62 665 GLN B C 1
ATOM 10990 O O . GLN B 1 665 ? -2.113 21 48.031 1 73.62 665 GLN B O 1
ATOM 10995 N N . ALA B 1 666 ? -1.971 20.578 45.875 1 75.19 666 ALA B N 1
ATOM 10996 C CA . ALA B 1 666 ? -1.387 21.891 45.594 1 75.19 666 ALA B CA 1
ATOM 10997 C C . ALA B 1 666 ? -2.393 23 45.875 1 75.19 666 ALA B C 1
ATOM 10999 O O . ALA B 1 666 ? -2.035 24.062 46.406 1 75.19 666 ALA B O 1
ATOM 11000 N N . LYS B 1 667 ? -3.58 22.781 45.531 1 72.56 667 LYS B N 1
ATOM 11001 C CA . LYS B 1 667 ? -4.637 23.75 45.781 1 72.56 667 LYS B CA 1
ATOM 11002 C C . LYS B 1 667 ? -4.906 23.891 47.281 1 72.56 667 LYS B C 1
ATOM 11004 O O . LYS B 1 667 ? -5.145 24.984 47.781 1 72.56 667 LYS B O 1
ATOM 11009 N N . ALA B 1 668 ? -4.805 22.812 47.938 1 74.06 668 ALA B N 1
ATOM 11010 C CA . ALA B 1 668 ? -4.988 22.828 49.375 1 74.06 668 ALA B CA 1
ATOM 11011 C C . ALA B 1 668 ? -3.844 23.578 50.062 1 74.06 668 ALA B C 1
ATOM 11013 O O . ALA B 1 668 ? -4.07 24.344 51 1 74.06 668 ALA B O 1
ATOM 11014 N N . GLU B 1 669 ? -2.707 23.391 49.562 1 73.25 669 GLU B N 1
ATOM 11015 C CA . GLU B 1 669 ? -1.549 24.062 50.125 1 73.25 669 GLU B CA 1
ATOM 11016 C C . GLU B 1 669 ? -1.577 25.562 49.812 1 73.25 669 GLU B C 1
ATOM 11018 O O . GLU B 1 669 ? -1.219 26.391 50.656 1 73.25 669 GLU B O 1
ATOM 11023 N N . ALA B 1 670 ? -2.012 25.797 48.625 1 71.06 670 ALA B N 1
ATOM 11024 C CA . ALA B 1 670 ? -2.166 27.203 48.25 1 71.06 670 ALA B CA 1
ATOM 11025 C C . ALA B 1 670 ? -3.256 27.875 49.062 1 71.06 670 ALA B C 1
ATOM 11027 O O . ALA B 1 670 ? -3.123 29.047 49.438 1 71.06 670 ALA B O 1
ATOM 11028 N N . GLY B 1 671 ? -4.219 27.125 49.375 1 68.88 671 GLY B N 1
ATOM 11029 C CA . GLY B 1 671 ? -5.262 27.625 50.25 1 68.88 671 GLY B CA 1
ATOM 11030 C C . GLY B 1 671 ? -4.781 27.859 51.656 1 68.88 671 GLY B C 1
ATOM 11031 O O . GLY B 1 671 ? -5.121 28.875 52.281 1 68.88 671 GLY B O 1
ATOM 11032 N N . VAL B 1 672 ? -3.971 27.047 52.031 1 68.94 672 VAL B N 1
ATOM 11033 C CA . VAL B 1 672 ? -3.436 27.188 53.406 1 68.94 672 VAL B CA 1
ATOM 11034 C C . VAL B 1 672 ? -2.455 28.344 53.469 1 68.94 672 VAL B C 1
ATOM 11036 O O . VAL B 1 672 ? -2.441 29.109 54.438 1 68.94 672 VAL B O 1
ATOM 11039 N N . ARG B 1 673 ? -1.728 28.484 52.438 1 66.06 673 ARG B N 1
ATOM 11040 C CA . ARG B 1 673 ? -0.778 29.594 52.375 1 66.06 673 ARG B CA 1
ATOM 11041 C C . ARG B 1 673 ? -1.504 30.922 52.312 1 66.06 673 ARG B C 1
ATOM 11043 O O . ARG B 1 673 ? -1.091 31.891 52.969 1 66.06 673 ARG B O 1
ATOM 11050 N N . THR B 1 674 ? -2.514 30.875 51.531 1 67.25 674 THR B N 1
ATOM 11051 C CA . THR B 1 674 ? -3.312 32.094 51.438 1 67.25 674 THR B CA 1
ATOM 11052 C C . THR B 1 674 ? -4.004 32.375 52.781 1 67.25 674 THR B C 1
ATOM 11054 O O . THR B 1 674 ? -4.078 33.5 53.219 1 67.25 674 THR B O 1
ATOM 11057 N N . SER B 1 675 ? -4.418 31.359 53.406 1 66.38 675 SER B N 1
ATOM 11058 C CA . SER B 1 675 ? -5.039 31.531 54.719 1 66.38 675 SER B CA 1
ATOM 11059 C C . SER B 1 675 ? -4.008 31.938 55.781 1 66.38 675 SER B C 1
ATOM 11061 O O . SER B 1 675 ? -4.293 32.75 56.625 1 66.38 675 SER B O 1
ATOM 11063 N N . ALA B 1 676 ? -2.887 31.469 55.594 1 65.19 676 ALA B N 1
ATOM 11064 C CA . ALA B 1 676 ? -1.809 31.828 56.531 1 65.19 676 ALA B CA 1
ATOM 11065 C C . ALA B 1 676 ? -1.327 33.25 56.281 1 65.19 676 ALA B C 1
ATOM 11067 O O . ALA B 1 676 ? -0.977 33.969 57.219 1 65.19 676 ALA B O 1
ATOM 11068 N N . MET B 1 677 ? -1.386 33.594 55.031 1 64.56 677 MET B N 1
ATOM 11069 C CA . MET B 1 677 ? -1.029 34.969 54.688 1 64.56 677 MET B CA 1
ATOM 11070 C C . MET B 1 677 ? -2.09 35.938 55.188 1 64.56 677 MET B C 1
ATOM 11072 O O . MET B 1 677 ? -1.763 37.031 55.625 1 64.56 677 MET B O 1
ATOM 11076 N N . VAL B 1 678 ? -3.262 35.5 55.094 1 62.66 678 VAL B N 1
ATOM 11077 C CA . VAL B 1 678 ? -4.355 36.312 55.594 1 62.66 678 VAL B CA 1
ATOM 11078 C C . VAL B 1 678 ? -4.293 36.406 57.125 1 62.66 678 VAL B C 1
ATOM 11080 O O . VAL B 1 678 ? -4.473 37.5 57.688 1 62.66 678 VAL B O 1
ATOM 11083 N N . ILE B 1 679 ? -3.898 35.438 57.688 1 60.94 679 ILE B N 1
ATOM 11084 C CA . ILE B 1 679 ? -3.777 35.438 59.156 1 60.94 679 ILE B CA 1
ATOM 11085 C C . ILE B 1 679 ? -2.498 36.156 59.562 1 60.94 679 ILE B C 1
ATOM 11087 O O . ILE B 1 679 ? -2.498 36.938 60.5 1 60.94 679 ILE B O 1
ATOM 11091 N N . GLY B 1 680 ? -1.506 36 58.75 1 57.53 680 GLY B N 1
ATOM 11092 C CA . GLY B 1 680 ? -0.273 36.719 59.031 1 57.53 680 GLY B CA 1
ATOM 11093 C C . GLY B 1 680 ? -0.369 38.219 58.75 1 57.53 680 GLY B C 1
ATOM 11094 O O . GLY B 1 680 ? 0.2 39.031 59.469 1 57.53 680 GLY B O 1
ATOM 11095 N N . GLY B 1 681 ? -1.054 38.531 57.688 1 54.78 681 GLY B N 1
ATOM 11096 C CA . GLY B 1 681 ? -1.338 39.938 57.406 1 54.78 681 GLY B CA 1
ATOM 11097 C C . GLY B 1 681 ? -2.24 40.562 58.438 1 54.78 681 GLY B C 1
ATOM 11098 O O . GLY B 1 681 ? -2.08 41.75 58.75 1 54.78 681 GLY B O 1
ATOM 11099 N N . GLY B 1 682 ? -3.078 39.844 58.938 1 52.12 682 GLY B N 1
ATOM 11100 C CA . GLY B 1 682 ? -3.895 40.344 60.031 1 52.12 682 GLY B CA 1
ATOM 11101 C C . GLY B 1 682 ? -3.096 40.625 61.312 1 52.12 682 GLY B C 1
ATOM 11102 O O . GLY B 1 682 ? -3.381 41.562 62.031 1 52.12 682 GLY B O 1
ATOM 11103 N N . GLU B 1 683 ? -2.082 39.875 61.438 1 52.06 683 GLU B N 1
ATOM 11104 C CA . GLU B 1 683 ? -1.244 40.156 62.594 1 52.06 683 GLU B CA 1
ATOM 11105 C C . GLU B 1 683 ? -0.359 41.375 62.375 1 52.06 683 GLU B C 1
ATOM 11107 O O . GLU B 1 683 ? -0.097 42.125 63.312 1 52.06 683 GLU B O 1
ATOM 11112 N N . ILE B 1 684 ? 0.102 41.625 61.156 1 50 684 ILE B N 1
ATOM 11113 C CA . ILE B 1 684 ? 0.877 42.812 60.906 1 50 684 ILE B CA 1
ATOM 11114 C C . ILE B 1 684 ? -0.034 44.062 60.969 1 50 684 ILE B C 1
ATOM 11116 O O . ILE B 1 684 ? 0.357 45.094 61.5 1 50 684 ILE B O 1
ATOM 11120 N N . LEU B 1 685 ? -1.283 43.938 60.406 1 45.31 685 LEU B N 1
ATOM 11121 C CA . LEU B 1 685 ? -2.201 45.062 60.5 1 45.31 685 LEU B CA 1
ATOM 11122 C C . LEU B 1 685 ? -2.578 45.344 61.938 1 45.31 685 LEU B C 1
ATOM 11124 O O . LEU B 1 685 ? -2.857 46.5 62.281 1 45.31 685 LEU B O 1
ATOM 11128 N N . ASN B 1 686 ? -2.566 44.375 62.781 1 44.28 686 ASN B N 1
ATOM 11129 C CA . ASN B 1 686 ? -2.887 44.656 64.188 1 44.28 686 ASN B CA 1
ATOM 11130 C C . ASN B 1 686 ? -1.727 45.344 64.875 1 44.28 686 ASN B C 1
ATOM 11132 O O . ASN B 1 686 ? -1.876 45.812 66 1 44.28 686 ASN B O 1
ATOM 11136 N N . GLN B 1 687 ? -0.452 45.188 64.438 1 41.31 687 GLN B N 1
ATOM 11137 C CA . GLN B 1 687 ? 0.613 45.844 65.188 1 41.31 687 GLN B CA 1
ATOM 11138 C C . GLN B 1 687 ? 0.799 47.281 64.688 1 41.31 687 GLN B C 1
ATOM 11140 O O . GLN B 1 687 ? 1.725 48 65.125 1 41.31 687 GLN B O 1
ATOM 11145 N N . LEU B 1 688 ? 0.306 47.75 63.469 1 38 688 LEU B N 1
ATOM 11146 C CA . LEU B 1 688 ? 0.49 49.156 63.125 1 38 688 LEU B CA 1
ATOM 11147 C C . LEU B 1 688 ? -0.304 50.031 64.062 1 38 688 LEU B C 1
ATOM 11149 O O . LEU B 1 688 ? -1.484 49.781 64.312 1 38 688 LEU B O 1
ATOM 11153 N N . PRO B 1 689 ? 0.379 50.938 64.938 1 34.22 689 PRO B N 1
ATOM 11154 C CA . PRO B 1 689 ? -0.225 51.812 65.938 1 34.22 689 PRO B CA 1
ATOM 11155 C C . PRO B 1 689 ? -1.443 52.562 65.375 1 34.22 689 PRO B C 1
ATOM 11157 O O . PRO B 1 689 ? -1.64 52.625 64.125 1 34.22 689 PRO B O 1
ATOM 11160 N N . SER B 1 690 ? -2.195 53.469 66.25 1 34.59 690 SER B N 1
ATOM 11161 C CA . SER B 1 690 ? -3.441 54.219 66.25 1 34.59 690 SER B CA 1
ATOM 11162 C C . SER B 1 690 ? -3.424 55.312 65.188 1 34.59 690 SER B C 1
ATOM 11164 O O . SER B 1 690 ? -2.723 56.312 65.312 1 34.59 690 SER B O 1
ATOM 11166 N N . LEU B 1 691 ? -3.195 55.219 63.906 1 31.64 691 LEU B N 1
ATOM 11167 C CA . LEU B 1 691 ? -3.303 56.438 63.125 1 31.64 691 LEU B CA 1
ATOM 11168 C C . LEU B 1 691 ? -4.617 57.156 63.406 1 31.64 691 LEU B C 1
ATOM 11170 O O . LEU B 1 691 ? -5.648 56.5 63.625 1 31.64 691 LEU B O 1
ATOM 11174 N N . PRO B 1 692 ? -4.574 58.5 63.844 1 33.12 692 PRO B N 1
ATOM 11175 C CA . PRO B 1 692 ? -5.754 59.25 64.25 1 33.12 692 PRO B CA 1
ATOM 11176 C C . PRO B 1 692 ? -6.918 59.125 63.281 1 33.12 692 PRO B C 1
ATOM 11178 O O . PRO B 1 692 ? -6.707 59.062 62.062 1 33.12 692 PRO B O 1
ATOM 11181 N N . ARG B 1 693 ? -7.992 58.438 63.688 1 30.72 693 ARG B N 1
ATOM 11182 C CA . ARG B 1 693 ? -9.211 58.188 62.906 1 30.72 693 ARG B CA 1
ATOM 11183 C C . ARG B 1 693 ? -9.805 59.5 62.406 1 30.72 693 ARG B C 1
ATOM 11185 O O . ARG B 1 693 ? -10.156 60.375 63.188 1 30.72 693 ARG B O 1
ATOM 11192 N N . VAL B 1 694 ? -9.18 60.125 61.344 1 32.41 694 VAL B N 1
ATOM 11193 C CA . VAL B 1 694 ? -9.812 61.344 60.812 1 32.41 694 VAL B CA 1
ATOM 11194 C C . VAL B 1 694 ? -11.305 61.094 60.625 1 32.41 694 VAL B C 1
ATOM 11196 O O . VAL B 1 694 ? -11.711 60.094 60.031 1 32.41 694 VAL B O 1
ATOM 11199 N N . PRO B 1 695 ? -12.203 61.656 61.469 1 26.42 695 PRO B N 1
ATOM 11200 C CA . PRO B 1 695 ? -13.664 61.469 61.469 1 26.42 695 PRO B CA 1
ATOM 11201 C C . PRO B 1 695 ? -14.281 61.719 60.094 1 26.42 695 PRO B C 1
ATOM 11203 O O . PRO B 1 695 ? -14.109 62.812 59.531 1 26.42 695 PRO B O 1
ATOM 11206 N N . HIS B 1 696 ? -14.102 60.781 59.188 1 25.27 696 HIS B N 1
ATOM 11207 C CA . HIS B 1 696 ? -14.727 61.062 57.875 1 25.27 696 HIS B CA 1
ATOM 11208 C C . HIS B 1 696 ? -16.234 61.281 58.031 1 25.27 696 HIS B C 1
ATOM 11210 O O . HIS B 1 696 ? -16.922 60.469 58.656 1 25.27 696 HIS B O 1
ATOM 11216 N N . THR B 1 697 ? -16.688 62.5 58.219 1 25.72 697 THR B N 1
ATOM 11217 C CA . THR B 1 697 ? -18.078 62.969 58.219 1 25.72 697 THR B CA 1
ATOM 11218 C C . THR B 1 697 ? -18.844 62.438 57.031 1 25.72 697 THR B C 1
ATOM 11220 O O . THR B 1 697 ? -18.469 62.719 55.875 1 25.72 697 THR B O 1
ATOM 11223 N N . ASP B 1 698 ? -19.453 61.188 57.188 1 24.19 698 ASP B N 1
ATOM 11224 C CA . ASP B 1 698 ? -20.281 60.531 56.156 1 24.19 698 ASP B CA 1
ATOM 11225 C C . ASP B 1 698 ? -21.344 61.5 55.625 1 24.19 698 ASP B C 1
ATOM 11227 O O . ASP B 1 698 ? -22.016 62.156 56.406 1 24.19 698 ASP B O 1
ATOM 11231 N N . PRO B 1 699 ? -21.172 62.062 54.469 1 28.95 699 PRO B N 1
ATOM 11232 C CA . PRO B 1 699 ? -22.219 63 54 1 28.95 699 PRO B CA 1
ATOM 11233 C C . PRO B 1 699 ? -23.625 62.406 54.156 1 28.95 699 PRO B C 1
ATOM 11235 O O . PRO B 1 699 ? -23.797 61.188 54.156 1 28.95 699 PRO B O 1
ATOM 11238 N N . PRO B 1 700 ? -24.641 63.094 54.625 1 22.98 700 PRO B N 1
ATOM 11239 C CA . PRO B 1 700 ? -26.031 62.719 54.906 1 22.98 700 PRO B CA 1
ATOM 11240 C C . PRO B 1 700 ? -26.703 62.031 53.75 1 22.98 700 PRO B C 1
ATOM 11242 O O . PRO B 1 700 ? -26.469 62.375 52.594 1 22.98 700 PRO B O 1
ATOM 11245 N N . SER B 1 701 ? -26.859 60.625 53.844 1 22.47 701 SER B N 1
ATOM 11246 C CA . SER B 1 701 ? -27.578 59.75 52.938 1 22.47 701 SER B CA 1
ATOM 11247 C C . SER B 1 701 ? -28.953 60.344 52.594 1 22.47 701 SER B C 1
ATOM 11249 O O . SER B 1 701 ? -29.781 60.531 53.469 1 22.47 701 SER B O 1
ATOM 11251 N N . SER B 1 702 ? -29.094 61.25 51.625 1 21.66 702 SER B N 1
ATOM 11252 C CA . SER B 1 702 ? -30.391 61.719 51.156 1 21.66 702 SER B CA 1
ATOM 11253 C C . SER B 1 702 ? -31.359 60.562 50.906 1 21.66 702 SER B C 1
ATOM 11255 O O . SER B 1 702 ? -30.938 59.438 50.688 1 21.66 702 SER B O 1
ATOM 11257 N N . GLU B 1 703 ? -32.75 60.75 51.156 1 21.23 703 GLU B N 1
ATOM 11258 C CA . GLU B 1 703 ? -34.062 60.094 51.281 1 21.23 703 GLU B CA 1
ATOM 11259 C C . GLU B 1 703 ? -34.469 59.406 50 1 21.23 703 GLU B C 1
ATOM 11261 O O . GLU B 1 703 ? -35.594 58.938 49.844 1 21.23 703 GLU B O 1
ATOM 11266 N N . GLN B 1 704 ? -33.656 59 49.062 1 21.41 704 GLN B N 1
ATOM 11267 C CA . GLN B 1 704 ? -34.344 58.625 47.844 1 21.41 704 GLN B CA 1
ATOM 11268 C C . GLN B 1 704 ? -35.344 57.5 48.094 1 21.41 704 GLN B C 1
ATOM 11270 O O . GLN B 1 704 ? -34.969 56.406 48.562 1 21.41 704 GLN B O 1
ATOM 11275 N N . GLY B 1 705 ? -36.719 57.844 48.219 1 21.19 705 GLY B N 1
ATOM 11276 C CA . GLY B 1 705 ? -38.031 57.219 48.406 1 21.19 705 GLY B CA 1
ATOM 11277 C C . GLY B 1 705 ? -38.219 55.969 47.562 1 21.19 705 GLY B C 1
ATOM 11278 O O . GLY B 1 705 ? -37.438 55.688 46.656 1 21.19 705 GLY B O 1
ATOM 11279 N N . ASN B 1 706 ? -39.469 55.312 47.75 1 22.81 706 ASN B N 1
ATOM 11280 C CA . ASN B 1 706 ? -40.281 54.094 47.625 1 22.81 706 ASN B CA 1
ATOM 11281 C C . ASN B 1 706 ? -40.562 53.75 46.188 1 22.81 706 ASN B C 1
ATOM 11283 O O . ASN B 1 706 ? -41.469 52.938 45.906 1 22.81 706 ASN B O 1
ATOM 11287 N N . ARG B 1 707 ? -40.219 54.469 45.188 1 23.52 707 ARG B N 1
ATOM 11288 C CA . ARG B 1 707 ? -41.062 54.281 44 1 23.52 707 ARG B CA 1
ATOM 11289 C C . ARG B 1 707 ? -40.906 52.875 43.469 1 23.52 707 ARG B C 1
ATOM 11291 O O . ARG B 1 707 ? -40.156 52.625 42.531 1 23.52 707 ARG B O 1
ATOM 11298 N N . ARG B 1 708 ? -40.719 51.812 44.312 1 22.23 708 ARG B N 1
ATOM 11299 C CA . ARG B 1 708 ? -40.594 50.5 43.688 1 22.23 708 ARG B CA 1
ATOM 11300 C C . ARG B 1 708 ? -41.938 50.062 43.094 1 22.23 708 ARG B C 1
ATOM 11302 O O . ARG B 1 708 ? -42.094 48.906 42.719 1 22.23 708 ARG B O 1
ATOM 11309 N N . SER B 1 709 ? -43 50.844 43.438 1 21.5 709 SER B N 1
ATOM 11310 C CA . SER B 1 709 ? -44.219 50.062 43.219 1 21.5 709 SER B CA 1
ATOM 11311 C C . SER B 1 709 ? -44.344 49.625 41.75 1 21.5 709 SER B C 1
ATOM 11313 O O . SER B 1 709 ? -44.844 48.531 41.469 1 21.5 709 SER B O 1
ATOM 11315 N N . ALA B 1 710 ? -44.469 50.562 40.844 1 21.31 710 ALA B N 1
ATOM 11316 C CA . ALA B 1 710 ? -45.406 50.438 39.75 1 21.31 710 ALA B CA 1
ATOM 11317 C C . ALA B 1 710 ? -44.875 49.5 38.688 1 21.31 710 ALA B C 1
ATOM 11319 O O . ALA B 1 710 ? -45.438 49.375 37.594 1 21.31 710 ALA B O 1
ATOM 11320 N N . GLY B 1 711 ? -43.562 49 38.812 1 18.05 711 GLY B N 1
ATOM 11321 C CA . GLY B 1 711 ? -43.281 48.562 37.469 1 18.05 711 GLY B CA 1
ATOM 11322 C C . GLY B 1 711 ? -44.312 47.594 36.906 1 18.05 711 GLY B C 1
ATOM 11323 O O . GLY B 1 711 ? -45.156 47.062 37.656 1 18.05 711 GLY B O 1
ATOM 11324 N N . THR B 1 712 ? -44.062 46.906 35.781 1 19.97 712 THR B N 1
ATOM 11325 C CA . THR B 1 712 ? -44.719 46.469 34.531 1 19.97 712 THR B CA 1
ATOM 11326 C C . THR B 1 712 ? -45.594 45.25 34.812 1 19.97 712 THR B C 1
ATOM 11328 O O . THR B 1 712 ? -45.219 44.344 35.531 1 19.97 712 THR B O 1
ATOM 11331 N N . ASP B 1 713 ? -47 45.375 34.75 1 19.39 713 ASP B N 1
ATOM 11332 C CA . ASP B 1 713 ? -48.031 44.406 34.281 1 19.39 713 ASP B CA 1
ATOM 11333 C C . ASP B 1 713 ? -47.438 43.469 33.219 1 19.39 713 ASP B C 1
ATOM 11335 O O . ASP B 1 713 ? -46.781 43.906 32.281 1 19.39 713 ASP B O 1
#

Foldseek 3Di:
DPCPPPVVPPPPCVVVDDDDPVCVVVVVVVVVVDFAADDQQQDAQPPCVVPVPDPPCPDPVPPPDVDARQLAGNAAADPVLLLVLLLLLLLQLLLLLQAFFPPDVLSVVQSLVVLVLSLLLVLLVLVLNQFRHGHHNLNVVLSVVLSVLSVLNSVQNHHAGLCDLAPDDFLPPVPPVPDPDQPPVSVVSSVVRNVSHLVSQLSNLVSVLVSLVSVLVSLVVNQCSQQPNDCVVPLPQPQPDDDSSSSPDPLSVLLNVLSVQLNVLSVVLSVLSVDPNCNHNVSSVSSSVSNVVSSVSNLCSNVVVVVVVVVVVVVCVVDPPPPDCCPPRRRDRRGYPDDLVNSLLSSLVSLLVSLVVLLVVLVCLLVVQFDRDPLLVVLSVLLVLLSVLLNCCQPVPDDDDDQPPPLNVVLSVLSSLLSSLVSNLSSLSSLLSNVLSLLVLLVVLDDDQDPDPVVCVNVVSLVDHNVVLVVVLVVLQVPQPDPVSNVLQVVLSSLLSSLVSSCVSVVDDPVSVVVSVVVVVSSCCLSPPPPVQVSVVVSQVVVCVVCVRSVSSNLCSLLSLLVNLQSSLVSLCSSDNDDDPLNVVLSVLSNVLSVVSVVCNCLCDFDDNGLDDGPVCVVRYRNVSVCSSVSCSSVVSSVSSVVSSVVNVVSVVVVVVVVVVVVVVVVVVVVVVVVVVVVVVVVVVVPPDDDPPPPPPDPDPDDPDDPPPDDDD/DPPPVPVVPPPPCVVVDDDDLVCVVVVVVVVVVDFAADDQQQDAQPPCVVVVPDPPCPDPPPPPDVDARQLAGNAAADPVLLLVLLLLLLLQLLLLLQAAFPPDPLSVVQSLVVLVLSLLLVLLVLVLNQFRHGHHNLNVVLSVVLSVLSVLNSVQNHHAGLCDLAPDDFLPPVVPVPDPDQDPVSVVSSVVRNVSHLVSQLSNLVSVLVSLVSVLVSLVVNQCSQQPNPCNVVLPQPQPDDDSSSSPDPLSVLLNVLSVQLNVLSVVLSVLSVDPNCNHNVSSVSSSVSNVVSSVSNLCSNVVVVVVVVVVVVVCVVDPPPPDCCPPRRSPRRGYPDDLVNSLLSSLVSLLVSLVVLLVVLVCLLVVQPDRDPLLVVLSVLLVLLSVLLNCCQPVPDDDPDQDDPCNVVLSVLSSVLSSLVSNLSSLSSLLSNVLSLLVLLVPPDDDQDPDPVVCVNLVSLVDHNVVLVVVLVVLQVPQPDPVSNVLSVVLSVLLSSLVSSCSSVVFDPPSVVVSVPSVVSSVCLSPPVVDLVSVVVSQVVVCVSCVRSVSSLLCSLLSLLVNLQSSLVSLCSSDNDDDPLNVVLSVLSNVLSVVSVVCNCLCDFDDNGLDDRPVCVVRYRNSSVCSSVSCSSVVSSVSSVVSSVVNVVSVVVVVVVVVVVVVVVVVVVVVVVVVVVVVVVVVVVPPDCPPPPPPPPPPPDDPDDPPPDDDD

pLDDT: mean 70.1, std 19.63, range [18.05, 97.25]